Protein AF-A0A7S4WB76-F1 (afdb_monomer_lite)

Secondary structure (DSSP, 8-state):
--SEE-SSSSHHHHHHHHHHSS-GGGSHHHHHHHHHHT-S-GGGS--TT----B-TTSTT-BTTTTSSHHHHHHTTT-EEEEEEE---S-GGGGTT-HHHHHHHHHHTT-SEEEEEE-S-GGG-TT--TT----HHHHHHHHHHHHHHTTTS-EEEEEE--TTSSS-HHHHHHS-TTEETTEE-TTT-SSB---TTTTGGGTTBHHHHHHHHHHHH-S--HHHHHHHHHHHHHHHHHHHHHHTT-GGG--EEEE-SS-STTTTS-SHHHHB--EEEE-HHHH-S--------EEGGGHHHHHHHHTT--TT-TT----SS---HHHHHGGGSS--HHHHH-EEEEEETTEEEEEETTEEEEE--TT-HHHHHHHHTT-TT--TT--EEEEE-B-TTSPBP---SSTT-GGG---TTT-HHHHHHHHHHHHHHHHHS-TTS---------TTPPPPPPP-PPPPPPPPP----------PPPPP-PPPPEEEES--TTEEE--SS-B-EEEE-S-TT--EEEEEEE-TT-PEE---B---EE-SSTT-EEE--B----S-EEEEEEEEEE-SSTT--SBSSPPEEEEE--TT-HHHHHHHHHHHHHHHHHHH-TTHHHHHHHHHHHHHHTTSSS-B-TTSGGGTT-HHHHHHHHHHHHHHTT-HHHHHHHSSPPPHHHHHHHHHHHHHHHHTTTS-TT---------PPPPSSB-TTSBB-----PPPTT--HHHHHHHHHHHH---HHHHHHHHGGGGSS---HHHHS--STTTT-S-TTS--THHHHHH-

Sequence (791 aa):
MTQAYAASPKCGTSRYSTVTGRYASRSSEGRKKAIRSGVTDPSDVSIGNTKLKDDRSVVDGNDCSENNLAQVFKNNDYVTGMVGKWHLSKTANLGDTVEAVKAEIESCGFMDVEAMYPDNFQDFDTWSSNIDHNMEYVAYKAVEFIEENANNDFFLYVNPTAPHSPDVLTAMSKDCRITVDGDFRSTMSTGWSVEGMTKEFGDDCMLYRANVRERAQSTSTHDLGSIWVDDAVGAIYKALERTSQLDDTVILFQLDHGKAGKDEIWEGGIRIPQFIHYPNGFGTASRTWDGMVSTIDVGPTFLDYAGISESNPHMYPMDGRSWKNAIDNILGSGDDWKANRCLFFESSEERSVRCGCDKYFQLSSSSPEKAEAAANGWPGWNTNTAEALVDLCDTSGNYVVADLSVTSPEAVNIIASEPQKAFELSGLLQCHLDKTKADVAPTYFECGGNTATPPPTPATLPPTPAPSLRGTTINPTNPPEEDTTPPIVHFFNTEAGTYLTTNTPVFHVWASDDSSIRSVKFQLRDPSGNIRNQVNGDLAEVSIDHEKWASPQMTLDESGEWAWRARVTDNSAARNQFLMPWVHFHFLGGDSPVAAAVGIIRAEIEELINGNNALRPKFLRLGFHDCVGGCDGCVNMDNGDNAGLDVPIDALVPIVEKYAHNAHITAAIGSTISRADIWALATLAGVDLAAGGAPSDVTWSMTHIGRVDCSGADAAGKGGPDPELPSPNLNTHELLDFFEQNFGFSSDETVAIMGAHSIGAAQRQNSGFDGPHGWVNNPNQLSNGYYDMIM

InterPro domains:
  IPR000917 Sulfatase, N-terminal [PF00884] (2-308)
  IPR002016 Haem peroxidase [PF00141] (601-765)
  IPR002016 Haem peroxidase [PR00458] (616-630)
  IPR002016 Haem peroxidase [PR00458] (673-690)
  IPR002016 Haem peroxidase [PR00458] (749-764)
  IPR002016 Haem peroxidase [PR00458] (775-790)
  IPR002016 Haem peroxidase [PS50873] (582-763)
  IPR010255 Haem peroxidase superfamily [SSF48113] (595-791)
  IPR017850 Alkaline-phosphatase-like, core domain superfamily [G3DSA:3.40.720.10] (1-374)
  IPR017850 Alkaline-phosphatase-like, core domain superfamily [SSF53649] (2-425)
  IPR019793 Peroxidases heam-ligand binding site [PS00435] (749-759)
  IPR050738 Sulfatase enzyme [PTHR42693] (1-362)

Foldseek 3Di:
DQFEWQQELAQQQSLLLLFQLAGLCLALVLLVQCVVVVHQFSLQFFSRQRAQDADPVFVPRHRQQFRTLLNLCQVVFAQAAEFAEDSRDPCVVQVLDPVSQQVSNCNSRHVYYPLYDDHDPVVRPPDDPLEDFQLLRSLLVLLVVCLVQLPGHYDYHRDGPPLPDDQQLVNLPGDNCATPVGRCPPPDPLDRCFPLACVVVVNNNNVRSVVLCVLLVDSHSHSSRVSSVVSSVVSSCVSCVVSVNQQVDKDKDKDSWADQDRLAPPCNSIPMDIDIDHCVQPNDDDDDDDQHAYSSQNSQQVCVSVVNDCPHPSDADRQHHHCSVVVSCVVDDDDPRQQWDKRWHDGGSKIWIDDQFKIKIQADLPRPVLVVLCVVVQAPGHSPDRMFIFGQADPLSHRDNADPPPPGSVSHGCCVVCVVVNVLRVVLRVVVSVQSTRRDGRDDDHSTDSPDDRRDDDDDDDDDDDDDDDDDDDDPDDPDDDDPDAWDKDWDDAAAAFEFQDQKDKTKIKTADDPFWDFKFKWKAAQVRDIDDGDTQPFDDPPPHRITMGIDIDGHDDWFKMWMFMAIDGPDPPRRDTPDDIRIYTYQYNPALVVVVLVVLLVVLLVLCVVPVLLLLLLLVQQVQCLLVPLQQADAPVDPVCPPNVVNLVSCLVSQVVAAPDPVSCVRRVAGAHNSNSSVSSSQSSQQQQAVPDDPPDHDDDGGGHRHHAPQADSSRHGHDDGDDDAPPDDLVSQQVSCCVSPVDHSVRSVVVLLSVLAAADDCVRNVADDPRGQYPYNSHRDCSNVVRVD

Structure (mmCIF, N/CA/C/O backbone):
data_AF-A0A7S4WB76-F1
#
_entry.id   AF-A0A7S4WB76-F1
#
loop_
_atom_site.group_PDB
_atom_site.id
_atom_site.type_symbol
_atom_site.label_atom_id
_atom_site.label_alt_id
_atom_site.label_comp_id
_atom_site.label_asym_id
_atom_site.label_entity_id
_atom_site.label_seq_id
_atom_site.pdbx_PDB_ins_code
_atom_site.Cartn_x
_atom_site.Cartn_y
_atom_site.Cartn_z
_atom_site.occupancy
_atom_site.B_iso_or_equiv
_atom_site.auth_seq_id
_atom_site.auth_comp_id
_atom_site.auth_asym_id
_atom_site.auth_atom_id
_atom_site.pdbx_PDB_model_num
ATOM 1 N N . MET A 1 1 ? -5.929 7.280 -1.158 1.00 87.00 1 MET A N 1
ATOM 2 C CA . MET A 1 1 ? -6.526 8.356 -0.331 1.00 87.00 1 MET A CA 1
ATOM 3 C C . MET A 1 1 ? -5.422 9.156 0.341 1.00 87.00 1 MET A C 1
ATOM 5 O O . MET A 1 1 ? -4.468 8.547 0.805 1.00 87.00 1 MET A O 1
ATOM 9 N N . THR A 1 2 ? -5.524 10.483 0.432 1.00 87.06 2 THR A N 1
ATOM 10 C CA . THR A 1 2 ? -4.502 11.321 1.099 1.00 87.06 2 THR A CA 1
ATOM 11 C C . THR A 1 2 ? -4.860 11.683 2.546 1.00 87.06 2 THR A C 1
ATOM 13 O O . THR A 1 2 ? -3.986 12.110 3.304 1.00 87.06 2 THR A O 1
ATOM 16 N N . GLN A 1 3 ? -6.115 11.468 2.959 1.00 89.44 3 GLN A N 1
ATOM 17 C CA . GLN A 1 3 ? -6.629 11.765 4.303 1.00 89.44 3 GLN A CA 1
ATOM 18 C C . GLN A 1 3 ? -7.337 10.547 4.928 1.00 89.44 3 GLN A C 1
ATOM 20 O O . GLN A 1 3 ? -8.526 10.597 5.236 1.00 89.44 3 GLN A O 1
ATOM 25 N N . ALA A 1 4 ? -6.609 9.441 5.107 1.00 94.06 4 ALA A N 1
ATOM 26 C CA . ALA A 1 4 ? -7.125 8.232 5.750 1.00 94.06 4 ALA A CA 1
ATOM 27 C C . ALA A 1 4 ? -6.659 8.093 7.205 1.00 94.06 4 ALA A C 1
ATOM 29 O O . ALA A 1 4 ? -5.508 8.393 7.535 1.00 94.06 4 ALA A O 1
ATOM 30 N N . TYR A 1 5 ? -7.566 7.619 8.062 1.00 95.94 5 TYR A N 1
ATOM 31 C CA . TYR A 1 5 ? -7.358 7.554 9.505 1.00 95.94 5 TYR A CA 1
ATOM 32 C C . TYR A 1 5 ? -7.766 6.210 10.122 1.00 95.94 5 TYR A C 1
ATOM 34 O O . TYR A 1 5 ? -8.822 5.650 9.842 1.00 95.94 5 TYR A O 1
ATOM 42 N N . ALA A 1 6 ? -6.963 5.717 11.051 1.00 97.00 6 ALA A N 1
ATOM 43 C CA . ALA A 1 6 ? -7.389 4.751 12.041 1.00 97.00 6 ALA A CA 1
ATOM 44 C C . ALA A 1 6 ? -8.297 5.438 13.068 1.00 97.00 6 ALA A C 1
ATOM 46 O O . ALA A 1 6 ? -8.004 6.531 13.552 1.00 97.00 6 ALA A O 1
ATOM 47 N N . ALA A 1 7 ? -9.394 4.782 13.446 1.00 95.06 7 ALA A N 1
ATOM 48 C CA . ALA A 1 7 ? -10.277 5.281 14.503 1.00 95.06 7 ALA A CA 1
ATOM 49 C C . ALA A 1 7 ? -9.610 5.226 15.893 1.00 95.06 7 ALA A C 1
ATOM 51 O O . ALA A 1 7 ? -10.082 5.851 16.843 1.00 95.06 7 ALA A O 1
ATOM 52 N N . SER A 1 8 ? -8.521 4.463 16.018 1.00 94.50 8 SER A N 1
ATOM 53 C CA . SER A 1 8 ? -7.744 4.307 17.241 1.00 94.50 8 SER A CA 1
ATOM 54 C C . SER A 1 8 ? -6.271 4.031 16.911 1.00 94.50 8 SER A C 1
ATOM 56 O O . SER A 1 8 ? -6.007 3.273 15.981 1.00 94.50 8 SER A O 1
ATOM 58 N N . PRO A 1 9 ? -5.302 4.554 17.681 1.00 93.38 9 PRO A N 1
ATOM 59 C CA . PRO A 1 9 ? -3.870 4.379 17.417 1.00 93.38 9 PRO A CA 1
ATOM 60 C C . PRO A 1 9 ? -3.301 3.046 17.948 1.00 93.38 9 PRO A C 1
ATOM 62 O O . PRO A 1 9 ? -2.104 2.929 18.214 1.00 93.38 9 PRO A O 1
ATOM 65 N N . LYS A 1 10 ? -4.163 2.041 18.164 1.00 92.06 10 LYS A N 1
ATOM 66 C CA . LYS A 1 10 ? -3.838 0.743 18.777 1.00 92.06 10 LYS A CA 1
ATOM 67 C C . LYS A 1 10 ? -4.361 -0.415 17.937 1.00 92.06 10 LYS A C 1
ATOM 69 O O . LYS A 1 10 ? -5.453 -0.346 17.379 1.00 92.06 10 LYS A O 1
ATOM 74 N N . CYS A 1 11 ? -3.607 -1.519 17.917 1.00 92.31 11 CYS A N 1
ATOM 75 C CA . CYS A 1 11 ? -3.899 -2.671 17.059 1.00 92.31 11 CYS A CA 1
ATOM 76 C C . CYS A 1 11 ? -5.316 -3.232 17.285 1.00 92.31 11 CYS A C 1
ATOM 78 O O . CYS A 1 11 ? -6.136 -3.226 16.375 1.00 92.31 11 CYS A O 1
ATOM 80 N N . GLY A 1 12 ? -5.623 -3.717 18.496 1.00 92.62 12 GLY A N 1
ATOM 81 C CA . GLY A 1 12 ? -6.894 -4.403 18.771 1.00 92.62 12 GLY A CA 1
ATOM 82 C C . GLY A 1 12 ? -8.125 -3.502 18.626 1.00 92.62 12 GLY A C 1
ATOM 83 O O . GLY A 1 12 ? -9.139 -3.919 18.078 1.00 92.62 12 GLY A O 1
ATOM 84 N N . THR A 1 13 ? -8.034 -2.243 19.057 1.00 93.62 13 THR A N 1
ATOM 85 C CA . THR A 1 13 ? -9.132 -1.271 18.940 1.00 93.62 13 THR A CA 1
ATOM 86 C C . THR A 1 13 ? -9.400 -0.884 17.489 1.00 93.62 13 THR A C 1
ATOM 88 O O . THR A 1 13 ? -10.554 -0.866 17.078 1.00 93.62 13 THR A O 1
ATOM 91 N N . SER A 1 14 ? -8.363 -0.639 16.687 1.00 95.06 14 SER A N 1
ATOM 92 C CA . SER A 1 14 ? -8.539 -0.288 15.275 1.00 95.06 14 SER A CA 1
ATOM 93 C C . SER A 1 14 ? -8.982 -1.470 14.405 1.00 95.06 14 SER A C 1
ATOM 95 O O . SER A 1 14 ? -9.824 -1.325 13.515 1.00 95.06 14 SER A O 1
ATOM 97 N N . ARG A 1 15 ? -8.494 -2.681 14.702 1.00 95.94 15 ARG A N 1
ATOM 98 C CA . ARG A 1 15 ? -8.960 -3.917 14.048 1.00 95.94 15 ARG A CA 1
ATOM 99 C C . ARG A 1 15 ? -10.427 -4.183 14.337 1.00 95.94 15 ARG A C 1
ATOM 101 O O . ARG A 1 15 ? -11.172 -4.498 13.416 1.00 95.94 15 ARG A O 1
ATOM 108 N N . TYR A 1 16 ? -10.856 -3.976 15.584 1.00 95.94 16 TYR A N 1
ATOM 109 C CA . TYR A 1 16 ? -12.272 -4.017 15.935 1.00 95.94 16 TYR A CA 1
ATOM 110 C C . TYR A 1 16 ? -13.060 -3.010 15.090 1.00 95.94 16 TYR A C 1
ATOM 112 O O . TYR A 1 16 ? -14.072 -3.381 14.498 1.00 95.94 16 TYR A O 1
ATOM 120 N N . SER A 1 17 ? -12.569 -1.773 14.965 1.00 95.44 17 SER A N 1
ATOM 121 C CA . SER A 1 17 ? -13.218 -0.748 14.143 1.00 95.44 17 SER A CA 1
ATOM 122 C C . SER A 1 17 ? -13.321 -1.122 12.670 1.00 95.44 17 SER A C 1
ATOM 124 O O . SER A 1 17 ? -14.358 -0.887 12.059 1.00 95.44 17 SER A O 1
ATOM 126 N N . THR A 1 18 ? -12.290 -1.756 12.116 1.00 96.88 18 THR A N 1
ATOM 127 C CA . THR A 1 18 ? -12.282 -2.229 10.725 1.00 96.88 18 THR A CA 1
ATOM 128 C C . THR A 1 18 ? -13.287 -3.363 10.510 1.00 96.88 18 THR A C 1
ATOM 130 O O . THR A 1 18 ? -14.088 -3.312 9.582 1.00 96.88 18 THR A O 1
ATOM 133 N N . VAL A 1 19 ? -13.276 -4.372 11.388 1.00 96.81 19 VAL A N 1
ATOM 134 C CA . VAL A 1 19 ? -14.109 -5.582 11.262 1.00 96.81 19 VAL A CA 1
ATOM 135 C C . VAL A 1 19 ? -15.583 -5.306 11.568 1.00 96.81 19 VAL A C 1
ATOM 137 O O . VAL A 1 19 ? -16.457 -5.974 11.025 1.00 96.81 19 VAL A O 1
ATOM 140 N N . THR A 1 20 ? -15.880 -4.325 12.422 1.00 95.56 20 THR A N 1
ATOM 141 C CA . THR A 1 20 ? -17.260 -4.014 12.830 1.00 95.56 20 THR A CA 1
ATOM 142 C C . THR A 1 20 ? -17.818 -2.740 12.203 1.00 95.56 20 THR A C 1
ATOM 144 O O . THR A 1 20 ? -19.026 -2.534 12.251 1.00 95.56 20 THR A O 1
ATOM 147 N N . GLY A 1 21 ? -16.994 -1.854 11.643 1.00 94.50 21 GLY A N 1
ATOM 148 C CA . GLY A 1 21 ? -17.441 -0.524 11.217 1.00 94.50 21 GLY A CA 1
ATOM 149 C C . GLY A 1 21 ? -17.898 0.376 12.378 1.00 94.50 21 GLY A C 1
ATOM 150 O O . GLY A 1 21 ? -18.647 1.332 12.164 1.00 94.50 21 GLY A O 1
ATOM 151 N N . ARG A 1 22 ? -17.508 0.059 13.622 1.00 91.38 22 ARG A N 1
ATOM 152 C CA . ARG A 1 22 ? -17.918 0.760 14.853 1.00 91.38 22 ARG A CA 1
ATOM 153 C C . ARG A 1 22 ? -16.717 1.252 15.649 1.00 91.38 22 ARG A C 1
ATOM 155 O O . ARG A 1 22 ? -15.675 0.612 15.661 1.00 91.38 22 ARG A O 1
ATOM 162 N N . TYR A 1 23 ? -16.875 2.332 16.401 1.00 90.62 23 TYR A N 1
ATOM 163 C CA . TYR A 1 23 ? -15.858 2.776 17.357 1.00 90.62 23 TYR A CA 1
ATOM 164 C C . TYR A 1 23 ? -15.594 1.735 18.453 1.00 90.62 23 TYR A C 1
ATOM 166 O O . TYR A 1 23 ? -16.498 1.022 18.893 1.00 90.62 23 TYR A O 1
ATOM 174 N N . ALA A 1 24 ? -14.352 1.648 18.932 1.00 89.81 24 ALA A N 1
ATOM 175 C CA . ALA A 1 24 ? -13.929 0.620 19.883 1.00 89.81 24 ALA A CA 1
ATOM 176 C C . ALA A 1 24 ? -14.616 0.738 21.257 1.00 89.81 24 ALA A C 1
ATOM 178 O O . ALA A 1 24 ? -14.845 -0.278 21.929 1.00 89.81 24 ALA A O 1
ATOM 179 N N . SER A 1 25 ? -15.023 1.947 21.655 1.00 85.50 25 SER A N 1
ATOM 180 C CA . SER A 1 25 ? -15.882 2.173 22.829 1.00 85.50 25 SER A CA 1
ATOM 181 C C . SER A 1 25 ? -17.223 1.437 22.762 1.00 85.50 25 SER A C 1
ATOM 183 O O . SER A 1 25 ? -17.767 1.063 23.806 1.00 85.50 25 SER A O 1
ATOM 185 N N . ARG A 1 26 ? -17.717 1.125 21.555 1.00 84.88 26 ARG A N 1
ATOM 186 C CA . ARG A 1 26 ? -18.925 0.315 21.345 1.00 84.88 26 ARG A CA 1
ATOM 187 C C . ARG A 1 26 ? -18.704 -1.181 21.449 1.00 84.88 26 ARG A C 1
ATOM 189 O O . ARG A 1 26 ? -19.680 -1.923 21.381 1.00 84.88 26 ARG A O 1
ATOM 196 N N . SER A 1 27 ? -17.481 -1.656 21.636 1.00 88.31 27 SER A N 1
ATOM 197 C CA . SER A 1 27 ? -17.287 -3.080 21.891 1.00 88.31 27 SER A CA 1
ATOM 198 C C . SER A 1 27 ? -18.122 -3.543 23.080 1.00 88.31 27 SER A C 1
ATOM 200 O O . SER A 1 27 ? -18.328 -2.813 24.058 1.00 88.31 27 SER A O 1
ATOM 202 N N . SER A 1 28 ? -18.591 -4.784 23.016 1.00 86.25 28 SER A N 1
ATOM 203 C CA . SER A 1 28 ? -19.336 -5.426 24.101 1.00 86.25 28 SER A CA 1
ATOM 204 C C . SER A 1 28 ? -18.596 -5.306 25.438 1.00 86.25 28 SER A C 1
ATOM 206 O O . SER A 1 28 ? -19.189 -5.078 26.492 1.00 86.25 28 SER A O 1
ATOM 208 N N . GLU A 1 29 ? -17.263 -5.381 25.402 1.00 81.62 29 GLU A N 1
ATOM 209 C CA . GLU A 1 29 ? -16.415 -5.159 26.568 1.00 81.62 29 GLU A CA 1
ATOM 210 C C . GLU A 1 29 ? -16.414 -3.714 27.072 1.00 81.62 29 GLU A C 1
ATOM 212 O O . GLU A 1 29 ? -16.562 -3.512 28.284 1.00 81.62 29 GLU A O 1
ATOM 217 N N . GLY A 1 30 ? -16.267 -2.736 26.172 1.00 83.00 30 GLY A N 1
ATOM 218 C CA . GLY A 1 30 ? -16.342 -1.310 26.488 1.00 83.00 30 GLY A CA 1
ATOM 219 C C . GLY A 1 30 ? -17.673 -0.956 27.148 1.00 83.00 30 GLY A C 1
ATOM 220 O O . GLY A 1 30 ? -17.693 -0.481 28.288 1.00 83.00 30 GLY A O 1
ATOM 221 N N . ARG A 1 31 ? -18.792 -1.333 26.515 1.00 81.75 31 ARG A N 1
ATOM 222 C CA . ARG A 1 31 ? -20.154 -1.128 27.043 1.00 81.75 31 ARG A CA 1
ATOM 223 C C . ARG A 1 31 ? -20.340 -1.767 28.419 1.00 81.75 31 ARG A C 1
ATOM 225 O O . ARG A 1 31 ? -20.786 -1.120 29.369 1.00 81.75 31 ARG A O 1
ATOM 232 N N . LYS A 1 32 ? -19.929 -3.028 28.585 1.00 81.75 32 LYS A N 1
ATOM 233 C CA . LYS A 1 32 ? -20.042 -3.727 29.875 1.00 81.75 32 LYS A CA 1
ATOM 234 C C . LYS A 1 32 ? -19.187 -3.079 30.964 1.00 81.75 32 LYS A C 1
ATOM 236 O O . LYS A 1 32 ? -19.549 -3.126 32.142 1.00 81.75 32 LYS A O 1
ATOM 241 N N . LYS A 1 33 ? -18.016 -2.542 30.608 1.00 81.50 33 LYS A N 1
ATOM 242 C CA . LYS A 1 33 ? -17.141 -1.825 31.544 1.00 81.50 33 LYS A CA 1
ATOM 243 C C . LYS A 1 33 ? -17.792 -0.518 31.992 1.00 81.50 33 LYS A C 1
ATOM 245 O O . LYS A 1 33 ? -17.790 -0.272 33.195 1.00 81.50 33 LYS A O 1
ATOM 250 N N . ALA A 1 34 ? -18.407 0.235 31.078 1.00 79.50 34 ALA A N 1
ATOM 251 C CA . ALA A 1 34 ? -19.153 1.452 31.407 1.00 79.50 34 ALA A CA 1
ATOM 252 C C . ALA A 1 34 ? -20.265 1.170 32.431 1.00 79.50 34 ALA A C 1
ATOM 254 O O . ALA A 1 34 ? -20.248 1.718 33.535 1.00 79.50 34 ALA A O 1
ATOM 255 N N . ILE A 1 35 ? -21.118 0.177 32.144 1.00 78.50 35 ILE A N 1
ATOM 256 C CA . ILE A 1 35 ? -22.212 -0.245 33.037 1.00 78.50 35 ILE A CA 1
ATOM 257 C C . ILE A 1 35 ? -21.696 -0.623 34.436 1.00 78.50 35 ILE A C 1
ATOM 259 O O . ILE A 1 35 ? -22.259 -0.192 35.442 1.00 78.50 35 ILE A O 1
ATOM 263 N N . ARG A 1 36 ? -20.612 -1.411 34.532 1.00 79.81 36 ARG A N 1
ATOM 264 C CA . ARG A 1 36 ? -20.043 -1.815 35.836 1.00 79.81 36 ARG A CA 1
ATOM 265 C C . ARG A 1 36 ? -19.477 -0.648 36.636 1.00 79.81 36 ARG A C 1
ATOM 267 O O . ARG A 1 36 ? -19.552 -0.676 37.861 1.00 79.81 36 ARG A O 1
ATOM 274 N N . SER A 1 37 ? -18.889 0.332 35.960 1.00 78.25 37 SER A N 1
ATOM 275 C CA . SER A 1 37 ? -18.310 1.513 36.600 1.00 78.25 37 SER A CA 1
ATOM 276 C C . SER A 1 37 ? -19.368 2.545 37.004 1.00 78.25 37 SER A C 1
ATOM 278 O O . SER A 1 37 ? -19.023 3.544 37.628 1.00 78.25 37 SER A O 1
ATOM 280 N N . GLY A 1 38 ? -20.646 2.318 36.672 1.00 69.88 38 GLY A N 1
ATOM 281 C CA . GLY A 1 38 ? -21.724 3.275 36.917 1.00 69.88 38 GLY A CA 1
ATOM 282 C C . GLY A 1 38 ? -21.619 4.536 36.058 1.00 69.88 38 GLY A C 1
ATOM 283 O O . GLY A 1 38 ? -22.317 5.508 36.339 1.00 69.88 38 GLY A O 1
ATOM 284 N N . VAL A 1 39 ? -20.759 4.523 35.034 1.00 69.81 39 VAL A N 1
ATOM 285 C CA . VAL A 1 39 ? -20.663 5.600 34.048 1.00 69.81 39 VAL A CA 1
ATOM 286 C C . VAL A 1 39 ? -21.613 5.284 32.901 1.00 69.81 39 VAL A C 1
ATOM 288 O O . VAL A 1 39 ? -21.685 4.153 32.419 1.00 69.81 39 VAL A O 1
ATOM 291 N N . THR A 1 40 ? -22.399 6.275 32.498 1.00 62.00 40 THR A N 1
ATOM 292 C CA . THR A 1 40 ? -23.368 6.124 31.406 1.00 62.00 40 THR A CA 1
ATOM 293 C C . THR A 1 40 ? -22.731 6.336 30.038 1.00 62.00 40 THR A C 1
ATOM 295 O O . THR A 1 40 ? -23.319 5.936 29.037 1.00 62.00 40 THR A O 1
ATOM 298 N N . ASP A 1 41 ? -21.540 6.937 30.002 1.00 64.38 41 ASP A N 1
ATOM 299 C CA . ASP A 1 41 ? -20.801 7.254 28.787 1.00 64.38 41 ASP A CA 1
ATOM 300 C C . ASP A 1 41 ? -19.606 6.295 28.604 1.00 64.38 41 ASP A C 1
ATOM 302 O O . ASP A 1 41 ? -18.696 6.267 29.441 1.00 64.38 41 ASP A O 1
ATOM 306 N N . PRO A 1 42 ? -19.586 5.466 27.541 1.00 60.09 42 PRO A N 1
ATOM 307 C CA . PRO A 1 42 ? -18.432 4.645 27.176 1.00 60.09 42 PRO A CA 1
ATOM 308 C C . PRO A 1 42 ? -17.161 5.439 26.847 1.00 60.09 42 PRO A C 1
ATOM 310 O O . PRO A 1 42 ? -16.089 4.837 26.733 1.00 60.09 42 PRO A O 1
ATOM 313 N N . SER A 1 43 ? -17.238 6.770 26.734 1.00 59.34 43 SER A N 1
ATOM 314 C CA . SER A 1 43 ? -16.068 7.653 26.699 1.00 59.34 43 SER A CA 1
ATOM 315 C C . SER A 1 43 ? -15.224 7.584 27.970 1.00 59.34 43 SER A C 1
ATOM 317 O O . SER A 1 43 ? -13.998 7.625 27.903 1.00 59.34 43 SER A O 1
ATOM 319 N N . ASP A 1 44 ? -15.878 7.420 29.123 1.00 65.06 44 ASP A N 1
ATOM 320 C CA . ASP A 1 44 ? -15.259 7.506 30.452 1.00 65.06 44 ASP A CA 1
ATOM 321 C C . ASP A 1 44 ? -14.596 6.192 30.880 1.00 65.06 44 ASP A C 1
ATOM 323 O O . ASP A 1 44 ? -14.085 6.053 31.996 1.00 65.06 44 ASP A O 1
ATOM 327 N N . VAL A 1 45 ? -14.613 5.186 30.002 1.00 69.75 45 VAL A N 1
ATOM 328 C CA . VAL A 1 45 ? -13.924 3.923 30.227 1.00 69.75 45 VAL A CA 1
ATOM 329 C C . VAL A 1 45 ? -12.767 3.747 29.264 1.00 69.75 45 VAL A C 1
ATOM 331 O O . VAL A 1 45 ? -12.881 3.914 28.055 1.00 69.75 45 VAL A O 1
ATOM 334 N N . SER A 1 46 ? -11.637 3.315 29.819 1.00 79.12 46 SER A N 1
ATOM 335 C CA . SER A 1 46 ? -10.479 2.948 29.012 1.00 79.12 46 SER A CA 1
ATOM 336 C C . SER A 1 46 ? -10.794 1.764 28.085 1.00 79.12 46 SER A C 1
ATOM 338 O O . SER A 1 46 ? -11.201 0.698 28.571 1.00 79.12 46 SER A O 1
ATOM 340 N N . ILE A 1 47 ? -10.561 1.951 26.782 1.00 79.50 47 ILE A N 1
ATOM 341 C CA . ILE A 1 47 ? -10.841 0.987 25.697 1.00 79.50 47 ILE A CA 1
ATOM 342 C C . ILE A 1 47 ? -9.618 0.181 25.225 1.00 79.50 47 ILE A C 1
ATOM 344 O O . ILE A 1 47 ? -9.720 -0.598 24.279 1.00 79.50 47 ILE A O 1
ATOM 348 N N . GLY A 1 48 ? -8.459 0.335 25.875 1.00 66.50 48 GLY A N 1
ATOM 349 C CA . GLY A 1 48 ? -7.163 -0.151 25.371 1.00 66.50 48 GLY A CA 1
ATOM 350 C C . GLY A 1 48 ? -7.011 -1.668 25.156 1.00 66.50 48 GLY A C 1
ATOM 351 O O . GLY A 1 48 ? -5.991 -2.075 24.622 1.00 66.50 48 GLY A O 1
ATOM 352 N N . ASN A 1 49 ? -8.003 -2.483 25.537 1.00 73.12 49 ASN A N 1
ATOM 353 C CA . ASN A 1 49 ? -8.015 -3.949 25.413 1.00 73.12 49 ASN A CA 1
ATOM 354 C C . ASN A 1 49 ? -9.299 -4.453 24.728 1.00 73.12 49 ASN A C 1
ATOM 356 O O . ASN A 1 49 ? -9.920 -5.415 25.183 1.00 73.12 49 ASN A O 1
ATOM 360 N N . THR A 1 50 ? -9.749 -3.754 23.689 1.00 88.06 50 THR A N 1
ATOM 361 C CA . THR A 1 50 ? -10.959 -4.130 22.947 1.00 88.06 50 THR A CA 1
ATOM 362 C C . THR A 1 50 ? -10.775 -5.474 22.239 1.00 88.06 50 THR A C 1
ATOM 364 O O . THR A 1 50 ? -9.728 -5.725 21.646 1.00 88.06 50 THR A O 1
ATOM 367 N N . LYS A 1 51 ? -11.791 -6.340 22.332 1.00 91.19 51 LYS A N 1
ATOM 368 C CA . LYS A 1 51 ? -11.827 -7.700 21.775 1.00 91.19 51 LYS A CA 1
ATOM 369 C C . LYS A 1 51 ? -13.178 -7.939 21.096 1.00 91.19 51 LYS A C 1
ATOM 371 O O . LYS A 1 51 ? -14.188 -7.408 21.564 1.00 91.19 51 LYS A O 1
ATOM 376 N N . LEU A 1 52 ? -13.189 -8.732 20.027 1.00 93.06 52 LEU A N 1
ATOM 377 C CA . LEU A 1 52 ? -14.391 -9.118 19.292 1.00 93.06 52 LEU A CA 1
ATOM 378 C C . LEU A 1 52 ? -14.998 -10.351 19.960 1.00 93.06 52 LEU A C 1
ATOM 380 O O . LEU A 1 52 ? -14.484 -11.456 19.835 1.00 93.06 52 LEU A O 1
ATOM 384 N N . LYS A 1 53 ? -16.062 -10.155 20.731 1.00 89.19 53 LYS A N 1
ATOM 385 C CA . LYS A 1 53 ? -16.735 -11.238 21.447 1.00 89.19 53 LYS A CA 1
ATOM 386 C C . LYS A 1 53 ? -18.185 -10.880 21.684 1.00 89.19 53 LYS A C 1
ATOM 388 O O . LYS A 1 53 ? -18.531 -9.704 21.785 1.00 89.19 53 LYS A O 1
ATOM 393 N N . ASP A 1 54 ? -18.982 -11.903 21.924 1.00 88.50 54 ASP A N 1
ATOM 394 C CA . ASP A 1 54 ? -20.348 -11.702 22.364 1.00 88.50 54 ASP A CA 1
ATOM 395 C C . ASP A 1 54 ? -20.412 -11.413 23.867 1.00 88.50 54 ASP A C 1
ATOM 397 O O . ASP A 1 54 ? -19.739 -12.033 24.699 1.00 88.50 54 ASP A O 1
ATOM 401 N N . ASP A 1 55 ? -21.294 -10.495 24.231 1.00 84.75 55 ASP A N 1
ATOM 402 C CA . ASP A 1 55 ? -21.775 -10.297 25.580 1.00 84.75 55 ASP A CA 1
ATOM 403 C C . ASP A 1 55 ? -23.266 -9.952 25.576 1.00 84.75 55 ASP A C 1
ATOM 405 O O . ASP A 1 55 ? -23.682 -8.797 25.613 1.00 84.75 55 ASP A O 1
ATOM 409 N N . ARG A 1 56 ? -24.101 -10.990 25.629 1.00 76.62 56 ARG A N 1
ATOM 410 C CA . ARG A 1 56 ? -25.568 -10.859 25.642 1.00 76.62 56 ARG A CA 1
ATOM 411 C C . ARG A 1 56 ? -26.134 -10.129 26.869 1.00 76.62 56 ARG A C 1
ATOM 413 O O . ARG A 1 56 ? -27.349 -9.983 26.978 1.00 76.62 56 ARG A O 1
ATOM 420 N N . SER A 1 57 ? -25.289 -9.711 27.819 1.00 78.06 57 SER A N 1
ATOM 421 C CA . SER A 1 57 ? -25.704 -8.846 28.931 1.00 78.06 57 SER A CA 1
ATOM 422 C C . SER A 1 57 ? -25.756 -7.358 28.568 1.00 78.06 57 SER A C 1
ATOM 424 O O . SER A 1 57 ? -26.283 -6.579 29.362 1.00 78.06 57 SER A O 1
ATOM 426 N N . VAL A 1 58 ? -25.255 -6.965 27.390 1.00 78.06 58 VAL A N 1
ATOM 427 C CA . VAL A 1 58 ? -25.358 -5.596 26.861 1.00 78.06 58 VAL A CA 1
ATOM 428 C C . VAL A 1 58 ? -26.208 -5.563 25.587 1.00 78.06 58 VAL A C 1
ATOM 430 O O . VAL A 1 58 ? -26.280 -6.543 24.845 1.00 78.06 58 VAL A O 1
ATOM 433 N N . VAL A 1 59 ? -26.894 -4.442 25.345 1.00 73.81 59 VAL A N 1
ATOM 434 C CA . VAL A 1 59 ? -27.708 -4.247 24.133 1.00 73.81 59 VAL A CA 1
ATOM 435 C C . VAL A 1 59 ? -26.794 -4.291 22.912 1.00 73.81 59 VAL A C 1
ATOM 437 O O . VAL A 1 59 ? -25.767 -3.614 22.913 1.00 73.81 59 VAL A O 1
ATOM 440 N N . ASP A 1 60 ? -27.181 -5.051 21.877 1.00 77.12 60 ASP A N 1
ATOM 441 C CA . ASP A 1 60 ? -26.419 -5.154 20.620 1.00 77.12 60 ASP A CA 1
ATOM 442 C C . ASP A 1 60 ? -24.964 -5.649 20.846 1.00 77.12 60 ASP A C 1
ATOM 444 O O . ASP A 1 60 ? -24.031 -5.304 20.126 1.00 77.12 60 ASP A O 1
ATOM 448 N N . GLY A 1 61 ? -24.774 -6.481 21.877 1.00 83.69 61 GLY A N 1
ATOM 449 C CA . GLY A 1 61 ? -23.496 -7.084 22.252 1.00 83.69 61 GLY A CA 1
ATOM 450 C C . GLY A 1 61 ? -23.190 -8.411 21.557 1.00 83.69 61 GLY A C 1
ATOM 451 O O . GLY A 1 61 ? -22.690 -9.320 22.207 1.00 83.69 61 GLY A O 1
ATOM 452 N N . ASN A 1 62 ? -23.537 -8.571 20.281 1.00 90.31 62 ASN A N 1
ATOM 453 C CA . ASN A 1 62 ? -23.269 -9.789 19.502 1.00 90.31 62 ASN A CA 1
ATOM 454 C C . ASN A 1 62 ? -22.146 -9.543 18.476 1.00 90.31 62 ASN A C 1
ATOM 456 O O . ASN A 1 62 ? -22.294 -9.855 17.298 1.00 90.31 62 ASN A O 1
ATOM 460 N N . ASP A 1 63 ? -21.044 -8.906 18.894 1.00 92.56 63 ASP A N 1
ATOM 461 C CA . ASP A 1 63 ? -19.996 -8.425 17.975 1.00 92.56 63 ASP A CA 1
ATOM 462 C C . ASP A 1 63 ? -19.336 -9.557 17.164 1.00 92.56 63 ASP A C 1
ATOM 464 O O . ASP A 1 63 ? -18.959 -9.350 16.013 1.00 92.56 63 ASP A O 1
ATOM 468 N N . CYS A 1 64 ? -19.224 -10.765 17.724 1.00 94.75 64 CYS A N 1
ATOM 469 C CA . CYS A 1 64 ? -18.652 -11.917 17.023 1.00 94.75 64 CYS A CA 1
ATOM 470 C C . CYS A 1 64 ? -19.723 -12.681 16.226 1.00 94.75 64 CYS A C 1
ATOM 472 O O . CYS A 1 64 ? -19.537 -12.961 15.043 1.00 94.75 64 CYS A O 1
ATOM 474 N N . SER A 1 65 ? -20.864 -13.016 16.829 1.00 94.06 65 SER A N 1
ATOM 475 C CA . SER A 1 65 ? -21.842 -13.886 16.156 1.00 94.06 65 SER A CA 1
ATOM 476 C C . SER A 1 65 ? -22.738 -13.189 15.130 1.00 94.06 65 SER A C 1
ATOM 478 O O . SER A 1 65 ? -23.304 -13.877 14.284 1.00 94.06 65 SER A O 1
ATOM 480 N N . GLU A 1 66 ? -22.884 -11.861 15.181 1.00 92.06 66 GLU A N 1
ATOM 481 C CA . GLU A 1 66 ? -23.842 -11.135 14.328 1.00 92.06 66 GLU A CA 1
ATOM 482 C C . GLU A 1 66 ? -23.284 -9.811 13.780 1.00 92.06 66 GLU A C 1
ATOM 484 O O . GLU A 1 66 ? -23.399 -9.538 12.588 1.00 92.06 66 GLU A O 1
ATOM 489 N N . ASN A 1 67 ? -22.655 -8.988 14.624 1.00 92.75 67 ASN A N 1
ATOM 490 C CA . ASN A 1 67 ? -22.375 -7.582 14.320 1.00 92.75 67 ASN A CA 1
ATOM 491 C C . ASN A 1 67 ? -20.952 -7.332 13.799 1.00 92.75 67 ASN A C 1
ATOM 493 O O . ASN A 1 67 ? -20.226 -6.475 14.317 1.00 92.75 67 ASN A O 1
ATOM 497 N N . ASN A 1 68 ? -20.548 -8.080 12.777 1.00 96.25 68 ASN A N 1
ATOM 498 C CA . ASN A 1 68 ? -19.304 -7.832 12.057 1.00 96.25 68 ASN A CA 1
ATOM 499 C C . ASN A 1 68 ? -19.431 -8.116 10.559 1.00 96.25 68 ASN A C 1
ATOM 501 O O . ASN A 1 68 ? -20.328 -8.829 10.108 1.00 96.25 68 ASN A O 1
ATOM 505 N N . LEU A 1 69 ? -18.486 -7.569 9.799 1.00 97.00 69 LEU A N 1
ATOM 506 C CA . LEU A 1 69 ? -18.452 -7.623 8.345 1.00 97.00 69 LEU A CA 1
ATOM 507 C C . LEU A 1 69 ? -18.423 -9.058 7.797 1.00 97.00 69 LEU A C 1
ATOM 509 O O . LEU A 1 69 ? -19.138 -9.354 6.843 1.00 97.00 69 LEU A O 1
ATOM 513 N N . ALA A 1 70 ? -17.658 -9.962 8.419 1.00 98.00 70 ALA A N 1
ATOM 514 C CA . ALA A 1 70 ? -17.561 -11.349 7.968 1.00 98.00 70 ALA A CA 1
ATOM 515 C C . ALA A 1 70 ? -18.899 -12.089 8.111 1.00 98.00 70 ALA A C 1
ATOM 517 O O . ALA A 1 70 ? -19.300 -12.799 7.194 1.00 98.00 70 ALA A O 1
ATOM 518 N N . GLN A 1 71 ? -19.643 -11.879 9.203 1.00 97.88 71 GLN A N 1
ATOM 519 C CA . GLN A 1 71 ? -20.989 -12.451 9.338 1.00 97.88 71 GLN A CA 1
ATOM 520 C C . GLN A 1 71 ? -21.955 -11.913 8.286 1.00 97.88 71 GLN A C 1
ATOM 522 O O . GLN A 1 71 ? -22.747 -12.682 7.741 1.00 97.88 71 GLN A O 1
ATOM 527 N N . VAL A 1 72 ? -21.904 -10.612 7.982 1.00 98.06 72 VAL A N 1
ATOM 528 C CA . VAL A 1 72 ? -22.778 -10.033 6.952 1.00 98.06 72 VAL A CA 1
ATOM 529 C C . VAL A 1 72 ? -22.464 -10.646 5.590 1.00 98.06 72 VAL A C 1
ATOM 531 O O . VAL A 1 72 ? -23.388 -11.105 4.925 1.00 98.06 72 VAL A O 1
ATOM 534 N N . PHE A 1 73 ? -21.190 -10.735 5.202 1.00 98.56 73 PHE A N 1
ATOM 535 C CA . PHE A 1 73 ? -20.784 -11.382 3.950 1.00 98.56 73 PHE A CA 1
ATOM 536 C C . PHE A 1 73 ? -21.195 -12.854 3.893 1.00 98.56 73 PHE A C 1
ATOM 538 O O . PHE A 1 73 ? -21.875 -13.269 2.955 1.00 98.56 73 PHE A O 1
ATOM 545 N N . LYS A 1 74 ? -20.882 -13.625 4.936 1.00 98.00 74 LYS A N 1
ATOM 546 C CA . LYS A 1 74 ? -21.240 -15.045 5.036 1.00 98.00 74 LYS A CA 1
ATOM 547 C C . LYS A 1 74 ? -22.748 -15.286 4.919 1.00 98.00 74 LYS A C 1
ATOM 549 O O . LYS A 1 74 ? -23.175 -16.239 4.277 1.00 98.00 74 LYS A O 1
ATOM 554 N N . ASN A 1 75 ? -23.567 -14.431 5.533 1.00 97.69 75 ASN A N 1
ATOM 555 C CA . ASN A 1 75 ? -25.029 -14.524 5.453 1.00 97.69 75 ASN A CA 1
ATOM 556 C C . ASN A 1 75 ? -25.600 -14.063 4.097 1.00 97.69 75 ASN A C 1
ATOM 558 O O . ASN A 1 75 ? -26.808 -14.155 3.889 1.00 97.69 75 ASN A O 1
ATOM 562 N N . ASN A 1 76 ? -24.752 -13.565 3.195 1.00 97.38 76 ASN A N 1
ATOM 563 C CA . ASN A 1 76 ? -25.085 -13.169 1.828 1.00 97.38 76 ASN A CA 1
ATOM 564 C C . ASN A 1 76 ? -24.299 -13.995 0.795 1.00 97.38 76 ASN A C 1
ATOM 566 O O . ASN A 1 76 ? -23.972 -13.490 -0.270 1.00 97.38 76 ASN A O 1
ATOM 570 N N . ASP A 1 77 ? -24.016 -15.260 1.123 1.00 96.50 77 ASP A N 1
ATOM 571 C CA . ASP A 1 77 ? -23.422 -16.271 0.236 1.00 96.50 77 ASP A CA 1
ATOM 572 C C . ASP A 1 77 ? -21.955 -16.034 -0.185 1.00 96.50 77 ASP A C 1
ATOM 574 O O . ASP A 1 77 ? -21.438 -16.772 -1.022 1.00 96.50 77 ASP A O 1
ATOM 578 N N . TYR A 1 78 ? -21.245 -15.091 0.445 1.00 98.38 78 TYR A N 1
ATOM 579 C CA . TYR A 1 78 ? -19.799 -14.931 0.249 1.00 98.38 78 TYR A CA 1
ATOM 580 C C . TYR A 1 78 ? -19.009 -15.975 1.046 1.00 98.38 78 TYR A C 1
ATOM 582 O O . TYR A 1 78 ? -19.307 -16.250 2.215 1.00 98.38 78 TYR A O 1
ATOM 590 N N . VAL A 1 79 ? -17.921 -16.477 0.462 1.00 98.56 79 VAL A N 1
ATOM 591 C CA . VAL A 1 79 ? -16.890 -17.223 1.194 1.00 98.56 79 VAL A CA 1
ATOM 592 C C . VAL A 1 79 ? -16.004 -16.235 1.949 1.00 98.56 79 VAL A C 1
ATOM 594 O O . VAL A 1 79 ? -15.474 -15.286 1.378 1.00 98.56 79 VAL A O 1
ATOM 597 N N . THR A 1 80 ? -15.825 -16.435 3.249 1.00 98.75 80 THR A N 1
ATOM 598 C CA . THR A 1 80 ? -15.081 -15.498 4.101 1.00 98.75 80 THR A CA 1
ATOM 599 C C . THR A 1 80 ? -13.768 -16.105 4.581 1.00 98.75 80 THR A C 1
ATOM 601 O O . THR A 1 80 ? -13.758 -17.127 5.265 1.00 98.75 80 THR A O 1
ATOM 604 N N . GLY A 1 81 ? -12.654 -15.460 4.247 1.00 98.56 81 GLY A N 1
ATOM 605 C CA . GLY A 1 81 ? -11.304 -15.894 4.595 1.00 98.56 81 GLY A CA 1
ATOM 606 C C . GLY A 1 81 ? -10.597 -14.920 5.534 1.00 98.56 81 GLY A C 1
ATOM 607 O O . GLY A 1 81 ? -10.811 -13.706 5.464 1.00 98.56 81 GLY A O 1
ATOM 608 N N . MET A 1 82 ? -9.717 -15.429 6.392 1.00 98.38 82 MET A N 1
ATOM 609 C CA . MET A 1 82 ? -8.806 -14.630 7.212 1.00 98.38 82 MET A CA 1
ATOM 610 C C . MET A 1 82 ? -7.400 -15.226 7.192 1.00 98.38 82 MET A C 1
ATOM 612 O O . MET A 1 82 ? -7.221 -16.414 7.449 1.00 98.38 82 MET A O 1
ATOM 616 N N . VAL A 1 83 ? -6.394 -14.385 6.931 1.00 98.38 83 VAL A N 1
ATOM 617 C CA . VAL A 1 83 ? -4.989 -14.812 6.897 1.00 98.38 83 VAL A CA 1
ATOM 618 C C . VAL A 1 83 ? -4.101 -13.851 7.686 1.00 98.38 83 VAL A C 1
ATOM 620 O O . VAL A 1 83 ? -4.038 -12.661 7.379 1.00 98.38 83 VAL A O 1
ATOM 623 N N . GLY A 1 84 ? -3.383 -14.348 8.701 1.00 97.19 84 GLY A N 1
ATOM 624 C CA . GLY A 1 84 ? -2.409 -13.578 9.498 1.00 97.19 84 GLY A CA 1
ATOM 625 C C . GLY A 1 84 ? -2.834 -13.254 10.948 1.00 97.19 84 GLY A C 1
ATOM 626 O O . GLY A 1 84 ? -3.523 -14.019 11.613 1.00 97.19 84 GLY A O 1
ATOM 627 N N . LYS A 1 85 ? -2.424 -12.090 11.470 1.00 96.75 85 LYS A N 1
ATOM 628 C CA . LYS A 1 85 ? -2.769 -11.552 12.801 1.00 96.75 85 LYS A CA 1
ATOM 629 C C . LYS A 1 85 ? -4.249 -11.254 13.077 1.00 96.75 85 LYS A C 1
ATOM 631 O O . LYS A 1 85 ? -4.815 -10.322 12.520 1.00 96.75 85 LYS A O 1
ATOM 636 N N . TRP A 1 86 ? -4.797 -11.896 14.108 1.00 95.44 86 TRP A N 1
ATOM 637 C CA . TRP A 1 86 ? -6.142 -11.646 14.630 1.00 95.44 86 TRP A CA 1
ATOM 638 C C . TRP A 1 86 ? -6.191 -10.536 15.692 1.00 95.44 86 TRP A C 1
ATOM 640 O O . TRP A 1 86 ? -6.705 -9.447 15.441 1.00 95.44 86 TRP A O 1
ATOM 650 N N . HIS A 1 87 ? -5.619 -10.777 16.879 1.00 94.69 87 HIS A N 1
ATOM 651 C CA . HIS A 1 87 ? -5.541 -9.842 18.016 1.00 94.69 87 HIS A CA 1
ATOM 652 C C . HIS A 1 87 ? -6.894 -9.428 18.640 1.00 94.69 87 HIS A C 1
ATOM 654 O O . HIS A 1 87 ? -6.934 -8.576 19.534 1.00 94.69 87 HIS A O 1
ATOM 660 N N . LEU A 1 88 ? -8.005 -10.057 18.244 1.00 95.06 88 LEU A N 1
ATOM 661 C CA . LEU A 1 88 ? -9.354 -9.731 18.722 1.00 95.06 88 LEU A CA 1
ATOM 662 C C . LEU A 1 88 ? -9.947 -10.765 19.692 1.00 95.06 88 LEU A C 1
ATOM 664 O O . LEU A 1 88 ? -11.027 -10.530 20.224 1.00 95.06 88 LEU A O 1
ATOM 668 N N . SER A 1 89 ? -9.215 -11.829 20.027 1.00 92.31 89 SER A N 1
ATOM 669 C CA . SER A 1 89 ? -9.617 -12.838 21.020 1.00 92.31 89 SER A CA 1
ATOM 670 C C . SER A 1 89 ? -9.031 -12.587 22.410 1.00 92.31 89 SER A C 1
ATOM 672 O O . SER A 1 89 ? -7.965 -11.982 22.567 1.00 92.31 89 SER A O 1
ATOM 674 N N . LYS A 1 90 ? -9.705 -13.100 23.448 1.00 89.94 90 LYS A N 1
ATOM 675 C CA . LYS A 1 90 ? -9.115 -13.259 24.790 1.00 89.94 90 LYS A CA 1
ATOM 676 C C . LYS A 1 90 ? -8.443 -14.622 24.897 1.00 89.94 90 LYS A C 1
ATOM 678 O O . LYS A 1 90 ? -9.019 -15.539 25.477 1.00 89.94 90 LYS A O 1
ATOM 683 N N . THR A 1 91 ? -7.238 -14.741 24.352 1.00 88.69 91 THR A N 1
ATOM 684 C CA . THR A 1 91 ? -6.517 -16.018 24.198 1.00 88.69 91 THR A CA 1
ATOM 685 C C . THR A 1 91 ? -6.405 -16.819 25.499 1.00 88.69 91 THR A C 1
ATOM 687 O O . THR A 1 91 ? -6.687 -18.016 25.497 1.00 88.69 91 THR A O 1
ATOM 690 N N . ALA A 1 92 ? -6.161 -16.149 26.630 1.00 86.81 92 ALA A N 1
ATOM 691 C CA . ALA A 1 92 ? -6.064 -16.796 27.940 1.00 86.81 92 ALA A CA 1
ATOM 692 C C . ALA A 1 92 ? -7.351 -17.538 28.353 1.00 86.81 92 ALA A C 1
ATOM 694 O O . ALA A 1 92 ? -7.305 -18.567 29.027 1.00 86.81 92 ALA A O 1
ATOM 695 N N . ASN A 1 93 ? -8.525 -17.057 27.922 1.00 88.56 93 ASN A N 1
ATOM 696 C CA . ASN A 1 93 ? -9.801 -17.736 28.179 1.00 88.56 93 ASN A CA 1
ATOM 697 C C . ASN A 1 93 ? -10.000 -18.977 27.295 1.00 88.56 93 ASN A C 1
ATOM 699 O O . ASN A 1 93 ? -10.862 -19.803 27.591 1.00 88.56 93 ASN A O 1
ATOM 703 N N . LEU A 1 94 ? -9.219 -19.090 26.224 1.00 87.69 94 LEU A N 1
ATOM 704 C CA . LEU A 1 94 ? -9.228 -20.178 25.248 1.00 87.69 94 LEU A CA 1
ATOM 705 C C . LEU A 1 94 ? -8.043 -21.138 25.459 1.00 87.69 94 LEU A C 1
ATOM 707 O O . LEU A 1 94 ? -7.755 -21.982 24.612 1.00 87.69 94 LEU A O 1
ATOM 711 N N . GLY A 1 95 ? -7.350 -21.011 26.598 1.00 86.44 95 GLY A N 1
ATOM 712 C CA . GLY A 1 95 ? -6.201 -21.840 26.954 1.00 86.44 95 GLY A CA 1
ATOM 713 C C . GLY A 1 95 ? -4.941 -21.556 26.136 1.00 86.44 95 GLY A C 1
ATOM 714 O O . GLY A 1 95 ? -4.074 -22.423 26.093 1.00 86.44 95 GLY A O 1
ATOM 715 N N . ASP A 1 96 ? -4.862 -20.392 25.479 1.00 85.44 96 ASP A N 1
ATOM 716 C CA . ASP A 1 96 ? -3.721 -19.958 24.660 1.00 85.44 96 ASP A CA 1
ATOM 717 C C . ASP A 1 96 ? -3.315 -20.988 23.591 1.00 85.44 96 ASP A C 1
ATOM 719 O O . ASP A 1 96 ? -2.137 -21.246 23.353 1.00 85.44 96 ASP A O 1
ATOM 723 N N . THR A 1 97 ? -4.309 -21.595 22.933 1.00 88.12 97 THR A N 1
ATOM 724 C CA . THR A 1 97 ? -4.095 -22.524 21.810 1.00 88.12 97 THR A CA 1
ATOM 725 C C . THR A 1 97 ? -4.526 -21.893 20.492 1.00 88.12 97 THR A C 1
ATOM 727 O O . THR A 1 97 ? -5.539 -21.191 20.432 1.00 88.12 97 THR A O 1
ATOM 730 N N . VAL A 1 98 ? -3.750 -22.130 19.431 1.00 88.69 98 VAL A N 1
ATOM 731 C CA . VAL A 1 98 ? -4.041 -21.613 18.083 1.00 88.69 98 VAL A CA 1
ATOM 732 C C . VAL A 1 98 ? -5.372 -22.181 17.591 1.00 88.69 98 VAL A C 1
ATOM 734 O O . VAL A 1 98 ? -6.197 -21.448 17.057 1.00 88.69 98 VAL A O 1
ATOM 737 N N . GLU A 1 99 ? -5.641 -23.456 17.864 1.00 90.50 99 GLU A N 1
ATOM 738 C CA . GLU A 1 99 ? -6.851 -24.156 17.432 1.00 90.50 99 GLU A CA 1
ATOM 739 C C . GLU A 1 99 ? -8.117 -23.586 18.081 1.00 90.50 99 GLU A C 1
ATOM 741 O O . GLU A 1 99 ? -9.129 -23.414 17.404 1.00 90.50 99 GLU A O 1
ATOM 746 N N . ALA A 1 100 ? -8.079 -23.257 19.379 1.00 92.75 100 ALA A N 1
ATOM 747 C CA . ALA A 1 100 ? -9.241 -22.672 20.047 1.00 92.75 100 ALA A CA 1
ATOM 748 C C . ALA A 1 100 ? -9.512 -21.236 19.581 1.00 92.75 100 ALA A C 1
ATOM 750 O O . ALA A 1 100 ? -10.671 -20.841 19.469 1.00 92.75 100 ALA A O 1
ATOM 751 N N . VAL A 1 101 ? -8.459 -20.467 19.286 1.00 94.19 101 VAL A N 1
ATOM 752 C CA . VAL A 1 101 ? -8.604 -19.122 18.714 1.00 94.19 101 VAL A CA 1
ATOM 753 C C . VAL A 1 101 ? -9.142 -19.208 17.284 1.00 94.19 101 VAL A C 1
ATOM 755 O O . VAL A 1 101 ? -10.081 -18.488 16.964 1.00 94.19 101 VAL A O 1
ATOM 758 N N . LYS A 1 102 ? -8.631 -20.130 16.456 1.00 94.88 102 LYS A N 1
ATOM 759 C CA . LYS A 1 102 ? -9.140 -20.387 15.098 1.00 94.88 102 LYS A CA 1
ATOM 760 C C . LYS A 1 102 ? -10.629 -20.739 15.126 1.00 94.88 102 LYS A C 1
ATOM 762 O O . LYS A 1 102 ? -11.411 -20.099 14.436 1.00 94.88 102 LYS A O 1
ATOM 767 N N . ALA A 1 103 ? -11.039 -21.645 16.014 1.00 95.00 103 ALA A N 1
ATOM 768 C CA . ALA A 1 103 ? -12.447 -21.999 16.184 1.00 95.00 103 ALA A CA 1
ATOM 769 C C . ALA A 1 103 ? -13.329 -20.812 16.634 1.00 95.00 103 ALA A C 1
ATOM 771 O O . ALA A 1 103 ? -14.493 -20.721 16.239 1.00 95.00 103 ALA A O 1
ATOM 772 N N . GLU A 1 104 ? -12.806 -19.888 17.453 1.00 96.12 104 GLU A N 1
ATOM 773 C CA . GLU A 1 104 ? -13.529 -18.656 17.805 1.00 96.12 104 GLU A CA 1
ATOM 774 C C . GLU A 1 104 ? -13.673 -17.734 16.584 1.00 96.12 104 GLU A C 1
ATOM 776 O O . GLU A 1 104 ? -14.779 -17.269 16.313 1.00 96.12 104 GLU A O 1
ATOM 781 N N . ILE A 1 105 ? -12.604 -17.529 15.809 1.00 97.19 105 ILE A N 1
ATOM 782 C CA . ILE A 1 105 ? -12.621 -16.723 14.575 1.00 97.19 105 ILE A CA 1
ATOM 783 C C . ILE A 1 105 ? -13.630 -17.293 13.564 1.00 97.19 105 ILE A C 1
ATOM 785 O O . ILE A 1 105 ? -14.428 -16.542 12.996 1.00 97.19 105 ILE A O 1
ATOM 789 N N . GLU A 1 106 ? -13.668 -18.618 13.413 1.00 96.81 106 GLU A N 1
ATOM 790 C CA . GLU A 1 106 ? -14.650 -19.320 12.579 1.00 96.81 106 GLU A CA 1
ATOM 791 C C . GLU A 1 106 ? -16.087 -19.083 13.051 1.00 96.81 106 GLU A C 1
ATOM 793 O O . GLU A 1 106 ? -17.000 -18.828 12.253 1.00 96.81 106 GLU A O 1
ATOM 798 N N . SER A 1 107 ? -16.296 -19.087 14.371 1.00 95.25 107 SER A N 1
ATOM 799 C CA . SER A 1 107 ? -17.586 -18.734 14.965 1.00 95.25 107 SER A CA 1
ATOM 800 C C . SER A 1 107 ? -17.958 -17.263 14.746 1.00 95.25 107 SER A C 1
ATOM 802 O O . SER A 1 107 ? -19.149 -16.953 14.674 1.00 95.25 107 SER A O 1
ATOM 804 N N . CYS A 1 108 ? -16.964 -16.383 14.563 1.00 96.69 108 CYS A N 1
ATOM 805 C CA . CYS A 1 108 ? -17.165 -14.973 14.243 1.00 96.69 108 CYS A CA 1
ATOM 806 C C . CYS A 1 108 ? -17.435 -14.699 12.759 1.00 96.69 108 CYS A C 1
ATOM 808 O O . CYS A 1 108 ? -17.598 -13.541 12.388 1.00 96.69 108 CYS A O 1
ATOM 810 N N . GLY A 1 109 ? -17.519 -15.734 11.920 1.00 97.44 109 GLY A N 1
ATOM 811 C CA . GLY A 1 109 ? -17.993 -15.608 10.544 1.00 97.44 109 GLY A CA 1
ATOM 812 C C . GLY A 1 109 ? -16.934 -15.810 9.470 1.00 97.44 109 GLY A C 1
ATOM 813 O O . GLY A 1 109 ? -17.320 -15.818 8.310 1.00 97.44 109 GLY A O 1
ATOM 814 N N . PHE A 1 110 ? -15.659 -16.021 9.808 1.00 98.12 110 PHE A N 1
ATOM 815 C CA . PHE A 1 110 ? -14.604 -16.351 8.838 1.00 98.12 110 PHE A CA 1
ATOM 816 C C . PHE A 1 110 ? -14.544 -17.861 8.599 1.00 98.12 110 PHE A C 1
ATOM 818 O O . PHE A 1 110 ? -14.129 -18.615 9.466 1.00 98.12 110 PHE A O 1
ATOM 825 N N . MET A 1 111 ? -15.013 -18.322 7.448 1.00 97.25 111 MET A N 1
ATOM 826 C CA . MET A 1 111 ? -15.141 -19.749 7.140 1.00 97.25 111 MET A CA 1
ATOM 827 C C . MET A 1 111 ? -13.801 -20.459 6.946 1.00 97.25 111 MET A C 1
ATOM 829 O O . MET A 1 111 ? -13.722 -21.651 7.236 1.00 97.25 111 MET A O 1
ATOM 833 N N . ASP A 1 112 ? -12.788 -19.736 6.473 1.00 96.44 112 ASP A N 1
ATOM 834 C CA . ASP A 1 112 ? -11.433 -20.243 6.293 1.00 96.44 112 ASP A CA 1
ATOM 835 C C . ASP A 1 112 ? -10.419 -19.332 6.998 1.00 96.44 112 ASP A C 1
ATOM 837 O O . ASP A 1 112 ? -10.465 -18.107 6.866 1.00 96.44 112 ASP A O 1
ATOM 841 N N . VAL A 1 113 ? -9.538 -19.916 7.808 1.00 97.62 113 VAL A N 1
ATOM 842 C CA . VAL A 1 113 ? -8.652 -19.180 8.722 1.00 97.62 113 VAL A CA 1
ATOM 843 C C . VAL A 1 113 ? -7.272 -19.820 8.704 1.00 97.62 113 VAL A C 1
ATOM 845 O O . VAL A 1 113 ? -7.030 -20.811 9.388 1.00 97.62 113 VAL A O 1
ATOM 848 N N . GLU A 1 114 ? -6.336 -19.250 7.962 1.00 95.44 114 GLU A N 1
ATOM 849 C CA . GLU A 1 114 ? -5.023 -19.859 7.711 1.00 95.44 114 GLU A CA 1
ATOM 850 C C . GLU A 1 114 ? -3.885 -18.904 8.089 1.00 95.44 114 GLU A C 1
ATOM 852 O O . GLU A 1 114 ? -4.084 -17.695 8.222 1.00 95.44 114 GLU A O 1
ATOM 857 N N . ALA A 1 115 ? -2.678 -19.433 8.319 1.00 94.81 115 ALA A N 1
ATOM 858 C CA . ALA A 1 115 ? -1.528 -18.645 8.772 1.00 94.81 115 ALA A CA 1
ATOM 859 C C . ALA A 1 115 ? -1.870 -17.689 9.941 1.00 94.81 115 ALA A C 1
ATOM 861 O O . ALA A 1 115 ? -1.458 -16.525 9.956 1.00 94.81 115 ALA A O 1
ATOM 862 N N . MET A 1 116 ? -2.658 -18.163 10.912 1.00 94.75 116 MET A N 1
ATOM 863 C CA . MET A 1 116 ? -3.285 -17.314 11.926 1.00 94.75 116 MET A CA 1
ATOM 864 C C . MET A 1 116 ? -2.363 -17.029 13.123 1.00 94.75 116 MET A C 1
ATOM 866 O O . MET A 1 116 ? -1.851 -17.933 13.783 1.00 94.75 116 MET A O 1
ATOM 870 N N . TYR A 1 117 ? -2.187 -15.742 13.438 1.00 94.94 117 TYR A N 1
ATOM 871 C CA . TYR A 1 117 ? -1.443 -15.249 14.600 1.00 94.94 117 TYR A CA 1
ATOM 872 C C . TYR A 1 117 ? -2.438 -14.705 15.653 1.00 94.94 117 TYR A C 1
ATOM 874 O O . TYR A 1 117 ? -3.011 -13.633 15.428 1.00 94.94 117 TYR A O 1
ATOM 882 N N . PRO A 1 118 ? -2.668 -15.379 16.802 1.00 92.62 118 PRO A N 1
ATOM 883 C CA . PRO A 1 118 ? -3.715 -15.004 17.757 1.00 92.62 118 PRO A CA 1
ATOM 884 C C . PRO A 1 118 ? -3.572 -13.611 18.368 1.00 92.62 118 PRO A C 1
ATOM 886 O O . PRO A 1 118 ? -4.567 -12.904 18.536 1.00 92.62 118 PRO A O 1
ATOM 889 N N . ASP A 1 119 ? -2.345 -13.220 18.709 1.00 90.75 119 ASP A N 1
ATOM 890 C CA . ASP A 1 119 ? -2.027 -11.980 19.420 1.00 90.75 119 ASP A CA 1
ATOM 891 C C . ASP A 1 119 ? -0.594 -11.516 19.059 1.00 90.75 119 ASP A C 1
ATOM 893 O O . ASP A 1 119 ? -0.022 -11.959 18.056 1.00 90.75 119 ASP A O 1
ATOM 897 N N . ASN A 1 120 ? -0.010 -10.579 19.809 1.00 89.19 120 ASN A N 1
ATOM 898 C CA . ASN A 1 120 ? 1.406 -10.243 19.666 1.00 89.19 120 ASN A CA 1
ATOM 899 C C . ASN A 1 120 ? 2.294 -11.421 20.096 1.00 89.19 120 ASN A C 1
ATOM 901 O O . ASN A 1 120 ? 1.939 -12.194 20.982 1.00 89.19 120 ASN A O 1
ATOM 905 N N . PHE A 1 121 ? 3.495 -11.507 19.523 1.00 88.25 121 PHE A N 1
ATOM 906 C CA . PHE A 1 121 ? 4.429 -12.611 19.770 1.00 88.25 121 PHE A CA 1
ATOM 907 C C . PHE A 1 121 ? 4.790 -12.822 21.237 1.00 88.25 121 PHE A C 1
ATOM 909 O O . PHE A 1 121 ? 4.949 -13.958 21.667 1.00 88.25 121 PHE A O 1
ATOM 916 N N . GLN A 1 122 ? 4.916 -11.743 22.005 1.00 83.88 122 GLN A N 1
ATOM 917 C CA . GLN A 1 122 ? 5.246 -11.808 23.427 1.00 83.88 122 GLN A CA 1
ATOM 918 C C . GLN A 1 122 ? 4.053 -12.148 24.331 1.00 83.88 122 GLN A C 1
ATOM 920 O O . GLN A 1 122 ? 4.264 -12.444 25.502 1.00 83.88 122 GLN A O 1
ATOM 925 N N . ASP A 1 123 ? 2.830 -12.073 23.805 1.00 81.62 123 ASP A N 1
ATOM 926 C CA . ASP A 1 123 ? 1.591 -12.218 24.574 1.00 81.62 123 ASP A CA 1
ATOM 927 C C . ASP A 1 123 ? 0.955 -13.611 24.389 1.00 81.62 123 ASP A C 1
ATOM 929 O O . ASP A 1 123 ? -0.139 -13.863 24.893 1.00 81.62 123 ASP A O 1
ATOM 933 N N . PHE A 1 124 ? 1.627 -14.522 23.671 1.00 82.56 124 PHE A N 1
ATOM 934 C CA . PHE A 1 124 ? 1.123 -15.861 23.370 1.00 82.56 124 PHE A CA 1
ATOM 935 C C . PHE A 1 124 ? 2.127 -16.961 23.763 1.00 82.56 124 PHE A C 1
ATOM 937 O O . PHE A 1 124 ? 3.043 -17.310 23.018 1.00 82.56 124 PHE A O 1
ATOM 944 N N . ASP A 1 125 ? 1.932 -17.525 24.957 1.00 72.06 125 ASP A N 1
ATOM 945 C CA . ASP A 1 125 ? 2.911 -18.367 25.666 1.00 72.06 125 ASP A CA 1
ATOM 946 C C . ASP A 1 125 ? 3.243 -19.712 24.994 1.00 72.06 125 ASP A C 1
ATOM 948 O O . ASP A 1 125 ? 4.289 -20.305 25.273 1.00 72.06 125 ASP A O 1
ATOM 952 N N . THR A 1 126 ? 2.366 -20.243 24.138 1.00 75.06 126 THR A N 1
ATOM 953 C CA . THR A 1 126 ? 2.520 -21.600 23.576 1.00 75.06 126 THR A CA 1
ATOM 954 C C . THR A 1 126 ? 3.384 -21.655 22.320 1.00 75.06 126 THR A C 1
ATOM 956 O O . THR A 1 126 ? 3.660 -22.743 21.804 1.00 75.06 126 THR A O 1
ATOM 959 N N . TRP A 1 127 ? 3.854 -20.509 21.826 1.00 79.75 127 TRP A N 1
ATOM 960 C CA . TRP A 1 127 ? 4.672 -20.469 20.625 1.00 79.75 127 TRP A CA 1
ATOM 961 C C . TRP A 1 127 ? 6.098 -20.965 20.839 1.00 79.75 127 TRP A C 1
ATOM 963 O O . TRP A 1 127 ? 6.808 -20.625 21.784 1.00 79.75 127 TRP A O 1
ATOM 973 N N . SER A 1 128 ? 6.545 -21.761 19.870 1.00 76.88 128 SER A N 1
ATOM 974 C CA . SER A 1 128 ? 7.957 -22.055 19.672 1.00 76.88 128 SER A CA 1
ATOM 975 C C . SER A 1 128 ? 8.726 -20.752 19.455 1.00 76.88 128 SER A C 1
ATOM 977 O O . SER A 1 128 ? 8.290 -19.892 18.694 1.00 76.88 128 SER A O 1
ATOM 979 N N . SER A 1 129 ? 9.934 -20.646 20.017 1.00 79.44 129 SER A N 1
ATOM 980 C CA . SER A 1 129 ? 10.840 -19.512 19.774 1.00 79.44 129 SER A CA 1
ATOM 981 C C . SER A 1 129 ? 11.212 -19.320 18.295 1.00 79.44 129 SER A C 1
ATOM 983 O O . SER A 1 129 ? 11.803 -18.303 17.933 1.00 79.44 129 SER A O 1
ATOM 985 N N . ASN A 1 130 ? 10.908 -20.308 17.446 1.00 83.44 130 ASN A N 1
ATOM 986 C CA . ASN A 1 130 ? 11.139 -20.265 16.006 1.00 83.44 130 ASN A CA 1
ATOM 987 C C . ASN A 1 130 ? 9.967 -19.664 15.212 1.00 83.44 130 ASN A C 1
ATOM 989 O O . ASN A 1 130 ? 10.163 -19.365 14.041 1.00 83.44 130 ASN A O 1
ATOM 993 N N . ILE A 1 131 ? 8.791 -19.462 15.821 1.00 89.50 131 ILE A N 1
ATOM 994 C CA . ILE A 1 131 ? 7.683 -18.716 15.205 1.00 89.50 131 ILE A CA 1
ATOM 995 C C . ILE A 1 131 ? 8.085 -17.237 15.145 1.00 89.50 131 ILE A C 1
ATOM 997 O O . ILE A 1 131 ? 8.684 -16.709 16.087 1.00 89.50 131 ILE A O 1
ATOM 1001 N N . ASP A 1 132 ? 7.812 -16.585 14.019 1.00 92.75 132 ASP A N 1
ATOM 1002 C CA . ASP A 1 132 ? 8.068 -15.160 13.795 1.00 92.75 132 ASP A CA 1
ATOM 1003 C C . ASP A 1 132 ? 7.238 -14.652 12.601 1.00 92.75 132 ASP A C 1
ATOM 1005 O O . ASP A 1 132 ? 6.386 -15.385 12.078 1.00 92.75 132 ASP A O 1
ATOM 1009 N N . HIS A 1 133 ? 7.482 -13.417 12.157 1.00 94.94 133 HIS A N 1
ATOM 1010 C CA . HIS A 1 133 ? 6.995 -12.923 10.871 1.00 94.94 133 HIS A CA 1
ATOM 1011 C C . HIS A 1 133 ? 7.319 -13.921 9.752 1.00 94.94 133 HIS A C 1
ATOM 1013 O O . HIS A 1 133 ? 8.449 -14.403 9.628 1.00 94.94 133 HIS A O 1
ATOM 1019 N N . ASN A 1 134 ? 6.313 -14.250 8.946 1.00 94.62 134 ASN A N 1
ATOM 1020 C CA . ASN A 1 134 ? 6.443 -15.208 7.857 1.00 94.62 134 ASN A CA 1
ATOM 1021 C C . ASN A 1 134 ? 5.552 -14.789 6.687 1.00 94.62 134 ASN A C 1
ATOM 1023 O O . ASN A 1 134 ? 4.432 -15.274 6.530 1.00 94.62 134 ASN A O 1
ATOM 1027 N N . MET A 1 135 ? 6.030 -13.811 5.920 1.00 94.94 135 MET A N 1
ATOM 1028 C CA . MET A 1 135 ? 5.224 -13.197 4.868 1.00 94.94 135 MET A CA 1
ATOM 1029 C C . MET A 1 135 ? 5.037 -14.124 3.667 1.00 94.94 135 MET A C 1
ATOM 1031 O O . MET A 1 135 ? 3.991 -14.069 3.035 1.00 94.94 135 MET A O 1
ATOM 1035 N N . GLU A 1 136 ? 5.989 -15.024 3.396 1.00 93.81 136 GLU A N 1
ATOM 1036 C CA . GLU A 1 136 ? 5.850 -16.018 2.324 1.00 93.81 136 GLU A CA 1
ATOM 1037 C C . GLU A 1 136 ? 4.673 -16.943 2.594 1.00 93.81 136 GLU A C 1
ATOM 1039 O O . GLU A 1 136 ? 3.896 -17.239 1.694 1.00 93.81 136 GLU A O 1
ATOM 1044 N N . TYR A 1 137 ? 4.524 -17.378 3.847 1.00 95.12 137 TYR A N 1
ATOM 1045 C CA . TYR A 1 137 ? 3.441 -18.272 4.222 1.00 95.12 137 TYR A CA 1
ATOM 1046 C C . TYR A 1 137 ? 2.083 -17.562 4.263 1.00 95.12 137 TYR A C 1
ATOM 1048 O O . TYR A 1 137 ? 1.088 -18.114 3.802 1.00 95.12 137 TYR A O 1
ATOM 1056 N N . VAL A 1 138 ? 2.039 -16.317 4.756 1.00 97.25 138 VAL A N 1
ATOM 1057 C CA . VAL A 1 138 ? 0.817 -15.495 4.707 1.00 97.25 138 VAL A CA 1
ATOM 1058 C C . VAL A 1 138 ? 0.399 -15.232 3.256 1.00 97.25 138 VAL A C 1
ATOM 1060 O O . VAL A 1 138 ? -0.773 -15.389 2.931 1.00 97.25 138 VAL A O 1
ATOM 1063 N N . ALA A 1 139 ? 1.337 -14.885 2.371 1.00 97.44 139 ALA A N 1
ATOM 1064 C CA . ALA A 1 139 ? 1.047 -14.692 0.952 1.00 97.44 139 ALA A CA 1
ATOM 1065 C C . ALA A 1 139 ? 0.595 -15.996 0.287 1.00 97.44 139 ALA A C 1
ATOM 1067 O O . ALA A 1 139 ? -0.415 -16.000 -0.407 1.00 97.44 139 ALA A O 1
ATOM 1068 N N . TYR A 1 140 ? 1.279 -17.112 0.561 1.00 96.62 140 TYR A N 1
ATOM 1069 C CA . TYR A 1 140 ? 0.901 -18.434 0.063 1.00 96.62 140 TYR A CA 1
ATOM 1070 C C . TYR A 1 140 ? -0.546 -18.786 0.422 1.00 96.62 140 TYR A C 1
ATOM 1072 O O . TYR A 1 140 ? -1.310 -19.157 -0.460 1.00 96.62 140 TYR A O 1
ATOM 1080 N N . LYS A 1 141 ? -0.949 -18.600 1.685 1.00 97.31 141 LYS A N 1
ATOM 1081 C CA . LYS A 1 141 ? -2.316 -18.894 2.141 1.00 97.31 141 LYS A CA 1
ATOM 1082 C C . LYS A 1 141 ? -3.370 -17.935 1.597 1.00 97.31 141 LYS A C 1
ATOM 1084 O O . LYS A 1 141 ? -4.476 -18.364 1.289 1.00 97.31 141 LYS A O 1
ATOM 1089 N N . ALA A 1 142 ? -3.035 -16.657 1.426 1.00 98.50 142 ALA A N 1
ATOM 1090 C CA . ALA A 1 142 ? -3.933 -15.709 0.769 1.00 98.50 142 ALA A CA 1
ATOM 1091 C C . ALA A 1 142 ? -4.145 -16.061 -0.714 1.00 98.50 142 ALA A C 1
ATOM 1093 O O . ALA A 1 142 ? -5.271 -16.033 -1.202 1.00 98.50 142 ALA A O 1
ATOM 1094 N N . VAL A 1 143 ? -3.069 -16.426 -1.413 1.00 98.19 143 VAL A N 1
ATOM 1095 C CA . VAL A 1 143 ? -3.103 -16.860 -2.813 1.00 98.19 143 VAL A CA 1
ATOM 1096 C C . VAL A 1 143 ? -3.875 -18.172 -2.973 1.00 98.19 143 VAL A C 1
ATOM 1098 O O . VAL A 1 143 ? -4.731 -18.253 -3.846 1.00 98.19 143 VAL A O 1
ATOM 1101 N N . GLU A 1 144 ? -3.625 -19.158 -2.107 1.00 96.88 144 GLU A N 1
ATOM 1102 C CA . GLU A 1 144 ? -4.346 -20.440 -2.078 1.00 96.88 144 GLU A CA 1
ATOM 1103 C C . GLU A 1 144 ? -5.858 -20.208 -1.930 1.00 96.88 144 GLU A C 1
ATOM 1105 O O . GLU A 1 144 ? -6.635 -20.699 -2.747 1.00 96.88 144 GLU A O 1
ATOM 1110 N N . PHE A 1 145 ? -6.275 -19.358 -0.984 1.00 98.50 145 PHE A N 1
ATOM 1111 C CA . PHE A 1 145 ? -7.684 -19.000 -0.806 1.00 98.50 145 PHE A CA 1
ATOM 1112 C C . PHE A 1 145 ? -8.306 -18.384 -2.072 1.00 98.50 145 PHE A C 1
ATOM 1114 O O . PHE A 1 145 ? -9.421 -18.747 -2.448 1.00 98.50 145 PHE A O 1
ATOM 1121 N N . ILE A 1 146 ? -7.606 -17.456 -2.735 1.00 98.50 146 ILE A N 1
ATOM 1122 C CA . ILE A 1 146 ? -8.093 -16.788 -3.957 1.00 98.50 146 ILE A CA 1
ATOM 1123 C C . ILE A 1 146 ? -8.268 -17.790 -5.103 1.00 98.50 146 ILE A C 1
ATOM 1125 O O . ILE A 1 146 ? -9.257 -17.732 -5.834 1.00 98.50 146 ILE A O 1
ATOM 1129 N N . GLU A 1 147 ? -7.320 -18.711 -5.267 1.00 96.56 147 GLU A N 1
ATOM 1130 C CA . GLU A 1 147 ? -7.363 -19.721 -6.327 1.00 96.56 147 GLU A CA 1
ATOM 1131 C C . GLU A 1 147 ? -8.461 -20.760 -6.096 1.00 96.56 147 GLU A C 1
ATOM 1133 O O . GLU A 1 147 ? -9.188 -21.111 -7.028 1.00 96.56 147 GLU A O 1
ATOM 1138 N N . GLU A 1 148 ? -8.625 -21.225 -4.856 1.00 97.00 148 GLU A N 1
ATOM 1139 C CA . GLU A 1 148 ? -9.684 -22.170 -4.491 1.00 97.00 148 GLU A CA 1
ATOM 1140 C C . GLU A 1 148 ? -11.086 -21.561 -4.634 1.00 97.00 148 GLU A C 1
ATOM 1142 O O . GLU A 1 148 ? -12.051 -22.278 -4.916 1.00 97.00 148 GLU A O 1
ATOM 1147 N N . ASN A 1 149 ? -11.193 -20.235 -4.508 1.00 96.69 149 ASN A N 1
ATOM 1148 C CA . ASN A 1 149 ? -12.445 -19.493 -4.611 1.00 96.69 149 ASN A CA 1
ATOM 1149 C C . ASN A 1 149 ? -12.623 -18.749 -5.935 1.00 96.69 149 ASN A C 1
ATOM 1151 O O . ASN A 1 149 ? -13.512 -17.913 -6.027 1.00 96.69 149 ASN A O 1
ATOM 1155 N N . ALA A 1 150 ? -11.892 -19.120 -6.993 1.00 94.69 150 ALA A N 1
ATOM 1156 C CA . ALA A 1 150 ? -11.947 -18.430 -8.286 1.00 94.69 150 ALA A CA 1
ATOM 1157 C C . ALA A 1 150 ? -13.330 -18.367 -8.970 1.00 94.69 150 ALA A C 1
ATOM 1159 O O . ALA A 1 150 ? -13.499 -17.673 -9.967 1.00 94.69 150 ALA A O 1
ATOM 1160 N N . ASN A 1 151 ? -14.313 -19.124 -8.474 1.00 93.50 151 ASN A N 1
ATOM 1161 C CA . ASN A 1 151 ? -15.690 -19.133 -8.976 1.00 93.50 151 ASN A CA 1
ATOM 1162 C C . ASN A 1 151 ? -16.729 -18.767 -7.897 1.00 93.50 151 ASN A C 1
ATOM 1164 O O . ASN A 1 151 ? -17.916 -19.023 -8.102 1.00 93.50 151 ASN A O 1
ATOM 1168 N N . ASN A 1 152 ? -16.298 -18.241 -6.748 1.00 95.62 152 ASN A N 1
ATOM 1169 C CA . ASN A 1 152 ? -17.168 -17.850 -5.640 1.00 95.62 152 ASN A CA 1
ATOM 1170 C C . ASN A 1 152 ? -16.943 -16.373 -5.306 1.00 95.62 152 ASN A C 1
ATOM 1172 O O . ASN A 1 152 ? -15.806 -15.910 -5.292 1.00 95.62 152 ASN A O 1
ATOM 1176 N N . ASP A 1 153 ? -18.005 -15.664 -4.929 1.00 97.88 153 ASP A N 1
ATOM 1177 C CA . ASP A 1 153 ? -17.859 -14.351 -4.304 1.00 97.88 153 ASP A CA 1
ATOM 1178 C C . ASP A 1 153 ? -17.167 -14.521 -2.945 1.00 97.88 153 ASP A C 1
ATOM 1180 O O . ASP A 1 153 ? -17.554 -15.382 -2.145 1.00 97.88 153 ASP A O 1
ATOM 1184 N N . PHE A 1 154 ? -16.131 -13.727 -2.663 1.00 98.56 154 PHE A N 1
ATOM 1185 C CA . PHE A 1 154 ? -15.371 -13.866 -1.423 1.00 98.56 154 PHE A CA 1
ATOM 1186 C C . PHE A 1 154 ? -15.062 -12.538 -0.730 1.00 98.56 154 PHE A C 1
ATOM 1188 O O . PHE A 1 154 ? -14.965 -11.476 -1.340 1.00 98.56 154 PHE A O 1
ATOM 1195 N N . PHE A 1 155 ? -14.887 -12.617 0.588 1.00 98.56 155 PHE A N 1
ATOM 1196 C CA . PHE A 1 155 ? -14.316 -11.560 1.415 1.00 98.56 155 PHE A CA 1
ATOM 1197 C C . PHE A 1 155 ? -13.081 -12.112 2.123 1.00 98.56 155 PHE A C 1
ATOM 1199 O O . PHE A 1 155 ? -13.193 -12.986 2.982 1.00 98.56 155 PHE A O 1
ATOM 1206 N N . LEU A 1 156 ? -11.903 -11.599 1.772 1.00 98.69 156 LEU A N 1
ATOM 1207 C CA . LEU A 1 156 ? -10.629 -12.045 2.330 1.00 98.69 156 LEU A CA 1
ATOM 1208 C C . LEU A 1 156 ? -9.998 -10.941 3.186 1.00 98.69 156 LEU A C 1
ATOM 1210 O O . LEU A 1 156 ? -9.670 -9.863 2.692 1.00 98.69 156 LEU A O 1
ATOM 1214 N N . TYR A 1 157 ? -9.789 -11.225 4.472 1.00 98.44 157 TYR A N 1
ATOM 1215 C CA . TYR A 1 157 ? -9.126 -10.324 5.413 1.00 98.44 157 TYR A CA 1
ATOM 1216 C C . TYR A 1 157 ? -7.669 -10.754 5.645 1.00 98.44 157 TYR A C 1
ATOM 1218 O O . TYR A 1 157 ? -7.384 -11.654 6.438 1.00 98.44 157 TYR A O 1
ATOM 1226 N N . VAL A 1 158 ? -6.736 -10.110 4.934 1.00 98.44 158 VAL A N 1
ATOM 1227 C CA . VAL A 1 158 ? -5.290 -10.375 5.044 1.00 98.44 158 VAL A CA 1
ATOM 1228 C C . VAL A 1 158 ? -4.641 -9.355 5.972 1.00 98.44 158 VAL A C 1
ATOM 1230 O O . VAL A 1 158 ? -4.682 -8.150 5.736 1.00 98.44 158 VAL A O 1
ATOM 1233 N N . ASN A 1 159 ? -4.015 -9.832 7.041 1.00 96.69 159 ASN A N 1
ATOM 1234 C CA . ASN A 1 159 ? -3.453 -8.986 8.090 1.00 96.69 159 ASN A CA 1
ATOM 1235 C C . ASN A 1 159 ? -2.059 -9.482 8.516 1.00 96.69 159 ASN A C 1
ATOM 1237 O O . ASN A 1 159 ? -1.928 -10.197 9.515 1.00 96.69 159 ASN A O 1
ATOM 1241 N N . PRO A 1 160 ? -0.990 -9.122 7.793 1.00 95.25 160 PRO A N 1
ATOM 1242 C CA . PRO A 1 160 ? 0.357 -9.530 8.166 1.00 95.25 160 PRO A CA 1
ATOM 1243 C C . PRO A 1 160 ? 0.790 -8.951 9.520 1.00 95.25 160 PRO A C 1
ATOM 1245 O O . PRO A 1 160 ? 0.258 -7.954 10.013 1.00 95.25 160 PRO A O 1
ATOM 1248 N N . THR A 1 161 ? 1.764 -9.607 10.151 1.00 94.31 161 THR A N 1
ATOM 1249 C CA . THR A 1 161 ? 2.372 -9.137 11.405 1.00 94.31 161 THR A CA 1
ATOM 1250 C C . THR A 1 161 ? 3.502 -8.135 11.163 1.00 94.31 161 THR A C 1
ATOM 1252 O O . THR A 1 161 ? 3.784 -7.333 12.048 1.00 94.31 161 THR A O 1
ATOM 1255 N N . ALA A 1 162 ? 4.165 -8.168 10.003 1.00 93.44 162 ALA A N 1
ATOM 1256 C CA . ALA A 1 162 ? 5.240 -7.234 9.668 1.00 93.44 162 ALA A CA 1
ATOM 1257 C C . ALA A 1 162 ? 4.684 -5.813 9.412 1.00 93.44 162 ALA A C 1
ATOM 1259 O O . ALA A 1 162 ? 3.580 -5.693 8.883 1.00 93.44 162 ALA A O 1
ATOM 1260 N N . PRO A 1 163 ? 5.409 -4.733 9.769 1.00 91.19 163 PRO A N 1
ATOM 1261 C CA . PRO A 1 163 ? 6.721 -4.689 10.421 1.00 91.19 163 PRO A CA 1
ATOM 1262 C C . PRO A 1 163 ? 6.622 -4.490 11.952 1.00 91.19 163 PRO A C 1
ATOM 1264 O O . PRO A 1 163 ? 7.438 -3.771 12.530 1.00 91.19 163 PRO A O 1
ATOM 1267 N N . HIS A 1 164 ? 5.584 -5.023 12.617 1.00 90.25 164 HIS A N 1
ATOM 1268 C CA . HIS A 1 164 ? 5.475 -4.961 14.084 1.00 90.25 164 HIS A CA 1
ATOM 1269 C C . HIS A 1 164 ? 6.698 -5.624 14.736 1.00 90.25 164 HIS A C 1
ATOM 1271 O O . HIS A 1 164 ? 7.358 -6.424 14.099 1.00 90.25 164 HIS A O 1
ATOM 1277 N N . SER A 1 165 ? 6.988 -5.340 16.008 1.00 86.06 165 SER A N 1
ATOM 1278 C CA . SER A 1 165 ? 7.981 -6.127 16.748 1.00 86.06 165 SER A CA 1
ATOM 1279 C C . SER A 1 165 ? 7.565 -7.612 16.845 1.00 86.06 165 SER A C 1
ATOM 1281 O O . SER A 1 165 ? 6.362 -7.890 16.953 1.00 86.06 165 SER A O 1
ATOM 1283 N N . PRO A 1 166 ? 8.506 -8.575 16.888 1.00 88.00 166 PRO A N 1
ATOM 1284 C CA . PRO A 1 166 ? 9.963 -8.439 16.992 1.00 88.00 166 PRO A CA 1
ATOM 1285 C C . PRO A 1 166 ? 10.646 -7.942 15.705 1.00 88.00 166 PRO A C 1
ATOM 1287 O O . PRO A 1 166 ? 10.017 -7.653 14.703 1.00 88.00 166 PRO A O 1
ATOM 1290 N N . ASP A 1 167 ? 11.961 -7.755 15.765 1.00 89.62 167 ASP A N 1
ATOM 1291 C CA . ASP A 1 167 ? 12.750 -7.233 14.647 1.00 89.62 167 ASP A CA 1
ATOM 1292 C C . ASP A 1 167 ? 12.644 -8.126 13.388 1.00 89.62 167 ASP A C 1
ATOM 1294 O O . ASP A 1 167 ? 12.939 -9.324 13.422 1.00 89.62 167 ASP A O 1
ATOM 1298 N N . VAL A 1 168 ? 12.247 -7.530 12.259 1.00 92.12 168 VAL A N 1
ATOM 1299 C CA . VAL A 1 168 ? 12.017 -8.223 10.978 1.00 92.12 168 VAL A CA 1
ATOM 1300 C C . VAL A 1 168 ? 13.307 -8.826 10.424 1.00 92.12 168 VAL A C 1
ATOM 1302 O O . VAL A 1 168 ? 13.273 -9.914 9.849 1.00 92.12 168 VAL A O 1
ATOM 1305 N N . LEU A 1 169 ? 14.461 -8.183 10.631 1.00 89.38 169 LEU A N 1
ATOM 1306 C CA . LEU A 1 169 ? 15.745 -8.737 10.196 1.00 89.38 169 LEU A CA 1
ATOM 1307 C C . LEU A 1 169 ? 16.028 -10.084 10.880 1.00 89.38 169 LEU A C 1
ATOM 1309 O O . LEU A 1 169 ? 16.481 -11.037 10.238 1.00 89.38 169 LEU A O 1
ATOM 1313 N N . THR A 1 170 ? 15.717 -10.182 12.172 1.00 90.06 170 THR A N 1
ATOM 1314 C CA . THR A 1 170 ? 15.794 -11.438 12.922 1.00 90.06 170 THR A CA 1
ATOM 1315 C C . THR A 1 170 ? 14.823 -12.472 12.356 1.00 90.06 170 THR A C 1
ATOM 1317 O O . THR A 1 170 ? 15.233 -13.610 12.104 1.00 90.06 170 THR A O 1
ATOM 1320 N N . ALA A 1 171 ? 13.576 -12.084 12.079 1.00 92.19 171 ALA A N 1
ATOM 1321 C CA . ALA A 1 171 ? 12.571 -12.972 11.494 1.00 92.19 171 ALA A CA 1
ATOM 1322 C C . ALA A 1 171 ? 13.009 -13.559 10.141 1.00 92.19 171 ALA A C 1
ATOM 1324 O O . ALA A 1 171 ? 12.905 -14.767 9.925 1.00 92.19 171 ALA A O 1
ATOM 1325 N N . MET A 1 172 ? 13.606 -12.739 9.269 1.00 90.38 172 MET A N 1
ATOM 1326 C CA . MET A 1 172 ? 14.124 -13.165 7.960 1.00 90.38 172 MET A CA 1
ATOM 1327 C C . MET A 1 172 ? 15.276 -14.178 8.052 1.00 90.38 172 MET A C 1
ATOM 1329 O O . MET A 1 172 ? 15.548 -14.895 7.091 1.00 90.38 172 MET A O 1
ATOM 1333 N N . SER A 1 173 ? 15.966 -14.258 9.194 1.00 89.06 173 SER A N 1
ATOM 1334 C CA . SER A 1 173 ? 17.031 -15.247 9.418 1.00 89.06 173 SER A CA 1
ATOM 1335 C C . SER A 1 173 ? 16.522 -16.611 9.900 1.00 89.06 173 SER A C 1
ATOM 1337 O O . SER A 1 173 ? 17.265 -17.593 9.843 1.00 89.06 173 SER A O 1
ATOM 1339 N N . LYS A 1 174 ? 15.272 -16.683 10.377 1.00 90.94 174 LYS A N 1
ATOM 1340 C CA . LYS A 1 174 ? 14.649 -17.929 10.838 1.00 90.94 174 LYS A CA 1
ATOM 1341 C C . LYS A 1 174 ? 14.231 -18.799 9.653 1.00 90.94 174 LYS A C 1
ATOM 1343 O O . LYS A 1 174 ? 13.980 -18.299 8.561 1.00 90.94 174 LYS A O 1
ATOM 1348 N N . ASP A 1 175 ? 14.144 -20.108 9.889 1.00 89.88 175 ASP A N 1
ATOM 1349 C CA . ASP A 1 175 ? 13.689 -21.075 8.885 1.00 89.88 175 ASP A CA 1
ATOM 1350 C C . ASP A 1 175 ? 12.215 -20.820 8.550 1.00 89.88 175 ASP A C 1
ATOM 1352 O O . ASP A 1 175 ? 11.334 -21.093 9.368 1.00 89.88 175 ASP A O 1
ATOM 1356 N N . CYS A 1 176 ? 11.962 -20.303 7.346 1.00 90.50 176 CYS A N 1
ATOM 1357 C CA . CYS A 1 176 ? 10.626 -19.975 6.849 1.00 90.50 176 CYS A CA 1
ATOM 1358 C C . CYS A 1 176 ? 9.649 -21.151 6.908 1.00 90.50 176 CYS A C 1
ATOM 1360 O O . CYS A 1 176 ? 8.459 -20.909 7.033 1.00 90.50 176 CYS A O 1
ATOM 1362 N N . ARG A 1 177 ? 10.105 -22.411 6.886 1.00 89.50 177 ARG A N 1
ATOM 1363 C CA . ARG A 1 177 ? 9.228 -23.601 6.879 1.00 89.50 177 ARG A CA 1
ATOM 1364 C C . ARG A 1 177 ? 8.626 -23.930 8.246 1.00 89.50 177 ARG A C 1
ATOM 1366 O O . ARG A 1 177 ? 7.830 -24.862 8.355 1.00 89.50 177 ARG A O 1
ATOM 1373 N N . ILE A 1 178 ? 9.030 -23.213 9.293 1.00 89.81 178 ILE A N 1
ATOM 1374 C CA . ILE A 1 178 ? 8.388 -23.270 10.604 1.00 89.81 178 ILE A CA 1
ATOM 1375 C C . ILE A 1 178 ? 7.342 -22.155 10.638 1.00 89.81 178 ILE A C 1
ATOM 1377 O O . ILE A 1 178 ? 7.673 -20.971 10.680 1.00 89.81 178 ILE A O 1
ATOM 1381 N N . THR A 1 179 ? 6.074 -22.544 10.600 1.00 90.75 179 THR A N 1
ATOM 1382 C CA . THR A 1 179 ? 4.931 -21.629 10.508 1.00 90.75 179 THR A CA 1
ATOM 1383 C C . THR A 1 179 ? 4.034 -21.753 11.728 1.00 90.75 179 THR A C 1
ATOM 1385 O O . THR A 1 179 ? 4.195 -22.663 12.543 1.00 90.75 179 THR A O 1
ATOM 1388 N N . VAL A 1 180 ? 3.054 -20.858 11.820 1.00 89.81 180 VAL A N 1
ATOM 1389 C CA . VAL A 1 180 ? 1.981 -20.941 12.816 1.00 89.81 180 VAL A CA 1
ATOM 1390 C C . VAL A 1 180 ? 1.080 -22.169 12.653 1.00 89.81 180 VAL A C 1
ATOM 1392 O O . VAL A 1 180 ? 0.515 -22.607 13.648 1.00 89.81 180 VAL A O 1
ATOM 1395 N N . ASP A 1 181 ? 1.031 -22.784 11.467 1.00 88.88 181 ASP A N 1
ATOM 1396 C CA . ASP A 1 181 ? 0.216 -23.982 11.208 1.00 88.88 181 ASP A CA 1
ATOM 1397 C C . ASP A 1 181 ? 1.023 -25.290 11.314 1.00 88.88 181 ASP A C 1
ATOM 1399 O O . ASP A 1 181 ? 0.466 -26.387 11.239 1.00 88.88 181 ASP A O 1
ATOM 1403 N N . GLY A 1 182 ? 2.347 -25.210 11.500 1.00 88.12 182 GLY A N 1
ATOM 1404 C CA . GLY A 1 182 ? 3.188 -26.389 11.701 1.00 88.12 182 GLY A CA 1
ATOM 1405 C C . GLY A 1 182 ? 4.640 -26.263 11.241 1.00 88.12 182 GLY A C 1
ATOM 1406 O O . GLY A 1 182 ? 5.080 -25.252 10.690 1.00 88.12 182 GLY A O 1
ATOM 1407 N N . ASP A 1 183 ? 5.395 -27.339 11.483 1.00 88.75 183 ASP A N 1
ATOM 1408 C CA . ASP A 1 183 ? 6.790 -27.509 11.064 1.00 88.75 183 ASP A CA 1
ATOM 1409 C C . ASP A 1 183 ? 6.876 -28.364 9.792 1.00 88.75 183 ASP A C 1
ATOM 1411 O O . ASP A 1 183 ? 6.747 -29.592 9.829 1.00 88.75 183 ASP A O 1
ATOM 1415 N N . PHE A 1 184 ? 7.140 -27.707 8.665 1.00 87.19 184 PHE A N 1
ATOM 1416 C CA . PHE A 1 184 ? 7.142 -28.323 7.338 1.00 87.19 184 PHE A CA 1
ATOM 1417 C C . PHE A 1 184 ? 8.533 -28.753 6.849 1.00 87.19 184 PHE A C 1
ATOM 1419 O O . PHE A 1 184 ? 8.704 -29.155 5.697 1.00 87.19 184 PHE A O 1
ATOM 1426 N N . ARG A 1 185 ? 9.558 -28.738 7.713 1.00 85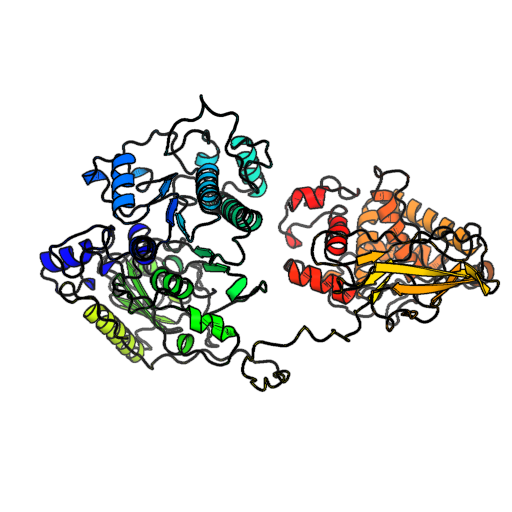.50 185 ARG A N 1
ATOM 1427 C CA . ARG A 1 185 ? 10.939 -29.090 7.318 1.00 85.50 185 ARG A CA 1
ATOM 1428 C C . ARG A 1 185 ? 11.104 -30.537 6.843 1.00 85.50 185 ARG A C 1
ATOM 1430 O O . ARG A 1 185 ? 12.090 -30.846 6.182 1.00 85.50 185 ARG A O 1
ATOM 1437 N N . SER A 1 186 ? 10.174 -31.424 7.206 1.00 76.38 186 SER A N 1
ATOM 1438 C CA . SER A 1 186 ? 10.221 -32.856 6.872 1.00 76.38 186 SER A CA 1
ATOM 1439 C C . SER A 1 186 ? 9.372 -33.257 5.662 1.00 76.38 186 SER A C 1
ATOM 1441 O O . SER A 1 186 ? 9.573 -34.344 5.122 1.00 76.38 186 SER A O 1
ATOM 1443 N N . THR A 1 187 ? 8.438 -32.404 5.239 1.00 62.19 187 THR A N 1
ATOM 1444 C CA . THR A 1 187 ? 7.380 -32.746 4.275 1.00 62.19 187 THR A CA 1
ATOM 1445 C C . THR A 1 187 ? 7.442 -31.944 2.976 1.00 62.19 187 THR A C 1
ATOM 1447 O O . THR A 1 187 ? 6.806 -32.352 2.009 1.00 62.19 187 THR A O 1
ATOM 1450 N N . MET A 1 188 ? 8.235 -30.867 2.903 1.00 53.53 188 MET A N 1
ATOM 1451 C CA . MET A 1 188 ? 8.285 -29.983 1.733 1.00 53.53 188 MET A CA 1
ATOM 1452 C C . MET A 1 188 ? 9.637 -29.967 1.010 1.00 53.53 188 MET A C 1
ATOM 1454 O O . MET A 1 188 ? 10.693 -29.706 1.589 1.00 53.53 188 MET A O 1
ATOM 1458 N N . SER A 1 189 ? 9.555 -30.168 -0.305 1.00 53.25 189 SER A N 1
ATOM 1459 C CA . SER A 1 189 ? 10.475 -29.616 -1.298 1.00 53.25 189 SER A CA 1
ATOM 1460 C C . SER A 1 189 ? 10.224 -28.109 -1.372 1.00 53.25 189 SER A C 1
ATOM 1462 O O . SER A 1 189 ? 9.312 -27.726 -2.074 1.00 53.25 189 SER A O 1
ATOM 1464 N N . THR A 1 190 ? 10.958 -27.292 -0.617 1.00 52.62 190 THR A N 1
ATOM 1465 C CA . THR A 1 190 ? 10.966 -25.810 -0.683 1.00 52.62 190 THR A CA 1
ATOM 1466 C C . THR A 1 190 ? 9.650 -24.996 -0.521 1.00 52.62 190 THR A C 1
ATOM 1468 O O . THR A 1 190 ? 9.753 -23.865 -0.083 1.00 52.62 190 THR A O 1
ATOM 1471 N N . GLY A 1 191 ? 8.424 -25.522 -0.402 1.00 54.94 191 GLY A N 1
ATOM 1472 C CA . GLY A 1 191 ? 7.475 -25.738 -1.507 1.00 54.94 191 GLY A CA 1
ATOM 1473 C C . GLY A 1 191 ? 6.200 -24.898 -1.399 1.00 54.94 191 GLY A C 1
ATOM 1474 O O . GLY A 1 191 ? 5.104 -25.442 -1.500 1.00 54.94 191 GLY A O 1
ATOM 1475 N N . TRP A 1 192 ? 6.330 -23.593 -1.161 1.00 81.06 192 TRP A N 1
ATOM 1476 C CA . TRP A 1 192 ? 5.222 -22.654 -1.366 1.00 81.06 192 TRP A CA 1
ATOM 1477 C C . TRP A 1 192 ? 5.511 -21.887 -2.638 1.00 81.06 192 TRP A C 1
ATOM 1479 O O . TRP A 1 192 ? 6.369 -21.012 -2.626 1.00 81.06 192 TRP A O 1
ATOM 1489 N N . SER A 1 193 ? 4.863 -22.247 -3.742 1.00 88.44 193 SER A N 1
ATOM 1490 C CA . SER A 1 193 ? 5.101 -21.587 -5.025 1.00 88.44 193 SER A CA 1
ATOM 1491 C C . SER A 1 193 ? 4.218 -20.350 -5.134 1.00 88.44 193 SER A C 1
ATOM 1493 O O . SER A 1 193 ? 3.021 -20.458 -5.388 1.00 88.44 193 SER A O 1
ATOM 1495 N N . VAL A 1 194 ? 4.800 -19.175 -4.893 1.00 92.38 194 VAL A N 1
ATOM 1496 C CA . VAL A 1 194 ? 4.093 -17.890 -4.920 1.00 92.38 194 VAL A CA 1
ATOM 1497 C C . VAL A 1 194 ? 4.756 -16.993 -5.955 1.00 92.38 194 VAL A C 1
ATOM 1499 O O . VAL A 1 194 ? 5.931 -16.661 -5.836 1.00 92.38 194 VAL A O 1
ATOM 1502 N N . GLU A 1 195 ? 4.006 -16.647 -6.994 1.00 91.62 195 GLU A N 1
ATOM 1503 C CA . GLU A 1 195 ? 4.452 -15.764 -8.073 1.00 91.62 195 GLU A CA 1
ATOM 1504 C C . GLU A 1 195 ? 4.622 -14.320 -7.592 1.00 91.62 195 GLU A C 1
ATOM 1506 O O . GLU A 1 195 ? 3.783 -13.807 -6.856 1.00 91.62 195 GLU A O 1
ATOM 1511 N N . GLY A 1 196 ? 5.699 -13.665 -8.025 1.00 88.75 196 GLY A N 1
ATOM 1512 C CA . GLY A 1 196 ? 6.174 -12.395 -7.476 1.00 88.75 196 GLY A CA 1
ATOM 1513 C C . GLY A 1 196 ? 6.909 -12.529 -6.140 1.00 88.75 196 GLY A C 1
ATOM 1514 O O . GLY A 1 196 ? 7.250 -11.511 -5.550 1.00 88.75 196 GLY A O 1
ATOM 1515 N N . MET A 1 197 ? 7.142 -13.751 -5.657 1.00 93.62 197 MET A N 1
ATOM 1516 C CA . MET A 1 197 ? 7.808 -14.018 -4.384 1.00 93.62 197 MET A CA 1
ATOM 1517 C C . MET A 1 197 ? 8.739 -15.226 -4.497 1.00 93.62 197 MET A C 1
ATOM 1519 O O . MET A 1 197 ? 9.859 -15.105 -4.970 1.00 93.62 197 MET A O 1
ATOM 1523 N N . THR A 1 198 ? 8.332 -16.392 -3.998 1.00 89.12 198 THR A N 1
ATOM 1524 C CA . THR A 1 198 ? 9.184 -17.577 -3.840 1.00 89.12 198 THR A CA 1
ATOM 1525 C C . THR A 1 198 ? 9.360 -18.366 -5.134 1.00 89.12 198 THR A C 1
ATOM 1527 O O . THR A 1 198 ? 10.391 -19.022 -5.303 1.00 89.12 198 THR A O 1
ATOM 1530 N N . LYS A 1 199 ? 8.395 -18.303 -6.060 1.00 88.00 199 LYS A N 1
ATOM 1531 C CA . LYS A 1 199 ? 8.402 -19.063 -7.323 1.00 88.00 199 LYS A CA 1
ATOM 1532 C C . LYS A 1 199 ? 9.615 -18.719 -8.189 1.00 88.00 199 LYS A C 1
ATOM 1534 O O . LYS A 1 199 ? 10.243 -19.605 -8.768 1.00 88.00 199 LYS A O 1
ATOM 1539 N N . GLU A 1 200 ? 10.003 -17.449 -8.205 1.00 87.19 200 GLU A N 1
ATOM 1540 C CA . GLU A 1 200 ? 11.158 -16.913 -8.932 1.00 87.19 200 GLU A CA 1
ATOM 1541 C C . GLU A 1 200 ? 12.499 -17.450 -8.400 1.00 87.19 200 GLU A C 1
ATOM 1543 O O . GLU A 1 200 ? 13.510 -17.423 -9.102 1.00 87.19 200 GLU A O 1
ATOM 1548 N N . PHE A 1 201 ? 12.503 -18.015 -7.189 1.00 85.06 201 PHE A N 1
ATOM 1549 C CA . PHE A 1 201 ? 13.682 -18.572 -6.523 1.00 85.06 201 PHE A CA 1
ATOM 1550 C C . PHE A 1 201 ? 13.625 -20.103 -6.419 1.00 85.06 201 PHE A C 1
ATOM 1552 O O . PHE A 1 201 ? 14.219 -20.693 -5.516 1.00 85.06 201 PHE A O 1
ATOM 1559 N N . GLY A 1 202 ? 12.908 -20.767 -7.335 1.00 81.56 202 GLY A N 1
ATOM 1560 C CA . GLY A 1 202 ? 12.756 -22.228 -7.323 1.00 81.56 202 GLY A CA 1
ATOM 1561 C C . GLY A 1 202 ? 11.983 -22.722 -6.099 1.00 81.56 202 GLY A C 1
ATOM 1562 O O . GLY A 1 202 ? 12.315 -23.760 -5.521 1.00 81.56 202 GLY A O 1
ATOM 1563 N N . ASP A 1 203 ? 10.999 -21.925 -5.682 1.00 84.56 203 ASP A N 1
ATOM 1564 C CA . ASP A 1 203 ? 10.190 -22.081 -4.475 1.00 84.56 203 ASP A CA 1
ATOM 1565 C C . ASP A 1 203 ? 10.985 -21.972 -3.162 1.00 84.56 203 ASP A C 1
ATOM 1567 O O . ASP A 1 203 ? 10.422 -22.181 -2.095 1.00 84.56 203 ASP A O 1
ATOM 1571 N N . ASP A 1 204 ? 12.282 -21.640 -3.182 1.00 85.69 204 ASP A N 1
ATOM 1572 C CA . ASP A 1 204 ? 13.100 -21.554 -1.968 1.00 85.69 204 ASP A CA 1
ATOM 1573 C C . ASP A 1 204 ? 12.841 -20.246 -1.202 1.00 85.69 204 ASP A C 1
ATOM 1575 O O . ASP A 1 204 ? 13.373 -19.177 -1.517 1.00 85.69 204 ASP A O 1
ATOM 1579 N N . CYS A 1 205 ? 12.051 -20.346 -0.130 1.00 88.94 205 CYS A N 1
ATOM 1580 C CA . CYS A 1 205 ? 11.721 -19.202 0.715 1.00 88.94 205 CYS A CA 1
ATOM 1581 C C . CYS A 1 205 ? 12.931 -18.568 1.425 1.00 88.94 205 CYS A C 1
ATOM 1583 O O . CYS A 1 205 ? 12.894 -17.377 1.734 1.00 88.94 205 CYS A O 1
ATOM 1585 N N . MET A 1 206 ? 14.033 -19.294 1.651 1.00 88.62 206 MET A N 1
ATOM 1586 C CA . MET A 1 206 ? 15.244 -18.698 2.232 1.00 88.62 206 MET A CA 1
ATOM 1587 C C . MET A 1 206 ? 16.053 -17.915 1.194 1.00 88.62 206 MET A C 1
ATOM 1589 O O . MET A 1 206 ? 16.644 -16.889 1.549 1.00 88.62 206 MET A O 1
ATOM 1593 N N . LEU A 1 207 ? 16.075 -18.365 -0.067 1.00 86.81 207 LEU A N 1
ATOM 1594 C CA . LEU A 1 207 ? 16.658 -17.593 -1.171 1.00 86.81 207 LEU A CA 1
ATOM 1595 C C . LEU A 1 207 ? 15.845 -16.326 -1.445 1.00 86.81 207 LEU A C 1
ATOM 1597 O O . LEU A 1 207 ? 16.431 -15.248 -1.533 1.00 86.81 207 LEU A O 1
ATOM 1601 N N . TYR A 1 208 ? 14.515 -16.424 -1.456 1.00 90.81 208 TYR A N 1
ATOM 1602 C CA . TYR A 1 208 ? 13.642 -15.253 -1.553 1.00 90.81 208 TYR A CA 1
ATOM 1603 C C . TYR A 1 208 ? 13.911 -14.236 -0.423 1.00 90.81 208 TYR A C 1
ATOM 1605 O O . TYR A 1 208 ? 14.172 -13.063 -0.686 1.00 90.81 208 TYR A O 1
ATOM 1613 N N . ARG A 1 209 ? 14.003 -14.674 0.843 1.00 91.12 209 ARG A N 1
ATOM 1614 C CA . ARG A 1 209 ? 14.383 -13.785 1.965 1.00 91.12 209 ARG A CA 1
ATOM 1615 C C . ARG A 1 209 ? 15.767 -13.159 1.812 1.00 91.12 209 ARG A C 1
ATOM 1617 O O . ARG A 1 209 ? 16.032 -12.091 2.367 1.00 91.12 209 ARG A O 1
ATOM 1624 N N . ALA A 1 210 ? 16.703 -13.828 1.137 1.00 86.19 210 ALA A N 1
ATOM 1625 C CA . ALA A 1 210 ? 17.995 -13.228 0.816 1.00 86.19 210 ALA A CA 1
ATOM 1626 C C . ALA A 1 210 ? 17.835 -12.079 -0.189 1.00 86.19 210 ALA A C 1
ATOM 1628 O O . ALA A 1 210 ? 18.394 -11.013 0.062 1.00 86.19 210 ALA A O 1
ATOM 1629 N N . ASN A 1 211 ? 17.007 -12.253 -1.224 1.00 87.44 211 ASN A N 1
ATOM 1630 C CA . ASN A 1 211 ? 16.676 -11.194 -2.178 1.00 87.44 211 ASN A CA 1
ATOM 1631 C C . ASN A 1 211 ? 15.975 -9.997 -1.511 1.00 87.44 211 ASN A C 1
ATOM 1633 O O . ASN A 1 211 ? 16.381 -8.863 -1.746 1.00 87.44 211 ASN A O 1
ATOM 1637 N N . VAL A 1 212 ? 14.995 -10.218 -0.626 1.00 86.88 212 VAL A N 1
ATOM 1638 C CA . VAL A 1 212 ? 14.330 -9.111 0.096 1.00 86.88 212 VAL A CA 1
ATOM 1639 C C . VAL A 1 212 ? 15.346 -8.288 0.898 1.00 86.88 212 VAL A C 1
ATOM 1641 O O . VAL A 1 212 ? 15.332 -7.059 0.863 1.00 86.88 212 VAL A O 1
ATOM 1644 N N . ARG A 1 213 ? 16.276 -8.956 1.597 1.00 84.69 213 ARG A N 1
ATOM 1645 C CA . ARG A 1 213 ? 17.348 -8.279 2.351 1.00 84.69 213 ARG A CA 1
ATOM 1646 C C . ARG A 1 213 ? 18.302 -7.502 1.451 1.00 84.69 213 ARG A C 1
ATOM 1648 O O . ARG A 1 213 ? 18.778 -6.444 1.852 1.00 84.69 213 ARG A O 1
ATOM 1655 N N . GLU A 1 214 ? 18.595 -8.036 0.271 1.00 82.19 214 GLU A N 1
ATOM 1656 C CA . GLU A 1 214 ? 19.436 -7.379 -0.726 1.00 82.19 214 GLU A CA 1
ATOM 1657 C C . GLU A 1 214 ? 18.758 -6.124 -1.289 1.00 82.19 214 GLU A C 1
ATOM 1659 O O . GLU A 1 214 ? 19.361 -5.052 -1.238 1.00 82.19 214 GLU A O 1
ATOM 1664 N N . ARG A 1 215 ? 17.488 -6.218 -1.714 1.00 82.50 215 ARG A N 1
ATOM 1665 C CA . ARG A 1 215 ? 16.701 -5.076 -2.218 1.00 82.50 215 ARG A CA 1
ATOM 1666 C C . ARG A 1 215 ? 16.503 -3.983 -1.175 1.00 82.50 215 ARG A C 1
ATOM 1668 O O . ARG A 1 215 ? 16.582 -2.807 -1.508 1.00 82.50 215 ARG A O 1
ATOM 1675 N N . ALA A 1 216 ? 16.303 -4.352 0.090 1.00 73.56 216 ALA A N 1
ATOM 1676 C CA . ALA A 1 216 ? 16.126 -3.371 1.155 1.00 73.56 216 ALA A CA 1
ATOM 1677 C C . ALA A 1 216 ? 17.365 -2.507 1.410 1.00 73.56 216 ALA A C 1
ATOM 1679 O O . ALA A 1 216 ? 17.218 -1.397 1.917 1.00 73.56 216 ALA A O 1
ATOM 1680 N N . GLN A 1 217 ? 18.574 -3.015 1.121 1.00 68.25 217 GLN A N 1
ATOM 1681 C CA . GLN A 1 217 ? 19.862 -2.330 1.345 1.00 68.25 217 GLN A CA 1
ATOM 1682 C C . GLN A 1 217 ? 20.016 -1.718 2.757 1.00 68.25 217 GLN A C 1
ATOM 1684 O O . GLN A 1 217 ? 20.825 -0.821 2.998 1.00 68.25 217 GLN A O 1
ATOM 1689 N N . SER A 1 218 ? 19.229 -2.212 3.712 1.00 68.12 218 SER A N 1
ATOM 1690 C CA . SER A 1 218 ? 18.993 -1.625 5.023 1.00 68.12 218 SER A CA 1
ATOM 1691 C C . SER A 1 218 ? 18.706 -2.747 6.009 1.00 68.12 218 SER A C 1
ATOM 1693 O O . SER A 1 218 ? 18.055 -3.740 5.689 1.00 68.12 218 SER A O 1
ATOM 1695 N N . THR A 1 219 ? 19.189 -2.592 7.238 1.00 71.25 219 THR A N 1
ATOM 1696 C CA . THR A 1 219 ? 18.802 -3.449 8.366 1.00 71.25 219 THR A CA 1
ATOM 1697 C C . THR A 1 219 ? 17.602 -2.883 9.125 1.00 71.25 219 THR A C 1
ATOM 1699 O O . THR A 1 219 ? 17.227 -3.417 10.167 1.00 71.25 219 THR A O 1
ATOM 1702 N N . SER A 1 220 ? 17.003 -1.793 8.630 1.00 81.50 220 SER A N 1
ATOM 1703 C CA . SER A 1 220 ? 15.770 -1.234 9.173 1.00 81.50 220 SER A CA 1
ATOM 1704 C C . SER A 1 220 ? 14.661 -2.272 9.074 1.00 81.50 220 SER A C 1
ATOM 1706 O O . SER A 1 220 ? 14.239 -2.647 7.981 1.00 81.50 220 SER A O 1
ATOM 1708 N N . THR A 1 221 ? 14.139 -2.686 10.229 1.00 82.69 221 THR A N 1
ATOM 1709 C CA . THR A 1 221 ? 12.950 -3.545 10.324 1.00 82.69 221 THR A CA 1
ATOM 1710 C C . THR A 1 221 ? 11.787 -3.023 9.474 1.00 82.69 221 THR A C 1
ATOM 1712 O O . THR A 1 221 ? 11.001 -3.806 8.947 1.00 82.69 221 THR A O 1
ATOM 1715 N N . HIS A 1 222 ? 11.682 -1.704 9.306 1.00 80.88 222 HIS A N 1
ATOM 1716 C CA . HIS A 1 222 ? 10.592 -1.098 8.553 1.00 80.88 222 HIS A CA 1
ATOM 1717 C C . HIS A 1 222 ? 10.784 -1.178 7.051 1.00 80.88 222 HIS A C 1
ATOM 1719 O O . HIS A 1 222 ? 9.827 -1.521 6.371 1.00 80.88 222 HIS A O 1
ATOM 1725 N N . ASP A 1 223 ? 11.983 -0.906 6.545 1.00 82.69 223 ASP A N 1
ATOM 1726 C CA . ASP A 1 223 ? 12.245 -0.967 5.104 1.00 82.69 223 ASP A CA 1
ATOM 1727 C C . ASP A 1 223 ? 12.124 -2.424 4.645 1.00 82.69 223 ASP A C 1
ATOM 1729 O O . ASP A 1 223 ? 11.374 -2.731 3.722 1.00 82.69 223 ASP A O 1
ATOM 1733 N N . LEU A 1 224 ? 12.754 -3.334 5.400 1.00 88.62 224 LEU A N 1
ATOM 1734 C CA . LEU A 1 224 ? 12.664 -4.777 5.187 1.00 88.62 224 LEU A CA 1
ATOM 1735 C C . LEU A 1 224 ? 11.218 -5.265 5.227 1.00 88.62 224 LEU A C 1
ATOM 1737 O O . LEU A 1 224 ? 10.779 -5.964 4.322 1.00 88.62 224 LEU A O 1
ATOM 1741 N N . GLY A 1 225 ? 10.469 -4.905 6.272 1.00 91.44 225 GLY A N 1
ATOM 1742 C CA . GLY A 1 225 ? 9.086 -5.344 6.411 1.00 91.44 225 GLY A CA 1
ATOM 1743 C C . GLY A 1 225 ? 8.148 -4.721 5.378 1.00 91.44 225 GLY A C 1
ATOM 1744 O O . GLY A 1 225 ? 7.212 -5.390 4.963 1.00 91.44 225 GLY A O 1
ATOM 1745 N N . SER A 1 226 ? 8.406 -3.487 4.933 1.00 90.06 226 SER A N 1
ATOM 1746 C CA . SER A 1 226 ? 7.589 -2.825 3.906 1.00 90.06 226 SER A CA 1
ATOM 1747 C C . SER A 1 226 ? 7.777 -3.488 2.548 1.00 90.06 226 SER A C 1
ATOM 1749 O O . SER A 1 226 ? 6.783 -3.821 1.923 1.00 90.06 226 SER A O 1
ATOM 1751 N N . ILE A 1 227 ? 9.022 -3.766 2.143 1.00 90.94 227 ILE A N 1
ATOM 1752 C CA . ILE A 1 227 ? 9.313 -4.495 0.896 1.00 90.94 227 ILE A CA 1
ATOM 1753 C C . ILE A 1 227 ? 8.717 -5.905 0.943 1.00 90.94 227 ILE A C 1
ATOM 1755 O O . ILE A 1 227 ? 8.120 -6.370 -0.019 1.00 90.94 227 ILE A O 1
ATOM 1759 N N . TRP A 1 228 ? 8.826 -6.580 2.088 1.00 94.50 228 TRP A N 1
ATOM 1760 C CA . TRP A 1 228 ? 8.280 -7.926 2.251 1.00 94.50 228 TRP A CA 1
ATOM 1761 C C . TRP A 1 228 ? 6.747 -7.957 2.140 1.00 94.50 228 TRP A C 1
ATOM 1763 O O . TRP A 1 228 ? 6.188 -8.887 1.563 1.00 94.50 228 TRP A O 1
ATOM 1773 N N . VAL A 1 229 ? 6.066 -6.944 2.691 1.00 96.00 229 VAL A N 1
ATOM 1774 C CA . VAL A 1 229 ? 4.610 -6.767 2.562 1.00 96.00 229 VAL A CA 1
ATOM 1775 C C . VAL A 1 229 ? 4.224 -6.360 1.139 1.00 96.00 229 VAL A C 1
ATOM 1777 O O . VAL A 1 229 ? 3.218 -6.856 0.641 1.00 96.00 229 VAL A O 1
ATOM 1780 N N . ASP A 1 230 ? 5.008 -5.500 0.488 1.00 95.88 230 ASP A N 1
ATOM 1781 C CA . ASP A 1 230 ? 4.782 -5.053 -0.890 1.00 95.88 230 ASP A CA 1
ATOM 1782 C C . ASP A 1 230 ? 4.780 -6.231 -1.873 1.00 95.88 230 ASP A C 1
ATOM 1784 O O . ASP A 1 230 ? 3.802 -6.426 -2.594 1.00 95.88 230 ASP A O 1
ATOM 1788 N N . ASP A 1 231 ? 5.784 -7.111 -1.799 1.00 96.38 231 ASP A N 1
ATOM 1789 C CA . ASP A 1 231 ? 5.822 -8.313 -2.639 1.00 96.38 231 ASP A CA 1
ATOM 1790 C C . ASP A 1 231 ? 4.597 -9.218 -2.411 1.00 96.38 231 ASP A C 1
ATOM 1792 O O . ASP A 1 231 ? 4.071 -9.811 -3.351 1.00 96.38 231 ASP A O 1
ATOM 1796 N N . ALA A 1 232 ? 4.110 -9.323 -1.169 1.00 97.00 232 ALA A N 1
ATOM 1797 C CA . ALA A 1 232 ? 2.924 -10.119 -0.859 1.00 97.00 232 ALA A CA 1
ATOM 1798 C C . ALA A 1 232 ? 1.631 -9.502 -1.407 1.00 97.00 232 ALA A C 1
ATOM 1800 O O . ALA A 1 232 ? 0.745 -10.235 -1.851 1.00 97.00 232 ALA A O 1
ATOM 1801 N N . VAL A 1 233 ? 1.523 -8.170 -1.415 1.00 97.69 233 VAL A N 1
ATOM 1802 C CA . VAL A 1 233 ? 0.442 -7.467 -2.122 1.00 97.69 233 VAL A CA 1
ATOM 1803 C C . VAL A 1 233 ? 0.542 -7.742 -3.624 1.00 97.69 233 VAL A C 1
ATOM 1805 O O . VAL A 1 233 ? -0.467 -8.082 -4.241 1.00 97.69 233 VAL A O 1
ATOM 1808 N N . GLY A 1 234 ? 1.750 -7.689 -4.194 1.00 96.94 234 GLY A N 1
ATOM 1809 C CA . GLY A 1 234 ? 2.008 -8.047 -5.591 1.00 96.94 234 GLY A CA 1
ATOM 1810 C C . GLY A 1 234 ? 1.625 -9.494 -5.923 1.00 96.94 234 GLY A C 1
ATOM 1811 O O . GLY A 1 234 ? 1.011 -9.748 -6.957 1.00 96.94 234 GLY A O 1
ATOM 1812 N N . ALA A 1 235 ? 1.909 -10.445 -5.033 1.00 97.50 235 ALA A N 1
ATOM 1813 C CA . ALA A 1 235 ? 1.522 -11.844 -5.201 1.00 97.50 235 ALA A CA 1
ATOM 1814 C C . ALA A 1 235 ? -0.001 -12.044 -5.195 1.00 97.50 235 ALA A C 1
ATOM 1816 O O . ALA A 1 235 ? -0.530 -12.778 -6.032 1.00 97.50 235 ALA A O 1
ATOM 1817 N N . ILE A 1 236 ? -0.712 -11.370 -4.283 1.00 98.00 236 ILE A N 1
ATOM 1818 C CA . ILE A 1 236 ? -2.183 -11.369 -4.239 1.00 98.00 236 ILE A CA 1
ATOM 1819 C C . ILE A 1 236 ? -2.752 -10.767 -5.528 1.00 98.00 236 ILE A C 1
ATOM 1821 O O . ILE A 1 236 ? -3.648 -11.354 -6.132 1.00 98.00 236 ILE A O 1
ATOM 1825 N N . TYR A 1 237 ? -2.200 -9.641 -5.985 1.00 97.25 237 TYR A N 1
ATOM 1826 C CA . TYR A 1 237 ? -2.600 -8.995 -7.235 1.00 97.25 237 TYR A CA 1
ATOM 1827 C C . TYR A 1 237 ? -2.452 -9.941 -8.435 1.00 97.25 237 TYR A C 1
ATOM 1829 O O . TYR A 1 237 ? -3.415 -10.174 -9.162 1.00 97.25 237 TYR A O 1
ATOM 1837 N N . LYS A 1 238 ? -1.277 -10.565 -8.595 1.00 96.94 238 LYS A N 1
ATOM 1838 C CA . LYS A 1 238 ? -1.012 -11.531 -9.676 1.00 96.94 238 LYS A CA 1
ATOM 1839 C C . LYS A 1 238 ? -1.917 -12.759 -9.600 1.00 96.94 238 LYS A C 1
ATOM 1841 O O . LYS A 1 238 ? -2.323 -13.288 -10.632 1.00 96.94 238 LYS A O 1
ATOM 1846 N N . ALA A 1 239 ? -2.255 -13.221 -8.393 1.00 96.88 239 ALA A N 1
ATOM 1847 C CA . ALA A 1 239 ? -3.204 -14.316 -8.213 1.00 96.88 239 ALA A CA 1
ATOM 1848 C C . ALA A 1 239 ? -4.612 -13.940 -8.701 1.00 96.88 239 ALA A C 1
ATOM 1850 O O . ALA A 1 239 ? -5.248 -14.733 -9.396 1.00 96.88 239 ALA A O 1
ATOM 1851 N N . LEU A 1 240 ? -5.080 -12.727 -8.400 1.00 97.81 240 LEU A N 1
ATOM 1852 C CA . LEU A 1 240 ? -6.359 -12.214 -8.901 1.00 97.81 240 LEU A CA 1
ATOM 1853 C C . LEU A 1 240 ? -6.344 -12.025 -10.423 1.00 97.81 240 LEU A C 1
ATOM 1855 O O . LEU A 1 240 ? -7.319 -12.360 -11.090 1.00 97.81 240 LEU A O 1
ATOM 1859 N N . GLU A 1 241 ? -5.237 -11.538 -10.984 1.00 96.00 241 GLU A N 1
ATOM 1860 C CA . GLU A 1 241 ? -5.072 -11.353 -12.430 1.00 96.00 241 GLU A CA 1
ATOM 1861 C C . GLU A 1 241 ? -5.136 -12.694 -13.175 1.00 96.00 241 GLU A C 1
ATOM 1863 O O . GLU A 1 241 ? -5.975 -12.883 -14.059 1.00 96.00 241 GLU A O 1
ATOM 1868 N N . ARG A 1 242 ? -4.324 -13.681 -12.768 1.00 95.56 242 ARG A N 1
ATOM 1869 C CA . ARG A 1 242 ? -4.269 -14.993 -13.441 1.00 95.56 242 ARG A CA 1
ATOM 1870 C C . ARG A 1 242 ? -5.551 -15.808 -13.315 1.00 95.56 242 ARG A C 1
ATOM 1872 O O . ARG A 1 242 ? -5.797 -16.691 -14.133 1.00 95.56 242 ARG A O 1
ATOM 1879 N N . THR A 1 243 ? -6.342 -15.543 -12.277 1.00 93.75 243 THR A N 1
ATOM 1880 C CA . THR A 1 243 ? -7.658 -16.164 -12.075 1.00 93.75 243 THR A CA 1
ATOM 1881 C C . THR A 1 243 ? -8.792 -15.348 -12.697 1.00 93.75 243 THR A C 1
ATOM 1883 O O . THR A 1 243 ? -9.944 -15.758 -12.600 1.00 93.75 243 THR A O 1
ATOM 1886 N N . SER A 1 244 ? -8.478 -14.232 -13.372 1.00 95.50 244 SER A N 1
ATOM 1887 C CA . SER A 1 244 ? -9.445 -13.325 -14.008 1.00 95.50 244 SER A CA 1
ATOM 1888 C C . SER A 1 244 ? -10.476 -12.738 -13.034 1.00 95.50 244 SER A C 1
ATOM 1890 O O . SER A 1 244 ? -11.611 -12.468 -13.414 1.00 95.50 244 SER A O 1
ATOM 1892 N N . GLN A 1 245 ? -10.071 -12.538 -11.779 1.00 96.31 245 GLN A N 1
ATOM 1893 C CA . GLN A 1 245 ? -10.887 -11.952 -10.711 1.00 96.31 245 GLN A CA 1
ATOM 1894 C C . GLN A 1 245 ? -10.525 -10.489 -10.429 1.00 96.31 245 GLN A C 1
ATOM 1896 O O . GLN A 1 245 ? -11.301 -9.782 -9.789 1.00 96.31 245 GLN A O 1
ATOM 1901 N N . LEU A 1 246 ? -9.354 -10.026 -10.884 1.00 95.75 246 LEU A N 1
ATOM 1902 C CA . LEU A 1 246 ? -8.809 -8.706 -10.552 1.00 95.75 246 LEU A CA 1
ATOM 1903 C C . LEU A 1 246 ? -9.776 -7.560 -10.864 1.00 95.75 246 LEU A C 1
ATOM 1905 O O . LEU A 1 246 ? -10.015 -6.721 -9.998 1.00 95.75 246 LEU A O 1
ATOM 1909 N N . ASP A 1 247 ? -10.352 -7.553 -12.066 1.00 93.25 247 ASP A N 1
ATOM 1910 C CA . ASP A 1 247 ? -11.227 -6.465 -12.507 1.00 93.25 247 ASP A CA 1
ATOM 1911 C C . ASP A 1 247 ? -12.471 -6.320 -11.626 1.00 93.25 247 ASP A C 1
ATOM 1913 O O . ASP A 1 247 ? -12.951 -5.203 -11.417 1.00 93.25 247 ASP A O 1
ATOM 1917 N N . ASP A 1 248 ? -12.951 -7.436 -11.066 1.00 93.44 248 ASP A N 1
ATOM 1918 C CA . ASP A 1 248 ? -14.141 -7.494 -10.218 1.00 93.44 248 ASP A CA 1
ATOM 1919 C C . ASP A 1 248 ? -13.837 -7.560 -8.709 1.00 93.44 248 ASP A C 1
ATOM 1921 O O . ASP A 1 248 ? -14.733 -7.741 -7.889 1.00 93.44 248 ASP A O 1
ATOM 1925 N N . THR A 1 249 ? -12.575 -7.370 -8.309 1.00 96.75 249 THR A N 1
ATOM 1926 C CA . THR A 1 249 ? -12.172 -7.401 -6.897 1.00 96.75 249 THR A CA 1
ATOM 1927 C C . THR A 1 249 ? -11.888 -5.998 -6.372 1.00 96.75 249 THR A C 1
ATOM 1929 O O . THR A 1 249 ? -11.015 -5.290 -6.873 1.00 96.75 249 THR A O 1
ATOM 1932 N N . VAL A 1 250 ? -12.570 -5.604 -5.292 1.00 96.69 250 VAL A N 1
ATOM 1933 C CA . VAL A 1 250 ? -12.221 -4.393 -4.533 1.00 96.69 250 VAL A CA 1
ATOM 1934 C C . VAL A 1 250 ? -11.081 -4.712 -3.565 1.00 96.69 250 VAL A C 1
ATOM 1936 O O . VAL A 1 250 ? -11.274 -5.396 -2.561 1.00 96.69 250 VAL A O 1
ATOM 1939 N N . ILE A 1 251 ? -9.892 -4.173 -3.832 1.00 97.38 251 ILE A N 1
ATOM 1940 C CA . ILE A 1 251 ? -8.709 -4.327 -2.977 1.00 97.38 251 ILE A CA 1
ATOM 1941 C C . ILE A 1 251 ? -8.499 -3.036 -2.186 1.00 97.38 251 ILE A C 1
ATOM 1943 O O . ILE A 1 251 ? -8.278 -1.977 -2.772 1.00 97.38 251 ILE A O 1
ATOM 1947 N N . LEU A 1 252 ? -8.518 -3.117 -0.853 1.00 97.44 252 LEU A N 1
ATOM 1948 C CA . LEU A 1 252 ? -8.162 -2.010 0.039 1.00 97.44 252 LEU A CA 1
ATOM 1949 C C . LEU A 1 252 ? -6.901 -2.358 0.830 1.00 97.44 252 LEU A C 1
ATOM 1951 O O . LEU A 1 252 ? -6.919 -3.241 1.686 1.00 97.44 252 LEU A O 1
ATOM 1955 N N . PHE A 1 253 ? -5.830 -1.604 0.606 1.00 97.50 253 PHE A N 1
ATOM 1956 C CA . PHE A 1 253 ? -4.643 -1.637 1.453 1.00 97.50 253 PHE A CA 1
ATOM 1957 C C . PHE A 1 253 ? -4.726 -0.524 2.497 1.00 97.50 253 PHE A C 1
ATOM 1959 O O . PHE A 1 253 ? -4.951 0.633 2.141 1.00 97.50 253 PHE A O 1
ATOM 1966 N N . GLN A 1 254 ? -4.502 -0.845 3.773 1.00 95.69 254 GLN A N 1
ATOM 1967 C CA . GLN A 1 254 ? -4.386 0.140 4.853 1.00 95.69 254 GLN A CA 1
ATOM 1968 C C . GLN A 1 254 ? -3.572 -0.396 6.038 1.00 95.69 254 GLN A C 1
ATOM 1970 O O . GLN A 1 254 ? -3.472 -1.608 6.229 1.00 95.69 254 GLN A O 1
ATOM 1975 N N . LEU A 1 255 ? -3.051 0.503 6.878 1.00 94.38 255 LEU A N 1
ATOM 1976 C CA . LEU A 1 255 ? -2.488 0.137 8.186 1.00 94.38 255 LEU A CA 1
ATOM 1977 C C . LEU A 1 255 ? -3.566 0.147 9.276 1.00 94.38 255 LEU A C 1
ATOM 1979 O O . LEU A 1 255 ? -4.528 0.904 9.194 1.00 94.38 255 LEU A O 1
ATOM 1983 N N . ASP A 1 256 ? -3.394 -0.655 10.331 1.00 93.75 256 ASP A N 1
ATOM 1984 C CA . ASP A 1 256 ? -4.302 -0.613 11.482 1.00 93.75 256 ASP A CA 1
ATOM 1985 C C . ASP A 1 256 ? -4.074 0.628 12.358 1.00 93.75 256 ASP A C 1
ATOM 1987 O O . ASP A 1 256 ? -5.015 1.097 12.985 1.00 93.75 256 ASP A O 1
ATOM 1991 N N . HIS A 1 257 ? -2.879 1.214 12.387 1.00 93.88 257 HIS A N 1
ATOM 1992 C CA . HIS A 1 257 ? -2.635 2.507 13.029 1.00 93.88 257 HIS A CA 1
ATOM 1993 C C . HIS A 1 257 ? -1.386 3.202 12.470 1.00 93.88 257 HIS A C 1
ATOM 1995 O O . HIS A 1 257 ? -0.571 2.601 11.766 1.00 93.88 257 HIS A O 1
ATOM 2001 N N . GLY A 1 258 ? -1.226 4.482 12.806 1.00 89.06 258 GLY A N 1
ATOM 2002 C CA . GLY A 1 258 ? -0.008 5.240 12.549 1.00 89.06 258 GLY A CA 1
ATOM 2003 C C . GLY A 1 258 ? 1.151 4.717 13.398 1.00 89.06 258 GLY A C 1
ATOM 2004 O O . GLY A 1 258 ? 0.982 4.278 14.540 1.00 89.06 258 GLY A O 1
ATOM 2005 N N . LYS A 1 259 ? 2.352 4.709 12.821 1.00 81.00 259 LYS A N 1
ATOM 2006 C CA . LYS A 1 259 ? 3.560 4.215 13.496 1.00 81.00 259 LYS A CA 1
ATOM 2007 C C . LYS A 1 259 ? 4.190 5.276 14.395 1.00 81.00 259 LYS A C 1
ATOM 2009 O O . LYS A 1 259 ? 4.713 4.936 15.452 1.00 81.00 259 LYS A O 1
ATOM 2014 N N . ALA A 1 260 ? 4.221 6.519 13.921 1.00 78.31 260 ALA A N 1
ATOM 2015 C CA . ALA A 1 260 ? 5.052 7.569 14.493 1.00 78.31 260 ALA A CA 1
ATOM 2016 C C . ALA A 1 260 ? 4.604 7.928 15.921 1.00 78.31 260 ALA A C 1
ATOM 2018 O O . ALA A 1 260 ? 5.457 8.136 16.773 1.00 78.31 260 ALA A O 1
ATOM 2019 N N . GLY A 1 261 ? 3.293 7.899 16.180 1.00 81.12 261 GLY A N 1
ATOM 2020 C CA . GLY A 1 261 ? 2.681 8.123 17.495 1.00 81.12 261 GLY A CA 1
ATOM 2021 C C . GLY A 1 261 ? 1.801 6.950 17.926 1.00 81.12 261 GLY A C 1
ATOM 2022 O O . GLY A 1 261 ? 0.632 7.136 18.249 1.00 81.12 261 GLY A O 1
ATOM 2023 N N . LYS A 1 262 ? 2.296 5.705 17.837 1.00 86.25 262 LYS A N 1
ATOM 2024 C CA . LYS A 1 262 ? 1.529 4.537 18.312 1.00 86.25 262 LYS A CA 1
ATOM 2025 C C . LYS A 1 262 ? 1.062 4.783 19.752 1.00 86.25 262 LYS A C 1
ATOM 2027 O O . LYS A 1 262 ? 1.849 5.215 20.581 1.00 86.25 262 LYS A O 1
ATOM 2032 N N . ASP A 1 263 ? -0.189 4.426 20.039 1.00 86.94 263 ASP A N 1
ATOM 2033 C CA . ASP A 1 263 ? -0.901 4.680 21.300 1.00 86.94 263 ASP A CA 1
ATOM 2034 C C . ASP A 1 263 ? -1.374 6.128 21.529 1.00 86.94 263 ASP A C 1
ATOM 2036 O O . ASP A 1 263 ? -2.149 6.348 22.465 1.00 86.94 263 ASP A O 1
ATOM 2040 N N . GLU A 1 264 ? -1.028 7.069 20.651 1.00 87.25 264 GLU A N 1
ATOM 2041 C CA . GLU A 1 264 ? -1.357 8.493 20.776 1.00 87.25 264 GLU A CA 1
ATOM 2042 C C . GLU A 1 264 ? -2.334 8.945 19.684 1.00 87.25 264 GLU A C 1
ATOM 2044 O O . GLU A 1 264 ? -2.280 8.499 18.537 1.00 87.25 264 GLU A O 1
ATOM 2049 N N . ILE A 1 265 ? -3.253 9.851 20.020 1.00 90.69 265 ILE A N 1
ATOM 2050 C CA . ILE A 1 265 ? -4.252 10.372 19.060 1.00 90.69 265 ILE A CA 1
ATOM 2051 C C . ILE A 1 265 ? -3.732 11.522 18.178 1.00 90.69 265 ILE A C 1
ATOM 2053 O O . ILE A 1 265 ? -4.497 12.123 17.415 1.00 90.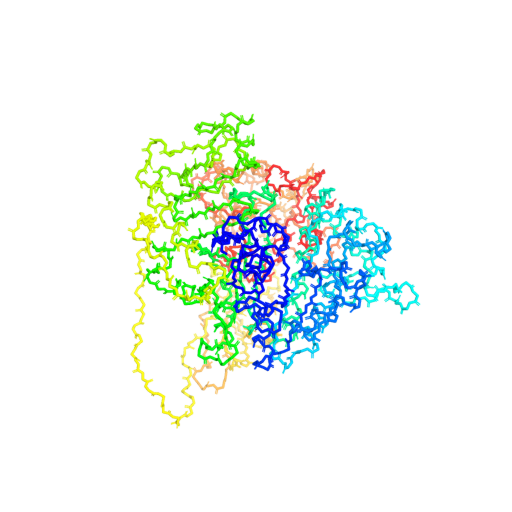69 265 ILE A O 1
ATOM 2057 N N . TRP A 1 266 ? -2.433 11.817 18.239 1.00 88.62 266 TRP A N 1
ATOM 2058 C CA . TRP A 1 266 ? -1.736 12.679 17.281 1.00 88.62 266 TRP A CA 1
ATOM 2059 C C . TRP A 1 266 ? -1.864 12.162 15.846 1.00 88.62 266 TRP A C 1
ATOM 2061 O O . TRP A 1 266 ? -2.034 10.962 15.627 1.00 88.62 266 TRP A O 1
ATOM 2071 N N . GLU A 1 267 ? -1.721 13.034 14.844 1.00 89.00 267 GLU A N 1
ATOM 2072 C CA . GLU A 1 267 ? -1.738 12.632 13.429 1.00 89.00 267 GLU A CA 1
ATOM 2073 C C . GLU A 1 267 ? -0.750 11.487 13.162 1.00 89.00 267 GLU A C 1
ATOM 2075 O O . GLU A 1 267 ? -1.083 10.559 12.430 1.00 89.00 267 GLU A O 1
ATOM 2080 N N . GLY A 1 268 ? 0.413 11.479 13.823 1.00 86.69 268 GLY A N 1
ATOM 2081 C CA . GLY A 1 268 ? 1.402 10.401 13.706 1.00 86.69 268 GLY A CA 1
ATOM 2082 C C . GLY A 1 268 ? 0.930 9.015 14.181 1.00 86.69 268 GLY A C 1
ATOM 2083 O O . GLY A 1 268 ? 1.518 8.005 13.780 1.00 86.69 268 GLY A O 1
ATOM 2084 N N . GLY A 1 269 ? -0.099 8.945 15.030 1.00 89.50 269 GLY A N 1
ATOM 2085 C CA . GLY A 1 269 ? -0.661 7.711 15.588 1.00 89.50 269 GLY A CA 1
ATOM 2086 C C . GLY A 1 269 ? -1.951 7.234 14.929 1.00 89.50 269 GLY A C 1
ATOM 2087 O O . GLY A 1 269 ? -2.224 6.034 14.900 1.00 89.50 269 GLY A O 1
ATOM 2088 N N . ILE A 1 270 ? -2.734 8.150 14.356 1.00 92.75 270 ILE A N 1
ATOM 2089 C CA . ILE A 1 270 ? -4.024 7.823 13.727 1.00 92.75 270 ILE A CA 1
ATOM 2090 C C . ILE A 1 270 ? -4.030 7.978 12.211 1.00 92.75 270 ILE A C 1
ATOM 2092 O O . ILE A 1 270 ? -4.837 7.325 11.563 1.00 92.75 270 ILE A O 1
ATOM 2096 N N . ARG A 1 271 ? -3.165 8.786 11.597 1.00 92.19 271 ARG A N 1
ATOM 2097 C CA . ARG A 1 271 ? -3.129 8.888 10.135 1.00 92.19 271 ARG A CA 1
ATOM 2098 C C . ARG A 1 271 ? -2.424 7.673 9.541 1.00 92.19 271 ARG A C 1
ATOM 2100 O O . ARG A 1 271 ? -1.355 7.275 10.003 1.00 92.19 271 ARG A O 1
ATOM 2107 N N . ILE A 1 272 ? -3.020 7.096 8.502 1.00 93.44 272 ILE A N 1
ATOM 2108 C CA . ILE A 1 272 ? -2.549 5.860 7.869 1.00 93.44 272 ILE A CA 1
ATOM 2109 C C . ILE A 1 272 ? -2.501 6.011 6.345 1.00 93.44 272 ILE A C 1
ATOM 2111 O O . ILE A 1 272 ? -3.321 6.735 5.774 1.00 93.44 272 ILE A O 1
ATOM 2115 N N . PRO A 1 273 ? -1.566 5.337 5.653 1.00 91.88 273 PRO A N 1
ATOM 2116 C CA . PRO A 1 273 ? -1.657 5.190 4.210 1.00 91.88 273 PRO A CA 1
ATOM 2117 C C . PRO A 1 273 ? -2.855 4.296 3.876 1.00 91.88 273 PRO A C 1
ATOM 2119 O O . PRO A 1 273 ? -3.105 3.300 4.559 1.00 91.88 273 PRO A O 1
ATOM 2122 N N . GLN A 1 274 ? -3.592 4.658 2.826 1.00 93.88 274 GLN A N 1
ATOM 2123 C CA . GLN A 1 274 ? -4.693 3.850 2.316 1.00 93.88 274 GLN A CA 1
ATOM 2124 C C . GLN A 1 274 ? -4.779 3.951 0.793 1.00 93.88 274 GLN A C 1
ATOM 2126 O O . GLN A 1 274 ? -4.892 5.051 0.233 1.00 93.88 274 GLN A O 1
ATOM 2131 N N . PHE A 1 275 ? -4.780 2.794 0.139 1.00 94.50 275 PHE A N 1
ATOM 2132 C CA . PHE A 1 275 ? -4.915 2.647 -1.307 1.00 94.50 275 PHE A CA 1
ATOM 2133 C C . PHE A 1 275 ? -6.107 1.756 -1.603 1.00 94.50 275 PHE A C 1
ATOM 2135 O O . PHE A 1 275 ? -6.356 0.795 -0.878 1.00 94.50 275 PHE A O 1
ATOM 2142 N N . ILE A 1 276 ? -6.832 2.087 -2.664 1.00 93.38 276 ILE A N 1
ATOM 2143 C CA . ILE A 1 276 ? -7.921 1.264 -3.159 1.00 93.38 276 ILE A CA 1
ATOM 2144 C C . ILE A 1 276 ? -7.728 0.988 -4.641 1.00 93.38 276 ILE A C 1
ATOM 2146 O O . ILE A 1 276 ? -7.315 1.877 -5.385 1.00 93.38 276 ILE A O 1
ATOM 2150 N N . HIS A 1 277 ? -8.047 -0.232 -5.048 1.00 93.00 277 HIS A N 1
ATOM 2151 C CA . HIS A 1 277 ? -8.026 -0.678 -6.427 1.00 93.00 277 HIS A CA 1
ATOM 2152 C C . HIS A 1 277 ? -9.320 -1.437 -6.736 1.00 93.00 277 HIS A C 1
ATOM 2154 O O . HIS A 1 277 ? -9.715 -2.310 -5.966 1.00 93.00 277 HIS A O 1
ATOM 2160 N N . TYR A 1 278 ? -9.995 -1.058 -7.821 1.00 93.06 278 TYR A N 1
ATOM 2161 C CA . TYR A 1 278 ? -11.179 -1.742 -8.346 1.00 93.06 278 TYR A CA 1
ATOM 2162 C C . TYR A 1 278 ? -11.370 -1.354 -9.824 1.00 93.06 278 TYR A C 1
ATOM 2164 O O . TYR A 1 278 ? -12.007 -0.330 -10.099 1.00 93.06 278 TYR A O 1
ATOM 2172 N N . PRO A 1 279 ? -10.779 -2.096 -10.779 1.00 89.25 279 PRO A N 1
ATOM 2173 C CA . PRO A 1 279 ? -10.761 -1.700 -12.188 1.00 89.25 279 PRO A CA 1
ATOM 2174 C C . PRO A 1 279 ? -12.150 -1.511 -12.806 1.00 89.25 279 PRO A C 1
ATOM 2176 O O . PRO A 1 279 ? -12.372 -0.496 -13.466 1.00 89.25 279 PRO A O 1
ATOM 2179 N N . ASN A 1 280 ? -13.115 -2.402 -12.532 1.00 88.25 280 ASN A N 1
ATOM 2180 C CA . ASN A 1 280 ? -14.482 -2.270 -13.059 1.00 88.25 280 ASN A CA 1
ATOM 2181 C C . ASN A 1 280 ? -15.197 -0.994 -12.583 1.00 88.25 280 ASN A C 1
ATOM 2183 O O . ASN A 1 280 ? -16.057 -0.471 -13.294 1.00 88.25 280 ASN A O 1
ATOM 2187 N N . GLY A 1 281 ? -14.861 -0.486 -11.392 1.00 82.69 281 GLY A N 1
ATOM 2188 C CA . GLY A 1 281 ? -15.455 0.736 -10.847 1.00 82.69 281 GLY A CA 1
ATOM 2189 C C . GLY A 1 281 ? -14.699 2.007 -11.229 1.00 82.69 281 GLY A C 1
ATOM 2190 O O . GLY A 1 281 ? -15.303 2.990 -11.657 1.00 82.69 281 GLY A O 1
ATOM 2191 N N . PHE A 1 282 ? -13.374 2.006 -11.080 1.00 83.19 282 PHE A N 1
ATOM 2192 C CA . PHE A 1 282 ? -12.554 3.221 -11.185 1.00 83.19 282 PHE A CA 1
ATOM 2193 C C . PHE A 1 282 ? -11.785 3.350 -12.507 1.00 83.19 282 PHE A C 1
ATOM 2195 O O . PHE A 1 282 ? -11.235 4.421 -12.792 1.00 83.19 282 PHE A O 1
ATOM 2202 N N . GLY A 1 283 ? -11.748 2.289 -13.317 1.00 80.56 283 GLY A N 1
ATOM 2203 C CA . GLY A 1 283 ? -10.794 2.133 -14.410 1.00 80.56 283 GLY A CA 1
ATOM 2204 C C . GLY A 1 283 ? -9.368 1.901 -13.896 1.00 80.56 283 GLY A C 1
ATOM 2205 O O . GLY A 1 283 ? -9.139 1.648 -12.714 1.00 80.56 283 GLY A O 1
ATOM 2206 N N . THR A 1 284 ? -8.391 2.013 -14.793 1.00 74.56 284 THR A N 1
ATOM 2207 C CA . THR A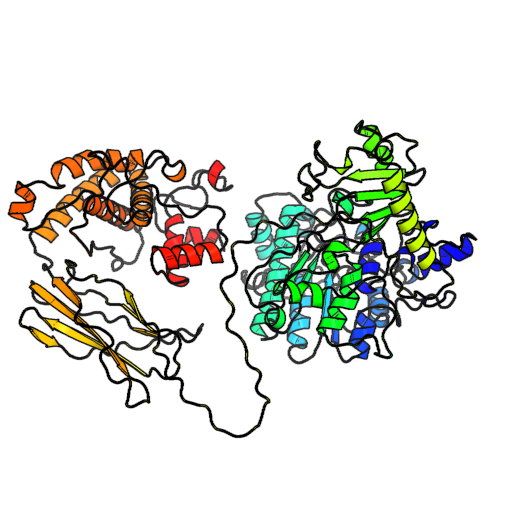 1 284 ? -6.967 1.756 -14.501 1.00 74.56 284 THR A CA 1
ATOM 2208 C C . THR A 1 284 ? -6.156 3.022 -14.209 1.00 74.56 284 THR A C 1
ATOM 2210 O O . THR A 1 284 ? -5.017 2.941 -13.757 1.00 74.56 284 THR A O 1
ATOM 2213 N N . ALA A 1 285 ? -6.732 4.210 -14.424 1.00 76.38 285 ALA A N 1
ATOM 2214 C CA . ALA A 1 285 ? -6.044 5.476 -14.197 1.00 76.38 285 ALA A CA 1
ATOM 2215 C C . ALA A 1 285 ? -5.836 5.754 -12.699 1.00 76.38 285 ALA A C 1
ATOM 2217 O O . ALA A 1 285 ? -6.790 5.773 -11.916 1.00 76.38 285 ALA A O 1
ATOM 2218 N N . SER A 1 286 ? -4.597 6.063 -12.315 1.00 81.62 286 SER A N 1
ATOM 2219 C CA . SER A 1 286 ? -4.262 6.469 -10.947 1.00 81.62 286 SER A CA 1
ATOM 2220 C C . SER A 1 286 ? -4.899 7.811 -10.582 1.00 81.62 286 SER A C 1
ATOM 2222 O O . SER A 1 286 ? -4.871 8.767 -11.358 1.00 81.62 286 SER A O 1
ATOM 2224 N N . ARG A 1 287 ? -5.471 7.904 -9.375 1.00 84.38 287 ARG A N 1
ATOM 2225 C CA . ARG A 1 287 ? -6.134 9.119 -8.873 1.00 84.38 287 ARG A CA 1
ATOM 2226 C C . ARG A 1 287 ? -5.831 9.356 -7.403 1.00 84.38 287 ARG A C 1
ATOM 2228 O O . ARG A 1 287 ? -5.660 8.422 -6.621 1.00 84.38 287 ARG A O 1
ATOM 2235 N N . THR A 1 288 ? -5.834 10.625 -7.010 1.00 85.38 288 THR A N 1
ATOM 2236 C CA . THR A 1 288 ? -5.762 11.034 -5.607 1.00 85.38 288 THR A CA 1
ATOM 2237 C C . THR A 1 288 ? -7.107 11.580 -5.143 1.00 85.38 288 THR A C 1
ATOM 2239 O O . THR A 1 288 ? -7.835 12.234 -5.887 1.00 85.38 288 THR A O 1
ATOM 2242 N N . TRP A 1 289 ? -7.446 11.294 -3.887 1.00 85.19 289 TRP A N 1
ATOM 2243 C CA . TRP A 1 289 ? -8.643 11.813 -3.237 1.00 85.19 289 TRP A CA 1
ATOM 2244 C C . TRP A 1 289 ? -8.316 12.204 -1.803 1.00 85.19 289 TRP A C 1
ATOM 2246 O O . TRP A 1 289 ? -7.716 11.423 -1.059 1.00 85.19 289 TRP A O 1
ATOM 2256 N N . ASP A 1 290 ? -8.699 13.421 -1.445 1.00 82.62 290 ASP A N 1
ATOM 2257 C CA . ASP A 1 290 ? -8.418 14.097 -0.179 1.00 82.62 290 ASP A CA 1
ATOM 2258 C C . ASP A 1 290 ? -9.632 14.161 0.753 1.00 82.62 290 ASP A C 1
ATOM 2260 O O . ASP A 1 290 ? -9.586 14.854 1.767 1.00 82.62 290 ASP A O 1
ATOM 2264 N N . GLY A 1 291 ? -10.707 13.427 0.447 1.00 86.25 291 GLY A N 1
ATOM 2265 C CA . GLY A 1 291 ? -11.800 13.219 1.390 1.00 86.25 291 GLY A CA 1
ATOM 2266 C C . GLY A 1 291 ? -11.304 12.509 2.650 1.00 86.25 291 GLY A C 1
ATOM 2267 O O . GLY A 1 291 ? -10.583 11.515 2.569 1.00 86.25 291 GLY A O 1
ATOM 2268 N N . MET A 1 292 ? -11.692 13.017 3.823 1.00 89.56 292 MET A N 1
ATOM 2269 C CA . MET A 1 292 ? -11.371 12.364 5.091 1.00 89.56 292 MET A CA 1
ATOM 2270 C C . MET A 1 292 ? -12.127 11.036 5.204 1.00 89.56 292 MET A C 1
ATOM 2272 O O . MET A 1 292 ? -13.354 11.019 5.107 1.00 89.56 292 MET A O 1
ATOM 2276 N N . VAL A 1 293 ? -11.409 9.943 5.453 1.00 93.50 293 VAL A N 1
ATOM 2277 C CA . VAL A 1 293 ? -11.965 8.595 5.667 1.00 93.50 293 VAL A CA 1
ATOM 2278 C C . VAL A 1 293 ? -11.378 7.959 6.916 1.00 93.50 293 VAL A C 1
ATOM 2280 O O . VAL A 1 293 ? -10.293 8.329 7.364 1.00 93.50 293 VAL A O 1
ATOM 2283 N N . SER A 1 294 ? -12.094 6.995 7.487 1.00 95.25 294 SER A N 1
ATOM 2284 C CA . SER A 1 294 ? -11.666 6.252 8.665 1.00 95.25 294 SER A CA 1
ATOM 2285 C C . SER A 1 294 ? -11.837 4.743 8.492 1.00 95.25 294 SER A C 1
ATOM 2287 O O . SER A 1 294 ? -12.702 4.288 7.753 1.00 95.25 294 SER A O 1
ATOM 2289 N N . THR A 1 295 ? -11.061 3.951 9.232 1.00 96.56 295 THR A N 1
ATOM 2290 C CA . THR A 1 295 ? -11.213 2.482 9.343 1.00 96.56 295 THR A CA 1
ATOM 2291 C C . THR A 1 295 ? -12.651 2.010 9.606 1.00 96.56 295 THR A C 1
ATOM 2293 O O . THR A 1 295 ? -13.023 0.939 9.138 1.00 96.56 295 THR A O 1
ATOM 2296 N N . ILE A 1 296 ? -13.489 2.805 10.287 1.00 95.12 296 ILE A N 1
ATOM 2297 C CA . ILE A 1 296 ? -14.914 2.478 10.489 1.00 95.12 296 ILE A CA 1
ATOM 2298 C C . ILE A 1 296 ? -15.742 2.517 9.194 1.00 95.12 296 ILE A C 1
ATOM 2300 O O . ILE A 1 296 ? -16.801 1.902 9.137 1.00 95.12 296 ILE A O 1
ATOM 2304 N N . ASP A 1 297 ? -15.282 3.218 8.154 1.00 95.62 297 ASP A N 1
ATOM 2305 C CA . ASP A 1 297 ? -15.968 3.307 6.859 1.00 95.62 297 ASP A CA 1
ATOM 2306 C C . ASP A 1 297 ? -15.755 2.064 5.988 1.00 95.62 297 ASP A C 1
ATOM 2308 O O . ASP A 1 297 ? -16.461 1.890 4.996 1.00 95.62 297 ASP A O 1
ATOM 2312 N N . VAL A 1 298 ? -14.796 1.196 6.331 1.00 96.31 298 VAL A N 1
ATOM 2313 C CA . VAL A 1 298 ? -14.453 0.018 5.518 1.00 96.31 298 VAL A CA 1
ATOM 2314 C C . VAL A 1 298 ? -15.644 -0.924 5.398 1.00 96.31 298 VAL A C 1
ATOM 2316 O O . VAL A 1 298 ? -16.048 -1.241 4.284 1.00 96.31 298 VAL A O 1
ATOM 2319 N N . GLY A 1 299 ? -16.252 -1.294 6.529 1.00 94.94 299 GLY A N 1
ATOM 2320 C CA . GLY A 1 299 ? -17.437 -2.152 6.576 1.00 94.94 299 GLY A CA 1
ATOM 2321 C C . GLY A 1 299 ? -18.588 -1.674 5.684 1.00 94.94 299 GLY A C 1
ATOM 2322 O O . GLY A 1 299 ? -18.938 -2.384 4.740 1.00 94.94 299 GLY A O 1
ATOM 2323 N N . PRO A 1 300 ? -19.162 -0.477 5.914 1.00 94.50 300 PRO A N 1
ATOM 2324 C CA . PRO A 1 300 ? -20.285 -0.007 5.108 1.00 94.50 300 PRO A CA 1
ATOM 2325 C C . PRO A 1 300 ? -19.906 0.201 3.639 1.00 94.50 300 PRO A C 1
ATOM 2327 O O . PRO A 1 300 ? -20.747 -0.007 2.772 1.00 94.50 300 PRO A O 1
ATOM 2330 N N . THR A 1 301 ? -18.655 0.563 3.335 1.00 95.31 301 THR A N 1
ATOM 2331 C CA . THR A 1 301 ? -18.241 0.727 1.938 1.00 95.31 301 THR A CA 1
ATOM 2332 C C . THR A 1 301 ? -18.131 -0.605 1.199 1.00 95.31 301 THR A C 1
ATOM 2334 O O . THR A 1 301 ? -18.617 -0.726 0.079 1.00 95.31 301 THR A O 1
ATOM 2337 N N . PHE A 1 302 ? -17.518 -1.617 1.811 1.00 97.12 302 PHE A N 1
ATOM 2338 C CA . PHE A 1 302 ? -17.355 -2.934 1.191 1.00 97.12 302 PHE A CA 1
ATOM 2339 C C . PHE A 1 302 ? -18.710 -3.598 0.931 1.00 97.12 302 PHE A C 1
ATOM 2341 O O . PHE A 1 302 ? -18.928 -4.160 -0.139 1.00 97.12 302 PHE A O 1
ATOM 2348 N N . LEU A 1 303 ? -19.647 -3.463 1.872 1.00 96.81 303 LEU A N 1
ATOM 2349 C CA . LEU A 1 303 ? -21.017 -3.951 1.706 1.00 96.81 303 LEU A CA 1
ATOM 2350 C C . LEU A 1 303 ? -21.767 -3.221 0.583 1.00 96.81 303 LEU A C 1
ATOM 2352 O O . LEU A 1 303 ? -22.516 -3.850 -0.159 1.00 96.81 303 LEU A O 1
ATOM 2356 N N . ASP A 1 304 ? -21.533 -1.918 0.413 1.00 94.69 304 ASP A N 1
ATOM 2357 C CA . ASP A 1 304 ? -22.107 -1.133 -0.685 1.00 94.69 304 ASP A CA 1
ATOM 2358 C C . ASP A 1 304 ? -21.530 -1.544 -2.056 1.00 94.69 304 ASP A C 1
ATOM 2360 O O . ASP A 1 304 ? -22.278 -1.708 -3.024 1.00 94.69 304 ASP A O 1
ATOM 2364 N N . TYR A 1 305 ? -20.219 -1.796 -2.168 1.00 95.19 305 TYR A N 1
ATOM 2365 C CA . TYR A 1 305 ? -19.641 -2.373 -3.395 1.00 95.19 305 TYR A CA 1
ATOM 2366 C C . TYR A 1 305 ? -20.199 -3.763 -3.707 1.00 95.19 305 TYR A C 1
ATOM 2368 O O . TYR A 1 305 ? -20.523 -4.029 -4.860 1.00 95.19 305 TYR A O 1
ATOM 2376 N N . ALA A 1 306 ? -20.422 -4.589 -2.684 1.00 95.75 306 ALA A N 1
ATOM 2377 C CA . ALA A 1 306 ? -21.067 -5.895 -2.812 1.00 95.75 306 ALA A CA 1
ATOM 2378 C C . ALA A 1 306 ? -22.584 -5.828 -3.101 1.00 95.75 306 ALA A C 1
ATOM 2380 O O . ALA A 1 306 ? -23.240 -6.857 -3.240 1.00 95.75 306 ALA A O 1
ATOM 2381 N N . GLY A 1 307 ? -23.185 -4.632 -3.152 1.00 94.81 307 GLY A N 1
ATOM 2382 C CA . GLY A 1 307 ? -24.622 -4.467 -3.390 1.00 94.81 307 GLY A CA 1
ATOM 2383 C C . GLY A 1 307 ? -25.516 -4.922 -2.226 1.00 94.81 307 GLY A C 1
ATOM 2384 O O . GLY A 1 307 ? -26.729 -5.082 -2.399 1.00 94.81 307 GLY A O 1
ATOM 2385 N N . ILE A 1 308 ? -24.956 -5.107 -1.027 1.00 96.00 308 ILE A N 1
ATOM 2386 C CA . ILE A 1 308 ? -25.692 -5.510 0.174 1.00 96.00 308 ILE A CA 1
ATOM 2387 C C . ILE A 1 308 ? -26.351 -4.267 0.786 1.00 96.00 308 ILE A C 1
ATOM 2389 O O . ILE A 1 308 ? -25.714 -3.436 1.427 1.00 96.00 308 ILE A O 1
ATOM 2393 N N . SER A 1 309 ? -27.664 -4.126 0.576 1.00 89.75 309 SER A N 1
ATOM 2394 C CA . SER A 1 309 ? -28.412 -2.937 1.013 1.00 89.75 309 SER A CA 1
ATOM 2395 C C . SER A 1 309 ? -28.512 -2.801 2.539 1.00 89.75 309 SER A C 1
ATOM 2397 O O . SER A 1 309 ? -28.642 -3.803 3.241 1.00 89.75 309 SER A O 1
ATOM 2399 N N . GLU A 1 310 ? -28.657 -1.569 3.039 1.00 85.19 310 GLU A N 1
ATOM 2400 C CA . GLU A 1 310 ? -28.955 -1.282 4.457 1.00 85.19 310 GLU A CA 1
ATOM 2401 C C . GLU A 1 310 ? -30.236 -1.961 4.978 1.00 85.19 310 GLU A C 1
ATOM 2403 O O . GLU A 1 310 ? -30.393 -2.168 6.178 1.00 85.19 310 GLU A O 1
ATOM 2408 N N . SER A 1 311 ? -31.164 -2.320 4.083 1.00 87.31 311 SER A N 1
ATOM 2409 C CA . SER A 1 311 ? -32.409 -3.019 4.433 1.00 87.31 311 SER A CA 1
ATOM 2410 C C . SER A 1 311 ? -32.254 -4.535 4.604 1.00 87.31 311 SER A C 1
ATOM 2412 O O . SER A 1 311 ? -33.228 -5.220 4.925 1.00 87.31 311 SER A O 1
ATOM 2414 N N . ASN A 1 312 ? -31.056 -5.073 4.363 1.00 92.31 312 ASN A N 1
ATOM 2415 C CA . ASN A 1 312 ? -30.776 -6.495 4.493 1.00 92.31 312 ASN A CA 1
ATOM 2416 C C . ASN A 1 312 ? -30.995 -6.959 5.951 1.00 92.31 312 ASN A C 1
ATOM 2418 O O . ASN A 1 312 ? -30.570 -6.278 6.883 1.00 92.31 312 ASN A O 1
ATOM 2422 N N . PRO A 1 313 ? -31.652 -8.110 6.183 1.00 91.75 313 PRO A N 1
ATOM 2423 C CA . PRO A 1 313 ? -32.009 -8.565 7.531 1.00 91.75 313 PRO A CA 1
ATOM 2424 C C . PRO A 1 313 ? -30.809 -8.901 8.426 1.00 91.75 313 PRO A C 1
ATOM 2426 O O . PRO A 1 313 ? -30.976 -8.986 9.640 1.00 91.75 313 PRO A O 1
ATOM 2429 N N . HIS A 1 314 ? -29.628 -9.105 7.840 1.00 91.25 314 HIS A N 1
ATOM 2430 C CA . HIS A 1 314 ? -28.379 -9.373 8.550 1.00 91.25 314 HIS A CA 1
ATOM 2431 C C . HIS A 1 314 ? -27.543 -8.109 8.778 1.00 91.25 314 HIS A C 1
ATOM 2433 O O . HIS A 1 314 ? -26.478 -8.191 9.383 1.00 91.25 314 HIS A O 1
ATOM 2439 N N . MET A 1 315 ? -28.008 -6.943 8.315 1.00 91.31 315 MET A N 1
ATOM 2440 C CA . MET A 1 315 ? -27.337 -5.678 8.592 1.00 91.31 315 MET A CA 1
ATOM 2441 C C . MET A 1 315 ? -27.481 -5.273 10.049 1.00 91.31 315 MET A C 1
ATOM 2443 O O . MET A 1 315 ? -28.507 -5.489 10.697 1.00 91.31 315 MET A O 1
ATOM 2447 N N . TYR A 1 316 ? -26.449 -4.595 10.531 1.00 90.44 316 TYR A N 1
ATOM 2448 C CA . TYR A 1 316 ? -26.414 -4.003 11.852 1.00 90.44 316 TYR A CA 1
ATOM 2449 C C . TYR A 1 316 ? -25.965 -2.537 11.759 1.00 90.44 316 TYR A C 1
ATOM 2451 O O . TYR A 1 316 ? -25.302 -2.145 10.795 1.00 90.44 316 TYR A O 1
ATOM 2459 N N . PRO A 1 317 ? -26.302 -1.695 12.751 1.00 86.31 317 PRO A N 1
ATOM 2460 C CA . PRO A 1 317 ? -25.890 -0.296 12.734 1.00 86.31 317 PRO A CA 1
ATOM 2461 C C . PRO A 1 317 ? -24.364 -0.142 12.828 1.00 86.31 317 PRO A C 1
ATOM 2463 O O . PRO A 1 317 ? -23.766 -0.615 13.798 1.00 86.31 317 PRO A O 1
ATOM 2466 N N . MET A 1 318 ? -23.752 0.549 11.868 1.00 88.56 318 MET A N 1
ATOM 2467 C CA . MET A 1 318 ? -22.331 0.928 11.861 1.00 88.56 318 MET A CA 1
ATOM 2468 C C . MET A 1 318 ? -22.181 2.434 12.132 1.00 88.56 318 MET A C 1
ATOM 2470 O O . MET A 1 318 ? -23.120 3.198 11.907 1.00 88.56 318 MET A O 1
ATOM 2474 N N . ASP A 1 319 ? -21.021 2.866 12.638 1.00 87.38 319 ASP A N 1
ATOM 2475 C CA . ASP A 1 319 ? -20.729 4.299 12.825 1.00 87.38 319 ASP A CA 1
ATOM 2476 C C . ASP A 1 319 ? -20.123 4.933 11.566 1.00 87.38 319 ASP A C 1
ATOM 2478 O O . ASP A 1 319 ? -20.276 6.137 11.345 1.00 87.38 319 ASP A O 1
ATOM 2482 N N . GLY A 1 320 ? -19.409 4.136 10.764 1.00 88.75 320 GLY A N 1
ATOM 2483 C CA . GLY A 1 320 ? -18.850 4.584 9.494 1.00 88.75 320 GLY A CA 1
ATOM 2484 C C . GLY A 1 320 ? -19.909 4.794 8.418 1.00 88.75 320 GLY A C 1
ATOM 2485 O O . GLY A 1 320 ? -21.088 4.480 8.588 1.00 88.75 320 GLY A O 1
ATOM 2486 N N . ARG A 1 321 ? -19.468 5.316 7.274 1.00 88.00 321 ARG A N 1
ATOM 2487 C CA . ARG A 1 321 ? -20.319 5.567 6.104 1.00 88.00 321 ARG A CA 1
ATOM 2488 C C . ARG A 1 321 ? -19.631 5.083 4.846 1.00 88.00 321 ARG A C 1
ATOM 2490 O O . ARG A 1 321 ? -18.417 5.225 4.729 1.00 88.00 321 ARG A O 1
ATOM 2497 N N . SER A 1 322 ? -20.412 4.578 3.896 1.00 90.94 322 SER A N 1
ATOM 2498 C CA . SER A 1 322 ? -19.877 4.252 2.579 1.00 90.94 322 SER A CA 1
ATOM 2499 C C . SER A 1 322 ? -19.353 5.515 1.896 1.00 90.94 322 SER A C 1
ATOM 2501 O O . SER A 1 322 ? -20.099 6.483 1.731 1.00 90.94 322 SER A O 1
ATOM 2503 N N . TRP A 1 323 ? -18.081 5.511 1.493 1.00 90.12 323 TRP A N 1
ATOM 2504 C CA . TRP A 1 323 ? -17.520 6.564 0.637 1.00 90.12 323 TRP A CA 1
ATOM 2505 C C . TRP A 1 323 ? -17.668 6.258 -0.859 1.00 90.12 323 TRP A C 1
ATOM 2507 O O . TRP A 1 323 ? -17.245 7.083 -1.663 1.00 90.12 323 TRP A O 1
ATOM 2517 N N . LYS A 1 324 ? -18.280 5.129 -1.259 1.00 88.31 324 LYS A N 1
ATOM 2518 C CA . LYS A 1 324 ? -18.419 4.708 -2.670 1.00 88.31 324 LYS A CA 1
ATOM 2519 C C . LYS A 1 324 ? -18.930 5.831 -3.569 1.00 88.31 324 LYS A C 1
ATOM 2521 O O . LYS A 1 324 ? -18.210 6.279 -4.450 1.00 88.31 324 LYS A O 1
ATOM 2526 N N . ASN A 1 325 ? -20.104 6.383 -3.252 1.00 83.88 325 ASN A N 1
ATOM 2527 C CA . ASN A 1 325 ? -20.693 7.468 -4.042 1.00 83.88 325 ASN A CA 1
ATOM 2528 C C . ASN A 1 325 ? -19.802 8.719 -4.098 1.00 83.88 325 ASN A C 1
ATOM 2530 O O . ASN A 1 325 ? -19.759 9.380 -5.127 1.00 83.88 325 ASN A O 1
ATOM 2534 N N . ALA A 1 326 ? -19.093 9.056 -3.015 1.00 80.94 326 ALA A N 1
ATOM 2535 C CA . ALA A 1 326 ? -18.205 10.220 -2.992 1.00 80.94 326 ALA A CA 1
ATOM 2536 C C . ALA A 1 326 ? -16.959 10.006 -3.870 1.00 80.94 326 ALA A C 1
ATOM 2538 O O . ALA A 1 326 ? -16.446 10.937 -4.480 1.00 80.94 326 ALA A O 1
ATOM 2539 N N . ILE A 1 327 ? -16.470 8.771 -3.974 1.00 80.12 327 ILE A N 1
ATOM 2540 C CA . ILE A 1 327 ? -15.334 8.451 -4.844 1.00 80.12 327 ILE A CA 1
ATOM 2541 C C . ILE A 1 327 ? -15.766 8.319 -6.303 1.00 80.12 327 ILE A C 1
ATOM 2543 O O . ILE A 1 327 ? -15.088 8.846 -7.183 1.00 80.12 327 ILE A O 1
ATOM 2547 N N . ASP A 1 328 ? -16.923 7.719 -6.570 1.00 70.50 328 ASP A N 1
ATOM 2548 C CA . ASP A 1 328 ? -17.478 7.631 -7.926 1.00 70.50 328 ASP A CA 1
ATOM 2549 C C . ASP A 1 328 ? -17.798 9.034 -8.482 1.00 70.50 328 ASP A C 1
ATOM 2551 O O . ASP A 1 328 ? -17.565 9.330 -9.658 1.00 70.50 328 ASP A O 1
ATOM 2555 N N . ASN A 1 329 ? -18.227 9.951 -7.606 1.00 64.19 329 ASN A N 1
ATOM 2556 C CA . ASN A 1 329 ? -18.443 11.364 -7.918 1.00 64.19 329 ASN A CA 1
ATOM 2557 C C . ASN A 1 329 ? -17.158 12.192 -8.051 1.00 64.19 329 ASN A C 1
ATOM 2559 O O . ASN A 1 329 ? -17.260 13.361 -8.404 1.00 64.19 329 ASN A O 1
ATOM 2563 N N . ILE A 1 330 ? -15.948 11.634 -7.913 1.00 57.28 330 ILE A N 1
ATOM 2564 C CA . ILE A 1 330 ? -14.712 12.316 -8.367 1.00 57.28 330 ILE A CA 1
ATOM 2565 C C . ILE A 1 330 ? -14.809 12.682 -9.868 1.00 57.28 330 ILE A C 1
ATOM 2567 O O . ILE A 1 330 ? -14.114 13.578 -10.347 1.00 57.28 330 ILE A O 1
ATOM 2571 N N . LEU A 1 331 ? -15.729 12.045 -10.603 1.00 51.00 331 LEU A N 1
ATOM 2572 C CA . LEU A 1 331 ? -16.114 12.353 -11.981 1.00 51.00 331 LEU A CA 1
ATOM 2573 C C . LEU A 1 331 ? -17.108 13.539 -12.137 1.00 51.00 331 LEU A C 1
ATOM 2575 O O . LEU A 1 331 ? -17.474 13.872 -13.266 1.00 51.00 331 LEU A O 1
ATOM 2579 N N . GLY A 1 332 ? -17.544 14.203 -11.055 1.00 39.44 332 GLY A N 1
ATOM 2580 C CA . GLY A 1 332 ? -18.535 15.291 -11.052 1.00 39.44 332 GLY A CA 1
ATOM 2581 C C . GLY A 1 332 ? -18.360 16.306 -9.904 1.00 39.44 332 GLY A C 1
ATOM 2582 O O . GLY A 1 332 ? -17.734 16.057 -8.886 1.00 39.44 332 GLY A O 1
ATOM 2583 N N . SER A 1 333 ? -18.868 17.527 -10.070 1.00 41.88 333 SER A N 1
ATOM 2584 C CA . SER A 1 333 ? -18.622 18.644 -9.144 1.00 41.88 333 SER A CA 1
ATOM 2585 C C . SER A 1 333 ? -19.282 18.492 -7.758 1.00 41.88 333 SER A C 1
ATOM 2587 O O . SER A 1 333 ? -20.508 18.451 -7.684 1.00 41.88 333 SER A O 1
ATOM 2589 N N . GLY A 1 334 ? -18.482 18.611 -6.687 1.00 50.97 334 GLY A N 1
ATOM 2590 C CA . GLY A 1 334 ? -18.889 19.151 -5.377 1.00 50.97 334 GLY A CA 1
ATOM 2591 C C . GLY A 1 334 ? -19.472 18.162 -4.360 1.00 50.97 334 GLY A C 1
ATOM 2592 O O . GLY A 1 334 ? -20.662 18.227 -4.067 1.00 50.97 334 GLY A O 1
ATOM 2593 N N . ASP A 1 335 ? -18.638 17.304 -3.767 1.00 55.12 335 ASP A N 1
ATOM 2594 C CA . ASP A 1 335 ? -19.078 16.366 -2.726 1.00 55.12 335 ASP A CA 1
ATOM 2595 C C . ASP A 1 335 ? -19.332 17.028 -1.362 1.00 55.12 335 ASP A C 1
ATOM 2597 O O . ASP A 1 335 ? -18.417 17.553 -0.717 1.00 55.12 335 ASP A O 1
ATOM 2601 N N . ASP A 1 336 ? -20.560 16.860 -0.863 1.00 65.00 336 ASP A N 1
ATOM 2602 C CA . ASP A 1 336 ? -20.976 17.083 0.533 1.00 65.00 336 ASP A CA 1
ATOM 2603 C C . ASP A 1 336 ? -20.036 16.389 1.545 1.00 65.00 336 ASP A C 1
ATOM 2605 O O . ASP A 1 336 ? -19.773 16.906 2.633 1.00 65.00 336 ASP A O 1
ATOM 2609 N N . TRP A 1 337 ? -19.429 15.264 1.135 1.00 79.19 337 TRP A N 1
ATOM 2610 C CA . TRP A 1 337 ? -18.451 14.509 1.922 1.00 79.19 337 TRP A CA 1
ATOM 2611 C C . TRP A 1 337 ? -17.303 15.370 2.450 1.00 79.19 337 TRP A C 1
ATOM 2613 O O . TRP A 1 337 ? -16.915 15.241 3.609 1.00 79.19 337 TRP A O 1
ATOM 2623 N N . LYS A 1 338 ? -16.742 16.249 1.611 1.00 71.44 338 LYS A N 1
ATOM 2624 C CA . LYS A 1 338 ? -15.591 17.076 2.006 1.00 71.44 338 LYS A CA 1
ATOM 2625 C C . LYS A 1 338 ? -16.007 18.260 2.871 1.00 71.44 338 LYS A C 1
ATOM 2627 O O . LYS A 1 338 ? -15.246 18.667 3.741 1.00 71.44 338 LYS A O 1
ATOM 2632 N N . ALA A 1 339 ? -17.195 18.814 2.628 1.00 63.69 339 ALA A N 1
ATOM 2633 C CA . ALA A 1 339 ? -17.656 20.026 3.295 1.00 63.69 339 ALA A CA 1
ATOM 2634 C C . ALA A 1 339 ? -18.096 19.782 4.749 1.00 63.69 339 ALA A C 1
ATOM 2636 O O . ALA A 1 339 ? -17.900 20.658 5.586 1.00 63.69 339 ALA A O 1
ATOM 2637 N N . ASN A 1 340 ? -18.662 18.607 5.055 1.00 68.31 340 ASN A N 1
ATOM 2638 C CA . ASN A 1 340 ? -19.414 18.395 6.299 1.00 68.31 340 ASN A CA 1
ATOM 2639 C C . ASN A 1 340 ? -18.942 17.212 7.157 1.00 68.31 340 ASN A C 1
ATOM 2641 O O . ASN A 1 340 ? -19.608 16.846 8.130 1.00 68.31 340 ASN A O 1
ATOM 2645 N N . ARG A 1 341 ? -17.807 16.585 6.826 1.00 83.31 341 ARG A N 1
ATOM 2646 C CA . ARG A 1 341 ? -17.346 15.398 7.550 1.00 83.31 341 ARG A CA 1
ATOM 2647 C C . ARG A 1 341 ? -16.421 15.746 8.710 1.00 83.31 341 ARG A C 1
ATOM 2649 O O . ARG A 1 341 ? -15.411 16.426 8.543 1.00 83.31 341 ARG A O 1
ATOM 2656 N N . CYS A 1 342 ? -16.735 15.178 9.868 1.00 88.62 342 CYS A N 1
ATOM 2657 C CA . CYS A 1 342 ? -15.860 15.149 11.029 1.00 88.62 342 CYS A CA 1
ATOM 2658 C C . CYS A 1 342 ? -15.514 13.705 11.390 1.00 88.62 342 CYS A C 1
ATOM 2660 O O . CYS A 1 342 ? -16.364 12.818 11.296 1.00 88.62 342 CYS A O 1
ATOM 2662 N N . LEU A 1 343 ? -14.274 13.475 11.808 1.00 92.38 343 LEU A N 1
ATOM 2663 C CA . LEU A 1 343 ? -13.798 12.186 12.295 1.00 92.38 343 LEU A CA 1
ATOM 2664 C C . LEU A 1 343 ? -13.577 12.251 13.802 1.00 92.38 343 LEU A C 1
ATOM 2666 O O . LEU A 1 343 ? -13.049 13.238 14.307 1.00 92.38 343 LEU A O 1
ATOM 2670 N N . PHE A 1 344 ? -13.952 11.186 14.502 1.00 92.75 344 PHE A N 1
ATOM 2671 C CA . PHE A 1 344 ? -13.678 11.008 15.926 1.00 92.75 344 PHE A CA 1
ATOM 2672 C C . PHE A 1 344 ? -12.588 9.956 16.119 1.00 92.75 344 PHE A C 1
ATOM 2674 O O . PHE A 1 344 ? -12.472 9.038 15.302 1.00 92.75 344 PHE A O 1
ATOM 2681 N N . PHE A 1 345 ? -11.810 10.088 17.192 1.00 93.75 345 PHE A N 1
ATOM 2682 C CA . PHE A 1 345 ? -10.684 9.212 17.514 1.00 93.75 345 PHE A CA 1
ATOM 2683 C C . PHE A 1 345 ? -10.682 8.843 18.995 1.00 93.75 345 PHE A C 1
ATOM 2685 O O . PHE A 1 345 ? -11.011 9.670 19.851 1.00 93.75 345 PHE A O 1
ATOM 2692 N N . GLU A 1 346 ? -10.280 7.608 19.297 1.00 90.56 346 GLU A N 1
ATOM 2693 C CA . GLU A 1 346 ? -10.274 7.076 20.660 1.00 90.56 346 GLU A CA 1
ATOM 2694 C C . GLU A 1 346 ? -8.948 6.364 20.980 1.00 90.56 346 GLU A C 1
ATOM 2696 O O . GLU A 1 346 ? -8.545 5.431 20.278 1.00 90.56 346 GLU A O 1
ATOM 2701 N N . SER A 1 347 ? -8.295 6.728 22.089 1.00 89.06 347 SER A N 1
ATOM 2702 C CA . SER A 1 347 ? -7.163 5.963 22.637 1.00 89.06 347 SER A CA 1
ATOM 2703 C C . SER A 1 347 ? -7.270 5.842 24.143 1.00 89.06 347 SER A C 1
ATOM 2705 O O . SER A 1 347 ? -7.105 6.810 24.869 1.00 89.06 347 SER A O 1
ATOM 2707 N N . SER A 1 348 ? -7.493 4.632 24.656 1.00 84.81 348 SER A N 1
ATOM 2708 C CA . SER A 1 348 ? -7.636 4.414 26.101 1.00 84.81 348 SER A CA 1
ATOM 2709 C C . SER A 1 348 ? -8.703 5.360 26.701 1.00 84.81 348 SER A C 1
ATOM 2711 O O . SER A 1 348 ? -9.891 5.105 26.513 1.00 84.81 348 SER A O 1
ATOM 2713 N N . GLU A 1 349 ? -8.311 6.434 27.390 1.00 83.81 349 GLU A N 1
ATOM 2714 C CA . GLU A 1 349 ? -9.200 7.455 27.979 1.00 83.81 349 GLU A CA 1
ATOM 2715 C C . GLU A 1 349 ? -9.281 8.753 27.150 1.00 83.81 349 GLU A C 1
ATOM 2717 O O . GLU A 1 349 ? -10.136 9.591 27.407 1.00 83.81 349 GLU A O 1
ATOM 2722 N N . GLU A 1 350 ? -8.416 8.911 26.150 1.00 88.19 350 GLU A N 1
ATOM 2723 C CA . GLU A 1 350 ? -8.320 10.069 25.260 1.00 88.19 350 GLU A CA 1
ATOM 2724 C C . GLU A 1 350 ? -9.461 10.075 24.238 1.00 88.19 350 GLU A C 1
ATOM 2726 O O . GLU A 1 350 ? -9.833 9.016 23.705 1.00 88.19 350 GLU A O 1
ATOM 2731 N N . ARG A 1 351 ? -9.986 11.260 23.913 1.00 90.94 351 ARG A N 1
ATOM 2732 C CA . ARG A 1 351 ? -10.965 11.456 22.834 1.00 90.94 351 ARG A CA 1
ATOM 2733 C C . ARG A 1 351 ? -10.583 12.657 21.978 1.00 90.94 351 ARG A C 1
ATOM 2735 O O . ARG A 1 351 ? -10.119 13.672 22.489 1.00 90.94 351 ARG A O 1
ATOM 2742 N N . SER A 1 352 ? -10.806 12.562 20.673 1.00 93.81 352 SER A N 1
ATOM 2743 C CA . SER A 1 352 ? -10.595 13.685 19.758 1.00 93.81 352 SER A CA 1
ATOM 2744 C C . SER A 1 352 ? -11.649 13.729 18.668 1.00 93.81 352 SER A C 1
ATOM 2746 O O . SER A 1 352 ? -12.217 12.704 18.291 1.00 93.81 352 SER A O 1
ATOM 2748 N N . VAL A 1 353 ? -11.909 14.938 18.180 1.00 93.94 353 VAL A N 1
ATOM 2749 C CA . VAL A 1 353 ? -12.687 15.189 16.973 1.00 93.94 353 VAL A CA 1
ATOM 2750 C C . VAL A 1 353 ? -11.886 16.085 16.043 1.00 93.94 353 VAL A C 1
ATOM 2752 O O . VAL A 1 353 ? -11.261 17.052 16.480 1.00 93.94 353 VAL A O 1
ATOM 2755 N N . ARG A 1 354 ? -11.937 15.778 14.752 1.00 92.56 354 ARG A N 1
ATOM 2756 C CA . ARG A 1 354 ? -11.388 16.608 13.691 1.00 92.56 354 ARG A CA 1
ATOM 2757 C C . ARG A 1 354 ? -12.465 16.945 12.674 1.00 92.56 354 A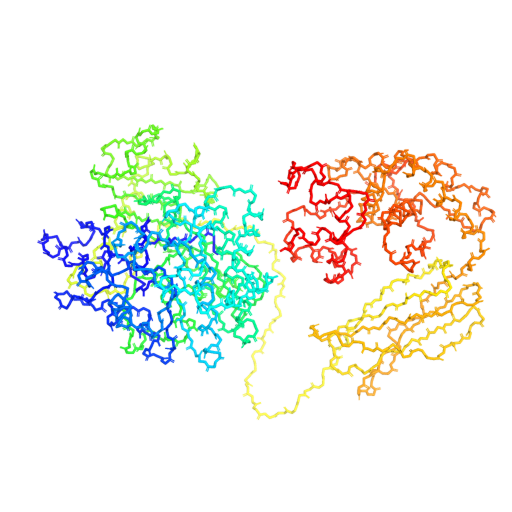RG A C 1
ATOM 2759 O O . ARG A 1 354 ? -13.096 16.038 12.139 1.00 92.56 354 ARG A O 1
ATOM 2766 N N . CYS A 1 355 ? -12.600 18.226 12.359 1.00 89.56 355 CYS A N 1
ATOM 2767 C CA . CYS A 1 355 ? -13.451 18.738 11.290 1.00 89.56 355 CYS A CA 1
ATOM 2768 C C . CYS A 1 355 ? -12.613 19.653 10.394 1.00 89.56 355 CYS A C 1
ATOM 2770 O O . CYS A 1 355 ? -12.164 20.710 10.831 1.00 89.56 355 CYS A O 1
ATOM 2772 N N . GLY A 1 356 ? -12.377 19.252 9.143 1.00 85.62 356 GLY A N 1
ATOM 2773 C CA . GLY A 1 356 ? -11.478 19.985 8.250 1.00 85.62 356 GLY A CA 1
ATOM 2774 C C . GLY A 1 356 ? -10.069 20.127 8.842 1.00 85.62 356 GLY A C 1
ATOM 2775 O O . GLY A 1 356 ? -9.386 19.126 9.072 1.00 85.62 356 GLY A O 1
ATOM 2776 N N . CYS A 1 357 ? -9.636 21.366 9.070 1.00 88.06 357 CYS A N 1
ATOM 2777 C CA . CYS A 1 357 ? -8.329 21.700 9.644 1.00 88.06 357 CYS A CA 1
ATOM 2778 C C . CYS A 1 357 ? -8.307 21.655 11.176 1.00 88.06 357 CYS A C 1
ATOM 2780 O O . CYS A 1 357 ? -7.255 21.425 11.768 1.00 88.06 357 CYS A O 1
ATOM 2782 N N . ASP A 1 358 ? -9.453 21.870 11.822 1.00 91.81 358 ASP A N 1
ATOM 2783 C CA . ASP A 1 358 ? -9.511 22.026 13.269 1.00 91.81 358 ASP A CA 1
ATOM 2784 C C . ASP A 1 358 ? -9.600 20.646 13.942 1.00 91.81 358 ASP A C 1
ATOM 2786 O O . ASP A 1 358 ? -10.489 19.837 13.639 1.00 91.81 358 ASP A O 1
ATOM 2790 N N . LYS A 1 359 ? -8.683 20.375 14.878 1.00 94.00 359 LYS A N 1
ATOM 2791 C CA . LYS A 1 359 ? -8.659 19.137 15.670 1.00 94.00 359 LYS A CA 1
ATOM 2792 C C . LYS A 1 359 ? -8.650 19.458 17.159 1.00 94.00 359 LYS A C 1
ATOM 2794 O O . LYS A 1 359 ? -7.758 20.134 17.670 1.00 94.00 359 LYS A O 1
ATOM 2799 N N . TYR A 1 360 ? -9.671 18.967 17.849 1.00 95.56 360 TYR A N 1
ATOM 2800 C CA . TYR A 1 360 ? -9.874 19.143 19.281 1.00 95.56 360 TYR A CA 1
ATOM 2801 C C . TYR A 1 360 ? -9.531 17.859 20.036 1.00 95.56 360 TYR A C 1
ATOM 2803 O O . TYR A 1 360 ? -9.839 16.757 19.572 1.00 95.56 360 TYR A O 1
ATOM 2811 N N . PHE A 1 361 ? -8.937 18.014 21.215 1.00 93.75 361 PHE A N 1
ATOM 2812 C CA . PHE A 1 361 ? -8.535 16.935 22.108 1.00 93.75 361 PHE A CA 1
ATOM 2813 C C . PHE A 1 361 ? -9.208 17.088 23.470 1.00 93.75 361 PHE A C 1
ATOM 2815 O O . PHE A 1 361 ? -9.224 18.178 24.042 1.00 93.75 361 PHE A O 1
ATOM 2822 N N . GLN A 1 362 ? -9.671 15.970 24.018 1.00 92.31 362 GLN A N 1
ATOM 2823 C CA . GLN A 1 362 ? -10.026 15.798 25.419 1.00 92.31 362 GLN A CA 1
ATOM 2824 C C . GLN A 1 362 ? -9.068 14.766 26.021 1.00 92.31 362 GLN A C 1
ATOM 2826 O O . GLN A 1 362 ? -9.101 13.586 25.662 1.00 92.31 362 GLN A O 1
ATOM 2831 N N . LEU A 1 363 ? -8.205 15.239 26.920 1.00 89.75 363 LEU A N 1
ATOM 2832 C CA . LEU A 1 363 ? -7.032 14.516 27.405 1.00 89.75 363 LEU A CA 1
ATOM 2833 C C . LEU A 1 363 ? -7.238 14.055 28.845 1.00 89.75 363 LEU A C 1
ATOM 2835 O O . LEU A 1 363 ? -7.747 14.794 29.699 1.00 89.75 363 LEU A O 1
ATOM 2839 N N . SER A 1 364 ? -6.773 12.848 29.151 1.00 85.44 364 SER A N 1
ATOM 2840 C CA . SER A 1 364 ? -6.865 12.310 30.506 1.00 85.44 364 SER A CA 1
ATOM 2841 C C . SER A 1 364 ? -5.790 12.895 31.436 1.00 85.44 364 SER A C 1
ATOM 2843 O O . SER A 1 364 ? -4.786 13.497 31.031 1.00 85.44 364 SER A O 1
ATOM 2845 N N . SER A 1 365 ? -5.974 12.726 32.751 1.00 79.69 365 SER A N 1
ATOM 2846 C CA . SER A 1 365 ? -4.963 13.128 33.739 1.00 79.69 365 SER A CA 1
ATOM 2847 C C . SER A 1 365 ? -3.606 12.435 33.519 1.00 79.69 365 SER A C 1
ATOM 2849 O O . SER A 1 365 ? -2.578 13.023 33.857 1.00 79.69 365 SER A O 1
ATOM 2851 N N . SER A 1 366 ? -3.600 11.261 32.882 1.00 80.12 366 SER A N 1
ATOM 2852 C CA . SER A 1 366 ? -2.418 10.463 32.540 1.00 80.12 366 SER A CA 1
ATOM 2853 C C . SER A 1 366 ? -2.111 10.419 31.037 1.00 80.12 366 SER A C 1
ATOM 2855 O O . SER A 1 366 ? -1.396 9.519 30.610 1.00 80.12 366 SER A O 1
ATOM 2857 N N . SER A 1 367 ? -2.647 11.362 30.255 1.00 84.44 367 SER A N 1
ATOM 2858 C CA . SER A 1 367 ? -2.389 11.496 28.814 1.00 84.44 367 SER A CA 1
ATOM 2859 C C . SER A 1 367 ? -0.884 11.451 28.488 1.00 84.44 367 SER A C 1
ATOM 2861 O O . SER A 1 367 ? -0.133 12.268 29.046 1.00 84.44 367 SER A O 1
ATOM 2863 N N . PRO A 1 368 ? -0.416 10.523 27.629 1.00 81.50 368 PRO A N 1
ATOM 2864 C CA . PRO A 1 368 ? 0.945 10.564 27.097 1.00 81.50 368 PRO A CA 1
ATOM 2865 C C . PRO A 1 368 ? 1.192 11.813 26.237 1.00 81.50 368 PRO A C 1
ATOM 2867 O O . PRO A 1 368 ? 2.255 12.422 26.354 1.00 81.50 368 PRO A O 1
ATOM 2870 N N . GLU A 1 369 ? 0.188 12.278 25.493 1.00 84.94 369 GLU A N 1
ATOM 2871 C CA . GLU A 1 369 ? 0.252 13.425 24.582 1.00 84.94 369 GLU A CA 1
ATOM 2872 C C . GLU A 1 369 ? 0.689 14.704 25.308 1.00 84.94 369 GLU A C 1
ATOM 2874 O O . GLU A 1 369 ? 1.644 15.379 24.914 1.00 84.94 369 GLU A O 1
ATOM 2879 N N . LYS A 1 370 ? 0.052 15.037 26.439 1.00 85.25 370 LYS A N 1
ATOM 2880 C CA . LYS A 1 370 ? 0.448 16.236 27.201 1.00 85.25 370 LYS A CA 1
ATOM 2881 C C . LYS A 1 370 ? 1.811 16.083 27.879 1.00 85.25 370 LYS A C 1
ATOM 2883 O O . LYS A 1 370 ? 2.466 17.091 28.150 1.00 85.25 370 LYS A O 1
ATOM 2888 N N . ALA A 1 371 ? 2.221 14.855 28.208 1.00 82.56 371 ALA A N 1
ATOM 2889 C CA . ALA A 1 371 ? 3.526 14.595 28.807 1.00 82.56 371 ALA A CA 1
ATOM 2890 C C . ALA A 1 371 ? 4.638 14.817 27.775 1.00 82.56 371 ALA A C 1
ATOM 2892 O O . ALA A 1 371 ? 5.622 15.494 28.078 1.00 82.56 371 ALA A O 1
ATOM 2893 N N . GLU A 1 372 ? 4.437 14.323 26.555 1.00 83.56 372 GLU A N 1
ATOM 2894 C CA . GLU A 1 372 ? 5.312 14.554 25.410 1.00 83.56 372 GLU A CA 1
ATOM 2895 C C . GLU A 1 372 ? 5.368 16.041 25.033 1.00 83.56 372 GLU A C 1
ATOM 2897 O O . GLU A 1 372 ? 6.453 16.626 24.977 1.00 83.56 372 GLU A O 1
ATOM 2902 N N . ALA A 1 373 ? 4.216 16.694 24.855 1.00 84.56 373 ALA A N 1
ATOM 2903 C CA . ALA A 1 373 ? 4.156 18.109 24.491 1.00 84.56 373 ALA A CA 1
ATOM 2904 C C . ALA A 1 373 ? 4.833 19.006 25.545 1.00 84.56 373 ALA A C 1
ATOM 2906 O O . ALA A 1 373 ? 5.569 19.940 25.210 1.00 84.56 373 ALA A O 1
ATOM 2907 N N . ALA A 1 374 ? 4.648 18.695 26.836 1.00 81.81 374 ALA A N 1
ATOM 2908 C CA . ALA A 1 374 ? 5.336 19.388 27.923 1.00 81.81 374 ALA A CA 1
ATOM 2909 C C . ALA A 1 374 ? 6.853 19.134 27.913 1.00 81.81 374 ALA A C 1
ATOM 2911 O O . ALA A 1 374 ? 7.621 20.067 28.153 1.00 81.81 374 ALA A O 1
ATOM 2912 N N . ALA A 1 375 ? 7.295 17.903 27.628 1.00 84.38 375 ALA A N 1
ATOM 2913 C CA . ALA A 1 375 ? 8.715 17.561 27.530 1.00 84.38 375 ALA A CA 1
ATOM 2914 C C . ALA A 1 375 ? 9.407 18.288 26.365 1.00 84.38 375 ALA A C 1
ATOM 2916 O O . ALA A 1 375 ? 10.548 18.729 26.509 1.00 84.38 375 ALA A O 1
ATOM 2917 N N . ASN A 1 376 ? 8.698 18.472 25.250 1.00 83.25 376 ASN A N 1
ATOM 2918 C CA . ASN A 1 376 ? 9.184 19.200 24.078 1.00 83.25 376 ASN A CA 1
ATOM 2919 C C . ASN A 1 376 ? 9.033 20.731 24.184 1.00 83.25 376 ASN A C 1
ATOM 2921 O O . ASN A 1 376 ? 9.507 21.459 23.313 1.00 83.25 376 ASN A O 1
ATOM 2925 N N . GLY A 1 377 ? 8.400 21.244 25.247 1.00 84.62 377 GLY A N 1
ATOM 2926 C CA . GLY A 1 377 ? 8.216 22.684 25.458 1.00 84.62 377 GLY A CA 1
ATOM 2927 C C . GLY A 1 377 ? 7.289 23.343 24.432 1.00 84.62 377 GLY A C 1
ATOM 2928 O O . GLY A 1 377 ? 7.488 24.507 24.078 1.00 84.62 377 GLY A O 1
ATOM 2929 N N . TRP A 1 378 ? 6.303 22.599 23.934 1.00 88.12 378 TRP A N 1
ATOM 2930 C CA . TRP A 1 378 ? 5.390 23.053 22.890 1.00 88.12 378 TRP A CA 1
ATOM 2931 C C . TRP A 1 378 ? 4.478 24.205 23.361 1.00 88.12 378 TRP A C 1
ATOM 2933 O O . TRP A 1 378 ? 3.916 24.147 24.462 1.00 88.12 378 TRP A O 1
ATOM 2943 N N . PRO A 1 379 ? 4.310 25.278 22.562 1.00 86.50 379 PRO A N 1
ATOM 2944 C CA . PRO A 1 379 ? 3.496 26.429 22.945 1.00 86.50 379 PRO A CA 1
ATOM 2945 C C . PRO A 1 379 ? 2.047 26.069 23.302 1.00 86.50 379 PRO A C 1
ATOM 2947 O O . PRO A 1 379 ? 1.340 25.419 22.538 1.00 86.50 379 PRO A O 1
ATOM 2950 N N . GLY A 1 380 ? 1.583 26.542 24.463 1.00 85.00 380 GLY A N 1
ATOM 2951 C CA . GLY A 1 380 ? 0.206 26.330 24.930 1.00 85.00 380 GLY A CA 1
ATOM 2952 C C . GLY A 1 380 ? -0.064 24.947 25.544 1.00 85.00 380 GLY A C 1
ATOM 2953 O O . GLY A 1 380 ? -1.191 24.675 25.964 1.00 85.00 380 GLY A O 1
ATOM 2954 N N . TRP A 1 381 ? 0.958 24.097 25.667 1.00 88.50 381 TRP A N 1
ATOM 2955 C CA . TRP A 1 381 ? 0.879 22.793 26.322 1.00 88.50 381 TRP A CA 1
ATOM 2956 C C . TRP A 1 381 ? 1.508 22.827 27.720 1.00 88.50 381 TRP A C 1
ATOM 2958 O O . TRP A 1 381 ? 2.533 23.469 27.950 1.00 88.50 381 TRP A O 1
ATOM 2968 N N . ASN A 1 382 ? 0.890 22.150 28.690 1.00 82.06 382 ASN A N 1
ATOM 2969 C CA . ASN A 1 382 ? 1.473 21.907 30.008 1.00 82.06 382 ASN A CA 1
ATOM 2970 C C . ASN A 1 382 ? 0.920 20.611 30.626 1.00 82.06 382 ASN A C 1
ATOM 2972 O O . ASN A 1 382 ? -0.033 20.015 30.132 1.00 82.06 382 ASN A O 1
ATOM 2976 N N . THR A 1 383 ? 1.492 20.177 31.749 1.00 81.56 383 THR A N 1
ATOM 2977 C CA . THR A 1 383 ? 1.111 18.913 32.406 1.00 81.56 383 THR A CA 1
ATOM 2978 C C . THR A 1 383 ? -0.332 18.879 32.933 1.00 81.56 383 THR A C 1
ATOM 2980 O O . THR A 1 383 ? -0.859 17.795 33.193 1.00 81.56 383 THR A O 1
ATOM 2983 N N . ASN A 1 384 ? -0.988 20.036 33.065 1.00 83.94 384 ASN A N 1
ATOM 2984 C CA . ASN A 1 384 ? -2.390 20.166 33.467 1.00 83.94 384 ASN A CA 1
ATOM 2985 C C . ASN A 1 384 ? -3.342 20.401 32.282 1.00 83.94 384 ASN A C 1
ATOM 2987 O O . ASN A 1 384 ? -4.527 20.628 32.516 1.00 83.94 384 ASN A O 1
ATOM 2991 N N . THR A 1 385 ? -2.861 20.371 31.034 1.00 88.69 385 THR A N 1
ATOM 2992 C CA . THR A 1 385 ? -3.727 20.481 29.854 1.00 88.69 385 THR A CA 1
ATOM 2993 C C . THR A 1 385 ? -4.735 19.328 29.858 1.00 88.69 385 THR A C 1
ATOM 2995 O O . THR A 1 385 ? -4.346 18.162 29.842 1.00 88.69 385 THR A O 1
ATOM 2998 N N . ALA A 1 386 ? -6.023 19.668 29.938 1.00 89.69 386 ALA A N 1
ATOM 2999 C CA . ALA A 1 386 ? -7.150 18.730 29.878 1.00 89.69 386 ALA A CA 1
ATOM 3000 C C . ALA A 1 386 ? -7.875 18.782 28.522 1.00 89.69 386 ALA A C 1
ATOM 3002 O O . ALA A 1 386 ? -8.546 17.832 28.134 1.00 89.69 386 ALA A O 1
ATOM 3003 N N . GLU A 1 387 ? -7.718 19.891 27.805 1.00 93.19 387 GLU A N 1
ATOM 3004 C CA . GLU A 1 387 ? -8.281 20.135 26.485 1.00 93.19 387 GLU A CA 1
ATOM 3005 C C . GLU A 1 387 ? -7.273 20.905 25.632 1.00 93.19 387 GLU A C 1
ATOM 3007 O O . GLU A 1 387 ? -6.506 21.733 26.142 1.00 93.19 387 GLU A O 1
ATOM 3012 N N . ALA A 1 388 ? -7.268 20.624 24.334 1.00 93.94 388 ALA A N 1
ATOM 3013 C CA . ALA A 1 388 ? -6.435 21.328 23.373 1.00 93.94 388 ALA A CA 1
ATOM 3014 C C . ALA A 1 388 ? -7.155 21.471 22.034 1.00 93.94 388 ALA A C 1
ATOM 3016 O O . ALA A 1 388 ? -7.999 20.652 21.672 1.00 93.94 388 ALA A O 1
ATOM 3017 N N . LEU A 1 389 ? -6.796 22.517 21.299 1.00 95.12 389 LEU A N 1
ATOM 3018 C CA . LEU A 1 389 ? -7.229 22.751 19.929 1.00 95.12 389 LEU A CA 1
ATOM 3019 C C . LEU A 1 389 ? -5.985 23.036 19.095 1.00 95.12 389 LEU A C 1
ATOM 3021 O O . LEU A 1 389 ? -5.163 23.857 19.502 1.00 95.12 389 LEU A O 1
ATOM 3025 N N . VAL A 1 390 ? -5.866 22.377 17.948 1.00 93.06 390 VAL A N 1
ATOM 3026 C CA . VAL A 1 390 ? -4.786 22.593 16.977 1.00 93.06 390 VAL A CA 1
ATOM 3027 C C . VAL A 1 390 ? -5.378 22.854 15.593 1.00 93.06 390 VAL A C 1
ATOM 3029 O O . VAL A 1 390 ? -6.472 22.376 15.280 1.00 93.06 390 VAL A O 1
ATOM 3032 N N . ASP A 1 391 ? -4.642 23.608 14.781 1.00 91.44 391 ASP A N 1
ATOM 3033 C CA . ASP A 1 391 ? -4.943 23.852 13.370 1.00 91.44 391 ASP A CA 1
ATOM 3034 C C . ASP A 1 391 ? -3.947 23.059 12.521 1.00 91.44 391 ASP A C 1
ATOM 3036 O O . ASP A 1 391 ? -2.739 23.266 12.617 1.00 91.44 391 ASP A O 1
ATOM 3040 N N . LEU A 1 392 ? -4.456 22.115 11.732 1.00 88.94 392 LEU A N 1
ATOM 3041 C CA . LEU A 1 392 ? -3.656 21.222 10.893 1.00 88.94 392 LEU A CA 1
ATOM 3042 C C . LEU A 1 392 ? -3.358 21.802 9.504 1.00 88.94 392 LEU A C 1
ATOM 3044 O O . LEU A 1 392 ? -2.789 21.106 8.659 1.00 88.94 392 LEU A O 1
ATOM 3048 N N . CYS A 1 393 ? -3.765 23.042 9.241 1.00 85.19 393 CYS A N 1
ATOM 3049 C CA . CYS A 1 393 ? -3.591 23.687 7.952 1.00 85.19 393 CYS A CA 1
ATOM 3050 C C . CYS A 1 393 ? -2.538 24.798 7.981 1.00 85.19 393 CYS A C 1
ATOM 3052 O O . CYS A 1 393 ? -2.236 25.400 9.011 1.00 85.19 393 CYS A O 1
ATOM 3054 N N . ASP A 1 394 ? -1.953 25.064 6.815 1.00 80.00 394 ASP A N 1
ATOM 3055 C CA . ASP A 1 394 ? -1.091 26.222 6.616 1.00 80.00 394 ASP A CA 1
ATOM 3056 C C . ASP A 1 394 ? -1.909 27.522 6.520 1.00 80.00 394 ASP A C 1
ATOM 3058 O O . ASP A 1 394 ? -3.141 27.542 6.524 1.00 80.00 394 ASP A O 1
ATOM 3062 N N . THR A 1 395 ? -1.215 28.650 6.373 1.00 77.88 395 THR A N 1
ATOM 3063 C CA . THR A 1 395 ? -1.846 29.970 6.216 1.00 77.88 395 THR A CA 1
ATOM 3064 C C . THR A 1 395 ? -2.680 30.121 4.940 1.00 77.88 395 THR A C 1
ATOM 3066 O O . THR A 1 395 ? -3.430 31.091 4.825 1.00 77.88 395 THR A O 1
ATOM 3069 N N . SER A 1 396 ? -2.559 29.193 3.987 1.00 74.62 396 SER A N 1
ATOM 3070 C CA . SER A 1 396 ? -3.379 29.131 2.773 1.00 74.62 396 SER A CA 1
ATOM 3071 C C . SER A 1 396 ? -4.612 28.234 2.950 1.00 74.62 396 SER A C 1
ATOM 3073 O O . SER A 1 396 ? -5.412 28.118 2.022 1.00 74.62 396 SER A O 1
ATOM 3075 N N . GLY A 1 397 ? -4.792 27.632 4.132 1.00 71.94 397 GLY A N 1
ATOM 3076 C CA . GLY A 1 397 ? -5.885 26.712 4.440 1.00 71.94 397 GLY A CA 1
ATOM 3077 C C . GLY A 1 397 ? -5.675 25.303 3.885 1.00 71.94 397 GLY A C 1
ATOM 3078 O O . GLY A 1 397 ? -6.628 24.526 3.844 1.00 71.94 397 GLY A O 1
ATOM 3079 N N . ASN A 1 398 ? -4.459 24.965 3.442 1.00 73.88 398 ASN A N 1
ATOM 3080 C CA . ASN A 1 398 ? -4.150 23.626 2.953 1.00 73.88 398 ASN A CA 1
ATOM 3081 C C . ASN A 1 398 ? -3.756 22.732 4.120 1.00 73.88 398 ASN A C 1
ATOM 3083 O O . ASN A 1 398 ? -2.911 23.108 4.930 1.00 73.88 398 ASN A O 1
ATOM 3087 N N . TYR A 1 399 ? -4.323 21.529 4.170 1.00 77.62 399 TYR A N 1
ATOM 3088 C CA . TYR A 1 399 ? -3.927 20.523 5.148 1.00 77.62 399 TYR A CA 1
ATOM 3089 C C . TYR A 1 399 ? -2.445 20.171 4.979 1.00 77.62 399 TYR A C 1
ATOM 3091 O O . TYR A 1 399 ? -2.010 19.760 3.900 1.00 77.62 399 TYR A O 1
ATOM 3099 N N . VAL A 1 400 ? -1.676 20.324 6.055 1.00 72.06 400 VAL A N 1
ATOM 3100 C CA . VAL A 1 400 ? -0.247 20.023 6.077 1.00 72.06 400 VAL A CA 1
ATOM 3101 C C . VAL A 1 400 ? -0.054 18.665 6.721 1.00 72.06 400 VAL A C 1
ATOM 3103 O O . VAL A 1 400 ? -0.579 18.380 7.796 1.00 72.06 400 VAL A O 1
ATOM 3106 N N . VAL A 1 401 ? 0.739 17.819 6.068 1.00 64.31 401 VAL A N 1
ATOM 3107 C CA . VAL A 1 401 ? 1.162 16.547 6.648 1.00 64.31 401 VAL A CA 1
ATOM 3108 C C . VAL A 1 401 ? 1.994 16.837 7.895 1.00 64.31 401 VAL A C 1
ATOM 3110 O O . VAL A 1 401 ? 3.150 17.238 7.791 1.00 64.31 401 VAL A O 1
ATOM 3113 N N . ALA A 1 402 ? 1.390 16.648 9.067 1.00 56.31 402 ALA A N 1
ATOM 3114 C CA . ALA A 1 402 ? 2.095 16.702 10.335 1.00 56.31 402 ALA A CA 1
ATOM 3115 C C . ALA A 1 402 ? 3.122 15.557 10.380 1.00 56.31 402 ALA A C 1
ATOM 3117 O O . ALA A 1 402 ? 2.758 14.385 10.470 1.00 56.31 402 ALA A O 1
ATOM 3118 N N . ASP A 1 403 ? 4.402 15.899 10.262 1.00 51.56 403 ASP A N 1
ATOM 3119 C CA . ASP A 1 403 ? 5.510 15.043 10.685 1.00 51.56 403 ASP A CA 1
ATOM 3120 C C . ASP A 1 403 ? 5.825 15.365 12.154 1.00 51.56 403 ASP A C 1
ATOM 3122 O O . ASP A 1 403 ? 5.688 16.512 12.578 1.00 51.56 403 ASP A O 1
ATOM 3126 N N . LEU A 1 404 ? 6.266 14.380 12.939 1.00 43.69 404 LEU A N 1
ATOM 3127 C CA . LEU A 1 404 ? 6.650 14.556 14.348 1.00 43.69 404 LEU A CA 1
ATOM 3128 C C . LEU A 1 404 ? 7.949 15.372 14.524 1.00 43.69 404 LEU A C 1
ATOM 3130 O O . LEU A 1 404 ? 8.460 15.511 15.636 1.00 43.69 404 LEU A O 1
ATOM 3134 N N . SER A 1 405 ? 8.510 15.922 13.445 1.00 43.09 405 SER A N 1
ATOM 3135 C CA . SER A 1 405 ? 9.622 16.866 13.498 1.00 43.09 405 SER A CA 1
ATOM 3136 C C . SER A 1 405 ? 9.138 18.308 13.745 1.00 43.09 405 SER A C 1
ATOM 3138 O O . SER A 1 405 ? 7.962 18.639 13.629 1.00 43.09 405 SER A O 1
ATOM 3140 N N . VAL A 1 406 ? 10.066 19.170 14.174 1.00 41.94 406 VAL A N 1
ATOM 3141 C CA . VAL A 1 406 ? 9.926 20.431 14.952 1.00 41.94 406 VAL A CA 1
ATOM 3142 C C . VAL A 1 406 ? 9.054 21.555 14.334 1.00 41.94 406 VAL A C 1
ATOM 3144 O O . VAL A 1 406 ? 9.033 22.676 14.839 1.00 41.94 406 VAL A O 1
ATOM 3147 N N . THR A 1 407 ? 8.321 21.280 13.257 1.00 57.28 407 THR A N 1
ATOM 3148 C CA . THR A 1 407 ? 7.355 22.177 12.598 1.00 57.28 407 THR A CA 1
ATOM 3149 C C . THR A 1 407 ? 5.937 21.591 12.531 1.00 57.28 407 THR A C 1
ATOM 3151 O O . THR A 1 407 ? 5.130 22.079 11.742 1.00 57.28 407 THR A O 1
ATOM 3154 N N . SER A 1 408 ? 5.626 20.555 13.326 1.00 70.44 408 SER A N 1
ATOM 3155 C CA . SER A 1 408 ? 4.291 19.940 13.365 1.00 70.44 408 SER A CA 1
ATOM 3156 C C . SER A 1 408 ? 3.189 20.977 13.645 1.00 70.44 408 SER A C 1
ATOM 3158 O O . SER A 1 408 ? 3.282 21.698 14.645 1.00 70.44 408 SER A O 1
ATOM 3160 N N . PRO A 1 409 ? 2.117 21.029 12.832 1.00 78.12 409 PRO A N 1
ATOM 3161 C CA . PRO A 1 409 ? 0.921 21.818 13.132 1.00 78.12 409 PRO A CA 1
ATOM 3162 C C . PRO A 1 409 ? 0.296 21.483 14.502 1.00 78.12 409 PRO A C 1
ATOM 3164 O O . PRO A 1 409 ? -0.295 22.346 15.148 1.00 78.12 409 PRO A O 1
ATOM 3167 N N . GLU A 1 410 ? 0.494 20.258 15.008 1.00 86.94 410 GLU A N 1
ATOM 3168 C CA . GLU A 1 410 ? 0.001 19.833 16.329 1.00 86.94 410 GLU A CA 1
ATOM 3169 C C . GLU A 1 410 ? 0.812 20.416 17.505 1.00 86.94 410 GLU A C 1
ATOM 3171 O O . GLU A 1 410 ? 0.366 20.378 18.653 1.00 86.94 410 GLU A O 1
ATOM 3176 N N . ALA A 1 411 ? 1.976 21.026 17.243 1.00 86.06 411 ALA A N 1
ATOM 3177 C CA . ALA A 1 411 ? 2.853 21.560 18.284 1.00 86.06 411 ALA A CA 1
ATOM 3178 C C . ALA A 1 411 ? 2.340 22.856 18.940 1.00 86.06 411 ALA A C 1
ATOM 3180 O O . ALA A 1 411 ? 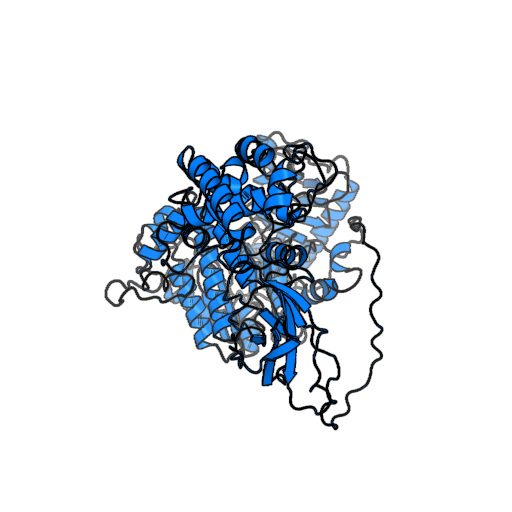2.929 23.326 19.914 1.00 86.06 411 ALA A O 1
ATOM 3181 N N . VAL A 1 412 ? 1.260 23.465 18.442 1.00 88.19 412 VAL A N 1
ATOM 3182 C CA . VAL A 1 412 ? 0.734 24.733 18.971 1.00 88.19 412 VAL A CA 1
ATOM 3183 C C . VAL A 1 412 ? -0.709 24.559 19.424 1.00 88.19 412 VAL A C 1
ATOM 3185 O O . VAL A 1 412 ? -1.612 24.403 18.609 1.00 88.19 412 VAL A O 1
ATOM 3188 N N . ASN A 1 413 ? -0.940 24.649 20.735 1.00 92.06 413 ASN A N 1
ATOM 3189 C CA . ASN A 1 413 ? -2.294 24.668 21.280 1.00 92.06 413 ASN A CA 1
ATOM 3190 C C . ASN A 1 413 ? -2.894 26.078 21.166 1.00 92.06 413 ASN A C 1
ATOM 3192 O O . ASN A 1 413 ? -2.521 26.993 21.910 1.00 92.06 413 ASN A O 1
ATOM 3196 N N . ILE A 1 414 ? -3.851 26.241 20.255 1.00 93.75 414 ILE A N 1
ATOM 3197 C CA . ILE A 1 414 ? -4.512 27.513 19.931 1.00 93.75 414 ILE A CA 1
ATOM 3198 C C . ILE A 1 414 ? -5.830 27.724 20.688 1.00 93.75 414 ILE A C 1
ATOM 3200 O O . ILE A 1 414 ? -6.540 28.697 20.435 1.00 93.75 414 ILE A O 1
ATOM 3204 N N . ILE A 1 415 ? -6.165 26.860 21.653 1.00 94.00 415 ILE A N 1
ATOM 3205 C CA . ILE A 1 415 ? -7.443 26.930 22.382 1.00 94.00 415 ILE A CA 1
ATOM 3206 C C . ILE A 1 415 ? -7.686 28.288 23.057 1.00 94.00 415 ILE A C 1
ATOM 3208 O O . ILE A 1 415 ? -8.813 28.775 23.106 1.00 94.00 415 ILE A O 1
ATOM 3212 N N . ALA A 1 416 ? -6.621 28.940 23.535 1.00 92.81 416 ALA A N 1
ATOM 3213 C CA . ALA A 1 416 ? -6.711 30.245 24.182 1.00 92.81 416 ALA A CA 1
ATOM 3214 C C . ALA A 1 416 ? -7.038 31.382 23.196 1.00 92.81 416 ALA A C 1
ATOM 3216 O O . ALA A 1 416 ? -7.672 32.362 23.590 1.00 92.81 416 ALA A O 1
ATOM 3217 N N . SER A 1 417 ? -6.601 31.269 21.937 1.00 94.19 417 SER A N 1
ATOM 3218 C CA . SER A 1 417 ? -6.910 32.237 20.878 1.00 94.19 417 SER A CA 1
ATOM 3219 C C . SER A 1 417 ? -8.228 31.938 20.164 1.00 94.19 417 SER A C 1
ATOM 3221 O O . SER A 1 417 ? -8.858 32.872 19.679 1.00 94.19 417 SER A O 1
ATOM 3223 N N . GLU A 1 418 ? -8.672 30.678 20.155 1.00 95.12 418 GLU A N 1
ATOM 3224 C CA . GLU A 1 418 ? -9.866 30.210 19.436 1.00 95.12 418 GLU A CA 1
ATOM 3225 C C . GLU A 1 418 ? -10.893 29.501 20.358 1.00 95.12 418 GLU A C 1
ATOM 3227 O O . GLU A 1 418 ? -11.337 28.383 20.071 1.00 95.12 418 GLU A O 1
ATOM 3232 N N . PRO A 1 419 ? -11.329 30.118 21.477 1.00 93.81 419 PRO A N 1
ATOM 3233 C CA . PRO A 1 419 ? -12.174 29.446 22.471 1.00 93.81 419 PRO A CA 1
ATOM 3234 C C . PRO A 1 419 ? -13.570 29.082 21.945 1.00 93.81 419 PRO A C 1
ATOM 3236 O O . PRO A 1 419 ? -14.175 28.119 22.410 1.00 93.81 419 PRO A O 1
ATOM 3239 N N . GLN A 1 420 ? -14.090 29.831 20.967 1.00 92.12 420 GLN A N 1
ATOM 3240 C CA . GLN A 1 420 ? -15.390 29.545 20.357 1.00 92.12 420 GLN A CA 1
ATOM 3241 C C . GLN A 1 420 ? -15.340 28.272 19.500 1.00 92.12 420 GLN A C 1
ATOM 3243 O O . GLN A 1 420 ? -16.226 27.429 19.621 1.00 92.12 420 GLN A O 1
ATOM 3248 N N . LYS A 1 421 ? -14.279 28.089 18.701 1.00 92.69 421 LYS A N 1
ATOM 3249 C CA . LYS A 1 421 ? -14.074 26.860 17.921 1.00 92.69 421 LYS A CA 1
ATOM 3250 C C . LYS A 1 421 ? -13.944 25.638 18.828 1.00 92.69 421 LYS A C 1
ATOM 3252 O O . LYS A 1 421 ? -14.559 24.606 18.576 1.00 92.69 421 LYS A O 1
ATOM 3257 N N . ALA A 1 422 ? -13.185 25.766 19.918 1.00 93.31 422 ALA A N 1
ATOM 3258 C CA . ALA A 1 422 ? -13.041 24.694 20.897 1.00 93.31 422 ALA A CA 1
ATOM 3259 C C . ALA A 1 422 ? -14.376 24.340 21.572 1.00 93.31 422 ALA A C 1
ATOM 3261 O O . ALA A 1 422 ? -14.685 23.164 21.751 1.00 93.31 422 ALA A O 1
ATOM 3262 N N . PHE A 1 423 ? -15.210 25.335 21.891 1.00 90.50 423 PHE A N 1
ATOM 3263 C CA . PHE A 1 423 ? -16.559 25.100 22.411 1.00 90.50 423 PHE A CA 1
ATOM 3264 C C . PHE A 1 423 ? -17.450 24.345 21.407 1.00 90.50 423 PHE A C 1
ATOM 3266 O O . PHE A 1 423 ? -18.180 23.431 21.785 1.00 90.50 423 PHE A O 1
ATOM 3273 N N . GLU A 1 424 ? -17.374 24.684 20.121 1.00 89.75 424 GLU A N 1
ATOM 3274 C CA . GLU A 1 424 ? -18.152 24.016 19.070 1.00 89.75 424 GLU A CA 1
ATOM 3275 C C . GLU A 1 424 ? -17.710 22.563 18.859 1.00 89.75 424 GLU A C 1
ATOM 3277 O O . GLU A 1 424 ? -18.546 21.657 18.851 1.00 89.75 424 GLU A O 1
ATOM 3282 N N . LEU A 1 425 ? -16.400 22.323 18.757 1.00 91.94 425 LEU A N 1
ATOM 3283 C CA . LEU A 1 425 ? -15.848 20.979 18.581 1.00 91.94 425 LEU A CA 1
ATOM 3284 C C . LEU A 1 425 ? -16.018 20.107 19.827 1.00 91.94 425 LEU A C 1
ATOM 3286 O O . LEU A 1 425 ? -16.360 18.935 19.698 1.00 91.94 425 LEU A O 1
ATOM 3290 N N . SER A 1 426 ? -15.857 20.657 21.031 1.00 92.25 426 SER A N 1
ATOM 3291 C CA . SER A 1 426 ? -16.152 19.915 22.266 1.00 92.25 426 SER A CA 1
ATOM 3292 C C . SER A 1 426 ? -17.636 19.552 22.370 1.00 92.25 426 SER A C 1
ATOM 3294 O O . SER A 1 426 ? -17.960 18.427 22.746 1.00 92.25 426 SER A O 1
ATOM 3296 N N . GLY A 1 427 ? -18.547 20.442 21.958 1.00 88.38 427 GLY A N 1
ATOM 3297 C CA . GLY A 1 427 ? -19.976 20.134 21.854 1.00 88.38 427 GLY A CA 1
ATOM 3298 C C . GLY A 1 427 ? -20.275 19.037 20.827 1.00 88.38 427 GLY A C 1
ATOM 3299 O O . GLY A 1 427 ? -21.108 18.161 21.076 1.00 88.38 427 GLY A O 1
ATOM 3300 N N . LEU A 1 428 ? -19.567 19.043 19.695 1.00 87.75 428 LEU A N 1
ATOM 3301 C CA . LEU A 1 428 ? -19.679 18.007 18.671 1.00 87.75 428 LEU A CA 1
ATOM 3302 C C . LEU A 1 428 ? -19.166 16.650 19.168 1.00 87.75 428 LEU A C 1
ATOM 3304 O O . LEU A 1 428 ? -19.837 15.633 18.978 1.00 87.75 428 LEU A O 1
ATOM 3308 N N . LEU A 1 429 ? -18.009 16.642 19.834 1.00 88.12 429 LEU A N 1
ATOM 3309 C CA . LEU A 1 429 ? -17.465 15.461 20.491 1.00 88.12 429 LEU A CA 1
ATOM 3310 C C . LEU A 1 429 ? -18.459 14.930 21.524 1.00 88.12 429 LEU A C 1
ATOM 3312 O O . LEU A 1 429 ? -18.832 13.766 21.451 1.00 88.12 429 LEU A O 1
ATOM 3316 N N . GLN A 1 430 ? -18.989 15.783 22.402 1.00 84.12 430 GLN A N 1
ATOM 3317 C CA . GLN A 1 430 ? -19.973 15.366 23.402 1.00 84.12 430 GLN A CA 1
ATOM 3318 C C . GLN A 1 430 ? -21.246 14.785 22.770 1.00 84.12 430 GLN A C 1
ATOM 3320 O O . GLN A 1 430 ? -21.760 13.783 23.260 1.00 84.12 430 GLN A O 1
ATOM 3325 N N . CYS A 1 431 ? -21.732 15.351 21.659 1.00 82.75 431 CYS A N 1
ATOM 3326 C CA . CYS A 1 431 ? -22.849 14.769 20.910 1.00 82.75 431 CYS A CA 1
ATOM 3327 C C . CYS A 1 431 ? -22.527 13.355 20.408 1.00 82.75 431 CYS A C 1
ATOM 3329 O O . CYS A 1 431 ? -23.383 12.470 20.475 1.00 82.75 431 CYS A O 1
ATOM 3331 N N . HIS A 1 432 ? -21.317 13.145 19.879 1.00 82.81 432 HIS A N 1
ATOM 3332 C CA . HIS A 1 432 ? -20.883 11.831 19.416 1.00 82.81 432 HIS A CA 1
ATOM 3333 C C . HIS A 1 432 ? -20.853 10.829 20.574 1.00 82.81 432 HIS A C 1
ATOM 3335 O O . HIS A 1 432 ? -21.452 9.759 20.464 1.00 82.81 432 HIS A O 1
ATOM 3341 N N . LEU A 1 433 ? -20.265 11.218 21.706 1.00 79.25 433 LEU A N 1
ATOM 3342 C CA . LEU A 1 433 ? -20.204 10.399 22.919 1.00 79.25 433 LEU A CA 1
ATOM 3343 C C . LEU A 1 433 ? -21.606 10.078 23.476 1.00 79.25 433 LEU A C 1
ATOM 3345 O O . LEU A 1 433 ? -21.931 8.932 23.784 1.00 79.25 433 LEU A O 1
ATOM 3349 N N . ASP A 1 434 ? -22.521 11.050 23.468 1.00 76.44 434 ASP A N 1
ATOM 3350 C CA . ASP A 1 434 ? -23.909 10.839 23.891 1.00 76.44 434 ASP A CA 1
ATOM 3351 C C . ASP A 1 434 ? -24.654 9.784 23.050 1.00 76.44 434 ASP A C 1
ATOM 3353 O O . ASP A 1 434 ? -25.602 9.162 23.543 1.00 76.44 434 ASP A O 1
ATOM 3357 N N . LYS A 1 435 ? -24.239 9.566 21.794 1.00 73.75 435 LYS A N 1
ATOM 3358 C CA . LYS A 1 435 ? -24.817 8.567 20.877 1.00 73.75 435 LYS A CA 1
ATOM 3359 C C . LYS A 1 435 ? -24.167 7.188 20.983 1.00 73.75 435 LYS A C 1
ATOM 3361 O O . LYS A 1 435 ? -24.714 6.218 20.447 1.00 73.75 435 LYS A O 1
ATOM 3366 N N . THR A 1 436 ? -23.035 7.070 21.671 1.00 70.88 436 THR A N 1
ATOM 3367 C CA . THR A 1 436 ? -22.336 5.795 21.885 1.00 70.88 436 THR A CA 1
ATOM 3368 C C . THR A 1 436 ? -22.646 5.163 23.244 1.00 70.88 436 THR A C 1
ATOM 3370 O O . THR A 1 436 ? -22.053 4.140 23.570 1.00 70.88 436 THR A O 1
ATOM 3373 N N . LYS A 1 437 ? -23.620 5.698 24.003 1.00 72.75 437 LYS A N 1
ATOM 3374 C CA . LYS A 1 437 ? -24.044 5.213 25.334 1.00 72.75 437 LYS A CA 1
ATOM 3375 C C . LYS A 1 437 ? -24.268 3.702 25.420 1.00 72.75 437 LYS A C 1
ATOM 3377 O O . LYS A 1 437 ? -24.830 3.077 24.524 1.00 72.75 437 LYS A O 1
ATOM 3382 N N . ALA A 1 438 ? -23.861 3.125 26.552 1.00 65.00 438 ALA A N 1
ATOM 3383 C CA . ALA A 1 438 ? -23.758 1.676 26.738 1.00 65.00 438 ALA A CA 1
ATOM 3384 C C . ALA A 1 438 ? -25.094 0.911 26.681 1.00 65.00 438 ALA A C 1
ATOM 3386 O O . ALA A 1 438 ? -25.098 -0.290 26.408 1.00 65.00 438 ALA A O 1
ATOM 3387 N N . ASP A 1 439 ? -26.209 1.580 26.975 1.00 66.00 439 ASP A N 1
ATOM 3388 C CA . ASP A 1 439 ? -27.559 1.016 27.077 1.00 66.00 439 ASP A CA 1
ATOM 3389 C C . ASP A 1 439 ? -28.482 1.403 25.909 1.00 66.00 439 ASP A C 1
ATOM 3391 O O . ASP A 1 439 ? -29.643 0.987 25.874 1.00 66.00 439 ASP A O 1
ATOM 3395 N N . VAL A 1 440 ? -27.972 2.156 24.932 1.00 62.72 440 VAL A N 1
ATOM 3396 C CA . VAL A 1 440 ? -28.721 2.578 23.746 1.00 62.72 440 VAL A CA 1
ATOM 3397 C C . VAL A 1 440 ? -28.173 1.834 22.533 1.00 62.72 440 VAL A C 1
ATOM 3399 O O . VAL A 1 440 ? -26.969 1.827 22.278 1.00 62.72 440 VAL A O 1
ATOM 3402 N N . ALA A 1 441 ? -29.060 1.193 21.766 1.00 58.59 441 ALA A N 1
ATOM 3403 C CA . ALA A 1 441 ? -28.666 0.619 20.484 1.00 58.59 441 ALA A CA 1
ATOM 3404 C C . ALA A 1 441 ? -28.074 1.733 19.599 1.00 58.59 441 ALA A C 1
ATOM 3406 O O . ALA A 1 441 ? -28.663 2.819 19.556 1.00 58.59 441 ALA A O 1
ATOM 3407 N N . PRO A 1 442 ? -26.941 1.505 18.906 1.00 56.47 442 PRO A N 1
ATOM 3408 C CA . PRO A 1 442 ? -26.419 2.472 17.952 1.00 56.47 442 PRO A CA 1
ATOM 3409 C C . PRO A 1 442 ? -27.541 2.909 17.013 1.00 56.47 442 PRO A C 1
ATOM 3411 O O . PRO A 1 442 ? -28.100 2.095 16.282 1.00 56.47 442 PRO A O 1
ATOM 3414 N N . THR A 1 443 ? -27.904 4.186 17.058 1.00 52.44 443 THR A N 1
ATOM 3415 C CA . THR A 1 443 ? -28.793 4.769 16.058 1.00 52.44 443 THR A CA 1
ATOM 3416 C C . THR A 1 443 ? -27.957 5.699 15.203 1.00 52.44 443 THR A C 1
ATOM 3418 O O . THR A 1 443 ? -27.246 6.562 15.722 1.00 52.44 443 THR A O 1
ATOM 3421 N N . TYR A 1 444 ? -28.015 5.489 13.890 1.00 46.47 444 TYR A N 1
ATOM 3422 C CA . TYR A 1 444 ? -27.369 6.357 12.920 1.00 46.47 444 TYR A CA 1
ATOM 3423 C C . TYR A 1 444 ? -28.069 7.717 12.942 1.00 46.47 444 TYR A C 1
ATOM 3425 O O . TYR A 1 444 ? -29.161 7.887 12.408 1.00 46.47 444 TYR A O 1
ATOM 3433 N N . PHE A 1 445 ? -27.454 8.686 13.611 1.00 50.56 445 PHE A N 1
ATOM 3434 C CA . PHE A 1 445 ? -27.828 10.087 13.511 1.00 50.56 445 PHE A CA 1
ATOM 3435 C C . PHE A 1 445 ? -26.545 10.892 13.497 1.00 50.56 445 PHE A C 1
ATOM 3437 O O . PHE A 1 445 ? -25.756 10.830 14.439 1.00 50.56 445 PHE A O 1
ATOM 3444 N N . GLU A 1 446 ? -26.331 11.685 12.458 1.00 59.00 446 GLU A N 1
ATOM 3445 C CA . GLU A 1 446 ? -25.148 12.531 12.362 1.00 59.00 446 GLU A CA 1
ATOM 3446 C C . GLU A 1 446 ? -25.196 13.592 13.464 1.00 59.00 446 GLU A C 1
ATOM 3448 O O . GLU A 1 446 ? -26.226 14.230 13.698 1.00 59.00 446 GLU A O 1
ATOM 3453 N N . CYS A 1 447 ? -24.110 13.763 14.214 1.00 63.34 447 CYS A N 1
ATOM 3454 C CA . CYS A 1 447 ? -23.902 15.015 14.930 1.00 63.34 447 CYS A CA 1
ATOM 3455 C C . CYS A 1 447 ? -23.506 16.040 13.861 1.00 63.34 447 CYS A C 1
ATOM 3457 O O . CYS A 1 447 ? -22.332 16.205 13.572 1.00 63.34 447 CYS A O 1
ATOM 3459 N N . GLY A 1 448 ? -24.489 16.596 13.146 1.00 46.59 448 GLY A N 1
ATOM 3460 C CA . GLY A 1 448 ? -24.235 17.566 12.081 1.00 46.59 448 GLY A CA 1
ATOM 3461 C C . GLY A 1 448 ? -23.599 18.837 12.646 1.00 46.59 448 GLY A C 1
ATOM 3462 O O . GLY A 1 448 ? -24.065 19.356 13.661 1.00 46.59 448 GLY A O 1
ATOM 3463 N N . GLY A 1 449 ? -22.553 19.338 11.988 1.00 43.19 449 GLY A N 1
ATOM 3464 C CA . GLY A 1 449 ? -21.858 20.571 12.354 1.00 43.19 449 GLY A CA 1
ATOM 3465 C C . GLY A 1 449 ? -21.456 21.353 11.107 1.00 43.19 449 GLY A C 1
ATOM 3466 O O . GLY A 1 449 ? -20.474 21.029 10.457 1.00 43.19 449 GLY A O 1
ATOM 3467 N N . ASN A 1 450 ? -22.219 22.399 10.791 1.00 39.62 450 ASN A N 1
ATOM 3468 C CA . ASN A 1 450 ? -21.996 23.350 9.691 1.00 39.62 450 ASN A CA 1
ATOM 3469 C C . ASN A 1 450 ? -20.869 24.367 10.018 1.00 39.62 450 ASN A C 1
ATOM 3471 O O . ASN A 1 450 ? -21.015 25.559 9.748 1.00 39.62 450 ASN A O 1
ATOM 3475 N N . THR A 1 451 ? -19.791 23.950 10.689 1.00 37.94 451 THR A N 1
ATOM 3476 C CA . THR A 1 451 ? -18.772 24.876 11.232 1.00 37.94 451 THR A CA 1
ATOM 3477 C C . THR A 1 451 ? -17.412 24.803 10.539 1.00 37.94 451 THR A C 1
ATOM 3479 O O . THR A 1 451 ? -16.551 25.628 10.831 1.00 37.94 451 THR A O 1
ATOM 3482 N N . ALA A 1 452 ? -17.208 23.900 9.575 1.00 36.69 452 ALA A N 1
ATOM 3483 C CA . ALA A 1 452 ? -15.960 23.854 8.819 1.00 36.69 452 ALA A CA 1
ATOM 3484 C C . ALA A 1 452 ? -15.954 24.906 7.696 1.00 36.69 452 ALA A C 1
ATOM 3486 O O . ALA A 1 452 ? -16.800 24.898 6.800 1.00 36.69 452 ALA A O 1
ATOM 3487 N N . THR A 1 453 ? -14.972 25.808 7.708 1.00 32.84 453 THR A N 1
ATOM 3488 C CA . THR A 1 453 ? -14.578 26.542 6.499 1.00 32.84 453 THR A CA 1
ATOM 3489 C C . THR A 1 453 ? -14.170 25.523 5.427 1.00 32.84 453 THR A C 1
ATOM 3491 O O . THR A 1 453 ? -13.276 24.718 5.694 1.00 32.84 453 THR A O 1
ATOM 3494 N N . PRO A 1 454 ? -14.792 25.522 4.233 1.00 31.75 454 PRO A N 1
ATOM 3495 C CA . PRO A 1 454 ? -14.395 24.610 3.173 1.00 31.75 454 PRO A CA 1
ATOM 3496 C C . PRO A 1 454 ? -12.970 24.949 2.710 1.00 31.75 454 PRO A C 1
ATOM 3498 O O . PRO A 1 454 ? -12.648 26.138 2.600 1.00 31.75 454 PRO A O 1
ATOM 3501 N N . PRO A 1 455 ? -12.119 23.951 2.412 1.00 32.78 455 PRO A N 1
ATOM 3502 C CA . PRO A 1 455 ? -10.819 24.214 1.811 1.00 32.78 455 PRO A CA 1
ATOM 3503 C C . PRO A 1 455 ? -11.012 24.886 0.439 1.00 32.78 455 PRO A C 1
ATOM 3505 O O . PRO A 1 455 ? -11.958 24.548 -0.285 1.00 32.78 455 PRO A O 1
ATOM 3508 N N . PRO A 1 456 ? -10.160 25.857 0.062 1.00 28.67 456 PRO A N 1
ATOM 3509 C CA . PRO A 1 456 ? -10.239 26.478 -1.250 1.00 28.67 456 PRO A CA 1
ATOM 3510 C C . PRO A 1 456 ? -10.013 25.428 -2.341 1.00 28.67 456 PRO A C 1
ATOM 3512 O O . PRO A 1 456 ? -9.104 24.605 -2.278 1.00 28.67 456 PRO A O 1
ATOM 3515 N N . THR A 1 457 ? -10.864 25.461 -3.362 1.00 31.86 457 THR A N 1
ATOM 3516 C CA . THR A 1 457 ? -10.742 24.618 -4.552 1.00 31.86 457 THR A CA 1
ATOM 3517 C C . THR A 1 457 ? -9.434 24.957 -5.281 1.00 31.86 457 THR A C 1
ATOM 3519 O O . THR A 1 457 ? -9.209 26.140 -5.559 1.00 31.86 457 THR A O 1
ATOM 3522 N N . PRO A 1 458 ? -8.577 23.979 -5.635 1.00 30.23 458 PRO A N 1
ATOM 3523 C CA . PRO A 1 458 ? -7.468 24.224 -6.550 1.00 30.23 458 PRO A CA 1
ATOM 3524 C C . PRO A 1 458 ? -8.005 24.807 -7.859 1.00 30.23 458 PRO A C 1
ATOM 3526 O O . PRO A 1 458 ? -9.079 24.419 -8.322 1.00 30.23 458 PRO A O 1
ATOM 3529 N N . ALA A 1 459 ? -7.278 25.758 -8.444 1.00 27.80 459 ALA A N 1
ATOM 3530 C CA . ALA A 1 459 ? -7.683 26.417 -9.678 1.00 27.80 459 ALA A CA 1
ATOM 3531 C C . ALA A 1 459 ? -7.930 25.381 -10.789 1.00 27.80 459 ALA A C 1
ATOM 3533 O O . ALA A 1 459 ? -7.000 24.767 -11.307 1.00 27.80 459 ALA A O 1
ATOM 3534 N N . THR A 1 460 ? -9.196 25.189 -11.156 1.00 30.36 460 THR A N 1
ATOM 3535 C CA . THR A 1 460 ? -9.601 24.364 -12.293 1.00 30.36 460 THR A CA 1
ATOM 3536 C C . THR A 1 460 ? -9.132 25.017 -13.591 1.00 30.36 460 THR A C 1
ATOM 3538 O O . THR A 1 460 ? -9.500 26.163 -13.873 1.00 30.36 460 THR A O 1
ATOM 3541 N N . LEU A 1 461 ? -8.377 24.279 -14.406 1.00 30.19 461 LEU A N 1
ATOM 3542 C CA . LEU A 1 461 ? -8.264 24.554 -15.839 1.00 30.19 461 LEU A CA 1
ATOM 3543 C C . LEU A 1 461 ? -9.672 24.540 -16.473 1.00 30.19 461 LEU A C 1
ATOM 3545 O O . LEU A 1 461 ? -10.555 23.826 -15.987 1.00 30.19 461 LEU A O 1
ATOM 3549 N N . PRO A 1 462 ? -9.928 25.353 -17.513 1.00 27.33 462 PRO A N 1
ATOM 3550 C CA . PRO A 1 462 ? -11.265 25.492 -18.072 1.00 27.33 462 PRO A CA 1
ATOM 3551 C C . PRO A 1 462 ? -11.757 24.151 -18.644 1.00 27.33 462 PRO A C 1
ATOM 3553 O O . PRO A 1 462 ? -10.989 23.461 -19.314 1.00 27.33 462 PRO A O 1
ATOM 3556 N N . PRO A 1 463 ? -13.030 23.782 -18.416 1.00 28.97 463 PRO A N 1
ATOM 3557 C CA . PRO A 1 463 ? -13.566 22.508 -18.867 1.00 28.97 463 PRO A CA 1
ATOM 3558 C C . PRO A 1 463 ? -13.660 22.474 -20.393 1.00 28.97 463 PRO A C 1
ATOM 3560 O O . PRO A 1 463 ? -14.288 23.335 -21.017 1.00 28.97 463 PRO A O 1
ATOM 3563 N N . THR A 1 464 ? -13.082 21.442 -20.997 1.00 29.50 464 THR A N 1
ATOM 3564 C CA . THR A 1 464 ? -13.413 21.018 -22.359 1.00 29.50 464 THR A CA 1
ATOM 3565 C C . THR A 1 464 ? -14.883 20.569 -22.370 1.00 29.50 464 THR A C 1
ATOM 3567 O O . THR A 1 464 ? -15.308 19.877 -21.442 1.00 29.50 464 THR A O 1
ATOM 3570 N N . PRO A 1 465 ? -15.714 20.958 -23.355 1.00 26.12 465 PRO A N 1
ATOM 3571 C CA . PRO A 1 465 ? -17.136 20.647 -23.305 1.00 26.12 465 PRO A CA 1
ATOM 3572 C C . PRO A 1 465 ? -17.356 19.145 -23.508 1.00 26.12 465 PRO A C 1
ATOM 3574 O O . PRO A 1 465 ? -16.985 18.598 -24.546 1.00 26.12 465 PRO A O 1
ATOM 3577 N N . ALA A 1 466 ? -18.007 18.497 -22.544 1.00 25.70 466 ALA A N 1
ATOM 3578 C CA . ALA A 1 466 ? -18.498 17.135 -22.701 1.00 25.70 466 ALA A CA 1
ATOM 3579 C C . ALA A 1 466 ? -19.584 17.078 -23.799 1.00 25.70 466 ALA A C 1
ATOM 3581 O O . ALA A 1 466 ? -20.469 17.945 -23.835 1.00 25.70 466 ALA A O 1
ATOM 3582 N N . PRO A 1 467 ? -19.571 16.070 -24.689 1.00 27.92 467 PRO A N 1
ATOM 3583 C CA . PRO A 1 467 ? -20.659 15.862 -25.631 1.00 27.92 467 PRO A CA 1
ATOM 3584 C C . PRO A 1 467 ? -21.919 15.409 -24.881 1.00 27.92 467 PRO A C 1
ATOM 3586 O O . PRO A 1 467 ? -21.893 14.544 -24.010 1.00 27.92 467 PRO A O 1
ATOM 3589 N N . SER A 1 468 ? -23.052 16.019 -25.223 1.00 26.95 468 SER A N 1
ATOM 3590 C CA . SER A 1 468 ? -24.349 15.735 -24.614 1.00 26.95 468 SER A CA 1
ATOM 3591 C C . SER A 1 468 ? -24.833 14.318 -24.943 1.00 26.95 468 SER A C 1
ATOM 3593 O O . SER A 1 468 ? -25.154 14.034 -26.100 1.00 26.95 468 SER A O 1
ATOM 3595 N N . LEU A 1 469 ? -24.991 13.468 -23.929 1.00 26.77 469 LEU A N 1
ATOM 3596 C CA . LEU A 1 469 ? -25.714 12.202 -24.049 1.00 26.77 469 LEU A CA 1
ATOM 3597 C C . LEU A 1 469 ? -27.222 12.481 -24.132 1.00 26.77 469 LEU A C 1
ATOM 3599 O O . LEU A 1 469 ? -27.880 12.804 -23.142 1.00 26.77 469 LEU A O 1
ATOM 3603 N N . ARG A 1 470 ? -27.793 12.365 -25.337 1.00 27.12 470 ARG A N 1
ATOM 3604 C CA . ARG A 1 470 ? -29.242 12.189 -25.492 1.00 27.12 470 ARG A CA 1
ATOM 3605 C C . ARG A 1 470 ? -29.578 10.743 -25.160 1.00 27.12 470 ARG A C 1
ATOM 3607 O O . ARG A 1 470 ? -29.157 9.832 -25.863 1.00 27.12 470 ARG A O 1
ATOM 3614 N N . GLY A 1 471 ? -30.370 10.565 -24.107 1.00 36.06 471 GLY A N 1
ATOM 3615 C CA . GLY A 1 471 ? -30.915 9.270 -23.731 1.00 36.06 471 GLY A CA 1
ATOM 3616 C C . GLY A 1 471 ? -31.694 8.627 -24.875 1.00 36.06 471 GLY A C 1
ATOM 3617 O O . GLY A 1 471 ? -32.504 9.280 -25.535 1.00 36.06 471 GLY A O 1
ATOM 3618 N N . THR A 1 472 ? -31.476 7.332 -25.072 1.00 26.50 472 THR A N 1
ATOM 3619 C CA . THR A 1 472 ? -32.432 6.472 -25.762 1.00 26.50 472 THR A CA 1
ATOM 3620 C C . THR A 1 472 ? -32.565 5.154 -25.016 1.00 26.50 472 THR A C 1
ATOM 3622 O O . THR A 1 472 ? -31.603 4.522 -24.597 1.00 26.50 472 THR A O 1
ATOM 3625 N N . THR A 1 473 ? -33.825 4.819 -24.788 1.00 27.59 473 THR A N 1
ATOM 3626 C CA . THR A 1 473 ? -34.356 3.599 -24.205 1.00 27.59 473 THR A CA 1
ATOM 3627 C C . THR A 1 473 ? -33.916 2.364 -24.987 1.00 27.59 473 THR A C 1
ATOM 3629 O O . THR A 1 473 ? -33.996 2.329 -26.214 1.00 27.59 473 THR A O 1
ATOM 3632 N N . ILE A 1 474 ? -33.512 1.331 -24.251 1.00 26.16 474 ILE A N 1
ATOM 3633 C CA . ILE A 1 474 ? -33.120 0.022 -24.775 1.00 26.16 474 ILE A CA 1
ATOM 3634 C C . ILE A 1 474 ? -34.349 -0.656 -25.394 1.00 26.16 474 ILE A C 1
ATOM 3636 O O . ILE A 1 474 ? -35.360 -0.861 -24.722 1.00 26.16 474 ILE A O 1
ATOM 3640 N N . ASN A 1 475 ? -34.250 -1.017 -26.673 1.00 26.23 475 ASN A N 1
ATOM 3641 C CA . ASN A 1 475 ? -35.197 -1.884 -27.370 1.00 26.23 475 ASN A CA 1
ATOM 3642 C C . ASN A 1 475 ? -34.385 -3.050 -27.964 1.00 26.23 475 ASN A C 1
ATOM 3644 O O . ASN A 1 475 ? -33.487 -2.796 -28.768 1.00 26.23 475 ASN A O 1
ATOM 3648 N N . PRO A 1 476 ? -34.632 -4.315 -27.585 1.00 34.16 476 PRO A N 1
ATOM 3649 C CA . PRO A 1 476 ? -33.821 -5.427 -28.052 1.00 34.16 476 PRO A CA 1
ATOM 3650 C C . PRO A 1 476 ? -34.372 -5.889 -29.398 1.00 34.16 476 PRO A C 1
ATOM 3652 O O . PRO A 1 476 ? -35.420 -6.527 -29.430 1.00 34.16 476 PRO A O 1
ATOM 3655 N N . THR A 1 477 ? -33.730 -5.503 -30.504 1.00 34.66 477 THR A N 1
ATOM 3656 C CA . THR A 1 477 ? -33.680 -6.224 -31.800 1.00 34.66 477 THR A CA 1
ATOM 3657 C C . THR A 1 477 ? -33.130 -5.307 -32.898 1.00 34.66 477 THR A C 1
ATOM 3659 O O . THR A 1 477 ? -33.885 -4.563 -33.509 1.00 34.66 477 THR A O 1
ATOM 3662 N N . ASN A 1 478 ? -31.822 -5.374 -33.163 1.00 27.25 478 ASN A N 1
ATOM 3663 C CA . ASN A 1 478 ? -31.210 -5.181 -34.487 1.00 27.25 478 ASN A CA 1
ATOM 3664 C C . ASN A 1 478 ? -29.747 -5.682 -34.449 1.00 27.25 478 ASN A C 1
ATOM 3666 O O . ASN A 1 478 ? -29.132 -5.619 -33.384 1.00 27.25 478 ASN A O 1
ATOM 3670 N N . PRO A 1 479 ? -29.205 -6.232 -35.554 1.00 32.88 479 PRO A N 1
ATOM 3671 C CA . PRO A 1 479 ? -27.803 -6.656 -35.633 1.00 32.88 479 PRO A CA 1
ATOM 3672 C C . PRO A 1 479 ? -26.868 -5.429 -35.617 1.00 32.88 479 PRO A C 1
ATOM 3674 O O . PRO A 1 479 ? -27.334 -4.335 -35.947 1.00 32.88 479 PRO A O 1
ATOM 3677 N N . PRO A 1 480 ? -25.588 -5.582 -35.222 1.00 33.00 480 PRO A N 1
ATOM 3678 C CA . PRO A 1 480 ? -24.690 -4.447 -35.008 1.00 33.00 480 PRO A CA 1
ATOM 3679 C C . PRO A 1 480 ? -24.481 -3.659 -36.309 1.00 33.00 480 PRO A C 1
ATOM 3681 O O . PRO A 1 480 ? -24.269 -4.253 -37.368 1.00 33.00 480 PRO A O 1
ATOM 3684 N N . GLU A 1 481 ? -24.574 -2.328 -36.231 1.00 34.59 481 GLU A N 1
ATOM 3685 C CA . GLU A 1 481 ? -24.141 -1.430 -37.306 1.00 34.59 481 GLU A CA 1
ATOM 3686 C C . GLU A 1 481 ? -22.625 -1.581 -37.516 1.00 34.59 481 GLU A C 1
ATOM 3688 O O . GLU A 1 481 ? -21.868 -1.657 -36.550 1.00 34.59 481 GLU A O 1
ATOM 3693 N N . GLU A 1 482 ? -22.189 -1.660 -38.779 1.00 40.22 482 GLU A N 1
ATOM 3694 C CA . GLU A 1 482 ? -20.770 -1.682 -39.150 1.00 40.22 482 GLU A CA 1
ATOM 3695 C C . GLU A 1 482 ? -20.094 -0.368 -38.741 1.00 40.22 482 GLU A C 1
ATOM 3697 O O . GLU A 1 482 ? -20.500 0.715 -39.170 1.00 40.22 482 GLU A O 1
ATOM 3702 N N . ASP A 1 483 ? -19.026 -0.482 -37.952 1.00 40.69 483 ASP A N 1
ATOM 3703 C CA . ASP A 1 483 ? -18.113 0.611 -37.648 1.00 40.69 483 ASP A CA 1
ATOM 3704 C C . ASP A 1 483 ? -17.416 1.093 -38.938 1.00 40.69 483 ASP A C 1
ATOM 3706 O O . ASP A 1 483 ? -16.804 0.322 -39.686 1.00 40.69 483 ASP A O 1
ATOM 3710 N N . THR A 1 484 ? -17.545 2.386 -39.237 1.00 39.75 484 THR A N 1
ATOM 3711 C CA . THR A 1 484 ? -16.981 3.028 -40.439 1.00 39.75 484 THR A CA 1
ATOM 3712 C C . THR A 1 484 ? -15.812 3.962 -40.122 1.00 39.75 484 THR A C 1
ATOM 3714 O O . THR A 1 484 ? -15.318 4.647 -41.023 1.00 39.75 484 THR A O 1
ATOM 3717 N N . THR A 1 485 ? -15.351 3.988 -38.870 1.00 40.28 485 THR A N 1
ATOM 3718 C CA . THR A 1 485 ? -14.246 4.842 -38.424 1.00 40.28 485 THR A CA 1
ATOM 3719 C C . THR A 1 485 ? -12.913 4.286 -38.960 1.00 40.28 485 THR A C 1
ATOM 3721 O O . THR A 1 485 ? -12.664 3.088 -38.832 1.00 40.28 485 THR A O 1
ATOM 3724 N N . PRO A 1 486 ? -12.060 5.083 -39.639 1.00 42.19 486 PRO A N 1
ATOM 3725 C CA . PRO A 1 486 ? -10.767 4.595 -40.122 1.00 42.19 486 PRO A CA 1
ATOM 3726 C C . PRO A 1 486 ? -9.818 4.308 -38.945 1.00 42.19 486 PRO A C 1
ATOM 3728 O O . PRO A 1 486 ? -9.744 5.153 -38.051 1.00 42.19 486 PRO A O 1
ATOM 3731 N N . PRO A 1 487 ? -9.050 3.201 -38.961 1.00 44.94 487 PRO A N 1
ATOM 3732 C CA . PRO A 1 487 ? -8.018 2.958 -37.956 1.00 44.94 487 PRO A CA 1
ATOM 3733 C C . PRO A 1 487 ? -6.910 4.013 -38.050 1.00 44.94 487 PRO A C 1
ATOM 3735 O O . PRO A 1 487 ? -6.615 4.529 -39.138 1.00 44.94 487 PRO A O 1
ATOM 3738 N N . ILE A 1 488 ? -6.276 4.313 -36.916 1.00 46.81 488 ILE A N 1
ATOM 3739 C CA . ILE A 1 488 ? -5.086 5.165 -36.875 1.00 46.81 488 ILE A CA 1
ATOM 3740 C C . ILE A 1 488 ? -3.891 4.281 -37.248 1.00 46.81 488 ILE A C 1
ATOM 3742 O O . ILE A 1 488 ? -3.710 3.188 -36.721 1.00 46.81 488 ILE A O 1
ATOM 3746 N N . VAL A 1 489 ? -3.102 4.726 -38.225 1.00 48.50 489 VAL A N 1
ATOM 3747 C CA . VAL A 1 489 ? -1.934 3.992 -38.726 1.00 48.50 489 VAL A CA 1
ATOM 3748 C C . VAL A 1 489 ? -0.716 4.896 -38.605 1.00 48.50 489 VAL A C 1
ATOM 3750 O O . VAL A 1 489 ? -0.696 5.987 -39.179 1.00 48.50 489 VAL A O 1
ATOM 3753 N N . HIS A 1 490 ? 0.289 4.438 -37.862 1.00 46.53 490 HIS A N 1
ATOM 3754 C CA . HIS A 1 490 ? 1.549 5.135 -37.615 1.00 46.53 490 HIS A CA 1
ATOM 3755 C C . HIS A 1 490 ? 2.658 4.488 -38.451 1.00 46.53 490 HIS A C 1
ATOM 3757 O O . HIS A 1 490 ? 2.678 3.274 -38.683 1.00 46.53 490 HIS A O 1
ATOM 3763 N N . PHE A 1 491 ? 3.564 5.326 -38.953 1.00 51.44 491 PHE A N 1
ATOM 3764 C CA . PHE A 1 491 ? 4.651 4.931 -39.842 1.00 51.44 491 PHE A CA 1
ATOM 3765 C C . PHE A 1 491 ? 5.970 5.391 -39.240 1.00 51.44 491 PHE A C 1
ATOM 3767 O O . PHE A 1 491 ? 6.133 6.577 -38.965 1.00 51.44 491 PHE A O 1
ATOM 3774 N N . PHE A 1 492 ? 6.921 4.472 -39.111 1.00 49.25 492 PHE A N 1
ATOM 3775 C CA . PHE A 1 492 ? 8.235 4.766 -38.547 1.00 49.25 492 PHE A CA 1
ATOM 3776 C C . PHE A 1 492 ? 9.334 4.556 -39.602 1.00 49.25 492 PHE A C 1
ATOM 3778 O O . PHE A 1 492 ? 9.206 3.714 -40.497 1.00 49.25 492 PHE A O 1
ATOM 3785 N N . ASN A 1 493 ? 10.426 5.320 -39.480 1.00 50.34 493 ASN A N 1
ATOM 3786 C CA . ASN A 1 493 ? 11.707 5.188 -40.201 1.00 50.34 493 ASN A CA 1
ATOM 3787 C C . ASN A 1 493 ? 11.896 5.764 -41.618 1.00 50.34 493 ASN A C 1
ATOM 3789 O O . ASN A 1 493 ? 12.971 5.558 -42.175 1.00 50.34 493 ASN A O 1
ATOM 3793 N N . THR A 1 494 ? 10.986 6.547 -42.208 1.00 52.91 494 THR A N 1
ATOM 3794 C CA . THR A 1 494 ? 11.369 7.366 -43.389 1.00 52.91 494 THR A CA 1
ATOM 3795 C C . THR A 1 494 ? 10.513 8.620 -43.523 1.00 52.91 494 THR A C 1
ATOM 3797 O O . THR A 1 494 ? 9.327 8.544 -43.839 1.00 52.91 494 THR A O 1
ATOM 3800 N N . GLU A 1 495 ? 11.132 9.782 -43.346 1.00 51.91 495 GLU A N 1
ATOM 3801 C CA . GLU A 1 495 ? 10.560 11.043 -43.810 1.00 51.91 495 GLU A CA 1
ATOM 3802 C C . GLU A 1 495 ? 10.877 11.236 -45.299 1.00 51.91 495 GLU A C 1
ATOM 3804 O O . GLU A 1 495 ? 11.832 10.669 -45.843 1.00 51.91 495 GLU A O 1
ATOM 3809 N N . ALA A 1 496 ? 10.078 12.043 -45.995 1.00 51.34 496 ALA A N 1
ATOM 3810 C CA . ALA A 1 496 ? 10.361 12.361 -47.389 1.00 51.34 496 ALA A CA 1
ATOM 3811 C C . ALA A 1 496 ? 11.743 13.038 -47.511 1.00 51.34 496 ALA A C 1
ATOM 3813 O O . ALA A 1 496 ? 11.983 14.077 -46.903 1.00 51.34 496 ALA A O 1
ATOM 3814 N N . GLY A 1 497 ? 12.640 12.465 -48.321 1.00 50.12 497 GLY A N 1
ATOM 3815 C CA . GLY A 1 497 ? 13.988 13.002 -48.551 1.00 50.12 497 GLY A CA 1
ATOM 3816 C C . GLY A 1 497 ? 15.108 12.395 -47.694 1.00 50.12 497 GLY A C 1
ATOM 3817 O O . GLY A 1 497 ? 16.230 12.892 -47.740 1.00 50.12 497 GLY A O 1
ATOM 3818 N N . THR A 1 498 ? 14.850 11.315 -46.945 1.00 58.66 498 THR A N 1
ATOM 3819 C CA . THR A 1 498 ? 15.890 10.582 -46.193 1.00 58.66 498 THR A CA 1
ATOM 3820 C C . THR A 1 498 ? 16.937 9.944 -47.120 1.00 58.66 498 THR A C 1
ATOM 3822 O O . THR A 1 498 ? 16.575 9.319 -48.115 1.00 58.66 498 THR A O 1
ATOM 3825 N N . TYR A 1 499 ? 18.228 10.030 -46.770 1.00 62.69 499 TYR A N 1
ATOM 3826 C CA . TYR A 1 499 ? 19.320 9.314 -47.443 1.00 62.69 499 TYR A CA 1
ATOM 3827 C C . TYR A 1 499 ? 19.706 8.030 -46.692 1.00 62.69 499 TYR A C 1
ATOM 3829 O O . TYR A 1 499 ? 20.220 8.109 -45.581 1.00 62.69 499 TYR A O 1
ATOM 3837 N N . LEU A 1 500 ? 19.507 6.861 -47.308 1.00 65.94 500 LEU A N 1
ATOM 3838 C CA . LEU A 1 500 ? 19.853 5.549 -46.753 1.00 65.94 500 LEU A CA 1
ATOM 3839 C C . LEU A 1 500 ? 21.213 5.062 -47.269 1.00 65.94 500 LEU A C 1
ATOM 3841 O O . LEU A 1 500 ? 21.534 5.194 -48.453 1.00 65.94 500 LEU A O 1
ATOM 3845 N N . THR A 1 501 ? 21.992 4.435 -46.393 1.00 61.03 501 THR A N 1
ATOM 3846 C CA . THR A 1 501 ? 23.319 3.865 -46.703 1.00 61.03 501 THR A CA 1
ATOM 3847 C C . THR A 1 501 ? 23.333 2.332 -46.676 1.00 61.03 501 THR A C 1
ATOM 3849 O O . THR A 1 501 ? 24.212 1.719 -47.280 1.00 61.03 501 THR A O 1
ATOM 3852 N N . THR A 1 502 ? 22.332 1.704 -46.046 1.00 63.59 502 THR A N 1
ATOM 3853 C CA . THR A 1 502 ? 22.166 0.244 -45.971 1.00 63.59 502 THR A CA 1
ATOM 3854 C C . THR A 1 502 ? 21.381 -0.314 -47.158 1.00 63.59 502 THR A C 1
ATOM 3856 O O . THR A 1 502 ? 20.396 0.275 -47.602 1.00 63.59 502 THR A O 1
ATOM 3859 N N . ASN A 1 503 ? 21.808 -1.472 -47.665 1.00 69.56 503 ASN A N 1
ATOM 3860 C CA . ASN A 1 503 ? 21.138 -2.199 -48.744 1.00 69.56 503 ASN A CA 1
ATOM 3861 C C . ASN A 1 503 ? 19.938 -3.034 -48.262 1.00 69.56 503 ASN A C 1
ATOM 3863 O O . ASN A 1 503 ? 19.237 -3.605 -49.095 1.00 69.56 503 ASN A O 1
ATOM 3867 N N . THR A 1 504 ? 19.683 -3.110 -46.953 1.00 69.38 504 THR A N 1
ATOM 3868 C CA . THR A 1 504 ? 18.542 -3.839 -46.377 1.00 69.38 504 THR A CA 1
ATOM 3869 C C . THR A 1 504 ? 17.819 -3.026 -45.298 1.00 69.38 504 THR A C 1
ATOM 3871 O O . THR A 1 504 ? 17.873 -3.393 -44.122 1.00 69.38 504 THR A O 1
ATOM 3874 N N . PRO A 1 505 ? 17.171 -1.899 -45.641 1.00 66.38 505 PRO A N 1
ATOM 3875 C CA . PRO A 1 505 ? 16.364 -1.162 -44.675 1.00 66.38 505 PRO A CA 1
ATOM 3876 C C . PRO A 1 505 ? 15.145 -1.965 -44.204 1.00 66.38 505 PRO A C 1
ATOM 3878 O O . PRO A 1 505 ? 14.590 -2.794 -44.937 1.00 66.38 505 PRO A O 1
ATOM 3881 N N . VAL A 1 506 ? 14.716 -1.670 -42.977 1.00 61.62 506 VAL A N 1
ATOM 3882 C CA . VAL A 1 506 ? 13.488 -2.191 -42.366 1.00 61.62 506 VAL A CA 1
ATOM 3883 C C . VAL A 1 506 ? 12.455 -1.070 -42.335 1.00 61.62 506 VAL A C 1
ATOM 3885 O O . VAL A 1 506 ? 12.759 0.038 -41.895 1.00 61.62 506 VAL A O 1
ATOM 3888 N N . PHE A 1 507 ? 11.245 -1.348 -42.817 1.00 68.19 507 PHE A N 1
ATOM 3889 C CA . PHE A 1 507 ? 10.121 -0.407 -42.789 1.00 68.19 507 PHE A CA 1
ATOM 3890 C C . PHE A 1 507 ? 9.088 -0.899 -41.784 1.00 68.19 507 PHE A C 1
ATOM 3892 O O . PHE A 1 507 ? 8.802 -2.091 -41.790 1.00 68.19 507 PHE A O 1
ATOM 3899 N N . HIS A 1 508 ? 8.500 -0.016 -40.975 1.00 61.12 508 HIS A N 1
ATOM 3900 C CA . HIS A 1 508 ? 7.521 -0.396 -39.951 1.00 61.12 508 HIS A CA 1
ATOM 3901 C C . HIS A 1 508 ? 6.158 0.247 -40.223 1.00 61.12 508 HIS A C 1
ATOM 3903 O O . HIS A 1 508 ? 6.071 1.443 -40.519 1.00 61.12 508 HIS A O 1
ATOM 3909 N N . VAL A 1 509 ? 5.094 -0.555 -40.128 1.00 62.88 509 VAL A N 1
ATOM 3910 C CA . VAL A 1 509 ? 3.697 -0.099 -40.157 1.00 62.88 509 VAL A CA 1
ATOM 3911 C C . VAL A 1 509 ? 2.983 -0.634 -38.925 1.00 62.88 509 VAL A C 1
ATOM 3913 O O . VAL A 1 509 ? 2.973 -1.848 -38.700 1.00 62.88 509 VAL A O 1
ATOM 3916 N N . TRP A 1 510 ? 2.355 0.280 -38.193 1.00 60.59 510 TRP A N 1
ATOM 3917 C CA . TRP A 1 510 ? 1.480 0.007 -37.056 1.00 60.59 510 TRP A CA 1
ATOM 3918 C C . TRP A 1 510 ? 0.040 0.372 -37.411 1.00 60.59 510 TRP A C 1
ATOM 3920 O O . TRP A 1 510 ? -0.181 1.400 -38.052 1.00 60.59 510 TRP A O 1
ATOM 3930 N N . ALA A 1 511 ? -0.931 -0.450 -37.013 1.00 58.78 511 ALA A N 1
ATOM 3931 C CA . ALA A 1 511 ? -2.355 -0.151 -37.154 1.00 58.78 511 ALA A CA 1
ATOM 3932 C C . ALA A 1 511 ? -3.096 -0.484 -35.854 1.00 58.78 511 ALA A C 1
ATOM 3934 O O . ALA A 1 511 ? -3.088 -1.648 -35.440 1.00 58.78 511 ALA A O 1
ATOM 3935 N N . SER A 1 512 ? -3.750 0.512 -35.250 1.00 52.59 512 SER A N 1
ATOM 3936 C CA . SER A 1 512 ? -4.555 0.317 -34.044 1.00 52.59 512 SER A CA 1
ATOM 3937 C C . SER A 1 512 ? -5.965 -0.191 -34.341 1.00 52.59 512 SER A C 1
ATOM 3939 O O . SER A 1 512 ? -6.602 0.198 -35.323 1.00 52.59 512 SER A O 1
ATOM 3941 N N . ASP A 1 513 ? -6.431 -1.052 -33.436 1.00 54.38 513 ASP A N 1
ATOM 3942 C CA . ASP A 1 513 ? -7.838 -1.248 -33.085 1.00 54.38 513 ASP A CA 1
ATOM 3943 C C . ASP A 1 513 ? -8.787 -1.712 -34.211 1.00 54.38 513 ASP A C 1
ATOM 3945 O O . ASP A 1 513 ? -9.855 -1.144 -34.436 1.00 54.38 513 ASP A O 1
ATOM 3949 N N . ASP A 1 514 ? -8.434 -2.789 -34.934 1.00 54.75 514 ASP A N 1
ATOM 3950 C CA . ASP A 1 514 ? -9.435 -3.500 -35.743 1.00 54.75 514 ASP A CA 1
ATOM 3951 C C . ASP A 1 514 ? -9.133 -5.000 -35.963 1.00 54.75 514 ASP A C 1
ATOM 3953 O O . ASP A 1 514 ? -8.277 -5.422 -36.760 1.00 54.75 514 ASP A O 1
ATOM 3957 N N . SER A 1 515 ? -9.942 -5.846 -35.315 1.00 55.59 515 SER A N 1
ATOM 3958 C CA . SER A 1 515 ? -9.960 -7.304 -35.513 1.00 55.59 515 SER A CA 1
ATOM 3959 C C . SER A 1 515 ? -10.211 -7.733 -36.976 1.00 55.59 515 SER A C 1
ATOM 3961 O O . SER A 1 515 ? -9.856 -8.852 -37.361 1.00 55.59 515 SER A O 1
ATOM 3963 N N . SER A 1 516 ? -10.742 -6.848 -37.831 1.00 57.59 516 SER A N 1
ATOM 3964 C CA . SER A 1 516 ? -11.060 -7.097 -39.243 1.00 57.59 516 SER A CA 1
ATOM 3965 C C . SER A 1 516 ? -9.858 -7.053 -40.200 1.00 57.59 516 SER A C 1
ATOM 3967 O O . SER A 1 516 ? -9.944 -7.603 -41.307 1.00 57.59 516 SER A O 1
ATOM 3969 N N . ILE A 1 517 ? -8.721 -6.470 -39.792 1.00 61.41 517 ILE A N 1
ATOM 3970 C CA . ILE A 1 517 ? -7.507 -6.376 -40.621 1.00 61.41 517 ILE A CA 1
ATOM 3971 C C . ILE A 1 517 ? -6.908 -7.771 -40.852 1.00 61.41 517 ILE A C 1
ATOM 3973 O O . ILE A 1 517 ? -6.509 -8.455 -39.911 1.00 61.41 517 ILE A O 1
ATOM 3977 N N . ARG A 1 518 ? -6.795 -8.204 -42.115 1.00 60.91 518 ARG A N 1
ATOM 3978 C CA . ARG A 1 518 ? -6.238 -9.524 -42.476 1.00 60.91 518 ARG A CA 1
ATOM 3979 C C . ARG A 1 518 ? -4.803 -9.501 -42.987 1.00 60.91 518 ARG A C 1
ATOM 3981 O O . ARG A 1 518 ? -4.122 -10.513 -42.871 1.00 60.91 518 ARG A O 1
ATOM 3988 N N . SER A 1 519 ? -4.363 -8.422 -43.637 1.00 64.62 519 SER A N 1
ATOM 3989 C CA . SER A 1 519 ? -2.979 -8.314 -44.126 1.00 64.62 519 SER A CA 1
ATOM 3990 C C . SER A 1 519 ? -2.560 -6.871 -44.390 1.00 64.62 519 SER A C 1
ATOM 3992 O O . SER A 1 519 ? -3.390 -6.043 -44.775 1.00 64.62 519 SER A O 1
ATOM 3994 N N . VAL A 1 520 ? -1.258 -6.607 -44.257 1.00 66.00 520 VAL A N 1
ATOM 3995 C CA . VAL A 1 520 ? -0.593 -5.384 -44.722 1.00 66.00 520 VAL A CA 1
ATOM 3996 C C . VAL A 1 520 ? 0.305 -5.754 -45.900 1.00 66.00 520 VAL A C 1
ATOM 3998 O O . VAL A 1 520 ? 1.088 -6.702 -45.836 1.00 66.00 520 VAL A O 1
ATOM 4001 N N . LYS A 1 521 ? 0.188 -5.026 -47.013 1.00 70.50 521 LYS A N 1
ATOM 4002 C CA . LYS A 1 521 ? 1.008 -5.234 -48.211 1.00 70.50 521 LYS A CA 1
ATOM 4003 C C . LYS A 1 521 ? 1.796 -3.984 -48.544 1.00 70.50 521 LYS A C 1
ATOM 4005 O O . LYS A 1 521 ? 1.227 -2.908 -48.714 1.00 70.50 521 LYS A O 1
ATOM 4010 N N . PHE A 1 522 ? 3.088 -4.174 -48.754 1.00 71.75 522 PHE A N 1
ATOM 4011 C CA . PHE A 1 522 ? 4.020 -3.110 -49.082 1.00 71.75 522 PHE A CA 1
ATOM 4012 C C . PHE A 1 522 ? 4.318 -3.080 -50.577 1.00 71.75 522 PHE A C 1
ATOM 4014 O O . PHE A 1 522 ? 4.340 -4.116 -51.249 1.00 71.75 522 PHE A O 1
ATOM 4021 N N . GLN A 1 523 ? 4.545 -1.878 -51.093 1.00 78.06 523 GLN A N 1
ATOM 4022 C CA . GLN A 1 523 ? 5.065 -1.652 -52.432 1.00 78.06 523 GLN A CA 1
ATOM 4023 C C . GLN A 1 523 ? 6.309 -0.793 -52.353 1.00 78.06 523 GLN A C 1
ATOM 4025 O O . GLN A 1 523 ? 6.310 0.234 -51.680 1.00 78.06 523 GLN A O 1
ATOM 4030 N N . LEU A 1 524 ? 7.315 -1.199 -53.115 1.00 80.12 524 LEU A N 1
ATOM 4031 C CA . LEU A 1 524 ? 8.551 -0.461 -53.296 1.00 80.12 524 LEU A CA 1
ATOM 4032 C C . LEU A 1 524 ? 8.667 -0.061 -54.765 1.00 80.12 524 LEU A C 1
ATOM 4034 O O . LEU A 1 524 ? 8.307 -0.832 -55.655 1.00 80.12 524 LEU A O 1
ATOM 4038 N N . ARG A 1 525 ? 9.140 1.148 -55.020 1.00 85.19 525 ARG A N 1
ATOM 4039 C CA . ARG A 1 525 ? 9.410 1.704 -56.338 1.00 85.19 525 ARG A CA 1
ATOM 4040 C C . ARG A 1 525 ? 10.895 1.999 -56.430 1.00 85.19 525 ARG A C 1
ATOM 4042 O O . ARG A 1 525 ? 11.416 2.718 -55.582 1.00 85.19 525 ARG A O 1
ATOM 4049 N N . ASP A 1 526 ? 11.534 1.432 -57.441 1.00 84.69 526 ASP A N 1
ATOM 4050 C CA . ASP A 1 526 ? 12.953 1.654 -57.711 1.00 84.69 526 ASP A CA 1
ATOM 4051 C C . ASP A 1 526 ? 13.212 2.993 -58.436 1.00 84.69 526 ASP A C 1
ATOM 4053 O O . ASP A 1 526 ? 12.259 3.610 -58.932 1.00 84.69 526 ASP A O 1
ATOM 4057 N N . PRO A 1 527 ? 14.476 3.458 -58.513 1.00 84.00 527 PRO A N 1
ATOM 4058 C CA . PRO A 1 527 ? 14.869 4.684 -59.214 1.00 84.00 527 PRO A CA 1
ATOM 4059 C C . PRO A 1 527 ? 14.464 4.734 -60.684 1.00 84.00 527 PRO A C 1
ATOM 4061 O O . PRO A 1 527 ? 14.271 5.812 -61.248 1.00 84.00 527 PRO A O 1
ATOM 4064 N N . SER A 1 528 ? 14.282 3.573 -61.310 1.00 81.56 528 SER A N 1
ATOM 4065 C CA . SER A 1 528 ? 13.781 3.454 -62.681 1.00 81.56 528 SER A CA 1
ATOM 4066 C C . SER A 1 528 ? 12.251 3.587 -62.786 1.00 81.56 528 SER A C 1
ATOM 4068 O O . SER A 1 528 ? 11.699 3.599 -63.889 1.00 81.56 528 SER A O 1
ATOM 4070 N N . GLY A 1 529 ? 11.549 3.711 -61.656 1.00 79.19 529 GLY A N 1
ATOM 4071 C CA . GLY A 1 529 ? 10.101 3.879 -61.560 1.00 79.19 529 GLY A CA 1
ATOM 4072 C C . GLY A 1 529 ? 9.305 2.570 -61.556 1.00 79.19 529 GLY A C 1
ATOM 4073 O O . GLY A 1 529 ? 8.069 2.617 -61.582 1.00 79.19 529 GLY A O 1
ATOM 4074 N N . ASN A 1 530 ? 9.962 1.406 -61.508 1.00 82.62 530 ASN A N 1
ATOM 4075 C CA . ASN A 1 530 ? 9.283 0.112 -61.496 1.00 82.62 530 ASN A CA 1
ATOM 4076 C C . ASN A 1 530 ? 8.782 -0.223 -60.090 1.00 82.62 530 ASN A C 1
ATOM 4078 O O . ASN A 1 530 ? 9.499 -0.087 -59.103 1.00 82.62 530 ASN A O 1
ATOM 4082 N N . ILE A 1 531 ? 7.544 -0.716 -59.999 1.00 78.62 531 ILE A N 1
ATOM 4083 C CA . ILE A 1 531 ? 6.962 -1.182 -58.735 1.00 78.62 531 ILE A CA 1
ATOM 4084 C C . ILE A 1 531 ? 7.327 -2.654 -58.515 1.00 78.62 531 ILE A C 1
ATOM 4086 O O . ILE A 1 531 ? 6.927 -3.518 -59.299 1.00 78.62 531 ILE A O 1
ATOM 4090 N N . ARG A 1 532 ? 8.008 -2.949 -57.407 1.00 70.31 532 ARG A N 1
ATOM 4091 C CA . ARG A 1 532 ? 8.317 -4.296 -56.913 1.00 70.31 532 ARG A CA 1
ATOM 4092 C C . ARG A 1 532 ? 7.202 -4.757 -55.940 1.00 70.31 532 ARG A C 1
ATOM 4094 O O . ARG A 1 532 ? 6.758 -3.992 -55.087 1.00 70.31 532 ARG A O 1
ATOM 4101 N N . ASN A 1 533 ? 6.697 -5.986 -56.101 1.00 53.28 533 ASN A N 1
ATOM 4102 C CA . ASN A 1 533 ? 5.583 -6.630 -55.356 1.00 53.28 533 ASN A CA 1
ATOM 4103 C C . ASN A 1 533 ? 6.023 -8.079 -55.019 1.00 53.28 533 ASN A C 1
ATOM 4105 O O . ASN A 1 533 ? 6.600 -8.698 -55.905 1.00 53.28 533 ASN A O 1
ATOM 4109 N N . GLN A 1 534 ? 5.778 -8.763 -53.890 1.00 50.41 534 GLN A N 1
ATOM 4110 C CA . GLN A 1 534 ? 5.091 -8.556 -52.603 1.00 50.41 534 GLN A CA 1
ATOM 4111 C C . GLN A 1 534 ? 5.966 -9.242 -51.531 1.00 50.41 534 GLN A C 1
ATOM 4113 O O . GLN A 1 534 ? 6.289 -10.415 -51.709 1.00 50.41 534 GLN A O 1
ATOM 4118 N N . VAL A 1 535 ? 6.292 -8.578 -50.421 1.00 51.00 535 VAL A N 1
ATOM 4119 C CA . VAL A 1 535 ? 6.619 -9.291 -49.173 1.00 51.00 535 VAL A CA 1
ATOM 4120 C C . VAL A 1 535 ? 5.315 -9.326 -48.381 1.00 51.00 535 VAL A C 1
ATOM 4122 O O . VAL A 1 535 ? 4.719 -8.271 -48.149 1.00 51.00 535 VAL A O 1
ATOM 4125 N N . ASN A 1 536 ? 4.812 -10.518 -48.050 1.00 44.53 536 ASN A N 1
ATOM 4126 C CA . ASN A 1 536 ? 3.811 -10.618 -46.992 1.00 44.53 536 ASN A CA 1
ATOM 4127 C C . ASN A 1 536 ? 4.557 -10.248 -45.710 1.00 44.53 536 ASN A C 1
ATOM 4129 O O . ASN A 1 536 ? 5.480 -10.963 -45.332 1.00 44.53 536 ASN A O 1
ATOM 4133 N N . GLY A 1 537 ? 4.221 -9.117 -45.091 1.00 46.97 537 GLY A N 1
ATOM 4134 C CA . GLY A 1 537 ? 4.554 -8.957 -43.684 1.00 46.97 537 GLY A CA 1
ATOM 4135 C C . GLY A 1 537 ? 3.697 -9.978 -42.954 1.00 46.97 537 GLY A C 1
ATOM 4136 O O . GLY A 1 537 ? 2.471 -9.864 -43.003 1.00 46.97 537 GLY A O 1
ATOM 4137 N N . ASP A 1 538 ? 4.308 -11.019 -42.398 1.00 44.38 538 ASP A N 1
ATOM 4138 C CA . ASP A 1 538 ? 3.589 -11.883 -41.473 1.00 44.38 538 ASP A CA 1
ATOM 4139 C C . ASP A 1 538 ? 3.120 -10.981 -40.329 1.00 44.38 538 ASP A C 1
ATOM 4141 O O . ASP A 1 538 ? 3.931 -10.334 -39.667 1.00 44.38 538 ASP A O 1
ATOM 4145 N N . LEU A 1 539 ? 1.801 -10.861 -40.170 1.00 45.78 539 LEU A N 1
ATOM 4146 C CA . LEU A 1 539 ? 1.220 -10.221 -39.001 1.00 45.78 539 LEU A CA 1
ATOM 4147 C C . LEU A 1 539 ? 1.533 -11.141 -37.825 1.00 45.78 539 LEU A C 1
ATOM 4149 O O . LEU A 1 539 ? 0.913 -12.197 -37.691 1.00 45.78 539 LEU A O 1
ATOM 4153 N N . ALA A 1 540 ? 2.522 -10.782 -37.015 1.00 42.06 540 ALA A N 1
ATOM 4154 C CA . ALA A 1 540 ? 2.662 -11.389 -35.705 1.00 42.06 540 ALA A CA 1
ATOM 4155 C C . ALA A 1 540 ? 1.552 -10.798 -34.823 1.00 42.06 540 ALA A C 1
ATOM 4157 O O . ALA A 1 540 ? 1.530 -9.591 -34.592 1.00 42.06 540 ALA A O 1
ATOM 4158 N N . GLU A 1 541 ? 0.598 -11.627 -34.389 1.00 35.56 541 GLU A N 1
ATOM 4159 C CA . GLU A 1 541 ? -0.258 -11.284 -33.249 1.00 35.56 541 GLU A CA 1
ATOM 4160 C C . GLU A 1 541 ? 0.636 -11.262 -32.007 1.00 35.56 541 GLU A C 1
ATOM 4162 O O . GLU A 1 541 ? 1.222 -12.285 -31.647 1.00 35.56 541 GLU A O 1
ATOM 4167 N N . VAL A 1 542 ? 0.750 -10.102 -31.365 1.00 35.47 542 VAL A N 1
ATOM 4168 C CA . VAL A 1 542 ? 1.243 -10.006 -29.990 1.00 35.47 542 VAL A CA 1
ATOM 4169 C C . VAL A 1 542 ? -0.006 -10.011 -29.112 1.00 35.47 542 VAL A C 1
ATOM 4171 O O . VAL A 1 542 ? -0.945 -9.260 -29.357 1.00 35.47 542 VAL A O 1
ATOM 4174 N N . SER A 1 543 ? -0.093 -10.953 -28.174 1.00 33.66 543 SER A N 1
ATOM 4175 C CA . SER A 1 543 ? -1.345 -11.336 -27.502 1.00 33.66 543 SER A CA 1
ATOM 4176 C C . SER A 1 543 ? -1.799 -10.383 -26.391 1.00 33.66 543 SER A C 1
ATOM 4178 O O . SER A 1 543 ? -2.455 -10.825 -25.451 1.00 33.66 543 SER A O 1
ATOM 4180 N N . ILE A 1 544 ? -1.427 -9.109 -26.457 1.00 35.31 544 ILE A N 1
ATOM 4181 C CA . ILE A 1 544 ? -1.798 -8.086 -25.482 1.00 35.31 544 ILE A CA 1
ATOM 4182 C C . ILE A 1 544 ? -2.208 -6.866 -26.328 1.00 35.31 544 ILE A C 1
ATOM 4184 O O . ILE A 1 544 ? -1.447 -6.438 -27.188 1.00 35.31 544 ILE A O 1
ATOM 4188 N N . ASP A 1 545 ? -3.458 -6.418 -26.184 1.00 36.66 545 ASP A N 1
ATOM 4189 C CA . ASP A 1 545 ? -4.063 -5.210 -26.793 1.00 36.66 545 ASP A CA 1
ATOM 4190 C C . ASP A 1 545 ? -4.540 -5.210 -28.262 1.00 36.66 545 ASP A C 1
ATOM 4192 O O . ASP A 1 545 ? -4.839 -4.157 -28.816 1.00 36.66 545 ASP A O 1
ATOM 4196 N N . HIS A 1 546 ? -4.743 -6.365 -28.908 1.00 46.53 546 HIS A N 1
ATOM 4197 C CA . HIS A 1 546 ? -5.337 -6.433 -30.266 1.00 46.53 546 HIS A CA 1
ATOM 4198 C C . HIS A 1 546 ? -4.590 -5.621 -31.358 1.00 46.53 546 HIS A C 1
ATOM 4200 O O . HIS A 1 546 ? -5.155 -5.330 -32.419 1.00 46.53 546 HIS A O 1
ATOM 4206 N N . GLU A 1 547 ? -3.309 -5.309 -31.154 1.00 51.81 547 GLU A N 1
ATOM 4207 C CA . GLU A 1 547 ? -2.480 -4.570 -32.110 1.00 51.81 547 GLU A CA 1
ATOM 4208 C C . GLU A 1 547 ? -1.900 -5.459 -33.225 1.00 51.81 547 GLU A C 1
ATOM 4210 O O . GLU A 1 547 ? -1.627 -6.649 -33.037 1.00 51.81 547 GLU A O 1
ATOM 4215 N N . LYS A 1 548 ? -1.683 -4.885 -34.421 1.00 56.66 548 LYS A N 1
ATOM 4216 C CA . LYS A 1 548 ? -1.130 -5.606 -35.584 1.00 56.66 548 LYS A CA 1
ATOM 4217 C C . LYS A 1 548 ? 0.065 -4.878 -36.198 1.00 56.66 548 LYS A C 1
ATOM 4219 O O . LYS A 1 548 ? -0.070 -3.772 -36.721 1.00 56.66 548 LYS A O 1
ATOM 4224 N N . TRP A 1 549 ? 1.211 -5.562 -36.224 1.00 57.62 549 TRP A N 1
ATOM 4225 C CA . TRP A 1 549 ? 2.487 -5.042 -36.726 1.00 57.62 549 TRP A CA 1
ATOM 4226 C C . TRP A 1 549 ? 2.932 -5.712 -38.030 1.00 57.62 549 TRP A C 1
ATOM 4228 O O . TRP A 1 549 ? 2.748 -6.916 -38.224 1.00 57.62 549 TRP A O 1
ATOM 4238 N N . ALA A 1 550 ? 3.570 -4.939 -38.918 1.00 62.81 550 ALA A N 1
ATOM 4239 C CA . ALA A 1 550 ? 4.260 -5.477 -40.091 1.00 62.81 550 ALA A CA 1
ATOM 4240 C C . ALA A 1 550 ? 5.582 -4.739 -40.371 1.00 62.81 550 ALA A C 1
ATOM 4242 O O . ALA A 1 550 ? 5.582 -3.538 -40.647 1.00 62.81 550 ALA A O 1
ATOM 4243 N N . SER A 1 551 ? 6.690 -5.491 -40.369 1.00 61.69 551 SER A N 1
ATOM 4244 C CA . SER A 1 551 ? 8.057 -4.948 -40.456 1.00 61.69 551 SER A CA 1
ATOM 4245 C C . SER A 1 551 ? 8.896 -5.607 -41.568 1.00 61.69 551 SER A C 1
ATOM 4247 O O . SER A 1 551 ? 9.815 -6.376 -41.274 1.00 61.69 551 SER A O 1
ATOM 4249 N N . PRO A 1 552 ? 8.583 -5.415 -42.864 1.00 64.62 552 PRO A N 1
ATOM 4250 C CA . PRO A 1 552 ? 9.330 -6.068 -43.933 1.00 64.62 552 PRO A CA 1
ATOM 4251 C C . PRO A 1 552 ? 10.753 -5.514 -44.065 1.00 64.62 552 PRO A C 1
ATOM 4253 O O . PRO A 1 552 ? 10.970 -4.308 -44.207 1.00 64.62 552 PRO A O 1
ATOM 4256 N N . GLN A 1 553 ? 11.719 -6.424 -44.153 1.00 63.81 553 GLN A N 1
ATOM 4257 C CA . GLN A 1 553 ? 13.032 -6.118 -44.712 1.00 63.81 553 GLN A CA 1
ATOM 4258 C C . GLN A 1 553 ? 12.928 -6.065 -46.239 1.00 63.81 553 GLN A C 1
ATOM 4260 O O . GLN A 1 553 ? 12.359 -6.968 -46.861 1.00 63.81 553 GLN A O 1
ATOM 4265 N N . MET A 1 554 ? 13.484 -5.026 -46.862 1.00 69.00 554 MET A N 1
ATOM 4266 C CA . MET A 1 554 ? 13.539 -4.923 -48.325 1.00 69.00 554 MET A CA 1
ATOM 4267 C C . MET A 1 554 ? 14.975 -4.755 -48.795 1.00 69.00 554 MET A C 1
ATOM 4269 O O . MET A 1 554 ? 15.752 -4.057 -48.161 1.00 69.00 554 MET A O 1
ATOM 4273 N N . THR A 1 555 ? 15.327 -5.364 -49.924 1.00 74.06 555 THR A N 1
ATOM 4274 C CA . THR A 1 555 ? 16.669 -5.244 -50.504 1.00 74.06 555 THR A CA 1
ATOM 4275 C C . THR A 1 555 ? 16.714 -4.132 -51.549 1.00 74.06 555 THR A C 1
ATOM 4277 O O . THR A 1 555 ? 15.927 -4.144 -52.499 1.00 74.06 555 THR A O 1
ATOM 4280 N N . LEU A 1 556 ? 17.660 -3.209 -51.390 1.00 75.50 556 LEU A N 1
ATOM 4281 C CA . LEU A 1 556 ? 17.984 -2.145 -52.337 1.00 75.50 556 LEU A CA 1
ATOM 4282 C C . LEU A 1 556 ? 19.246 -2.531 -53.113 1.00 75.50 556 LEU A C 1
ATOM 4284 O O . LEU A 1 556 ? 20.283 -2.831 -52.522 1.00 75.50 556 LEU A O 1
ATOM 4288 N N . ASP A 1 557 ? 19.156 -2.541 -54.438 1.00 74.69 557 ASP A N 1
ATOM 4289 C CA . ASP A 1 557 ? 20.198 -3.059 -55.334 1.00 74.69 557 ASP A CA 1
ATOM 4290 C C . ASP A 1 557 ? 20.821 -2.000 -56.255 1.00 74.69 557 ASP A C 1
ATOM 4292 O O . ASP A 1 557 ? 21.831 -2.273 -56.901 1.00 74.69 557 ASP A O 1
ATOM 4296 N N . GLU A 1 558 ? 20.271 -0.786 -56.285 1.00 73.94 558 GLU A N 1
ATOM 4297 C CA . GLU A 1 558 ? 20.782 0.332 -57.081 1.00 73.94 558 GLU A CA 1
ATOM 4298 C C . GLU A 1 558 ? 20.622 1.666 -56.347 1.00 73.94 558 GLU A C 1
ATOM 4300 O O . GLU A 1 558 ? 19.585 1.929 -55.736 1.00 73.94 558 GLU A O 1
ATOM 4305 N N . SER A 1 559 ? 21.650 2.518 -56.396 1.00 73.06 559 SER A N 1
ATOM 4306 C CA . SER A 1 559 ? 21.581 3.858 -55.812 1.00 73.06 559 SER A CA 1
ATOM 4307 C C . SER A 1 559 ? 20.637 4.767 -56.605 1.00 73.06 559 SER A C 1
ATOM 4309 O O . SER A 1 559 ? 20.468 4.614 -57.815 1.00 73.06 559 SER A O 1
ATOM 4311 N N . GLY A 1 560 ? 20.011 5.726 -55.926 1.00 75.44 560 GLY A N 1
ATOM 4312 C CA . GLY A 1 560 ? 19.046 6.646 -56.525 1.00 75.44 560 GLY A CA 1
ATOM 4313 C C . GLY A 1 560 ? 17.824 6.891 -55.646 1.00 75.44 560 GLY A C 1
ATOM 4314 O O . GLY A 1 560 ? 17.784 6.499 -54.482 1.00 75.44 560 GLY A O 1
ATOM 4315 N N . GLU A 1 561 ? 16.818 7.561 -56.205 1.00 82.75 561 GLU A N 1
ATOM 4316 C CA . GLU A 1 561 ? 15.571 7.882 -55.507 1.00 82.75 561 GLU A CA 1
ATOM 4317 C C . GLU A 1 561 ? 14.589 6.707 -55.566 1.00 82.75 561 GLU A C 1
ATOM 4319 O O . GLU A 1 561 ? 14.051 6.371 -56.615 1.00 82.75 561 GLU A O 1
ATOM 4324 N N . TRP A 1 562 ? 14.346 6.090 -54.422 1.00 83.25 562 TRP A N 1
ATOM 4325 C CA . TRP A 1 562 ? 13.348 5.054 -54.225 1.00 83.25 562 TRP A CA 1
ATOM 4326 C C . TRP A 1 562 ? 12.081 5.654 -53.617 1.00 83.25 562 TRP A C 1
ATOM 4328 O O . TRP A 1 562 ? 12.094 6.739 -53.035 1.00 83.25 562 TRP A O 1
ATOM 4338 N N . ALA A 1 563 ? 10.968 4.932 -53.705 1.00 84.00 563 ALA A N 1
ATOM 4339 C CA . ALA A 1 563 ? 9.776 5.290 -52.948 1.00 84.00 563 ALA A CA 1
ATOM 4340 C C . ALA A 1 563 ? 9.025 4.062 -52.448 1.00 84.00 563 ALA A C 1
ATOM 4342 O O . ALA A 1 563 ? 9.014 3.033 -53.116 1.00 84.00 563 ALA A O 1
ATOM 4343 N N . TRP A 1 564 ? 8.334 4.158 -51.317 1.00 80.56 564 TRP A N 1
ATOM 4344 C CA . TRP A 1 564 ? 7.511 3.061 -50.805 1.00 80.56 564 TRP A CA 1
ATOM 4345 C C . TRP A 1 564 ? 6.118 3.524 -50.370 1.00 80.56 564 TRP A C 1
ATOM 4347 O O . TRP A 1 564 ? 5.851 4.720 -50.247 1.00 80.56 564 TRP A O 1
ATOM 4357 N N . ARG A 1 565 ? 5.202 2.562 -50.214 1.00 77.75 565 ARG A N 1
ATOM 4358 C CA . ARG A 1 565 ? 3.867 2.756 -49.622 1.00 77.75 565 ARG A CA 1
ATOM 4359 C C . ARG A 1 565 ? 3.281 1.440 -49.114 1.00 77.75 565 ARG A C 1
ATOM 4361 O O . ARG A 1 565 ? 3.634 0.373 -49.624 1.00 77.75 565 ARG A O 1
ATOM 4368 N N . ALA A 1 566 ? 2.312 1.516 -48.207 1.00 73.25 566 ALA A N 1
ATOM 4369 C CA . ALA A 1 566 ? 1.572 0.362 -47.697 1.00 73.25 566 ALA A CA 1
ATOM 4370 C C . ALA A 1 566 ? 0.066 0.411 -48.037 1.00 73.25 566 ALA A C 1
ATOM 4372 O O . ALA A 1 566 ? -0.527 1.473 -48.250 1.00 73.25 566 ALA A O 1
ATOM 4373 N N . ARG A 1 567 ? -0.558 -0.770 -48.108 1.00 71.19 567 ARG A N 1
ATOM 4374 C CA . ARG A 1 567 ? -2.019 -0.961 -48.149 1.00 71.19 567 ARG A CA 1
ATOM 4375 C C . ARG A 1 567 ? -2.438 -2.013 -47.131 1.00 71.19 567 ARG A C 1
ATOM 4377 O O . ARG A 1 567 ? -1.725 -2.999 -46.955 1.00 71.19 567 ARG A O 1
ATOM 4384 N N . VAL A 1 568 ? -3.615 -1.843 -46.548 1.00 65.88 568 VAL A N 1
ATOM 4385 C CA . VAL A 1 568 ? -4.233 -2.810 -45.632 1.00 65.88 568 VAL A CA 1
ATOM 4386 C C . VAL A 1 568 ? -5.404 -3.494 -46.345 1.00 65.88 568 VAL A C 1
ATOM 4388 O O . VAL A 1 568 ? -5.969 -2.928 -47.279 1.00 65.88 568 VAL A O 1
ATOM 4391 N N . THR A 1 569 ? -5.724 -4.735 -45.978 1.00 62.47 569 THR A N 1
ATOM 4392 C CA . THR A 1 569 ? -6.891 -5.472 -46.500 1.00 62.47 569 THR A CA 1
ATOM 4393 C C . THR A 1 569 ? -7.736 -6.043 -45.362 1.00 62.47 569 THR A C 1
ATOM 4395 O O . THR A 1 569 ? -7.177 -6.728 -44.502 1.00 62.47 569 THR A O 1
ATOM 4398 N N . ASP A 1 570 ? -9.058 -5.856 -45.412 1.00 60.78 570 ASP A N 1
ATOM 4399 C CA . ASP A 1 570 ? -10.057 -6.389 -44.468 1.00 60.78 570 ASP A CA 1
ATOM 4400 C C . ASP A 1 570 ? -11.222 -7.116 -45.202 1.00 60.78 570 ASP A C 1
ATOM 4402 O O . ASP A 1 570 ? -11.110 -7.455 -46.385 1.00 60.78 570 ASP A O 1
ATOM 4406 N N . ASN A 1 571 ? -12.338 -7.393 -44.505 1.00 52.81 571 ASN A N 1
ATOM 4407 C CA . ASN A 1 571 ? -13.534 -8.041 -45.076 1.00 52.81 571 ASN A CA 1
ATOM 4408 C C . ASN A 1 571 ? -14.492 -7.082 -45.822 1.00 52.81 571 ASN A C 1
ATOM 4410 O O . ASN A 1 571 ? -15.445 -7.560 -46.445 1.00 52.81 571 ASN A O 1
ATOM 4414 N N . SER A 1 572 ? -14.278 -5.764 -45.781 1.00 53.78 572 SER A N 1
ATOM 4415 C CA . SER A 1 572 ? -15.169 -4.788 -46.411 1.00 53.78 572 SER A CA 1
ATOM 4416 C C . SER A 1 572 ? -14.645 -4.394 -47.800 1.00 53.78 572 SER A C 1
ATOM 4418 O O . SER A 1 572 ? -13.460 -4.152 -48.026 1.00 53.78 572 SER A O 1
ATOM 4420 N N . ALA A 1 573 ? -15.526 -4.298 -48.799 1.00 47.12 573 ALA A N 1
ATOM 4421 C CA . ALA A 1 573 ? -15.115 -3.888 -50.150 1.00 47.12 573 ALA A CA 1
ATOM 4422 C C . ALA A 1 573 ? -14.578 -2.436 -50.209 1.00 47.12 573 ALA A C 1
ATOM 4424 O O . ALA A 1 573 ? -13.968 -2.048 -51.207 1.00 47.12 573 ALA A O 1
ATOM 4425 N N . ALA A 1 574 ? -14.795 -1.642 -49.152 1.00 47.22 574 ALA A N 1
ATOM 4426 C CA . ALA A 1 574 ? -14.429 -0.232 -49.064 1.00 47.22 574 ALA A CA 1
ATOM 4427 C C . ALA A 1 574 ? -12.964 0.014 -48.646 1.00 47.22 574 ALA A C 1
ATOM 4429 O O . ALA A 1 574 ? -12.402 1.036 -49.042 1.00 47.22 574 ALA A O 1
ATOM 4430 N N . ARG A 1 575 ? -12.309 -0.913 -47.927 1.00 54.03 575 ARG A N 1
ATOM 4431 C CA . ARG A 1 575 ? -10.974 -0.692 -47.329 1.00 54.03 575 ARG A CA 1
ATOM 4432 C C . ARG A 1 575 ? -9.817 -1.370 -48.086 1.00 54.03 575 ARG A C 1
ATOM 4434 O O . ARG A 1 575 ? -8.789 -1.708 -47.518 1.00 54.03 575 ARG A O 1
ATOM 4441 N N . ASN A 1 576 ? -9.950 -1.500 -49.411 1.00 54.06 576 ASN A N 1
ATOM 4442 C CA . ASN A 1 576 ? -8.931 -2.035 -50.337 1.00 54.06 576 ASN A CA 1
ATOM 4443 C C . ASN A 1 576 ? -8.044 -0.940 -50.995 1.00 54.06 576 ASN A C 1
ATOM 4445 O O . ASN A 1 576 ? -7.577 -1.103 -52.128 1.00 54.06 576 ASN A O 1
ATOM 4449 N N . GLN A 1 577 ? -7.836 0.206 -50.332 1.00 56.81 577 GLN A N 1
ATOM 4450 C CA . GLN A 1 577 ? -7.103 1.366 -50.872 1.00 56.81 577 GLN A CA 1
ATOM 4451 C C . GLN A 1 577 ? -5.716 1.534 -50.219 1.00 56.81 577 GLN A C 1
ATOM 4453 O O . GLN A 1 577 ? -5.459 1.030 -49.130 1.00 56.81 577 GLN A O 1
ATOM 4458 N N . PHE A 1 578 ? -4.789 2.211 -50.906 1.00 57.47 578 PHE A N 1
ATOM 4459 C CA . PHE A 1 578 ? -3.487 2.560 -50.324 1.00 57.47 578 PHE A CA 1
ATOM 4460 C C . PHE A 1 578 ? -3.687 3.651 -49.276 1.00 57.47 578 PHE A C 1
ATOM 4462 O O . PHE A 1 578 ? -4.268 4.687 -49.593 1.00 57.47 578 PHE A O 1
ATOM 4469 N N . LEU A 1 579 ? -3.200 3.414 -48.057 1.00 57.78 579 LEU A N 1
ATOM 4470 C CA . LEU A 1 579 ? -3.419 4.309 -46.916 1.00 57.78 579 LEU A CA 1
ATOM 4471 C C . LEU A 1 579 ? -2.541 5.567 -46.962 1.00 57.78 579 LEU A C 1
ATOM 4473 O O . LEU A 1 579 ? -2.779 6.510 -46.218 1.00 57.78 579 LEU A O 1
ATOM 4477 N N . MET A 1 580 ? -1.544 5.596 -47.852 1.00 61.84 580 MET A N 1
ATOM 4478 C CA . MET A 1 580 ? -0.565 6.676 -47.950 1.00 61.84 580 MET A CA 1
ATOM 4479 C C . MET A 1 580 ? -0.156 6.977 -49.406 1.00 61.84 580 MET A C 1
ATOM 4481 O O . MET A 1 580 ? -0.173 6.074 -50.262 1.00 61.84 580 MET A O 1
ATOM 4485 N N . PRO A 1 581 ? 0.241 8.232 -49.707 1.00 70.81 581 PRO A N 1
ATOM 4486 C CA . PRO A 1 581 ? 0.989 8.552 -50.920 1.00 70.81 581 PRO A CA 1
ATOM 4487 C C . PRO A 1 581 ? 2.372 7.875 -50.904 1.00 70.81 581 PRO A C 1
ATOM 4489 O O . PRO A 1 581 ? 2.787 7.290 -49.909 1.00 70.81 581 PRO A O 1
ATOM 4492 N N . TRP A 1 582 ? 3.087 7.926 -52.028 1.00 78.81 582 TRP A N 1
ATOM 4493 C CA . TRP A 1 582 ? 4.467 7.437 -52.082 1.00 78.81 582 TRP A CA 1
ATOM 4494 C C . TRP A 1 582 ? 5.361 8.271 -51.159 1.00 78.81 582 TRP A C 1
ATOM 4496 O O . TRP A 1 582 ? 5.372 9.495 -51.272 1.00 78.81 582 TRP A O 1
ATOM 4506 N N . VAL A 1 583 ? 6.120 7.608 -50.288 1.00 74.75 583 VAL A N 1
ATOM 4507 C CA . VAL A 1 583 ? 7.179 8.226 -49.479 1.00 74.75 583 VAL A CA 1
ATOM 4508 C C . VAL A 1 583 ? 8.504 8.002 -50.185 1.00 74.75 583 VAL A C 1
ATOM 4510 O O . VAL A 1 583 ? 8.879 6.859 -50.438 1.00 74.75 583 VAL A O 1
ATOM 4513 N N . HIS A 1 584 ? 9.175 9.095 -50.542 1.00 77.19 584 HIS A N 1
ATOM 4514 C CA . HIS A 1 584 ? 10.399 9.099 -51.339 1.00 77.19 584 HIS A CA 1
ATOM 4515 C C . HIS A 1 584 ? 11.641 9.166 -50.444 1.00 77.19 584 HIS A C 1
ATOM 4517 O O . HIS A 1 584 ? 11.698 9.981 -49.524 1.00 77.19 584 HIS A O 1
ATOM 4523 N N . PHE A 1 585 ? 12.649 8.352 -50.745 1.00 71.75 585 PHE A N 1
ATOM 4524 C CA . PHE A 1 585 ? 13.939 8.317 -50.055 1.00 71.75 585 PHE A CA 1
ATOM 4525 C C . PHE A 1 585 ? 15.065 8.069 -51.063 1.00 71.75 585 PHE A C 1
ATOM 4527 O O . PHE A 1 585 ? 14.832 7.564 -52.157 1.00 71.75 585 PHE A O 1
ATOM 4534 N N . HIS A 1 586 ? 16.301 8.418 -50.726 1.00 71.56 586 HIS A N 1
ATOM 4535 C CA . HIS A 1 586 ? 17.447 8.256 -51.612 1.00 71.56 586 HIS A CA 1
ATOM 4536 C C . HIS A 1 586 ? 18.399 7.194 -51.066 1.00 71.56 586 HIS A C 1
ATOM 4538 O O . HIS A 1 586 ? 18.949 7.344 -49.983 1.00 71.56 586 HIS A O 1
ATOM 4544 N N . PHE A 1 587 ? 18.625 6.114 -51.806 1.00 73.94 587 PHE A N 1
ATOM 4545 C CA . PHE A 1 587 ? 19.634 5.125 -51.442 1.00 73.94 587 PHE A CA 1
ATOM 4546 C C . PHE A 1 587 ? 20.972 5.511 -52.060 1.00 73.94 587 PHE A C 1
ATOM 4548 O O . PHE A 1 587 ? 21.088 5.639 -53.277 1.00 73.94 587 PHE A O 1
ATOM 4555 N N . LEU A 1 588 ? 21.990 5.705 -51.228 1.00 64.38 588 LEU A N 1
ATOM 4556 C CA . LEU A 1 588 ? 23.302 6.161 -51.679 1.00 64.38 588 LEU A CA 1
ATOM 4557 C C . LEU A 1 588 ? 24.196 5.008 -52.165 1.00 64.38 588 LEU A C 1
ATOM 4559 O O . LEU A 1 588 ? 25.070 5.236 -52.997 1.00 64.38 588 LEU A O 1
ATOM 4563 N N . GLY A 1 589 ? 23.949 3.771 -51.718 1.00 62.22 589 GLY A N 1
ATOM 4564 C CA . GLY A 1 589 ? 24.817 2.615 -51.969 1.00 62.22 589 GLY A CA 1
ATOM 4565 C C . GLY A 1 589 ? 25.956 2.500 -50.945 1.00 62.22 589 GLY A C 1
ATOM 4566 O O . GLY A 1 589 ? 26.528 3.508 -50.521 1.00 62.22 589 GLY A O 1
ATOM 4567 N N . GLY A 1 590 ? 26.299 1.265 -50.556 1.00 57.44 590 GLY A N 1
ATOM 4568 C CA . GLY A 1 590 ? 27.306 0.979 -49.519 1.00 57.44 590 GLY A CA 1
ATOM 4569 C C . GLY A 1 590 ? 28.725 1.477 -49.837 1.00 57.44 590 GLY A C 1
ATOM 4570 O O . GLY A 1 590 ? 29.480 1.771 -48.919 1.00 57.44 590 GLY A O 1
ATOM 4571 N N . ASP A 1 591 ? 29.055 1.664 -51.120 1.00 61.22 591 ASP A N 1
ATOM 4572 C CA . ASP A 1 591 ? 30.351 2.185 -51.593 1.00 61.22 591 ASP A CA 1
ATOM 4573 C C . ASP A 1 591 ? 30.319 3.694 -51.935 1.00 61.22 591 ASP A C 1
ATOM 4575 O O . ASP A 1 591 ? 31.194 4.207 -52.639 1.00 61.22 591 ASP A O 1
ATOM 4579 N N . SER A 1 592 ? 29.290 4.431 -51.503 1.00 69.94 592 SER A N 1
ATOM 4580 C CA . SER A 1 592 ? 29.154 5.856 -51.835 1.00 69.94 592 SER A CA 1
ATOM 4581 C C . SER A 1 592 ? 30.226 6.737 -51.174 1.00 69.94 592 SER A C 1
ATOM 4583 O O . SER A 1 592 ? 30.673 6.446 -50.062 1.00 69.94 592 SER A O 1
ATOM 4585 N N . PRO A 1 593 ? 30.600 7.879 -51.787 1.00 74.00 593 PRO A N 1
ATOM 4586 C CA . PRO A 1 593 ? 31.479 8.867 -51.155 1.00 74.00 593 PRO A CA 1
ATOM 4587 C C . PRO A 1 593 ? 30.987 9.345 -49.779 1.00 74.00 593 PRO A C 1
ATOM 4589 O O . PRO A 1 593 ? 31.797 9.634 -48.903 1.00 74.00 593 PRO A O 1
ATOM 4592 N N . VAL A 1 594 ? 29.665 9.389 -49.575 1.00 75.12 594 VAL A N 1
ATOM 4593 C CA . VAL A 1 594 ? 29.043 9.710 -48.282 1.00 75.12 594 VAL A CA 1
ATOM 4594 C C . VAL A 1 594 ? 29.271 8.583 -47.273 1.00 75.12 594 VAL A C 1
ATOM 4596 O O . VAL A 1 594 ? 29.729 8.859 -46.170 1.00 75.12 594 VAL A O 1
ATOM 4599 N N . ALA A 1 595 ? 29.033 7.319 -47.643 1.00 71.81 595 ALA A N 1
ATOM 4600 C CA . ALA A 1 595 ? 29.311 6.171 -46.774 1.00 71.81 595 ALA A CA 1
ATOM 4601 C C . ALA A 1 595 ? 30.801 6.087 -46.391 1.00 71.81 595 ALA A C 1
ATOM 4603 O O . ALA A 1 595 ? 31.130 5.837 -45.231 1.00 71.81 595 ALA A O 1
ATOM 4604 N N . ALA A 1 596 ? 31.704 6.390 -47.331 1.00 76.75 596 ALA A N 1
ATOM 4605 C CA . ALA A 1 596 ? 33.137 6.481 -47.064 1.00 76.75 596 ALA A CA 1
ATOM 4606 C C . ALA A 1 596 ? 33.478 7.608 -46.071 1.00 76.75 596 ALA A C 1
ATOM 4608 O O . ALA A 1 596 ? 34.260 7.392 -45.146 1.00 76.75 596 ALA A O 1
ATOM 4609 N N . ALA A 1 597 ? 32.878 8.794 -46.222 1.00 84.38 597 ALA A N 1
ATOM 4610 C CA . ALA A 1 597 ? 33.067 9.899 -45.282 1.00 84.38 597 ALA A CA 1
ATOM 4611 C C . ALA A 1 597 ? 32.529 9.569 -43.881 1.00 84.38 597 ALA A C 1
ATOM 4613 O O . ALA A 1 597 ? 33.226 9.809 -42.899 1.00 84.38 597 ALA A O 1
ATOM 4614 N N . VAL A 1 598 ? 31.347 8.952 -43.785 1.00 85.38 598 VAL A N 1
ATOM 4615 C CA . VAL A 1 598 ? 30.784 8.466 -42.513 1.00 85.38 598 VAL A CA 1
ATOM 4616 C C . VAL A 1 598 ? 31.722 7.459 -41.854 1.00 85.38 598 VAL A C 1
ATOM 4618 O O . VAL A 1 598 ? 31.999 7.587 -40.667 1.00 85.38 598 VAL A O 1
ATOM 4621 N N . GLY A 1 599 ? 32.274 6.509 -42.615 1.00 82.75 599 GLY A N 1
ATOM 4622 C CA . GLY A 1 599 ? 33.248 5.545 -42.100 1.00 82.75 599 GLY A CA 1
ATOM 4623 C C . GLY A 1 599 ? 34.524 6.200 -41.559 1.00 82.75 599 GLY A C 1
ATOM 4624 O O . GLY A 1 599 ? 35.009 5.809 -40.500 1.00 82.75 599 GLY A O 1
ATOM 4625 N N . ILE A 1 600 ? 35.044 7.229 -42.239 1.00 88.94 600 ILE A N 1
ATOM 4626 C CA . ILE A 1 600 ? 36.231 7.980 -41.789 1.00 88.94 600 ILE A CA 1
ATOM 4627 C C . ILE A 1 600 ? 35.939 8.752 -40.497 1.00 88.94 600 ILE A C 1
ATOM 4629 O O . ILE A 1 600 ? 36.708 8.659 -39.543 1.00 88.94 600 ILE A O 1
ATOM 4633 N N . ILE A 1 601 ? 34.830 9.496 -40.452 1.00 93.50 601 ILE A N 1
ATOM 4634 C CA . ILE A 1 601 ? 34.444 10.281 -39.269 1.00 93.50 601 ILE A CA 1
ATOM 4635 C C . ILE A 1 601 ? 34.205 9.347 -38.085 1.00 93.50 601 ILE A C 1
ATOM 4637 O O . ILE A 1 601 ? 34.696 9.597 -36.986 1.00 93.50 601 ILE A O 1
ATOM 4641 N N . ARG A 1 602 ? 33.502 8.238 -38.325 1.00 92.31 602 ARG A N 1
ATOM 4642 C CA . ARG A 1 602 ? 33.250 7.214 -37.319 1.00 92.31 602 ARG A CA 1
ATOM 4643 C C . ARG A 1 602 ? 34.547 6.632 -36.764 1.00 92.31 602 ARG A C 1
ATOM 4645 O O . ARG A 1 602 ? 34.670 6.533 -35.552 1.00 92.31 602 ARG A O 1
ATOM 4652 N N . ALA A 1 603 ? 35.526 6.314 -37.611 1.00 89.19 603 ALA A N 1
ATOM 4653 C CA . ALA A 1 603 ? 36.819 5.805 -37.157 1.00 89.19 603 ALA A CA 1
ATOM 4654 C C . ALA A 1 603 ? 37.570 6.811 -36.260 1.00 89.19 603 ALA A C 1
ATOM 4656 O O . ALA A 1 603 ? 38.163 6.411 -35.260 1.00 89.19 603 ALA A O 1
ATOM 4657 N N . GLU A 1 604 ? 37.512 8.113 -36.566 1.00 96.94 604 GLU A N 1
ATOM 4658 C CA . GLU A 1 604 ? 38.108 9.158 -35.713 1.00 96.94 604 GLU A CA 1
ATOM 4659 C C . GLU A 1 604 ? 37.375 9.309 -34.372 1.00 96.94 604 GLU A C 1
ATOM 4661 O O . GLU A 1 604 ? 38.010 9.483 -33.332 1.00 96.94 604 GLU A O 1
ATOM 4666 N N . ILE A 1 605 ? 36.045 9.193 -34.371 1.00 97.25 605 ILE A N 1
ATOM 4667 C CA . ILE A 1 605 ? 35.238 9.158 -33.145 1.00 97.25 605 ILE A CA 1
ATOM 4668 C C . ILE A 1 605 ? 35.574 7.912 -32.312 1.00 97.25 605 ILE A C 1
ATOM 4670 O O . ILE A 1 605 ? 35.738 8.004 -31.098 1.00 97.25 605 ILE A O 1
ATOM 4674 N N . GLU A 1 606 ? 35.696 6.741 -32.935 1.00 93.81 606 GLU A N 1
ATOM 4675 C CA . GLU A 1 606 ? 36.068 5.503 -32.245 1.00 93.81 606 GLU A CA 1
ATOM 4676 C C . GLU A 1 606 ? 37.490 5.597 -31.667 1.00 93.81 606 GLU A C 1
ATOM 4678 O O . GLU A 1 606 ? 37.723 5.145 -30.546 1.00 93.81 606 GLU A O 1
ATOM 4683 N N . GLU A 1 607 ? 38.436 6.237 -32.364 1.00 95.25 607 GLU A N 1
ATOM 4684 C CA . GLU A 1 607 ? 39.774 6.539 -31.832 1.00 95.25 607 GLU A CA 1
ATOM 4685 C C . GLU A 1 607 ? 39.702 7.475 -30.615 1.00 95.25 607 GLU A C 1
ATOM 4687 O O . GLU A 1 607 ? 40.332 7.203 -29.587 1.00 95.25 607 GLU A O 1
ATOM 4692 N N . LEU A 1 608 ? 38.876 8.525 -30.687 1.00 96.62 608 LEU A N 1
ATOM 4693 C CA . LEU A 1 608 ? 38.611 9.437 -29.573 1.00 96.62 608 LEU A CA 1
ATOM 4694 C C . LEU A 1 608 ? 38.043 8.690 -28.353 1.00 96.62 608 LEU A C 1
ATOM 4696 O O . LEU A 1 608 ? 38.521 8.876 -27.231 1.00 96.62 608 LEU A O 1
ATOM 4700 N N . ILE A 1 609 ? 37.069 7.802 -28.569 1.00 94.25 609 ILE A N 1
ATOM 4701 C CA . ILE A 1 609 ? 36.476 6.961 -27.521 1.00 94.25 609 ILE A CA 1
ATOM 4702 C C . ILE A 1 609 ? 37.508 5.986 -26.946 1.00 94.25 609 ILE A C 1
ATOM 4704 O O . ILE A 1 609 ? 37.579 5.817 -25.732 1.00 94.25 609 ILE A O 1
ATOM 4708 N N . ASN A 1 610 ? 38.330 5.353 -27.781 1.00 91.81 610 ASN A N 1
ATOM 4709 C CA . ASN A 1 610 ? 39.367 4.426 -27.322 1.00 91.81 610 ASN A CA 1
ATOM 4710 C C . ASN A 1 610 ? 40.456 5.133 -26.497 1.00 91.81 610 ASN A C 1
ATOM 4712 O O . ASN A 1 610 ? 41.029 4.531 -25.587 1.00 91.81 610 ASN A O 1
ATOM 4716 N N . GLY A 1 611 ? 40.714 6.416 -26.773 1.00 91.75 611 GLY A N 1
ATOM 4717 C CA . GLY A 1 611 ? 41.572 7.272 -25.951 1.00 91.75 611 GLY A CA 1
ATOM 4718 C C . GLY A 1 611 ? 40.952 7.658 -24.601 1.00 91.75 611 GLY A C 1
ATOM 4719 O O . GLY A 1 611 ? 41.685 7.928 -23.647 1.00 91.75 611 GLY A O 1
ATOM 4720 N N . ASN A 1 612 ? 39.619 7.660 -24.493 1.00 92.50 612 ASN A N 1
ATOM 4721 C CA . ASN A 1 612 ? 38.885 7.957 -23.264 1.00 92.50 612 ASN A CA 1
ATOM 4722 C C . ASN A 1 612 ? 37.530 7.228 -23.216 1.00 92.50 612 ASN A C 1
ATOM 4724 O O . ASN A 1 612 ? 36.496 7.770 -23.609 1.00 92.50 612 ASN A O 1
ATOM 4728 N N . ASN A 1 613 ? 37.521 6.013 -22.657 1.00 88.50 613 ASN A N 1
ATOM 4729 C CA . ASN A 1 613 ? 36.325 5.162 -22.618 1.00 88.50 613 ASN A CA 1
ATOM 4730 C C . ASN A 1 613 ? 35.119 5.805 -21.908 1.00 88.50 613 ASN A C 1
ATOM 4732 O O . ASN A 1 613 ? 33.984 5.457 -22.223 1.00 88.50 613 ASN A O 1
ATOM 4736 N N . ALA A 1 614 ? 35.338 6.779 -21.014 1.00 88.19 614 ALA A N 1
ATOM 4737 C CA . ALA A 1 614 ? 34.256 7.504 -20.345 1.00 88.19 614 ALA A CA 1
ATOM 4738 C C . ALA A 1 614 ? 33.400 8.349 -21.309 1.00 88.19 614 ALA A C 1
ATOM 4740 O O . ALA A 1 614 ? 32.327 8.815 -20.925 1.00 88.19 614 ALA A O 1
ATOM 4741 N N . LEU A 1 615 ? 33.852 8.552 -22.553 1.00 93.38 615 LEU A N 1
ATOM 4742 C CA . LEU A 1 615 ? 33.072 9.216 -23.594 1.00 93.38 615 LEU A CA 1
ATOM 4743 C C . LEU A 1 615 ? 31.918 8.354 -24.126 1.00 93.38 615 LEU A C 1
ATOM 4745 O O . LEU A 1 615 ? 30.943 8.925 -24.599 1.00 93.38 615 LEU A O 1
ATOM 4749 N N . ARG A 1 616 ? 31.961 7.018 -23.989 1.00 91.69 616 ARG A N 1
ATOM 4750 C CA . ARG A 1 616 ? 30.886 6.116 -24.464 1.00 91.69 616 ARG A CA 1
ATOM 4751 C C . ARG A 1 616 ? 29.511 6.477 -23.885 1.00 91.69 616 ARG A C 1
ATOM 4753 O O . ARG A 1 616 ? 28.641 6.867 -24.662 1.00 91.69 616 ARG A O 1
ATOM 4760 N N . PRO A 1 617 ? 29.300 6.440 -22.550 1.00 90.75 617 PRO A N 1
ATOM 4761 C CA . PRO A 1 617 ? 28.011 6.827 -21.973 1.00 90.75 617 PRO A CA 1
ATOM 4762 C C . PRO A 1 617 ? 27.690 8.310 -22.179 1.00 90.75 617 PRO A C 1
ATOM 4764 O O . PRO A 1 617 ? 26.526 8.689 -22.262 1.00 90.75 617 PRO A O 1
ATOM 4767 N N . LYS A 1 618 ? 28.710 9.171 -22.282 1.00 93.69 618 LYS A N 1
ATOM 4768 C CA . LYS A 1 618 ? 28.513 10.612 -22.479 1.00 93.69 618 LYS A CA 1
ATOM 4769 C C . LYS A 1 618 ? 27.983 10.943 -23.876 1.00 93.69 618 LYS A C 1
ATOM 4771 O O . LYS A 1 618 ? 27.152 11.836 -23.979 1.00 93.69 618 LYS A O 1
ATOM 4776 N N . PHE A 1 619 ? 28.414 10.234 -24.920 1.00 96.12 619 PHE A N 1
ATOM 4777 C CA . PHE A 1 619 ? 27.871 10.396 -26.273 1.00 96.12 619 PHE A CA 1
ATOM 4778 C C . PHE A 1 619 ? 26.474 9.802 -26.428 1.00 96.12 619 PHE A C 1
ATOM 4780 O O . PHE A 1 619 ? 25.652 10.389 -27.131 1.00 96.12 619 PHE A O 1
ATOM 4787 N N . LEU A 1 620 ? 26.175 8.692 -25.742 1.00 93.62 620 LEU A N 1
ATOM 4788 C CA . LEU A 1 620 ? 24.807 8.174 -25.679 1.00 93.62 620 LEU A CA 1
ATOM 4789 C C . LEU A 1 620 ? 23.864 9.210 -25.053 1.00 93.62 620 LEU A C 1
ATOM 4791 O O . LEU A 1 620 ? 22.847 9.569 -25.640 1.00 93.62 620 LEU A O 1
ATOM 4795 N N . ARG A 1 621 ? 24.265 9.762 -23.903 1.00 93.06 621 ARG A N 1
ATOM 4796 C CA . ARG A 1 621 ? 23.509 10.813 -23.220 1.00 93.06 621 ARG A CA 1
ATOM 4797 C C . ARG A 1 621 ? 23.366 12.081 -24.067 1.00 93.06 621 ARG A C 1
ATOM 4799 O O . ARG A 1 621 ? 22.277 12.634 -24.129 1.00 93.06 621 ARG A O 1
ATOM 4806 N N . LEU A 1 622 ? 24.440 12.532 -24.721 1.00 96.00 622 LEU A N 1
ATOM 4807 C CA . LEU A 1 622 ? 24.392 13.696 -25.610 1.00 96.00 622 LEU A CA 1
ATOM 4808 C C . LEU A 1 622 ? 23.352 13.506 -26.721 1.00 96.00 622 LEU A C 1
ATOM 4810 O O . LEU A 1 622 ? 22.560 14.410 -26.950 1.00 96.00 622 LEU A O 1
ATOM 4814 N N . GLY A 1 623 ? 23.316 12.324 -27.345 1.00 94.44 623 GLY A N 1
ATOM 4815 C CA . GLY A 1 623 ? 22.341 12.006 -28.389 1.00 94.44 623 GLY A CA 1
ATOM 4816 C C . GLY A 1 623 ? 20.896 12.046 -27.896 1.00 94.44 623 GLY A C 1
ATOM 4817 O O . GLY A 1 623 ? 20.047 12.609 -28.574 1.00 94.44 623 GLY A O 1
ATOM 4818 N N . PHE A 1 624 ? 20.615 11.511 -26.702 1.00 93.00 624 PHE A N 1
ATOM 4819 C CA . PHE A 1 624 ? 19.269 11.578 -26.122 1.00 93.00 624 PHE A CA 1
ATOM 4820 C C . PHE A 1 624 ? 18.825 13.025 -25.870 1.00 93.00 624 PHE A C 1
ATOM 4822 O O . PHE A 1 624 ? 17.761 13.427 -26.327 1.00 93.00 624 PHE A O 1
ATOM 4829 N N . HIS A 1 625 ? 19.658 13.820 -25.192 1.00 93.62 625 HIS A N 1
ATOM 4830 C CA . HIS A 1 625 ? 19.323 15.205 -24.846 1.00 93.62 625 HIS A CA 1
ATOM 4831 C C . HIS A 1 625 ? 19.171 16.103 -26.085 1.00 93.62 625 HIS A C 1
ATOM 4833 O O . HIS A 1 625 ? 18.259 16.922 -26.130 1.00 93.62 625 HIS A O 1
ATOM 4839 N N . ASP A 1 626 ? 20.021 15.919 -27.100 1.00 94.06 626 ASP A N 1
ATOM 4840 C CA . ASP A 1 626 ? 19.883 16.581 -28.403 1.00 94.06 626 ASP A CA 1
ATOM 4841 C C . ASP A 1 626 ? 18.563 16.190 -29.089 1.00 94.06 626 ASP A C 1
ATOM 4843 O O . ASP A 1 626 ? 17.831 17.030 -29.606 1.00 94.06 626 ASP A O 1
ATOM 4847 N N . CYS A 1 627 ? 18.203 14.906 -29.044 1.00 90.75 627 CYS A N 1
ATOM 4848 C CA . CYS A 1 627 ? 17.010 14.405 -29.715 1.00 90.75 627 CYS A CA 1
ATOM 4849 C C . CYS A 1 627 ? 15.684 14.776 -29.053 1.00 90.75 627 CYS A C 1
ATOM 4851 O O . CYS A 1 627 ? 14.714 14.985 -29.777 1.00 90.75 627 CYS A O 1
ATOM 4853 N N . VAL A 1 628 ? 15.643 14.961 -27.729 1.00 89.75 628 VAL A N 1
ATOM 4854 C CA . VAL A 1 628 ? 14.488 15.604 -27.072 1.00 89.75 628 VAL A CA 1
ATOM 4855 C C . VAL A 1 628 ? 14.290 17.035 -27.611 1.00 89.75 628 VAL A C 1
ATOM 4857 O O . VAL A 1 628 ? 13.164 17.512 -27.717 1.00 89.75 628 VAL A O 1
ATOM 4860 N N . GLY A 1 629 ? 15.374 17.708 -28.017 1.00 82.19 629 GLY A N 1
ATOM 4861 C CA . GLY A 1 629 ? 15.359 19.034 -28.644 1.00 82.19 629 GLY A CA 1
ATOM 4862 C C . GLY A 1 629 ? 15.155 19.062 -30.162 1.00 82.19 629 GLY A C 1
ATOM 4863 O O . GLY A 1 629 ? 15.095 20.153 -30.723 1.00 82.19 629 GLY A O 1
ATOM 4864 N N . GLY A 1 630 ? 15.014 17.907 -30.824 1.00 86.00 630 GLY A N 1
ATOM 4865 C CA . GLY A 1 630 ? 14.826 17.813 -32.280 1.00 86.00 630 GLY A CA 1
ATOM 4866 C C . GLY A 1 630 ? 15.998 17.206 -33.062 1.00 86.00 630 GLY A C 1
ATOM 4867 O O . GLY A 1 630 ? 15.951 17.182 -34.292 1.00 86.00 630 GLY A O 1
ATOM 4868 N N . CYS A 1 631 ? 17.020 16.679 -32.377 1.00 90.94 631 CYS A N 1
ATOM 4869 C CA . CYS A 1 631 ? 18.209 16.048 -32.970 1.00 90.94 631 CYS A CA 1
ATOM 4870 C C . CYS A 1 631 ? 18.964 16.991 -33.930 1.00 90.94 631 CYS A C 1
ATOM 4872 O O . CYS A 1 631 ? 19.393 16.578 -35.015 1.00 90.94 631 CYS A O 1
ATOM 4874 N N . ASP A 1 632 ? 19.074 18.269 -33.574 1.00 92.88 632 ASP A N 1
ATOM 4875 C CA . ASP A 1 632 ? 19.603 19.338 -34.426 1.00 92.88 632 ASP A CA 1
ATOM 4876 C C . ASP A 1 632 ? 20.974 19.852 -33.946 1.00 92.88 632 ASP A C 1
ATOM 4878 O O . ASP A 1 632 ? 21.470 20.911 -34.347 1.00 92.88 632 ASP A O 1
ATOM 4882 N N . GLY A 1 633 ? 21.662 19.045 -33.142 1.00 94.50 633 GLY A N 1
ATOM 4883 C CA . GLY A 1 633 ? 23.034 19.255 -32.728 1.00 94.50 633 GLY A CA 1
ATOM 4884 C C . GLY A 1 633 ? 23.179 20.418 -31.763 1.00 94.50 633 GLY A C 1
ATOM 4885 O O . GLY A 1 633 ? 24.164 21.151 -31.877 1.00 94.50 633 GLY A O 1
ATOM 4886 N N . CYS A 1 634 ? 22.234 20.662 -30.858 1.00 93.31 634 CYS A N 1
ATOM 4887 C CA . CYS A 1 634 ? 22.457 21.654 -29.815 1.00 93.31 634 CYS A CA 1
ATOM 4888 C C . CYS A 1 634 ? 21.818 21.327 -28.476 1.00 93.31 634 CYS A C 1
ATOM 4890 O O . CYS A 1 634 ? 20.836 20.606 -28.365 1.00 93.31 634 CYS A O 1
ATOM 4892 N N . VAL A 1 635 ? 22.443 21.855 -27.427 1.00 94.81 635 VAL A N 1
ATOM 4893 C CA . VAL A 1 635 ? 22.020 21.645 -26.046 1.00 94.81 635 VAL A CA 1
ATOM 4894 C C . VAL A 1 635 ? 22.132 22.964 -25.299 1.00 94.81 635 VAL A C 1
ATOM 4896 O O . VAL A 1 635 ? 23.213 23.566 -25.228 1.00 94.81 635 VAL A O 1
ATOM 4899 N N . ASN A 1 636 ? 21.027 23.400 -24.691 1.00 94.56 636 ASN A N 1
ATOM 4900 C CA . ASN A 1 636 ? 21.041 24.556 -23.810 1.00 94.56 636 ASN A CA 1
ATOM 4901 C C . ASN A 1 636 ? 21.790 24.237 -22.506 1.00 94.56 636 ASN A C 1
ATOM 4903 O O . ASN A 1 636 ? 21.303 23.502 -21.647 1.00 94.56 636 ASN A O 1
ATOM 4907 N N . MET A 1 637 ? 22.973 24.826 -22.344 1.00 94.31 637 MET A N 1
ATOM 4908 C CA . MET A 1 637 ? 23.832 24.603 -21.178 1.00 94.31 637 MET A CA 1
ATOM 4909 C C . MET A 1 637 ? 23.357 25.326 -19.909 1.00 94.31 637 MET A C 1
ATOM 4911 O O . MET A 1 637 ? 23.878 25.032 -18.834 1.00 94.31 637 MET A O 1
ATOM 4915 N N . ASP A 1 638 ? 22.393 26.247 -20.017 1.00 92.88 638 ASP A N 1
ATOM 4916 C CA . ASP A 1 638 ? 21.799 26.925 -18.856 1.00 92.88 638 ASP A CA 1
ATOM 4917 C C . ASP A 1 638 ? 20.804 26.022 -18.102 1.00 92.88 638 ASP A C 1
ATOM 4919 O O . ASP A 1 638 ? 20.496 26.278 -16.936 1.00 92.88 638 ASP A O 1
ATOM 4923 N N . ASN A 1 639 ? 20.332 24.944 -18.737 1.00 90.44 639 ASN A N 1
ATOM 4924 C CA . ASN A 1 639 ? 19.485 23.945 -18.099 1.00 90.44 639 ASN A CA 1
ATOM 4925 C C . ASN A 1 639 ? 20.331 22.994 -17.233 1.00 90.44 639 ASN A C 1
ATOM 4927 O O . ASN A 1 639 ? 21.280 22.360 -17.703 1.00 90.44 639 ASN A O 1
ATOM 4931 N N . GLY A 1 640 ? 19.965 22.882 -15.952 1.00 88.06 640 GLY A N 1
ATOM 4932 C CA . GLY A 1 640 ? 20.663 22.052 -14.969 1.00 88.06 640 GLY A CA 1
ATOM 4933 C C . GLY A 1 640 ? 20.711 20.567 -15.334 1.00 88.06 640 GLY A C 1
ATOM 4934 O O . GLY A 1 640 ? 21.714 19.906 -15.051 1.00 88.06 640 GLY A O 1
ATOM 4935 N N . ASP A 1 641 ? 19.700 20.062 -16.039 1.00 86.62 641 ASP A N 1
ATOM 4936 C CA . ASP A 1 641 ? 19.647 18.668 -16.480 1.00 86.62 641 ASP A CA 1
ATOM 4937 C C . ASP A 1 641 ? 20.696 18.371 -17.558 1.00 86.62 641 ASP A C 1
ATOM 4939 O O . ASP A 1 641 ? 21.121 17.229 -17.713 1.00 86.62 641 ASP A O 1
ATOM 4943 N N . ASN A 1 642 ? 21.225 19.387 -18.244 1.00 92.25 642 ASN A N 1
ATOM 4944 C CA . ASN A 1 642 ? 22.291 19.241 -19.239 1.00 92.25 642 ASN A CA 1
ATOM 4945 C C . ASN A 1 642 ? 23.707 19.293 -18.637 1.00 92.25 642 ASN A C 1
ATOM 4947 O O . ASN A 1 642 ? 24.703 19.199 -19.365 1.00 92.25 642 ASN A O 1
ATOM 4951 N N . ALA A 1 643 ? 23.834 19.388 -17.308 1.00 90.38 643 ALA A N 1
ATOM 4952 C CA . ALA A 1 643 ? 25.128 19.444 -16.637 1.00 90.38 643 ALA A CA 1
ATOM 4953 C C . ALA A 1 643 ? 26.051 18.281 -17.057 1.00 90.38 643 ALA A C 1
ATOM 4955 O O . ALA A 1 643 ? 25.658 17.110 -17.100 1.00 90.38 643 ALA A O 1
ATOM 4956 N N . GLY A 1 644 ? 27.307 18.608 -17.380 1.00 89.62 644 GLY A N 1
ATOM 4957 C CA . GLY A 1 644 ? 28.332 17.643 -17.786 1.00 89.62 644 GLY A CA 1
ATOM 4958 C C . GLY A 1 644 ? 28.297 17.201 -19.257 1.00 89.62 644 GLY A C 1
ATOM 4959 O O . GLY A 1 644 ? 29.128 16.361 -19.632 1.00 89.62 644 GLY A O 1
ATOM 4960 N N . LEU A 1 645 ? 27.367 17.723 -20.076 1.00 94.81 645 LEU A N 1
ATOM 4961 C CA . LEU A 1 645 ? 27.354 17.533 -21.539 1.00 94.81 645 LEU A CA 1
ATOM 4962 C C . LEU A 1 645 ? 28.361 18.422 -22.278 1.00 94.81 645 LEU A C 1
ATOM 4964 O O . LEU A 1 645 ? 28.695 18.136 -23.421 1.00 94.81 645 LEU A O 1
ATOM 4968 N N . ASP A 1 646 ? 28.949 19.417 -21.618 1.00 95.31 646 ASP A N 1
ATOM 4969 C CA . ASP A 1 646 ? 30.088 20.173 -22.142 1.00 95.31 646 ASP A CA 1
ATOM 4970 C C . ASP A 1 646 ? 31.275 19.260 -22.487 1.00 95.31 646 ASP A C 1
ATOM 4972 O O . ASP A 1 646 ? 31.910 19.444 -23.520 1.00 95.31 646 ASP A O 1
ATOM 4976 N N . VAL A 1 647 ? 31.515 18.222 -21.678 1.00 95.44 647 VAL A N 1
ATOM 4977 C CA . VAL A 1 647 ? 32.619 17.268 -21.865 1.00 95.44 647 VAL A CA 1
ATOM 4978 C C . VAL A 1 647 ? 32.556 16.513 -23.206 1.00 95.44 647 VAL A C 1
ATOM 4980 O O . VAL A 1 647 ? 33.549 16.553 -23.935 1.00 95.44 647 VAL A O 1
ATOM 4983 N N . PRO A 1 648 ? 31.468 15.791 -23.560 1.00 96.94 648 PRO A N 1
ATOM 4984 C CA . PRO A 1 648 ? 31.372 15.150 -24.873 1.00 96.94 648 PRO A CA 1
ATOM 4985 C C . PRO A 1 648 ? 31.306 16.167 -26.020 1.00 96.94 648 PRO A C 1
ATOM 4987 O O . PRO A 1 648 ? 31.904 15.918 -27.065 1.00 96.94 648 PRO A O 1
ATOM 4990 N N . ILE A 1 649 ? 30.656 17.320 -25.828 1.00 97.88 649 ILE A N 1
ATOM 4991 C CA . ILE A 1 649 ? 30.586 18.367 -26.857 1.00 97.88 649 ILE A CA 1
ATOM 4992 C C . ILE A 1 649 ? 31.993 18.871 -27.210 1.00 97.88 649 ILE A C 1
ATOM 4994 O O . ILE A 1 649 ? 32.381 18.852 -28.378 1.00 97.88 649 ILE A O 1
ATOM 4998 N N . ASP A 1 650 ? 32.794 19.240 -26.208 1.00 97.25 650 ASP A N 1
ATOM 4999 C CA . ASP A 1 650 ? 34.157 19.747 -26.405 1.00 97.25 650 ASP A CA 1
ATOM 5000 C C . ASP A 1 650 ? 35.091 18.692 -27.006 1.00 97.25 650 ASP A C 1
ATOM 5002 O O . ASP A 1 650 ? 35.972 19.020 -27.803 1.00 97.25 650 ASP A O 1
ATOM 5006 N N . ALA A 1 651 ? 34.879 17.414 -26.679 1.00 97.56 651 ALA A N 1
ATOM 5007 C CA . ALA A 1 651 ? 35.637 16.315 -27.268 1.00 97.56 651 ALA A CA 1
ATOM 5008 C C . ALA A 1 651 ? 35.390 16.174 -28.783 1.00 97.56 651 ALA A C 1
ATOM 5010 O O . ALA A 1 651 ? 36.300 15.772 -29.510 1.00 97.56 651 ALA A O 1
ATOM 5011 N N . LEU A 1 652 ? 34.192 16.525 -29.269 1.00 98.19 652 LEU A N 1
ATOM 5012 C CA . LEU A 1 652 ? 33.835 16.455 -30.690 1.00 98.19 652 LEU A CA 1
ATOM 5013 C C . LEU A 1 652 ? 34.239 17.695 -31.492 1.00 98.19 652 LEU A C 1
ATOM 5015 O O . LEU A 1 652 ? 34.309 17.595 -32.716 1.00 98.19 652 LEU A O 1
ATOM 5019 N N . VAL A 1 653 ? 34.555 18.830 -30.854 1.00 97.19 653 VAL A N 1
ATOM 5020 C CA . VAL A 1 653 ? 34.904 20.089 -31.547 1.00 97.19 653 VAL A CA 1
ATOM 5021 C C . VAL A 1 653 ? 35.948 19.898 -32.659 1.00 97.19 653 VAL A C 1
ATOM 5023 O O . VAL A 1 653 ? 35.674 20.337 -33.774 1.00 97.19 653 VAL A O 1
ATOM 5026 N N . PRO A 1 654 ? 37.082 19.192 -32.462 1.00 97.38 654 PRO A N 1
ATOM 5027 C CA . PRO A 1 654 ? 38.071 19.018 -33.532 1.00 97.38 654 PRO A CA 1
ATOM 5028 C C . PRO A 1 654 ? 37.537 18.253 -34.753 1.00 97.38 654 PRO A C 1
ATOM 5030 O O . PRO A 1 654 ? 37.947 18.516 -35.883 1.00 97.38 654 PRO A O 1
ATOM 5033 N N . ILE A 1 655 ? 36.624 17.303 -34.533 1.00 97.44 655 ILE A N 1
ATOM 5034 C CA . ILE A 1 655 ? 35.982 16.516 -35.594 1.00 97.44 655 ILE A CA 1
ATOM 5035 C C . ILE A 1 655 ? 34.920 17.380 -36.289 1.00 97.44 655 ILE A C 1
ATOM 5037 O O . ILE A 1 655 ? 34.875 17.433 -37.518 1.00 97.44 655 ILE A O 1
ATOM 5041 N N . VAL A 1 656 ? 34.121 18.128 -35.524 1.00 96.50 656 VAL A N 1
ATOM 5042 C CA . VAL A 1 656 ? 33.122 19.072 -36.049 1.00 96.50 656 VAL A CA 1
ATOM 5043 C C . VAL A 1 656 ? 33.781 20.145 -36.915 1.00 96.50 656 VAL A C 1
ATOM 5045 O O . VAL A 1 656 ? 33.387 20.308 -38.064 1.00 96.50 656 VAL A O 1
ATOM 5048 N N . GLU A 1 657 ? 34.834 20.812 -36.440 1.00 94.62 657 GLU A N 1
ATOM 5049 C CA . GLU A 1 657 ? 35.559 21.840 -37.205 1.00 94.62 657 GLU A CA 1
ATOM 5050 C C . GLU A 1 657 ? 36.173 21.298 -38.504 1.00 94.62 657 GLU A C 1
ATOM 5052 O O . GLU A 1 657 ? 36.291 22.013 -39.502 1.00 94.62 657 GLU A O 1
ATOM 5057 N N . LYS A 1 658 ? 36.576 20.024 -38.499 1.00 94.44 658 LYS A N 1
ATOM 5058 C CA . LYS A 1 658 ? 37.181 19.368 -39.658 1.00 94.44 658 LYS A CA 1
ATOM 5059 C C . LYS A 1 658 ? 36.143 18.992 -40.716 1.00 94.44 658 LYS A C 1
ATOM 5061 O O . LYS A 1 658 ? 36.416 19.164 -41.910 1.00 94.44 658 LYS A O 1
ATOM 5066 N N . TYR A 1 659 ? 34.984 18.483 -40.295 1.00 94.44 659 TYR A N 1
ATOM 5067 C CA . TYR A 1 659 ? 34.018 17.824 -41.179 1.00 94.44 659 TYR A CA 1
ATOM 5068 C C . TYR A 1 659 ? 32.716 18.599 -41.402 1.00 94.44 659 TYR A C 1
ATOM 5070 O O . TYR A 1 659 ? 32.228 18.626 -42.535 1.00 94.44 659 TYR A O 1
ATOM 5078 N N . ALA A 1 660 ? 32.161 19.232 -40.367 1.00 92.94 660 ALA A N 1
ATOM 5079 C CA . ALA A 1 660 ? 30.859 19.881 -40.457 1.00 92.94 660 ALA A CA 1
ATOM 5080 C C . ALA A 1 660 ? 30.910 21.102 -41.384 1.00 92.94 660 ALA A C 1
ATOM 5082 O O . ALA A 1 660 ? 31.815 21.932 -41.292 1.00 92.94 660 ALA A O 1
ATOM 5083 N N . HIS A 1 661 ? 29.942 21.209 -42.299 1.00 91.31 661 HIS A N 1
ATOM 5084 C CA . HIS A 1 661 ? 29.815 22.310 -43.273 1.00 91.31 661 HIS A CA 1
ATOM 5085 C C . HIS A 1 661 ? 31.078 22.599 -44.102 1.00 91.31 661 HIS A C 1
ATOM 5087 O O . HIS A 1 661 ? 31.226 23.680 -44.681 1.00 91.31 661 HIS A O 1
ATOM 5093 N N . ASN A 1 662 ? 32.005 21.642 -44.196 1.00 91.50 662 ASN A N 1
ATOM 5094 C CA . ASN A 1 662 ? 33.249 21.833 -44.923 1.00 91.50 662 ASN A CA 1
ATOM 5095 C C . ASN A 1 662 ? 32.984 21.804 -46.434 1.00 91.50 662 ASN A C 1
ATOM 5097 O O . ASN A 1 662 ? 32.754 20.749 -47.020 1.00 91.50 662 ASN A O 1
ATOM 5101 N N . ALA A 1 663 ? 33.087 22.964 -47.085 1.00 85.56 663 ALA A N 1
ATOM 5102 C CA . ALA A 1 663 ? 32.766 23.124 -48.503 1.00 85.56 663 ALA A CA 1
ATOM 5103 C C . ALA A 1 663 ? 33.540 22.175 -49.441 1.00 85.56 663 ALA A C 1
ATOM 5105 O O . ALA A 1 663 ? 33.005 21.772 -50.475 1.00 85.56 663 ALA A O 1
ATOM 5106 N N . HIS A 1 664 ? 34.779 21.795 -49.101 1.00 78.38 664 HIS A N 1
ATOM 5107 C CA . HIS A 1 664 ? 35.554 20.842 -49.903 1.00 78.38 664 HIS A CA 1
ATOM 5108 C C . HIS A 1 664 ? 35.022 19.416 -49.769 1.00 78.38 664 HIS A C 1
ATOM 5110 O O . HIS A 1 664 ? 34.968 18.691 -50.761 1.00 78.38 664 HIS A O 1
ATOM 5116 N N . ILE A 1 665 ? 34.611 19.031 -48.562 1.00 83.19 665 ILE A N 1
ATOM 5117 C CA . ILE A 1 665 ? 34.031 17.716 -48.286 1.00 83.19 665 ILE A CA 1
ATOM 5118 C C . ILE A 1 665 ? 32.639 17.638 -48.903 1.00 83.19 665 ILE A C 1
ATOM 5120 O O . ILE A 1 665 ? 32.383 16.708 -49.661 1.00 83.19 665 ILE A O 1
ATOM 5124 N N . THR A 1 666 ? 31.802 18.661 -48.708 1.00 83.00 666 THR A N 1
ATOM 5125 C CA . THR A 1 666 ? 30.488 18.773 -49.354 1.00 83.00 666 THR A CA 1
ATOM 5126 C C . THR A 1 666 ? 30.594 18.638 -50.871 1.00 83.00 666 THR A C 1
ATOM 5128 O O . THR A 1 666 ? 29.837 17.885 -51.480 1.00 83.00 666 THR A O 1
ATOM 5131 N N . ALA A 1 667 ? 31.566 19.310 -51.497 1.00 76.19 667 ALA A N 1
ATOM 5132 C CA . ALA A 1 667 ? 31.795 19.193 -52.936 1.00 76.19 667 ALA A CA 1
ATOM 5133 C C . ALA A 1 667 ? 32.275 17.793 -53.361 1.00 76.19 667 ALA A C 1
ATOM 5135 O O . ALA A 1 667 ? 31.944 17.348 -54.458 1.00 76.19 667 ALA A O 1
ATOM 5136 N N . ALA A 1 668 ? 33.054 17.108 -52.518 1.00 73.25 668 ALA A N 1
ATOM 5137 C CA . ALA A 1 668 ? 33.582 15.776 -52.804 1.00 73.25 668 ALA A CA 1
ATOM 5138 C C . ALA A 1 668 ? 32.533 14.666 -52.650 1.00 73.25 668 ALA A C 1
ATOM 5140 O O . ALA A 1 668 ? 32.561 13.701 -53.414 1.00 73.25 668 ALA A O 1
ATOM 5141 N N . ILE A 1 669 ? 31.620 14.793 -51.682 1.00 78.06 669 ILE A N 1
ATOM 5142 C CA . ILE A 1 669 ? 30.636 13.746 -51.368 1.00 78.06 669 ILE A CA 1
ATOM 5143 C C . ILE A 1 669 ? 29.223 14.058 -51.868 1.00 78.06 669 ILE A C 1
ATOM 5145 O O . ILE A 1 669 ? 28.373 13.175 -51.862 1.00 78.06 669 ILE A O 1
ATOM 5149 N N . GLY A 1 670 ? 28.965 15.290 -52.318 1.00 74.69 670 GLY A N 1
ATOM 5150 C CA . GLY A 1 670 ? 27.667 15.715 -52.848 1.00 74.69 670 GLY A CA 1
ATOM 5151 C C . GLY A 1 670 ? 26.591 15.970 -51.787 1.00 74.69 670 GLY A C 1
ATOM 5152 O O . GLY A 1 670 ? 25.440 16.190 -52.148 1.00 74.69 670 GLY A O 1
ATOM 5153 N N . SER A 1 671 ? 26.952 15.960 -50.502 1.00 78.62 671 SER A N 1
ATOM 5154 C CA . SER A 1 671 ? 26.065 16.227 -49.365 1.00 78.62 671 SER A CA 1
ATOM 5155 C C . SER A 1 671 ? 26.817 16.983 -48.275 1.00 78.62 671 SER A C 1
ATOM 5157 O O . SER A 1 671 ? 28.026 16.818 -48.126 1.00 78.62 671 SER A O 1
ATOM 5159 N N . THR A 1 672 ? 26.113 17.804 -47.501 1.00 85.69 672 THR A N 1
ATOM 5160 C CA . THR A 1 672 ? 26.683 18.453 -46.316 1.00 85.69 672 THR A CA 1
ATOM 5161 C C . THR A 1 672 ? 26.567 17.519 -45.120 1.00 85.69 672 THR A C 1
ATOM 5163 O O . THR A 1 672 ? 25.529 16.894 -44.931 1.00 85.69 672 THR A O 1
ATOM 5166 N N . ILE A 1 673 ? 27.637 17.435 -44.331 1.00 90.69 673 ILE A N 1
ATOM 5167 C CA . ILE A 1 673 ? 27.630 16.806 -43.009 1.00 90.69 673 ILE A CA 1
ATOM 5168 C C . ILE A 1 673 ? 27.464 17.933 -42.001 1.00 90.69 673 ILE A C 1
ATOM 5170 O O . ILE A 1 673 ? 28.207 18.917 -42.060 1.00 90.69 673 ILE A O 1
ATOM 5174 N N . SER A 1 674 ? 26.480 17.821 -41.122 1.00 94.38 674 SER A N 1
ATOM 5175 C CA . SER A 1 674 ? 26.237 18.800 -40.064 1.00 94.38 674 SER A CA 1
ATOM 5176 C C . SER A 1 674 ? 26.905 18.394 -38.751 1.00 94.38 674 SER A C 1
ATOM 5178 O O . SER A 1 674 ? 27.421 17.280 -38.611 1.00 94.38 674 SER A O 1
ATOM 5180 N N . ARG A 1 675 ? 26.919 19.296 -37.766 1.00 95.81 675 ARG A N 1
ATOM 5181 C CA . ARG A 1 675 ? 27.328 18.944 -36.401 1.00 95.81 675 ARG A CA 1
ATOM 5182 C C . ARG A 1 675 ? 26.362 17.917 -35.806 1.00 95.81 675 ARG A C 1
ATOM 5184 O O . ARG A 1 675 ? 26.831 16.959 -35.198 1.00 95.81 675 ARG A O 1
ATOM 5191 N N . ALA A 1 676 ? 25.061 18.072 -36.046 1.00 95.38 676 ALA A N 1
ATOM 5192 C CA . ALA A 1 676 ? 24.026 17.122 -35.644 1.00 95.38 676 ALA A CA 1
ATOM 5193 C C . ALA A 1 676 ? 24.287 15.702 -36.187 1.00 95.38 676 ALA A C 1
ATOM 5195 O O . ALA A 1 676 ? 24.166 14.717 -35.459 1.00 95.38 676 ALA A O 1
ATOM 5196 N N . ASP A 1 677 ? 24.740 15.575 -37.441 1.00 94.19 677 ASP A N 1
ATOM 5197 C CA . ASP A 1 677 ? 25.135 14.275 -38.000 1.00 94.19 677 ASP A CA 1
ATOM 5198 C C . ASP A 1 677 ? 26.340 13.664 -37.268 1.00 94.19 677 ASP A C 1
ATOM 5200 O O . ASP A 1 677 ? 26.380 12.454 -37.042 1.00 94.19 677 ASP A O 1
ATOM 5204 N N . ILE A 1 678 ? 27.319 14.487 -36.882 1.00 96.44 678 ILE A N 1
ATOM 5205 C CA . ILE A 1 678 ? 28.510 14.040 -36.145 1.00 96.44 678 ILE A CA 1
ATOM 5206 C C . ILE A 1 678 ? 28.143 13.614 -34.718 1.00 96.44 678 ILE A C 1
ATOM 5208 O O . ILE A 1 678 ? 28.664 12.608 -34.240 1.00 96.44 678 ILE A O 1
ATOM 5212 N N . TRP A 1 679 ? 27.241 14.335 -34.048 1.00 96.94 679 TRP A N 1
ATOM 5213 C CA . TRP A 1 679 ? 26.748 13.973 -32.715 1.00 96.94 679 TRP A CA 1
ATOM 5214 C C . TRP A 1 679 ? 25.982 12.652 -32.739 1.00 96.94 679 TRP A C 1
ATOM 5216 O O . TRP A 1 679 ? 26.318 11.748 -31.975 1.00 96.94 679 TRP A O 1
ATOM 5226 N N . ALA A 1 680 ? 25.047 12.487 -33.679 1.00 94.56 680 ALA A N 1
ATOM 5227 C CA . ALA A 1 680 ? 24.335 11.226 -33.870 1.00 94.56 680 ALA A CA 1
ATOM 5228 C C . ALA A 1 680 ? 25.299 10.066 -34.180 1.00 94.56 680 ALA A C 1
ATOM 5230 O O . ALA A 1 680 ? 25.174 8.978 -33.618 1.00 94.56 680 ALA A O 1
ATOM 5231 N N . LEU A 1 681 ? 26.320 10.296 -35.014 1.00 93.50 681 LEU A N 1
ATOM 5232 C CA . LEU A 1 681 ? 27.342 9.287 -35.298 1.00 93.50 681 LEU A CA 1
ATOM 5233 C C . LEU A 1 681 ? 28.185 8.940 -34.059 1.00 93.50 681 LEU A C 1
ATOM 5235 O O . LEU A 1 681 ? 28.556 7.779 -33.882 1.00 93.50 681 LEU A O 1
ATOM 5239 N N . ALA A 1 682 ? 28.455 9.916 -33.188 1.00 96.50 682 ALA A N 1
ATOM 5240 C CA . ALA A 1 682 ? 29.151 9.699 -31.923 1.00 96.50 682 ALA A CA 1
ATOM 5241 C C . ALA A 1 682 ? 28.335 8.864 -30.934 1.00 96.50 682 ALA A C 1
ATOM 5243 O O . ALA A 1 682 ? 28.889 7.968 -30.293 1.00 96.50 682 ALA A O 1
ATOM 5244 N N . THR A 1 683 ? 27.025 9.104 -30.853 1.00 94.50 683 THR A N 1
ATOM 5245 C CA . THR A 1 683 ? 26.082 8.280 -30.085 1.00 94.50 683 THR A CA 1
ATOM 5246 C C . THR A 1 683 ? 26.126 6.830 -30.564 1.00 94.50 683 THR A C 1
ATOM 5248 O O . THR A 1 683 ? 26.376 5.936 -29.756 1.00 94.50 683 THR A O 1
ATOM 5251 N N . LEU A 1 684 ? 25.984 6.592 -31.874 1.00 90.81 684 LEU A N 1
ATOM 5252 C CA . LEU A 1 684 ? 26.009 5.240 -32.451 1.00 90.81 684 LEU A CA 1
ATOM 5253 C C . LEU A 1 684 ? 27.346 4.530 -32.190 1.00 90.81 684 LEU A C 1
ATOM 5255 O O . LEU A 1 684 ? 27.362 3.400 -31.707 1.00 90.81 684 LEU A O 1
ATOM 5259 N N . ALA A 1 685 ? 28.473 5.212 -32.416 1.00 90.81 685 ALA A N 1
ATOM 5260 C CA . ALA A 1 685 ? 29.800 4.663 -32.135 1.00 90.81 685 ALA A CA 1
ATOM 5261 C C . ALA A 1 685 ? 30.001 4.318 -30.649 1.00 90.81 685 ALA A C 1
ATOM 5263 O O . ALA A 1 685 ? 30.605 3.294 -30.321 1.00 90.81 685 ALA A O 1
ATOM 5264 N N . GLY A 1 686 ? 29.476 5.148 -29.741 1.00 90.56 686 GLY A N 1
ATOM 5265 C CA . GLY A 1 686 ? 29.503 4.896 -28.301 1.00 90.56 686 GLY A CA 1
ATOM 5266 C C . GLY A 1 686 ? 28.753 3.623 -27.908 1.00 90.56 686 GLY A C 1
ATOM 5267 O O . GLY A 1 686 ? 29.282 2.830 -27.124 1.00 90.56 686 GLY A O 1
ATOM 5268 N N . VAL A 1 687 ? 27.567 3.412 -28.483 1.00 87.81 687 VAL A N 1
ATOM 5269 C CA . VAL A 1 687 ? 26.722 2.229 -28.251 1.00 87.81 687 VAL A CA 1
ATOM 5270 C C . VAL A 1 687 ? 27.365 0.967 -28.833 1.00 87.81 687 VAL A C 1
ATOM 5272 O O . VAL A 1 687 ? 27.522 -0.012 -28.105 1.00 87.81 687 VAL A O 1
ATOM 5275 N N . ASP A 1 688 ? 27.834 1.003 -30.087 1.00 85.69 688 ASP A N 1
ATOM 5276 C CA . ASP A 1 688 ? 28.512 -0.139 -30.726 1.00 85.69 688 ASP A CA 1
ATOM 5277 C C . ASP A 1 688 ? 29.742 -0.595 -29.915 1.00 85.69 688 ASP A C 1
ATOM 5279 O O . ASP A 1 688 ? 29.932 -1.786 -29.661 1.00 85.69 688 ASP A O 1
ATOM 5283 N N . LEU A 1 689 ? 30.569 0.346 -29.440 1.00 86.44 689 LEU A N 1
ATOM 5284 C CA . LEU A 1 689 ? 31.746 0.022 -28.623 1.00 86.44 689 LEU A CA 1
ATOM 5285 C C . LEU A 1 689 ? 31.388 -0.470 -27.213 1.00 86.44 689 LEU A C 1
ATOM 5287 O O . LEU A 1 689 ? 32.177 -1.199 -26.596 1.00 86.44 689 LEU A O 1
ATOM 5291 N N . ALA A 1 690 ? 30.237 -0.061 -26.676 1.00 86.56 690 ALA A N 1
ATOM 5292 C CA . ALA A 1 690 ? 29.724 -0.552 -25.401 1.00 86.56 690 ALA A CA 1
ATOM 5293 C C . ALA A 1 690 ? 29.095 -1.949 -25.523 1.00 86.56 690 ALA A C 1
ATOM 5295 O O . ALA A 1 690 ? 29.131 -2.718 -24.564 1.00 86.56 690 ALA A O 1
ATOM 5296 N N . ALA A 1 691 ? 28.602 -2.331 -26.699 1.00 80.88 691 ALA A N 1
ATOM 5297 C CA . ALA A 1 691 ? 28.009 -3.641 -26.956 1.00 80.88 691 ALA A CA 1
ATOM 5298 C C . ALA A 1 691 ? 29.022 -4.793 -27.086 1.00 80.88 691 ALA A C 1
ATOM 5300 O O . ALA A 1 691 ? 28.651 -5.867 -27.544 1.00 80.88 691 ALA A O 1
ATOM 5301 N N . GLY A 1 692 ? 30.295 -4.607 -26.710 1.00 59.62 692 GLY A N 1
ATOM 5302 C CA . GLY A 1 692 ? 31.358 -5.614 -26.829 1.00 59.62 692 GLY A CA 1
ATOM 5303 C C . GLY A 1 692 ? 31.057 -6.913 -26.066 1.00 59.62 692 GLY A C 1
ATOM 5304 O O . GLY A 1 692 ? 31.481 -7.071 -24.923 1.00 59.62 692 GLY A O 1
ATOM 5305 N N . GLY A 1 693 ? 30.334 -7.828 -26.720 1.00 55.50 693 GLY A N 1
ATOM 5306 C CA . GLY A 1 693 ? 29.740 -9.051 -26.164 1.00 55.50 693 GLY A CA 1
ATOM 5307 C C . GLY A 1 693 ? 28.400 -9.446 -26.813 1.00 55.50 693 GLY A C 1
ATOM 5308 O O . GLY A 1 693 ? 27.995 -10.602 -26.700 1.00 55.50 693 GLY A O 1
ATOM 5309 N N . ALA A 1 694 ? 27.738 -8.520 -27.516 1.00 58.25 694 ALA A N 1
ATOM 5310 C CA . ALA A 1 694 ? 26.535 -8.766 -28.304 1.00 58.25 694 ALA A CA 1
ATOM 5311 C C . ALA A 1 694 ? 26.821 -9.676 -29.521 1.00 58.25 694 ALA A C 1
ATOM 5313 O O . ALA A 1 694 ? 27.963 -9.735 -29.996 1.00 58.25 694 ALA A O 1
ATOM 5314 N N . PRO A 1 695 ? 25.805 -10.395 -30.035 1.00 55.53 695 PRO A N 1
ATOM 5315 C CA . PRO A 1 695 ? 25.908 -11.137 -31.287 1.00 55.53 695 PRO A CA 1
ATOM 5316 C C . PRO A 1 695 ? 26.469 -10.263 -32.421 1.00 55.53 695 PRO A C 1
ATOM 5318 O O . PRO A 1 695 ? 26.142 -9.084 -32.526 1.00 55.53 695 PRO A O 1
ATOM 5321 N N . SER A 1 696 ? 27.330 -10.830 -33.272 1.00 52.31 696 SER A N 1
ATOM 5322 C CA . SER A 1 696 ? 28.052 -10.102 -34.335 1.00 52.31 696 SER A CA 1
ATOM 5323 C C . SER A 1 696 ? 27.159 -9.453 -35.405 1.00 52.31 696 SER A C 1
ATOM 5325 O O . SER A 1 696 ? 27.657 -8.741 -36.272 1.00 52.31 696 SER A O 1
ATOM 5327 N N . ASP A 1 697 ? 25.865 -9.756 -35.386 1.00 53.12 697 ASP A N 1
ATOM 5328 C CA . ASP A 1 697 ? 24.807 -9.234 -36.247 1.00 53.12 697 ASP A CA 1
ATOM 5329 C C . ASP A 1 697 ? 24.068 -8.019 -35.655 1.00 53.12 697 ASP A C 1
ATOM 5331 O O . ASP A 1 697 ? 23.320 -7.361 -36.377 1.00 53.12 697 ASP A O 1
ATOM 5335 N N . VAL A 1 698 ? 24.314 -7.661 -34.388 1.00 56.94 698 VAL A N 1
ATOM 5336 C CA . VAL A 1 698 ? 23.798 -6.422 -33.788 1.00 56.94 698 VAL A CA 1
ATOM 5337 C C . VAL A 1 698 ? 24.763 -5.281 -34.108 1.00 56.94 698 VAL A C 1
ATOM 5339 O O . VAL A 1 698 ? 25.845 -5.188 -33.534 1.00 56.94 698 VAL A O 1
ATOM 5342 N N . THR A 1 699 ? 24.385 -4.426 -35.061 1.00 59.00 699 THR A N 1
ATOM 5343 C CA . THR A 1 699 ? 25.167 -3.246 -35.467 1.00 59.00 699 THR A CA 1
ATOM 5344 C C . THR A 1 699 ? 24.256 -2.028 -35.583 1.00 59.00 699 THR A C 1
ATOM 5346 O O . THR A 1 699 ? 23.188 -2.109 -36.196 1.00 59.00 699 THR A O 1
ATOM 5349 N N . TRP A 1 700 ? 24.675 -0.883 -35.037 1.00 72.81 700 TRP A N 1
ATOM 5350 C CA . TRP A 1 700 ? 23.914 0.369 -35.130 1.00 72.81 700 TRP A CA 1
ATOM 5351 C C . TRP A 1 700 ? 24.486 1.255 -36.238 1.00 72.81 700 TRP A C 1
ATOM 5353 O O . TRP A 1 700 ? 25.309 2.151 -36.040 1.00 72.81 700 TRP A O 1
ATOM 5363 N N . SER A 1 701 ? 24.054 0.966 -37.465 1.00 68.75 701 SER A N 1
ATOM 5364 C CA . SER A 1 701 ? 24.473 1.722 -38.646 1.00 68.75 701 SER A CA 1
ATOM 5365 C C . SER A 1 701 ? 23.781 3.083 -38.717 1.00 68.75 701 SER A C 1
ATOM 5367 O O . SER A 1 701 ? 22.588 3.202 -38.457 1.00 68.75 701 SER A O 1
ATOM 5369 N N . MET A 1 702 ? 24.517 4.111 -39.143 1.00 76.25 702 MET A N 1
ATOM 5370 C CA . MET A 1 702 ? 23.951 5.434 -39.411 1.00 76.25 702 MET A CA 1
ATOM 5371 C C . MET A 1 702 ? 23.004 5.364 -40.614 1.00 76.25 702 MET A C 1
ATOM 5373 O O . MET A 1 702 ? 23.446 5.223 -41.757 1.00 76.25 702 MET A O 1
ATOM 5377 N N . THR A 1 703 ? 21.701 5.455 -40.353 1.00 65.19 703 THR A N 1
ATOM 5378 C CA . THR A 1 703 ? 20.640 5.320 -41.363 1.00 65.19 703 THR A CA 1
ATOM 5379 C C . THR A 1 703 ? 20.223 6.645 -41.998 1.00 65.19 703 THR A C 1
ATOM 5381 O O . THR A 1 703 ? 19.546 6.623 -43.022 1.00 65.19 703 THR A O 1
ATOM 5384 N N . HIS A 1 704 ? 20.640 7.783 -41.432 1.00 72.44 704 HIS A N 1
ATOM 5385 C CA . HIS A 1 704 ? 20.294 9.121 -41.909 1.00 72.44 704 HIS A CA 1
ATOM 5386 C C . HIS A 1 704 ? 21.486 10.082 -41.803 1.00 72.44 704 HIS A C 1
ATOM 5388 O O . HIS A 1 704 ? 22.102 10.175 -40.743 1.00 72.44 704 HIS A O 1
ATOM 5394 N N . ILE A 1 705 ? 21.770 10.814 -42.884 1.00 74.81 705 ILE A N 1
ATOM 5395 C CA . ILE A 1 705 ? 22.739 11.921 -42.973 1.00 74.81 705 ILE A CA 1
ATOM 5396 C C . ILE A 1 705 ? 22.010 13.131 -43.566 1.00 74.81 705 ILE A C 1
ATOM 5398 O O . ILE A 1 705 ? 21.179 12.962 -44.465 1.00 74.81 705 ILE A O 1
ATOM 5402 N N . GLY A 1 706 ? 22.366 14.334 -43.115 1.00 78.25 706 GLY A N 1
ATOM 5403 C CA . GLY A 1 706 ? 21.799 15.593 -43.592 1.00 78.25 706 GLY A CA 1
ATOM 5404 C C . GLY A 1 706 ? 20.932 16.310 -42.561 1.00 78.25 706 GLY A C 1
ATOM 5405 O O . GLY A 1 706 ? 20.118 17.147 -42.956 1.00 78.25 706 GLY A O 1
ATOM 5406 N N . ARG A 1 707 ? 21.097 16.010 -41.263 1.00 88.31 707 ARG A N 1
ATOM 5407 C CA . ARG A 1 707 ? 20.454 16.778 -40.186 1.00 88.31 707 ARG A CA 1
ATOM 5408 C C . ARG A 1 707 ? 20.824 18.250 -40.300 1.00 88.31 707 ARG A C 1
ATOM 5410 O O . ARG A 1 707 ? 21.914 18.590 -40.765 1.00 88.31 707 ARG A O 1
ATOM 5417 N N . VAL A 1 708 ? 19.935 19.127 -39.862 1.00 90.50 708 VAL A N 1
ATOM 5418 C CA . VAL A 1 708 ? 20.171 20.571 -39.899 1.00 90.50 708 VAL A CA 1
ATOM 5419 C C . VAL A 1 708 ? 20.629 21.018 -38.524 1.00 90.50 708 VAL A C 1
ATOM 5421 O O . VAL A 1 708 ? 19.991 20.679 -37.540 1.00 90.50 708 VAL A O 1
ATOM 5424 N N . ASP A 1 709 ? 21.716 21.785 -38.466 1.00 93.69 709 ASP A N 1
ATOM 5425 C CA . ASP A 1 709 ? 22.163 22.354 -37.199 1.00 93.69 709 ASP A CA 1
ATOM 5426 C C . ASP A 1 709 ? 21.196 23.443 -36.724 1.00 93.69 709 ASP A C 1
ATOM 5428 O O . ASP A 1 709 ? 20.803 24.326 -37.496 1.00 93.69 709 ASP A O 1
ATOM 5432 N N . CYS A 1 710 ? 20.872 23.413 -35.438 1.00 91.38 710 CYS A N 1
ATOM 5433 C CA . CYS A 1 710 ? 19.985 24.371 -34.806 1.00 91.38 710 CYS A CA 1
ATOM 5434 C C . CYS A 1 710 ? 20.537 25.803 -34.856 1.00 91.38 710 CYS A C 1
ATOM 5436 O O . CYS A 1 710 ? 21.750 26.053 -34.891 1.00 91.38 710 CYS A O 1
ATOM 5438 N N . SER A 1 711 ? 19.628 26.780 -34.802 1.00 87.81 711 SER A N 1
ATOM 5439 C CA . SER A 1 711 ? 19.982 28.193 -34.654 1.00 87.81 711 SER A CA 1
ATOM 5440 C C . SER A 1 711 ? 20.072 28.601 -33.181 1.00 87.81 711 SER A C 1
ATOM 5442 O O . SER A 1 711 ? 19.241 28.187 -32.380 1.00 87.81 711 SER A O 1
ATOM 5444 N N . GLY A 1 712 ? 21.001 29.498 -32.835 1.00 85.06 712 GLY A N 1
ATOM 5445 C CA . GLY A 1 712 ? 21.086 30.081 -31.485 1.00 85.06 712 GLY A CA 1
ATOM 5446 C C . GLY A 1 712 ? 22.067 29.390 -30.534 1.00 85.06 712 GLY A C 1
ATOM 5447 O O . GLY A 1 712 ? 22.235 29.856 -29.411 1.00 85.06 712 GLY A O 1
ATOM 5448 N N . ALA A 1 713 ? 22.751 28.343 -30.994 1.00 91.50 713 ALA A N 1
ATOM 5449 C CA . ALA A 1 713 ? 23.908 27.762 -30.324 1.00 91.50 713 ALA A CA 1
ATOM 5450 C C . ALA A 1 713 ? 25.228 28.331 -30.874 1.00 91.50 713 ALA A C 1
ATOM 5452 O O . ALA A 1 713 ? 25.275 28.887 -31.979 1.00 91.50 713 ALA A O 1
ATOM 5453 N N . ASP A 1 714 ? 26.313 28.194 -30.110 1.00 93.81 714 ASP A N 1
ATOM 5454 C CA . ASP A 1 714 ? 27.658 28.497 -30.599 1.00 93.81 714 ASP A CA 1
ATOM 5455 C C . ASP A 1 714 ? 28.154 27.466 -31.640 1.00 93.81 714 ASP A C 1
ATOM 5457 O O . ASP A 1 714 ? 27.455 26.523 -32.019 1.00 93.81 714 ASP A O 1
ATOM 5461 N N . ALA A 1 715 ? 29.384 27.645 -32.135 1.00 88.94 715 ALA A N 1
ATOM 5462 C CA . ALA A 1 715 ? 29.964 26.743 -33.133 1.00 88.94 715 ALA A CA 1
ATOM 5463 C C . ALA A 1 715 ? 30.102 25.292 -32.630 1.00 88.94 715 ALA A C 1
ATOM 5465 O O . ALA A 1 715 ? 30.027 24.360 -33.433 1.00 88.94 715 ALA A O 1
ATOM 5466 N N . ALA A 1 716 ? 30.261 25.101 -31.317 1.00 92.19 716 ALA A N 1
ATOM 5467 C CA . ALA A 1 716 ? 30.341 23.789 -30.691 1.00 92.19 716 ALA A CA 1
ATOM 5468 C C . ALA A 1 716 ? 28.958 23.158 -30.456 1.00 92.19 716 ALA A C 1
ATOM 5470 O O . ALA A 1 716 ? 28.898 21.959 -30.217 1.00 92.19 716 ALA A O 1
ATOM 5471 N N . GLY A 1 717 ? 27.864 23.922 -30.561 1.00 94.12 717 GLY A N 1
ATOM 5472 C CA . GLY A 1 717 ? 26.501 23.455 -30.286 1.00 94.12 717 GLY A CA 1
ATOM 5473 C C . GLY A 1 717 ? 26.017 23.738 -28.861 1.00 94.12 717 GLY A C 1
ATOM 5474 O O . GLY A 1 717 ? 25.016 23.168 -28.438 1.00 94.12 717 GLY A O 1
ATOM 5475 N N . LYS A 1 718 ? 26.695 24.617 -28.109 1.00 96.12 718 LYS A N 1
ATOM 5476 C CA . LYS A 1 718 ? 26.270 25.033 -26.761 1.00 96.12 718 LYS A CA 1
ATOM 5477 C C . LYS A 1 718 ? 25.310 26.224 -26.862 1.00 96.12 718 LYS A C 1
ATOM 5479 O O . LYS A 1 718 ? 25.690 27.288 -27.357 1.00 96.12 718 LYS A O 1
ATOM 5484 N N . GLY A 1 719 ? 24.075 26.044 -26.400 1.00 91.19 719 GLY A N 1
ATOM 5485 C CA . GLY A 1 719 ? 22.958 26.989 -26.540 1.00 91.19 719 GLY A CA 1
ATOM 5486 C C . GLY A 1 719 ? 21.806 26.389 -27.352 1.00 91.19 719 GLY A C 1
ATOM 5487 O O . GLY A 1 719 ? 21.801 25.193 -27.615 1.00 91.19 719 GLY A O 1
ATOM 5488 N N . GLY A 1 720 ? 20.848 27.216 -27.772 1.00 86.75 720 GLY A N 1
ATOM 5489 C CA . GLY A 1 720 ? 19.664 26.759 -28.512 1.00 86.75 720 GLY A CA 1
ATOM 5490 C C . GLY A 1 720 ? 18.412 26.589 -27.637 1.00 86.75 720 GLY A C 1
ATOM 5491 O O . GLY A 1 720 ? 18.351 27.173 -26.551 1.00 86.75 720 GLY A O 1
ATOM 5492 N N . PRO A 1 721 ? 17.383 25.877 -28.134 1.00 85.94 721 PRO A N 1
ATOM 5493 C CA . PRO A 1 721 ? 16.128 25.637 -27.421 1.00 85.94 721 PRO A CA 1
ATOM 5494 C C . PRO A 1 721 ? 16.324 24.917 -26.081 1.00 85.94 721 PRO A C 1
ATOM 5496 O O . PRO A 1 721 ? 17.287 24.178 -25.894 1.00 85.94 721 PRO A O 1
ATOM 5499 N N . ASP A 1 722 ? 15.382 25.125 -25.161 1.00 88.44 722 ASP A N 1
ATOM 5500 C CA . ASP A 1 722 ? 15.364 24.492 -23.839 1.00 88.44 722 ASP A CA 1
ATOM 5501 C C . ASP A 1 722 ? 14.147 23.563 -23.716 1.00 88.44 722 ASP A C 1
ATOM 5503 O O . ASP A 1 722 ? 13.109 23.984 -23.197 1.00 88.44 722 ASP A O 1
ATOM 5507 N N . PRO A 1 723 ? 14.203 22.357 -24.309 1.00 86.69 723 PRO A N 1
ATOM 5508 C CA . PRO A 1 723 ? 13.093 21.419 -24.250 1.00 86.69 723 PRO A CA 1
ATOM 5509 C C . PRO A 1 723 ? 12.949 20.834 -22.837 1.00 86.69 723 PRO A C 1
ATOM 5511 O O . PRO A 1 723 ? 13.928 20.683 -22.104 1.00 86.69 723 PRO A O 1
ATOM 5514 N N . GLU A 1 724 ? 11.721 20.482 -22.460 1.00 86.00 724 GLU A N 1
ATOM 5515 C CA . GLU A 1 724 ? 11.444 19.838 -21.176 1.00 86.00 724 GLU A CA 1
ATOM 5516 C C . GLU A 1 724 ? 11.935 18.384 -21.207 1.00 86.00 724 GLU A C 1
ATOM 5518 O O . GLU A 1 724 ? 11.460 17.564 -21.992 1.00 86.00 724 GLU A O 1
ATOM 5523 N N . LEU A 1 725 ? 12.929 18.077 -20.372 1.00 87.94 725 LEU A N 1
ATOM 5524 C CA . LEU A 1 725 ? 13.490 16.736 -20.231 1.00 87.94 725 LEU A CA 1
ATOM 5525 C C . LEU A 1 725 ? 12.639 15.901 -19.260 1.00 87.94 725 LEU A C 1
ATOM 5527 O O . LEU A 1 725 ? 12.041 16.455 -18.334 1.00 87.94 725 LEU A O 1
ATOM 5531 N N . PRO A 1 726 ? 12.593 14.567 -19.429 1.00 85.88 726 PRO A N 1
ATOM 5532 C CA . PRO A 1 726 ? 11.806 13.720 -18.549 1.00 85.88 726 PRO A CA 1
ATOM 5533 C C . PRO A 1 726 ? 12.392 13.751 -17.134 1.00 85.88 726 PRO A C 1
ATOM 5535 O O . PRO A 1 726 ? 13.585 13.519 -16.927 1.00 85.88 726 PRO A O 1
ATOM 5538 N N . SER A 1 727 ? 11.535 14.038 -16.154 1.00 81.81 727 SER A N 1
ATOM 5539 C CA . SER A 1 727 ? 11.918 14.108 -14.743 1.00 81.81 727 SER A CA 1
ATOM 5540 C C . SER A 1 727 ? 12.410 12.745 -14.229 1.00 81.81 727 SER A C 1
ATOM 5542 O O . SER A 1 727 ? 11.817 11.713 -14.541 1.00 81.81 727 SER A O 1
ATOM 5544 N N . PRO A 1 728 ? 13.428 12.696 -13.351 1.00 74.19 728 PRO A N 1
ATOM 5545 C CA . PRO A 1 728 ? 13.812 11.447 -12.687 1.00 74.19 728 PRO A CA 1
ATOM 5546 C C . PRO A 1 728 ? 12.716 10.894 -11.757 1.00 74.19 728 PRO A C 1
ATOM 5548 O O . PRO A 1 728 ? 12.847 9.777 -11.270 1.00 74.19 728 PRO A O 1
ATOM 5551 N N . ASN A 1 729 ? 11.655 11.668 -11.497 1.00 74.94 729 ASN A N 1
ATOM 5552 C CA . ASN A 1 729 ? 10.527 11.283 -10.650 1.00 74.94 729 ASN A CA 1
ATOM 5553 C C . ASN A 1 729 ? 9.274 10.882 -11.448 1.00 74.94 729 ASN A C 1
ATOM 5555 O O . ASN A 1 729 ? 8.214 10.751 -10.836 1.00 74.94 729 ASN A O 1
ATOM 5559 N N . LEU A 1 730 ? 9.360 10.751 -12.780 1.00 78.69 730 LEU A N 1
ATOM 5560 C CA . LEU A 1 730 ? 8.219 10.284 -13.572 1.00 78.69 730 LEU A CA 1
ATOM 5561 C C . LEU A 1 730 ? 7.806 8.882 -13.115 1.00 78.69 730 LEU A C 1
ATOM 5563 O O . LEU A 1 730 ? 8.650 8.003 -12.925 1.00 78.69 730 LEU A O 1
ATOM 5567 N N . ASN A 1 731 ? 6.501 8.673 -12.955 1.00 80.75 731 ASN A N 1
ATOM 5568 C CA . ASN A 1 731 ? 5.963 7.326 -12.793 1.00 80.75 731 ASN A CA 1
ATOM 5569 C C . ASN A 1 731 ? 5.913 6.596 -14.149 1.00 80.75 731 ASN A C 1
ATOM 5571 O O . ASN A 1 731 ? 6.097 7.206 -15.201 1.00 80.75 731 ASN A O 1
ATOM 5575 N N . THR A 1 732 ? 5.650 5.286 -14.139 1.00 80.44 732 THR A N 1
ATOM 5576 C CA . THR A 1 732 ? 5.649 4.462 -15.359 1.00 80.44 732 THR A CA 1
ATOM 5577 C C . THR A 1 732 ? 4.733 5.012 -16.452 1.00 80.44 732 THR A C 1
ATOM 5579 O O . THR A 1 732 ? 5.137 5.030 -17.607 1.00 80.44 732 THR A O 1
ATOM 5582 N N . HIS A 1 733 ? 3.538 5.507 -16.118 1.00 81.38 733 HIS A N 1
ATOM 5583 C CA . HIS A 1 733 ? 2.620 6.053 -17.122 1.00 81.38 733 HIS A CA 1
ATOM 5584 C C . HIS A 1 733 ? 3.135 7.363 -17.709 1.00 81.38 733 HIS A C 1
ATOM 5586 O O . HIS A 1 733 ? 3.155 7.512 -18.920 1.00 81.38 733 HIS A O 1
ATOM 5592 N N . GLU A 1 734 ? 3.627 8.280 -16.875 1.00 86.38 734 GLU A N 1
ATOM 5593 C CA . GLU A 1 734 ? 4.186 9.549 -17.359 1.00 86.38 734 GLU A CA 1
ATOM 5594 C C . GLU A 1 734 ? 5.447 9.334 -18.208 1.00 86.38 734 GLU A C 1
ATOM 5596 O O . GLU A 1 734 ? 5.703 10.081 -19.151 1.00 86.38 734 GLU A O 1
ATOM 5601 N N . LEU A 1 735 ? 6.238 8.308 -17.884 1.00 87.06 735 LEU A N 1
ATOM 5602 C CA . LEU A 1 735 ? 7.396 7.902 -18.672 1.00 87.06 735 LEU A CA 1
ATOM 5603 C C . LEU A 1 735 ? 6.971 7.370 -20.046 1.00 87.06 735 LEU A C 1
ATOM 5605 O O . LEU A 1 735 ? 7.521 7.802 -21.057 1.00 87.06 735 LEU A O 1
ATOM 5609 N N . LEU A 1 736 ? 5.993 6.460 -20.080 1.00 86.38 736 LEU A N 1
ATOM 5610 C CA . LEU A 1 736 ? 5.426 5.926 -21.320 1.00 86.38 736 LEU A CA 1
ATOM 5611 C C . LEU A 1 736 ? 4.829 7.049 -22.178 1.00 86.38 736 LEU A C 1
ATOM 5613 O O . LEU A 1 736 ? 5.198 7.177 -23.342 1.00 86.38 736 LEU A O 1
ATOM 5617 N N . ASP A 1 737 ? 4.023 7.924 -21.576 1.00 86.19 737 ASP A N 1
ATOM 5618 C CA . ASP A 1 737 ? 3.424 9.089 -22.232 1.00 86.19 737 ASP A CA 1
ATOM 5619 C C . ASP A 1 737 ? 4.495 10.023 -22.809 1.00 86.19 737 ASP A C 1
ATOM 5621 O O . ASP A 1 737 ? 4.358 10.520 -23.927 1.00 86.19 737 ASP A O 1
ATOM 5625 N N . PHE A 1 738 ? 5.580 10.272 -22.067 1.00 89.88 738 PHE A N 1
ATOM 5626 C CA . PHE A 1 738 ? 6.674 11.113 -22.544 1.00 89.88 738 PHE A CA 1
ATOM 5627 C C . PHE A 1 738 ? 7.313 10.528 -23.806 1.00 89.88 738 PHE A C 1
ATOM 5629 O O . PHE A 1 738 ? 7.513 11.250 -24.787 1.00 89.88 738 PHE A O 1
ATOM 5636 N N . PHE A 1 739 ? 7.638 9.234 -23.794 1.00 87.19 739 PHE A N 1
ATOM 5637 C CA . PHE A 1 739 ? 8.296 8.576 -24.920 1.00 87.19 739 PHE A CA 1
ATOM 5638 C C . PHE A 1 739 ? 7.361 8.387 -26.122 1.00 87.19 739 PHE A C 1
ATOM 5640 O O . PHE A 1 739 ? 7.797 8.561 -27.264 1.00 87.19 739 PHE A O 1
ATOM 5647 N N . GLU A 1 740 ? 6.073 8.146 -25.889 1.00 85.50 740 GLU A N 1
ATOM 5648 C CA . GLU A 1 740 ? 5.055 8.141 -26.938 1.00 85.50 740 GLU A CA 1
ATOM 5649 C C . GLU A 1 740 ? 4.914 9.534 -27.574 1.00 85.50 740 GLU A C 1
ATOM 5651 O O . GLU A 1 740 ? 4.994 9.681 -28.792 1.00 85.50 740 GLU A O 1
ATOM 5656 N N . GLN A 1 741 ? 4.774 10.592 -26.773 1.00 81.38 741 GLN A N 1
ATOM 5657 C CA . GLN A 1 741 ? 4.520 11.939 -27.296 1.00 81.38 741 GLN A CA 1
ATOM 5658 C C . GLN A 1 741 ? 5.732 12.553 -28.002 1.00 81.38 741 GLN A C 1
ATOM 5660 O O . GLN A 1 741 ? 5.567 13.256 -29.000 1.00 81.38 741 GLN A O 1
ATOM 5665 N N . ASN A 1 742 ? 6.943 12.313 -27.489 1.00 80.94 742 ASN A N 1
ATOM 5666 C CA . ASN A 1 742 ? 8.160 12.940 -28.015 1.00 80.94 742 ASN A CA 1
ATOM 5667 C C . ASN A 1 742 ? 8.843 12.106 -29.103 1.00 80.94 742 ASN A C 1
ATOM 5669 O O . ASN A 1 742 ? 9.507 12.672 -29.970 1.00 80.94 742 ASN A O 1
ATOM 5673 N N . PHE A 1 743 ? 8.679 10.779 -29.081 1.00 80.88 743 PHE A N 1
ATOM 5674 C CA . PHE A 1 743 ? 9.377 9.876 -30.002 1.00 80.88 743 PHE A CA 1
ATOM 5675 C C . PHE A 1 743 ? 8.458 8.886 -30.725 1.00 80.88 743 PHE A C 1
ATOM 5677 O O . PHE A 1 743 ? 8.904 8.231 -31.669 1.00 80.88 743 PHE A O 1
ATOM 5684 N N . GLY A 1 744 ? 7.187 8.782 -30.330 1.00 77.75 744 GLY A N 1
ATOM 5685 C CA . GLY A 1 744 ? 6.251 7.798 -30.874 1.00 77.75 744 GLY A CA 1
ATOM 5686 C C . GLY A 1 744 ? 6.564 6.367 -30.445 1.00 77.75 744 GLY A C 1
ATOM 5687 O O . GLY A 1 744 ? 6.199 5.443 -31.164 1.00 77.75 744 GLY A O 1
ATOM 5688 N N . PHE A 1 745 ? 7.289 6.176 -29.341 1.00 82.62 745 PHE A N 1
ATOM 5689 C CA . PHE A 1 745 ? 7.689 4.844 -28.890 1.00 82.62 745 PHE A CA 1
ATOM 5690 C C . PHE A 1 745 ? 6.525 4.110 -28.227 1.00 82.62 745 PHE A C 1
ATOM 5692 O O . PHE A 1 745 ? 5.783 4.683 -27.434 1.00 82.62 745 PHE A O 1
ATOM 5699 N N . SER A 1 746 ? 6.424 2.815 -28.516 1.00 77.50 746 SER A N 1
ATOM 5700 C CA . SER A 1 746 ? 5.577 1.878 -27.775 1.00 77.50 746 SER A CA 1
ATOM 5701 C C . SER A 1 746 ? 6.091 1.651 -26.350 1.00 77.50 746 SER A C 1
ATOM 5703 O O . SER A 1 746 ? 7.203 2.051 -25.988 1.00 77.50 746 SER A O 1
ATOM 5705 N N . SER A 1 747 ? 5.303 0.958 -25.529 1.00 76.31 747 SER A N 1
ATOM 5706 C CA . SER A 1 747 ? 5.729 0.538 -24.193 1.00 76.31 747 SER A CA 1
ATOM 5707 C C . SER A 1 747 ? 6.959 -0.363 -24.230 1.00 76.31 747 SER A C 1
ATOM 5709 O O . SER A 1 747 ? 7.908 -0.110 -23.492 1.00 76.31 747 SER A O 1
ATOM 5711 N N . ASP A 1 748 ? 7.007 -1.335 -25.140 1.00 75.94 748 ASP A N 1
ATOM 5712 C CA . ASP A 1 748 ? 8.164 -2.217 -25.320 1.00 75.94 748 ASP A CA 1
ATOM 5713 C C . ASP A 1 748 ? 9.410 -1.451 -25.777 1.00 75.94 748 ASP A C 1
ATOM 5715 O O . ASP A 1 748 ? 10.508 -1.698 -25.278 1.00 75.94 748 ASP A O 1
ATOM 5719 N N . GLU A 1 749 ? 9.266 -0.490 -26.693 1.00 78.69 749 GLU A N 1
ATOM 5720 C CA . GLU A 1 749 ? 10.377 0.365 -27.131 1.00 78.69 749 GLU A CA 1
ATOM 5721 C C . GLU A 1 749 ? 10.833 1.314 -26.025 1.00 78.69 749 GLU A C 1
ATOM 5723 O O . GLU A 1 749 ? 12.033 1.545 -25.873 1.00 78.69 749 GLU A O 1
ATOM 5728 N N . THR A 1 750 ? 9.897 1.816 -25.220 1.00 86.62 750 THR A N 1
A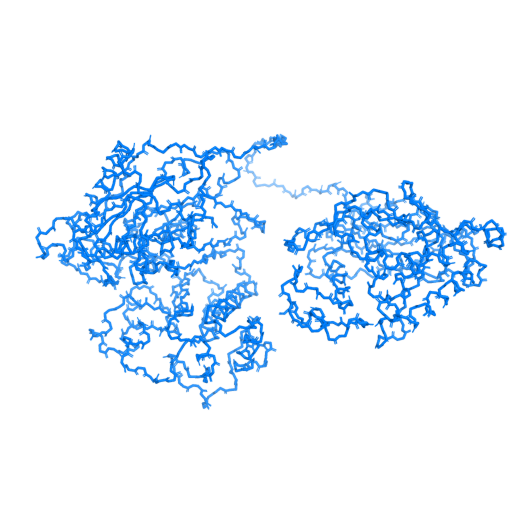TOM 5729 C CA . THR A 1 750 ? 10.196 2.631 -24.042 1.00 86.62 750 THR A CA 1
ATOM 5730 C C . THR A 1 750 ? 10.958 1.806 -23.009 1.00 86.62 750 THR A C 1
ATOM 5732 O O . THR A 1 750 ? 12.016 2.216 -22.535 1.00 86.62 750 THR A O 1
ATOM 5735 N N . VAL A 1 751 ? 10.503 0.588 -22.720 1.00 83.69 751 VAL A N 1
ATOM 5736 C CA . VAL A 1 751 ? 11.224 -0.338 -21.843 1.00 83.69 751 VAL A CA 1
ATOM 5737 C C . VAL A 1 751 ? 12.595 -0.646 -22.432 1.00 83.69 751 VAL A C 1
ATOM 5739 O O . VAL A 1 751 ? 13.585 -0.533 -21.714 1.00 83.69 751 VAL A O 1
ATOM 5742 N N . ALA A 1 752 ? 12.702 -0.957 -23.726 1.00 82.00 752 ALA A N 1
ATOM 5743 C CA . ALA A 1 752 ? 13.967 -1.250 -24.399 1.00 82.00 752 ALA A CA 1
ATOM 5744 C C . ALA A 1 752 ? 14.952 -0.066 -24.359 1.00 82.00 752 ALA A C 1
ATOM 5746 O O . ALA A 1 752 ? 16.140 -0.261 -24.090 1.00 82.00 752 ALA A O 1
ATOM 5747 N N . ILE A 1 753 ? 14.482 1.169 -24.577 1.00 85.19 753 ILE A N 1
ATOM 5748 C CA . ILE A 1 753 ? 15.343 2.358 -24.531 1.00 85.19 753 ILE A CA 1
ATOM 5749 C C . ILE A 1 753 ? 15.760 2.701 -23.100 1.00 85.19 753 ILE A C 1
ATOM 5751 O O . ILE A 1 753 ? 16.872 3.194 -22.904 1.00 85.19 753 ILE A O 1
ATOM 5755 N N . MET A 1 754 ? 14.959 2.361 -22.080 1.00 86.06 754 MET A N 1
ATOM 5756 C CA . MET A 1 754 ? 15.394 2.485 -20.683 1.00 86.06 754 MET A CA 1
ATOM 5757 C C . MET A 1 754 ? 16.656 1.655 -20.403 1.00 86.06 754 MET A C 1
ATOM 5759 O O . MET A 1 754 ? 17.462 2.055 -19.564 1.00 86.06 754 MET A O 1
ATOM 5763 N N . GLY A 1 755 ? 16.909 0.587 -21.166 1.00 83.06 755 GLY A N 1
ATOM 5764 C CA . GLY A 1 755 ? 18.141 -0.204 -21.122 1.00 83.06 755 GLY A CA 1
ATOM 5765 C C . GLY A 1 755 ? 19.414 0.601 -21.395 1.00 83.06 755 GLY A C 1
ATOM 5766 O O . GLY A 1 755 ? 20.494 0.185 -20.982 1.00 83.06 755 GLY A O 1
ATOM 5767 N N . ALA A 1 756 ? 19.312 1.798 -21.986 1.00 85.81 756 ALA A N 1
ATOM 5768 C CA . ALA A 1 756 ? 20.421 2.748 -22.089 1.00 85.81 756 ALA A CA 1
ATOM 5769 C C . ALA A 1 756 ? 21.063 3.067 -20.726 1.00 85.81 756 ALA A C 1
ATOM 5771 O O . ALA A 1 756 ? 22.269 3.314 -20.657 1.00 85.81 756 ALA A O 1
ATOM 5772 N N . HIS A 1 757 ? 20.292 2.989 -19.634 1.00 84.44 757 HIS A N 1
ATOM 5773 C CA . HIS A 1 757 ? 20.784 3.167 -18.268 1.00 84.44 757 HIS A CA 1
ATOM 5774 C C . HIS A 1 757 ? 21.742 2.060 -17.809 1.00 84.44 757 HIS A C 1
ATOM 5776 O O . HIS A 1 757 ? 22.365 2.211 -16.758 1.00 84.44 757 HIS A O 1
ATOM 5782 N N . SER A 1 758 ? 21.917 0.984 -18.587 1.00 82.00 758 SER A N 1
ATOM 5783 C CA . SER A 1 758 ? 22.968 -0.006 -18.348 1.00 82.00 758 SER A CA 1
ATOM 5784 C C . SER A 1 758 ? 24.374 0.538 -18.648 1.00 82.00 758 SER A C 1
ATOM 5786 O O . SER A 1 758 ? 25.358 -0.099 -18.275 1.00 82.00 758 SER A O 1
ATOM 5788 N N . ILE A 1 759 ? 24.485 1.676 -19.348 1.00 84.06 759 ILE A N 1
ATOM 5789 C CA . ILE A 1 759 ? 25.747 2.346 -19.675 1.00 84.06 759 ILE A CA 1
ATOM 5790 C C . ILE A 1 759 ? 25.804 3.694 -18.949 1.00 84.06 759 ILE A C 1
ATOM 5792 O O . ILE A 1 759 ? 24.885 4.505 -19.013 1.00 84.06 759 ILE A O 1
ATOM 5796 N N . GLY A 1 760 ? 26.934 3.984 -18.311 1.00 82.69 760 GLY A N 1
ATOM 5797 C CA . GLY A 1 760 ? 27.092 5.130 -17.419 1.00 82.69 760 GLY A CA 1
ATOM 5798 C C . GLY A 1 760 ? 26.850 4.747 -15.964 1.00 82.69 760 GLY A C 1
ATOM 5799 O O . GLY A 1 760 ? 26.538 3.608 -15.654 1.00 82.69 760 GLY A O 1
ATOM 5800 N N . ALA A 1 761 ? 27.079 5.686 -15.051 1.00 76.50 761 ALA A N 1
ATOM 5801 C CA . ALA A 1 761 ? 26.905 5.458 -13.622 1.00 76.50 761 ALA A CA 1
ATOM 5802 C C . ALA A 1 761 ? 25.958 6.505 -13.049 1.00 76.50 761 ALA A C 1
ATOM 5804 O O . ALA A 1 761 ? 26.093 7.700 -13.334 1.00 76.50 761 ALA A O 1
ATOM 5805 N N . ALA A 1 762 ? 25.039 6.051 -12.207 1.00 72.06 762 ALA A N 1
ATOM 5806 C CA . ALA A 1 762 ? 24.167 6.932 -11.458 1.00 72.06 762 ALA A CA 1
ATOM 5807 C C . ALA A 1 762 ? 24.958 7.648 -10.358 1.00 72.06 762 ALA A C 1
ATOM 5809 O O . ALA A 1 762 ? 25.786 7.048 -9.670 1.00 72.06 762 ALA A O 1
ATOM 5810 N N . GLN A 1 763 ? 24.705 8.943 -10.179 1.00 67.19 763 GLN A N 1
ATOM 5811 C CA . GLN A 1 763 ? 25.211 9.659 -9.014 1.00 67.19 763 GLN A CA 1
ATOM 5812 C C . GLN A 1 763 ? 24.195 9.547 -7.884 1.00 67.19 763 GLN A C 1
ATOM 5814 O O . GLN A 1 763 ? 23.017 9.857 -8.078 1.00 67.19 763 GLN A O 1
ATOM 5819 N N . ARG A 1 764 ? 24.663 9.177 -6.689 1.00 65.50 764 ARG A N 1
ATOM 5820 C CA . ARG A 1 764 ? 23.821 9.020 -5.496 1.00 65.50 764 ARG A CA 1
ATOM 5821 C C . ARG A 1 764 ? 22.930 10.228 -5.222 1.00 65.50 764 ARG A C 1
ATOM 5823 O O . ARG A 1 764 ? 21.761 10.069 -4.907 1.00 65.50 764 ARG A O 1
ATOM 5830 N N . GLN A 1 765 ? 23.474 11.430 -5.386 1.00 61.06 765 GLN A N 1
ATOM 5831 C CA . GLN A 1 765 ? 22.756 12.687 -5.160 1.00 61.06 765 GLN A CA 1
ATOM 5832 C C . GLN A 1 765 ? 21.558 12.912 -6.099 1.00 61.06 765 GLN A C 1
ATOM 5834 O O . GLN A 1 765 ? 20.655 13.650 -5.732 1.00 61.06 765 GLN A O 1
ATOM 5839 N N . ASN A 1 766 ? 21.533 12.260 -7.266 1.00 62.47 766 ASN A N 1
ATOM 5840 C CA . ASN A 1 766 ? 20.473 12.423 -8.265 1.00 62.47 766 ASN A CA 1
ATOM 5841 C C . ASN A 1 766 ? 19.524 11.220 -8.329 1.00 62.47 766 ASN A C 1
ATOM 5843 O O . ASN A 1 766 ? 18.418 11.345 -8.831 1.00 62.47 766 ASN A O 1
ATOM 5847 N N . SER A 1 767 ? 19.971 10.051 -7.867 1.00 64.56 767 SER A N 1
ATOM 5848 C CA . SER A 1 767 ? 19.269 8.777 -8.068 1.00 64.56 767 SER A CA 1
ATOM 5849 C C . SER A 1 767 ? 18.957 8.010 -6.786 1.00 64.56 767 SER A C 1
ATOM 5851 O O . SER A 1 767 ? 18.211 7.043 -6.825 1.00 64.56 767 SER A O 1
ATOM 5853 N N . GLY A 1 768 ? 19.574 8.369 -5.658 1.00 63.75 768 GLY A N 1
ATOM 5854 C CA . GLY A 1 768 ? 19.495 7.600 -4.413 1.00 63.75 768 GLY A CA 1
ATOM 5855 C C . GLY A 1 768 ? 20.400 6.359 -4.353 1.00 63.75 768 GLY A C 1
ATOM 5856 O O . GLY A 1 768 ? 20.710 5.914 -3.250 1.00 63.75 768 GLY A O 1
ATOM 5857 N N . PHE A 1 769 ? 20.906 5.850 -5.484 1.00 63.78 769 PHE A N 1
ATOM 5858 C CA . PHE A 1 769 ? 21.740 4.640 -5.543 1.00 63.78 769 PHE A CA 1
ATOM 5859 C C . PHE A 1 769 ? 23.206 4.897 -5.147 1.00 63.78 769 PHE A C 1
ATOM 5861 O O . PHE A 1 769 ? 23.834 5.846 -5.623 1.00 63.78 769 PHE A O 1
ATOM 5868 N N . ASP A 1 770 ? 23.771 4.040 -4.287 1.00 55.78 770 ASP A N 1
ATOM 5869 C CA . ASP A 1 770 ? 25.147 4.148 -3.776 1.00 55.78 770 ASP A CA 1
ATOM 5870 C C . ASP A 1 770 ? 26.045 3.001 -4.275 1.00 55.78 770 ASP A C 1
ATOM 5872 O O . ASP A 1 770 ? 25.648 1.840 -4.282 1.00 55.78 770 ASP A O 1
ATOM 5876 N N . GLY A 1 771 ? 27.276 3.324 -4.684 1.00 56.59 771 GLY A N 1
ATOM 5877 C CA . GLY A 1 771 ? 28.250 2.369 -5.225 1.00 56.59 771 GLY A CA 1
ATOM 5878 C C . GLY A 1 771 ? 29.227 3.019 -6.216 1.00 56.59 771 GLY A C 1
ATOM 5879 O O . GLY A 1 771 ? 28.929 4.075 -6.773 1.00 56.59 771 GLY A O 1
ATOM 5880 N N . PRO A 1 772 ? 30.403 2.416 -6.488 1.00 54.78 772 PRO A N 1
ATOM 5881 C CA . PRO A 1 772 ? 31.402 2.995 -7.396 1.00 54.78 772 PRO A CA 1
ATOM 5882 C C . PRO A 1 772 ? 30.908 3.149 -8.848 1.00 54.78 772 PRO A C 1
ATOM 5884 O O . PRO A 1 772 ? 31.507 3.907 -9.614 1.00 54.78 772 PRO A O 1
ATOM 5887 N N . HIS A 1 773 ? 29.822 2.458 -9.220 1.00 59.50 773 HIS A N 1
ATOM 5888 C CA . HIS A 1 773 ? 29.217 2.472 -10.555 1.00 59.50 773 HIS A CA 1
ATOM 5889 C C . HIS A 1 773 ? 27.680 2.669 -10.552 1.00 59.50 773 HIS A C 1
ATOM 5891 O O . HIS A 1 773 ? 27.067 2.584 -11.609 1.00 59.50 773 HIS A O 1
ATOM 5897 N N . GLY A 1 774 ? 27.044 2.982 -9.414 1.00 70.81 774 GLY A N 1
ATOM 5898 C CA . GLY A 1 774 ? 25.577 3.102 -9.325 1.00 70.81 774 GLY A CA 1
ATOM 5899 C C . GLY A 1 774 ? 24.854 1.757 -9.517 1.00 70.81 774 GLY A C 1
ATOM 5900 O O . GLY A 1 774 ? 25.280 0.761 -8.940 1.00 70.81 774 GLY A O 1
ATOM 5901 N N . TRP A 1 775 ? 23.790 1.724 -10.332 1.00 71.88 775 TRP A N 1
ATOM 5902 C CA . TRP A 1 775 ? 22.976 0.532 -10.649 1.00 71.88 775 TRP A CA 1
ATOM 5903 C C . TRP A 1 775 ? 23.530 -0.335 -11.801 1.00 71.88 775 TRP A C 1
ATOM 5905 O O . TRP A 1 775 ? 22.782 -1.037 -12.475 1.00 71.88 775 TRP A O 1
ATOM 5915 N N . VAL A 1 776 ? 24.832 -0.263 -12.100 1.00 72.88 776 VAL A N 1
ATOM 5916 C CA . VAL A 1 776 ? 25.439 -1.086 -13.161 1.00 72.88 776 VAL A CA 1
ATOM 5917 C C . VAL A 1 776 ? 26.756 -1.712 -12.726 1.00 72.88 776 VAL A C 1
ATOM 5919 O O . VAL A 1 776 ? 27.553 -1.116 -12.005 1.00 72.88 776 VAL A O 1
ATOM 5922 N N . ASN A 1 777 ? 27.029 -2.912 -13.241 1.00 72.62 777 ASN A N 1
ATOM 5923 C CA . ASN A 1 777 ? 28.273 -3.640 -12.975 1.00 72.62 777 ASN A CA 1
ATOM 5924 C C . ASN A 1 777 ? 29.470 -3.097 -13.773 1.00 72.62 777 ASN A C 1
ATOM 5926 O O . ASN A 1 777 ? 30.608 -3.151 -13.306 1.00 72.62 777 ASN A O 1
ATOM 5930 N N . ASN A 1 778 ? 29.230 -2.571 -14.978 1.00 81.31 778 ASN A N 1
ATOM 5931 C CA . ASN A 1 778 ? 30.255 -1.948 -15.810 1.00 81.31 778 ASN A CA 1
ATOM 5932 C C . ASN A 1 778 ? 29.670 -0.745 -16.568 1.00 81.31 778 ASN A C 1
ATOM 5934 O O . ASN A 1 778 ? 28.945 -0.945 -17.540 1.00 81.31 778 ASN A O 1
ATOM 5938 N N . PRO A 1 779 ? 30.043 0.499 -16.219 1.00 81.12 779 PRO A N 1
ATOM 5939 C CA . PRO A 1 779 ? 29.455 1.702 -16.809 1.00 81.12 779 PRO A CA 1
ATOM 5940 C C . PRO A 1 779 ? 29.884 1.962 -18.262 1.00 81.12 779 PRO A C 1
ATOM 5942 O O . PRO A 1 779 ? 29.523 2.991 -18.825 1.00 81.12 779 PRO A O 1
ATOM 5945 N N . ASN A 1 780 ? 30.675 1.077 -18.875 1.00 84.44 780 ASN A N 1
ATOM 5946 C CA . ASN A 1 780 ? 31.130 1.202 -20.263 1.00 84.44 780 ASN A CA 1
ATOM 5947 C C . ASN A 1 780 ? 30.604 0.084 -21.174 1.00 84.44 780 ASN A C 1
ATOM 5949 O O . ASN A 1 780 ? 31.086 -0.027 -22.306 1.00 84.44 780 ASN A O 1
ATOM 5953 N N . GLN A 1 781 ? 29.693 -0.764 -20.683 1.00 83.88 781 GLN A N 1
ATOM 5954 C CA . GLN A 1 781 ? 29.152 -1.896 -21.429 1.00 83.88 781 GLN A CA 1
ATOM 5955 C C . GLN A 1 781 ? 27.625 -1.918 -21.409 1.00 83.88 781 GLN A C 1
ATOM 5957 O O . GLN A 1 781 ? 27.008 -1.666 -20.379 1.00 83.88 781 GLN A O 1
ATOM 5962 N N . LEU A 1 782 ? 27.031 -2.269 -22.548 1.00 81.75 782 LEU A N 1
ATOM 5963 C CA . LEU A 1 782 ? 25.622 -2.644 -22.605 1.00 81.75 782 LEU A CA 1
ATOM 5964 C C . LEU A 1 782 ? 25.426 -3.993 -21.917 1.00 81.75 782 LEU A C 1
ATOM 5966 O O . LEU A 1 782 ? 26.196 -4.931 -22.133 1.00 81.75 782 LEU A O 1
ATOM 5970 N N . SER A 1 783 ? 24.392 -4.087 -21.092 1.00 77.62 783 SER A N 1
ATOM 5971 C CA . SER A 1 783 ? 23.991 -5.331 -20.439 1.00 77.62 783 SER A CA 1
ATOM 5972 C C . SER A 1 783 ? 22.531 -5.245 -20.011 1.00 77.62 783 SER A C 1
ATOM 5974 O O . SER A 1 783 ? 21.968 -4.158 -19.940 1.00 77.62 783 SER A O 1
ATOM 5976 N N . ASN A 1 784 ? 21.945 -6.373 -19.620 1.00 77.81 784 ASN A N 1
ATOM 5977 C CA . ASN A 1 784 ? 20.626 -6.371 -18.987 1.00 77.81 784 ASN A CA 1
ATOM 5978 C C . ASN A 1 784 ? 20.675 -5.979 -17.502 1.00 77.81 784 ASN A C 1
ATOM 5980 O O . ASN A 1 784 ? 19.638 -5.964 -16.854 1.00 77.81 784 ASN A O 1
ATOM 5984 N N . GLY A 1 785 ? 21.847 -5.600 -16.970 1.00 73.12 785 GLY A N 1
ATOM 5985 C CA . GLY A 1 785 ? 22.024 -5.318 -15.546 1.00 73.12 785 GLY A CA 1
ATOM 5986 C C . GLY A 1 785 ? 21.146 -4.183 -15.018 1.00 73.12 785 GLY A C 1
ATOM 5987 O O . GLY A 1 785 ? 20.795 -4.199 -13.850 1.00 73.12 785 GLY A O 1
ATOM 5988 N N . TYR A 1 786 ? 20.751 -3.230 -15.869 1.00 77.56 786 TYR A N 1
ATOM 5989 C CA . TYR A 1 786 ? 19.755 -2.227 -15.492 1.00 77.56 786 TYR A CA 1
ATOM 5990 C C . TYR A 1 786 ? 18.396 -2.873 -15.189 1.00 77.56 786 TYR A C 1
ATOM 5992 O O . TYR A 1 786 ? 17.835 -2.618 -14.131 1.00 77.56 786 TYR A O 1
ATOM 6000 N N . TYR A 1 787 ? 17.910 -3.757 -16.066 1.00 78.75 787 TYR A N 1
ATOM 6001 C CA . TYR A 1 787 ? 16.654 -4.477 -15.854 1.00 78.75 787 TYR A CA 1
ATOM 6002 C C . TYR A 1 787 ? 16.746 -5.429 -14.669 1.00 78.75 787 TYR A C 1
ATOM 6004 O O . TYR A 1 787 ? 15.857 -5.429 -13.834 1.00 78.75 787 TYR A O 1
ATOM 6012 N N . ASP A 1 788 ? 17.845 -6.176 -14.551 1.00 69.62 788 ASP A N 1
ATOM 6013 C CA . ASP A 1 788 ? 18.068 -7.100 -13.432 1.00 69.62 788 ASP A CA 1
ATOM 6014 C C . ASP A 1 788 ? 18.088 -6.390 -12.064 1.00 69.62 788 ASP A C 1
ATOM 6016 O O . ASP A 1 788 ? 17.943 -7.046 -11.039 1.00 69.62 788 ASP A O 1
ATOM 6020 N N . MET A 1 789 ? 18.332 -5.073 -12.035 1.00 67.12 789 MET A N 1
ATOM 6021 C CA . MET A 1 789 ? 18.394 -4.274 -10.806 1.00 67.12 789 MET A CA 1
ATOM 6022 C C . MET A 1 789 ? 17.128 -3.466 -10.508 1.00 67.12 789 MET A C 1
ATOM 6024 O O . MET A 1 789 ? 16.962 -3.035 -9.366 1.00 67.12 789 MET A O 1
ATOM 6028 N N . ILE A 1 790 ? 16.280 -3.209 -11.508 1.00 63.22 790 ILE A N 1
ATOM 6029 C CA . ILE A 1 790 ? 14.978 -2.542 -11.322 1.00 63.22 790 ILE A CA 1
ATOM 6030 C C . ILE A 1 790 ? 13.803 -3.533 -11.280 1.00 63.22 790 ILE A C 1
ATOM 6032 O O . ILE A 1 790 ? 12.707 -3.129 -10.899 1.00 63.22 790 ILE A O 1
ATOM 6036 N N . MET A 1 791 ? 14.025 -4.786 -11.696 1.00 53.41 791 MET A N 1
ATOM 6037 C CA . MET A 1 791 ? 13.171 -5.948 -11.413 1.00 53.41 791 MET A CA 1
ATOM 6038 C C . MET A 1 791 ? 13.520 -6.521 -10.041 1.00 53.41 791 MET A C 1
ATOM 6040 O O . MET A 1 791 ? 12.583 -6.984 -9.354 1.00 53.41 791 MET A O 1
#

Radius of gyration: 33.37 Å; chains: 1; bounding box: 77×65×100 Å

pLDDT: mean 79.89, std 17.7, range [25.7, 98.75]

Organism: NCBI:txid49249